Protein AF-A0A9E7K9X5-F1 (afdb_monomer_lite)

Structure (mmCIF, N/CA/C/O backbone):
data_AF-A0A9E7K9X5-F1
#
_entry.id   AF-A0A9E7K9X5-F1
#
loop_
_atom_site.group_PDB
_atom_site.id
_atom_site.type_symbol
_atom_site.label_atom_id
_atom_site.label_alt_id
_atom_site.label_comp_id
_atom_site.label_asym_id
_atom_site.label_entity_id
_atom_site.label_seq_id
_atom_site.pdbx_PDB_ins_code
_atom_site.Cartn_x
_atom_site.Cartn_y
_atom_site.Cartn_z
_atom_site.occupancy
_atom_site.B_iso_or_equiv
_atom_site.auth_seq_id
_atom_site.auth_comp_id
_atom_site.auth_asym_id
_atom_site.auth_atom_id
_atom_site.pdbx_PDB_model_num
ATOM 1 N N . ARG A 1 1 ? 22.197 12.662 -31.778 1.00 87.44 1 ARG A N 1
ATOM 2 C CA . ARG A 1 1 ? 23.122 13.456 -30.929 1.00 87.44 1 ARG A CA 1
ATOM 3 C C . ARG A 1 1 ? 24.038 12.478 -30.194 1.00 87.44 1 ARG A C 1
ATOM 5 O O . ARG A 1 1 ? 23.707 11.304 -30.177 1.00 87.44 1 ARG A O 1
ATOM 12 N N . ILE A 1 2 ? 25.194 12.910 -29.685 1.00 87.12 2 ILE A N 1
ATOM 13 C CA . ILE A 1 2 ? 26.036 12.066 -28.816 1.00 87.12 2 ILE A CA 1
ATOM 14 C C . ILE A 1 2 ? 25.732 12.500 -27.374 1.00 87.12 2 ILE A C 1
ATOM 16 O O . ILE A 1 2 ? 25.706 13.712 -27.154 1.00 87.12 2 ILE A O 1
ATOM 20 N N . PRO A 1 3 ? 25.426 11.577 -26.445 1.00 85.88 3 PRO A N 1
ATOM 21 C CA . PRO A 1 3 ? 25.169 11.929 -25.054 1.00 85.88 3 PRO A CA 1
ATOM 22 C C . PRO A 1 3 ? 26.383 12.563 -24.372 1.00 85.88 3 PRO A C 1
ATOM 24 O O . PRO A 1 3 ? 27.515 12.116 -24.549 1.00 85.88 3 PRO A O 1
ATOM 27 N N . GLU A 1 4 ? 26.124 13.577 -23.557 1.00 83.19 4 GLU A N 1
ATOM 28 C CA . GLU A 1 4 ? 27.072 14.187 -22.628 1.00 83.19 4 GLU A CA 1
ATOM 29 C C . GLU A 1 4 ? 26.873 13.609 -21.211 1.00 83.19 4 GLU A C 1
ATOM 31 O O . GLU A 1 4 ? 25.781 13.126 -20.898 1.00 83.19 4 GLU A O 1
ATOM 36 N N . PRO A 1 5 ? 27.870 13.690 -20.304 1.00 72.62 5 PRO A N 1
ATOM 37 C CA . PRO A 1 5 ? 27.775 13.134 -18.943 1.00 72.62 5 PRO A CA 1
ATOM 38 C C . PRO A 1 5 ? 26.621 13.674 -18.074 1.00 72.62 5 PRO A C 1
ATOM 40 O O . PRO A 1 5 ? 26.288 13.085 -17.042 1.00 72.62 5 PRO A O 1
ATOM 43 N N . THR A 1 6 ? 26.037 14.810 -18.460 1.00 75.00 6 THR A N 1
ATOM 44 C CA . THR A 1 6 ? 24.897 15.463 -17.799 1.00 75.00 6 THR A CA 1
ATOM 45 C C . THR A 1 6 ? 23.541 14.980 -18.320 1.00 75.00 6 THR A C 1
ATOM 47 O O . THR A 1 6 ? 22.518 15.273 -17.702 1.00 75.00 6 THR A O 1
ATOM 50 N N . ASN A 1 7 ? 23.494 14.250 -19.440 1.00 78.81 7 ASN A N 1
ATOM 51 C CA . ASN A 1 7 ? 22.240 13.764 -20.006 1.00 78.81 7 ASN A CA 1
ATOM 52 C C . ASN A 1 7 ? 21.712 12.544 -19.239 1.00 78.81 7 ASN A C 1
ATOM 54 O O . ASN A 1 7 ? 22.457 11.620 -18.916 1.00 78.81 7 ASN A O 1
ATOM 58 N N . ARG A 1 8 ? 20.400 12.532 -18.981 1.00 77.31 8 ARG A N 1
ATOM 59 C CA . ARG A 1 8 ? 19.700 11.405 -18.354 1.00 77.31 8 ARG A CA 1
ATOM 60 C C . ARG A 1 8 ? 19.290 10.401 -19.428 1.00 77.31 8 ARG A C 1
ATOM 62 O O . ARG A 1 8 ? 18.688 10.784 -20.426 1.00 77.31 8 ARG A O 1
ATOM 69 N N . ILE A 1 9 ? 19.631 9.129 -19.225 1.00 81.75 9 ILE A N 1
ATOM 70 C CA . ILE A 1 9 ? 19.333 8.035 -20.157 1.00 81.75 9 ILE A CA 1
ATOM 71 C C . ILE A 1 9 ? 18.656 6.895 -19.386 1.00 81.75 9 ILE A C 1
ATOM 73 O O . ILE A 1 9 ? 19.268 6.276 -18.510 1.00 81.75 9 ILE A O 1
ATOM 77 N N . TYR A 1 10 ? 17.400 6.599 -19.727 1.00 76.00 10 TYR A N 1
ATOM 78 C CA . TYR A 1 10 ? 16.562 5.603 -19.044 1.00 76.00 10 TYR A CA 1
ATOM 79 C C . TYR A 1 10 ? 16.564 4.253 -19.778 1.00 76.00 10 TYR A C 1
ATOM 81 O O . TYR A 1 10 ? 15.674 3.965 -20.569 1.00 76.00 10 TYR A O 1
ATOM 89 N N . LYS A 1 11 ? 17.569 3.400 -19.547 1.00 81.06 11 LYS A N 1
ATOM 90 C CA . LYS A 1 11 ? 17.759 2.148 -20.322 1.00 81.06 11 LYS A CA 1
ATOM 91 C C . LYS A 1 11 ? 16.900 0.959 -19.883 1.00 81.06 11 LYS A C 1
ATOM 93 O O . LYS A 1 11 ? 16.841 -0.041 -20.593 1.00 81.06 11 LYS A O 1
ATOM 98 N N . SER A 1 12 ? 16.271 1.050 -18.722 1.00 81.50 12 SER A N 1
ATOM 99 C CA . SER A 1 12 ? 15.581 -0.063 -18.061 1.00 81.50 12 SER A CA 1
ATOM 100 C C . SER A 1 12 ? 14.069 -0.039 -18.252 1.00 81.50 12 SER A C 1
ATOM 102 O O . SER A 1 12 ? 13.444 -1.096 -18.218 1.00 81.50 12 SER A O 1
ATOM 104 N N . GLU A 1 13 ? 13.482 1.136 -18.480 1.00 90.06 13 GLU A N 1
ATOM 105 C CA . GLU A 1 13 ? 12.033 1.326 -18.476 1.00 90.06 13 GLU A CA 1
ATOM 106 C C . GLU A 1 13 ? 11.607 2.430 -19.450 1.00 90.06 13 GLU A C 1
ATOM 108 O O . GLU A 1 13 ? 12.297 3.433 -19.621 1.00 90.06 13 GLU A O 1
ATOM 113 N N . CYS A 1 14 ? 10.449 2.249 -20.083 1.00 92.50 14 CYS A N 1
ATOM 114 C CA . CYS A 1 14 ? 9.826 3.223 -20.974 1.00 92.50 14 CYS A CA 1
ATOM 115 C C . CYS A 1 14 ? 9.357 4.475 -20.208 1.00 92.50 14 CYS A C 1
ATOM 117 O O . CYS A 1 14 ? 8.766 4.384 -19.137 1.00 92.50 14 CYS A O 1
ATOM 119 N N . CYS A 1 15 ? 9.507 5.670 -20.780 1.00 91.38 15 CYS A N 1
ATOM 120 C CA . CYS A 1 15 ? 9.073 6.916 -20.137 1.00 91.38 15 CYS A CA 1
ATOM 121 C C . CYS A 1 15 ? 7.539 7.047 -19.985 1.00 91.38 15 CYS A C 1
ATOM 123 O O . CYS A 1 15 ? 7.066 7.809 -19.145 1.00 91.38 15 CYS A O 1
ATOM 125 N N . ILE A 1 16 ? 6.762 6.303 -20.786 1.00 92.25 16 ILE A N 1
ATOM 126 C CA . ILE A 1 16 ? 5.289 6.406 -20.905 1.00 92.25 16 ILE A CA 1
ATOM 127 C C . ILE A 1 16 ? 4.557 5.180 -20.323 1.00 92.25 16 ILE A C 1
ATOM 129 O O . ILE A 1 16 ? 3.397 5.267 -19.929 1.00 92.25 16 ILE A O 1
ATOM 133 N N . SER A 1 17 ? 5.225 4.029 -20.256 1.00 92.44 17 SER A N 1
ATOM 134 C CA . SER A 1 17 ? 4.662 2.734 -19.832 1.00 92.44 17 SER A CA 1
ATOM 135 C C . SER A 1 17 ? 5.680 1.970 -18.977 1.00 92.44 17 SER A C 1
ATOM 137 O O . SER A 1 17 ? 6.801 2.438 -18.835 1.00 92.44 17 SER A O 1
ATOM 139 N N . PHE A 1 18 ? 5.339 0.797 -18.446 1.00 91.75 18 PHE A N 1
ATOM 140 C CA . PHE A 1 18 ? 6.286 -0.061 -17.714 1.00 91.75 18 PHE A CA 1
ATOM 141 C C . PHE A 1 18 ? 6.939 -1.127 -18.613 1.00 91.75 18 PHE A C 1
ATOM 143 O O . PHE A 1 18 ? 7.379 -2.167 -18.132 1.00 91.75 18 PHE A O 1
ATOM 150 N N . ASP A 1 19 ? 6.988 -0.891 -19.929 1.00 91.25 19 ASP A N 1
ATOM 151 C CA . ASP A 1 19 ? 7.739 -1.750 -20.846 1.00 91.25 19 ASP A CA 1
ATOM 152 C C . ASP A 1 19 ? 9.245 -1.652 -20.547 1.00 91.25 19 ASP A C 1
ATOM 154 O O . ASP A 1 19 ? 9.786 -0.557 -20.371 1.00 91.25 19 ASP A O 1
ATOM 158 N N . THR A 1 20 ? 9.920 -2.798 -20.530 1.00 89.69 20 THR A N 1
ATOM 159 C CA . THR A 1 20 ? 11.357 -2.953 -20.262 1.00 89.69 20 THR A CA 1
ATOM 160 C C . THR A 1 20 ? 12.056 -3.584 -21.476 1.00 89.69 20 THR A C 1
ATOM 162 O O . THR A 1 20 ? 11.385 -4.055 -22.402 1.00 89.69 20 THR A O 1
ATOM 165 N N . PRO A 1 21 ? 13.400 -3.686 -21.505 1.00 89.12 21 PRO A N 1
ATOM 166 C CA . PRO A 1 21 ? 14.103 -4.462 -22.532 1.00 89.12 21 PRO A CA 1
ATOM 167 C C . PRO A 1 21 ? 13.646 -5.926 -22.649 1.00 89.12 21 PRO A C 1
ATOM 169 O O . PRO A 1 21 ? 13.847 -6.540 -23.698 1.00 89.12 21 PRO A O 1
ATOM 172 N N . ARG A 1 22 ? 13.023 -6.481 -21.597 1.00 86.56 22 ARG A N 1
ATOM 173 C CA . ARG A 1 22 ? 12.481 -7.849 -21.553 1.00 86.56 22 ARG A CA 1
ATOM 174 C C . ARG A 1 22 ? 11.076 -7.956 -22.156 1.00 86.56 22 ARG A C 1
ATOM 176 O O . ARG A 1 22 ? 10.636 -9.051 -22.492 1.00 86.56 22 ARG A O 1
ATOM 183 N N . SER A 1 23 ? 10.367 -6.837 -22.307 1.00 86.38 23 SER A N 1
ATOM 184 C CA . SER A 1 23 ? 9.011 -6.805 -22.857 1.00 86.38 23 SER A CA 1
ATOM 185 C C . SER A 1 23 ? 8.973 -7.178 -24.343 1.00 86.38 23 SER A C 1
ATOM 187 O O . SER A 1 23 ? 9.957 -7.053 -25.082 1.00 86.38 23 SER A O 1
ATOM 189 N N . GLU A 1 24 ? 7.803 -7.615 -24.814 1.00 80.56 24 GLU A N 1
ATOM 190 C CA . GLU A 1 24 ? 7.595 -7.982 -26.214 1.00 80.56 24 GLU A CA 1
ATOM 191 C C . GLU A 1 24 ? 7.837 -6.776 -27.141 1.00 80.56 24 GLU A C 1
ATOM 193 O O . GLU A 1 24 ? 7.052 -5.834 -27.211 1.00 80.56 24 GLU A O 1
ATOM 198 N N . GLY A 1 25 ? 8.958 -6.798 -27.868 1.00 84.31 25 GLY A N 1
ATOM 199 C CA . GLY A 1 25 ? 9.389 -5.694 -28.731 1.00 84.31 25 GLY A CA 1
ATOM 200 C C . GLY A 1 25 ? 10.637 -4.959 -28.246 1.00 84.31 25 GLY A C 1
ATOM 201 O O . GLY A 1 25 ? 11.330 -4.390 -29.088 1.00 84.31 25 GLY A O 1
ATOM 202 N N . GLY A 1 26 ? 11.003 -5.073 -26.970 1.00 91.00 26 GLY A N 1
ATOM 203 C CA . GLY A 1 26 ? 12.134 -4.361 -26.373 1.00 91.00 26 GLY A CA 1
ATOM 204 C C . GLY A 1 26 ? 11.890 -2.857 -26.212 1.00 91.00 26 GLY A C 1
ATOM 205 O O . GLY A 1 26 ? 10.782 -2.355 -26.412 1.00 91.00 26 GLY A O 1
ATOM 206 N N . LEU A 1 27 ? 12.955 -2.140 -25.866 1.00 94.12 27 LEU A N 1
ATOM 207 C CA . LEU A 1 27 ? 12.951 -0.706 -25.585 1.00 94.12 27 LEU A CA 1
ATOM 208 C C . LEU A 1 27 ? 13.600 0.076 -26.732 1.00 94.12 27 LEU A C 1
ATOM 210 O O . LEU A 1 27 ? 14.609 -0.366 -27.268 1.00 94.12 27 LEU A O 1
ATOM 214 N N . TYR A 1 28 ? 13.067 1.243 -27.085 1.00 94.62 28 TYR A N 1
ATOM 215 C CA . TYR A 1 28 ? 13.558 2.110 -28.159 1.00 94.62 28 TYR A CA 1
ATOM 216 C C . TYR A 1 28 ? 14.067 3.430 -27.578 1.00 94.62 28 TYR A C 1
ATOM 218 O O . TYR A 1 28 ? 13.279 4.240 -27.100 1.00 94.62 28 TYR A O 1
ATOM 226 N N . VAL A 1 29 ? 15.374 3.661 -27.637 1.00 93.81 29 VAL A N 1
ATOM 227 C CA . VAL A 1 29 ? 16.036 4.896 -27.202 1.00 93.81 29 VAL A CA 1
ATOM 228 C C . VAL A 1 29 ? 16.116 5.870 -28.372 1.00 93.81 29 VAL A C 1
ATOM 230 O O . VAL A 1 29 ? 16.746 5.566 -29.383 1.00 93.81 29 VAL A O 1
ATOM 233 N N . ASP A 1 30 ? 15.499 7.041 -28.258 1.00 92.69 30 ASP A N 1
ATOM 234 C CA . ASP A 1 30 ? 15.614 8.108 -29.258 1.00 92.69 30 ASP A CA 1
ATOM 235 C C . ASP A 1 30 ? 17.043 8.672 -29.255 1.00 92.69 30 ASP A C 1
ATOM 237 O O . ASP A 1 30 ? 17.514 9.201 -28.249 1.00 92.69 30 ASP A O 1
ATOM 241 N N . LEU A 1 31 ? 17.748 8.602 -30.387 1.00 91.00 31 LEU A N 1
ATOM 242 C CA . LEU A 1 31 ? 19.131 9.086 -30.477 1.00 91.00 31 LEU A CA 1
ATOM 243 C C . LEU A 1 31 ? 19.249 10.622 -30.449 1.00 91.00 31 LEU A C 1
ATOM 245 O O . LEU A 1 31 ? 20.365 11.153 -30.447 1.00 91.00 31 LEU A O 1
ATOM 249 N N . SER A 1 32 ? 18.139 11.360 -30.466 1.00 89.25 32 SER A N 1
ATOM 250 C CA . SER A 1 32 ? 18.104 12.824 -30.378 1.00 89.25 32 SER A CA 1
ATOM 251 C C . SER A 1 32 ? 17.763 13.333 -28.976 1.00 89.25 32 SER A C 1
ATOM 253 O O . SER A 1 32 ? 18.414 14.275 -28.510 1.00 89.25 32 SER A O 1
ATOM 255 N N . SER A 1 33 ? 16.757 12.746 -28.322 1.00 87.44 33 SER A N 1
ATOM 256 C CA . SER A 1 33 ? 16.302 13.152 -26.980 1.00 87.44 33 SER A CA 1
ATOM 257 C C . SER A 1 33 ? 16.861 12.286 -25.847 1.00 87.44 33 SER A C 1
ATOM 259 O O . SER A 1 33 ? 16.888 12.740 -24.710 1.00 87.44 33 SER A O 1
ATOM 261 N N . PHE A 1 34 ? 17.334 11.074 -26.155 1.00 90.19 34 PHE A N 1
ATOM 262 C CA . PHE A 1 34 ? 17.760 10.032 -25.207 1.00 90.19 34 PHE A CA 1
ATOM 263 C C . PHE A 1 34 ? 16.647 9.483 -24.301 1.00 90.19 34 PHE A C 1
ATOM 265 O O . PHE A 1 34 ? 16.913 8.672 -23.411 1.00 90.19 34 PHE A O 1
ATOM 272 N N . LEU A 1 35 ? 15.397 9.868 -24.573 1.00 90.38 35 LEU A N 1
ATOM 273 C CA . LEU A 1 35 ? 14.210 9.284 -23.966 1.00 90.38 35 LEU A CA 1
ATOM 274 C C . LEU A 1 35 ? 13.940 7.900 -24.548 1.00 90.38 35 LEU A C 1
ATOM 276 O O . LEU A 1 35 ? 14.299 7.597 -25.691 1.00 90.38 35 LEU A O 1
ATOM 280 N N . THR A 1 36 ? 13.288 7.061 -23.753 1.00 92.25 36 THR A N 1
ATOM 281 C CA . THR A 1 36 ? 13.075 5.658 -24.083 1.00 92.25 36 THR A CA 1
ATOM 282 C C . THR A 1 36 ? 11.603 5.303 -24.146 1.00 92.25 36 THR A C 1
ATOM 284 O O . THR A 1 36 ? 10.782 5.708 -23.323 1.00 92.25 36 THR A O 1
ATOM 287 N N . PHE A 1 37 ? 11.249 4.528 -25.164 1.00 93.88 37 PHE A N 1
ATOM 288 C CA . PHE A 1 37 ? 9.870 4.230 -25.507 1.00 93.88 37 PHE A CA 1
ATOM 289 C C . PHE A 1 37 ? 9.690 2.735 -25.746 1.00 93.88 37 PHE A C 1
ATOM 291 O O . PHE A 1 37 ? 10.532 2.077 -26.352 1.00 93.88 37 PHE A O 1
ATOM 298 N N . GLY A 1 38 ? 8.565 2.190 -25.295 1.00 93.06 38 GLY A N 1
ATOM 299 C CA . GLY A 1 38 ? 8.123 0.853 -25.680 1.00 93.06 38 GLY A CA 1
ATOM 300 C C . GLY A 1 38 ? 7.705 0.814 -27.151 1.00 93.06 38 GLY A C 1
ATOM 301 O O . GLY A 1 38 ? 7.518 1.853 -27.796 1.00 93.06 38 GLY A O 1
ATOM 302 N N . LYS A 1 39 ? 7.504 -0.394 -27.681 1.00 90.88 39 LYS A N 1
ATOM 303 C CA . LYS A 1 39 ? 7.141 -0.630 -29.090 1.00 90.88 39 LYS A CA 1
ATOM 304 C C . LYS A 1 39 ? 5.898 0.145 -29.548 1.00 90.88 39 LYS A C 1
ATOM 306 O O . LYS A 1 39 ? 5.857 0.605 -30.683 1.00 90.88 39 LYS A O 1
ATOM 311 N N . GLU A 1 40 ? 4.892 0.298 -28.689 1.00 88.69 40 GLU A N 1
ATOM 312 C CA . GLU A 1 40 ? 3.667 1.048 -29.015 1.00 88.69 40 GLU A CA 1
ATOM 313 C C . GLU A 1 40 ? 3.878 2.568 -28.934 1.00 88.69 40 GLU A C 1
ATOM 315 O O . GLU A 1 40 ? 3.330 3.329 -29.730 1.00 88.69 40 GLU A O 1
ATOM 320 N N . CYS A 1 41 ? 4.715 3.008 -27.993 1.00 91.56 41 CYS A N 1
ATOM 321 C CA . CYS A 1 41 ? 4.939 4.416 -27.676 1.00 91.56 41 CYS A CA 1
ATOM 322 C C . CYS A 1 41 ? 5.897 5.111 -28.658 1.00 91.56 41 CYS A C 1
ATOM 324 O O . CYS A 1 41 ? 5.797 6.320 -28.861 1.00 91.56 41 CYS A O 1
ATOM 326 N N . VAL A 1 42 ? 6.817 4.366 -29.287 1.00 92.88 42 VAL A N 1
ATOM 327 C CA . VAL A 1 42 ? 7.826 4.931 -30.206 1.00 92.88 42 VAL A CA 1
ATOM 328 C C . VAL A 1 42 ? 7.193 5.631 -31.413 1.00 92.88 42 VAL A C 1
ATOM 330 O O . VAL A 1 42 ? 7.668 6.683 -31.838 1.00 92.88 42 VAL A O 1
ATOM 333 N N . GLY A 1 43 ? 6.072 5.104 -31.921 1.00 91.81 43 GLY A N 1
ATOM 334 C CA . GLY A 1 43 ? 5.317 5.741 -33.001 1.00 91.81 43 GLY A CA 1
ATOM 335 C C . GLY A 1 43 ? 4.751 7.101 -32.585 1.00 91.81 43 GLY A C 1
ATOM 336 O O . GLY A 1 43 ? 4.807 8.054 -33.355 1.00 91.81 43 GLY A O 1
ATOM 337 N N . TRP A 1 44 ? 4.286 7.229 -31.337 1.00 92.44 44 TRP A N 1
ATOM 338 C CA . TRP A 1 44 ? 3.763 8.494 -30.809 1.00 92.44 44 TRP A CA 1
ATOM 339 C C . TRP A 1 44 ? 4.874 9.533 -30.642 1.00 92.44 44 TRP A C 1
ATOM 341 O O . TRP A 1 44 ? 4.655 10.711 -30.916 1.00 92.44 44 TRP A O 1
ATOM 351 N N . ASN A 1 45 ? 6.079 9.110 -30.242 1.00 92.12 45 ASN A N 1
ATOM 352 C CA . ASN A 1 45 ? 7.235 10.005 -30.194 1.00 92.12 45 ASN A CA 1
ATOM 353 C C . ASN A 1 45 ? 7.632 10.497 -31.590 1.00 92.12 45 ASN A C 1
ATOM 355 O O . ASN A 1 45 ? 7.896 11.687 -31.754 1.00 92.12 45 ASN A O 1
ATOM 359 N N . TYR A 1 46 ? 7.631 9.619 -32.599 1.00 92.44 46 TYR A N 1
ATOM 360 C CA . TYR A 1 46 ? 7.885 10.016 -33.985 1.00 92.44 46 TYR A CA 1
ATOM 361 C C . TYR A 1 46 ? 6.843 11.022 -34.495 1.00 92.44 46 TYR A C 1
ATOM 363 O O . TYR A 1 46 ? 7.223 12.040 -35.064 1.00 92.44 46 TYR A O 1
ATOM 371 N N . GLU A 1 47 ? 5.553 10.797 -34.226 1.00 91.94 47 GLU A N 1
ATOM 372 C CA . GLU A 1 47 ? 4.480 11.743 -34.572 1.00 91.94 47 GLU A CA 1
ATOM 373 C C . GLU A 1 47 ? 4.659 13.113 -33.886 1.00 91.94 47 GLU A C 1
ATOM 375 O O . GLU A 1 47 ? 4.418 14.142 -34.514 1.00 91.94 47 GLU A O 1
ATOM 380 N N . LYS A 1 48 ? 5.095 13.140 -32.615 1.00 89.12 48 LYS A N 1
ATOM 381 C CA . LYS A 1 48 ? 5.265 14.376 -31.825 1.00 89.12 48 LYS A CA 1
ATOM 382 C C . LYS A 1 48 ? 6.539 15.150 -32.182 1.00 89.12 48 LYS A C 1
ATOM 384 O O . LYS A 1 48 ? 6.516 16.375 -32.233 1.00 89.12 48 LYS A O 1
ATOM 389 N N . THR A 1 49 ? 7.658 14.453 -32.382 1.00 89.06 49 THR A N 1
ATOM 390 C CA . THR A 1 49 ? 8.998 15.065 -32.512 1.00 89.06 49 THR A CA 1
ATOM 391 C C . THR A 1 49 ? 9.539 15.074 -33.939 1.00 89.06 49 THR A C 1
ATOM 393 O O . THR A 1 49 ? 10.426 15.864 -34.251 1.00 89.06 49 THR A O 1
ATOM 396 N N . GLY A 1 50 ? 9.053 14.179 -34.804 1.00 90.12 50 GLY A N 1
ATOM 397 C CA . GLY A 1 50 ? 9.614 13.929 -36.131 1.00 90.12 50 GLY A CA 1
ATOM 398 C C . GLY A 1 50 ? 10.942 13.158 -36.133 1.00 90.12 50 GLY A C 1
ATOM 399 O O . GLY A 1 50 ? 11.514 12.971 -37.205 1.00 90.12 50 GLY A O 1
ATOM 400 N N . ASN A 1 51 ? 11.449 12.700 -34.977 1.00 91.25 51 ASN A N 1
ATOM 401 C CA . ASN A 1 51 ? 12.741 12.007 -34.871 1.00 91.25 51 ASN A CA 1
ATOM 402 C C . ASN A 1 51 ? 12.657 10.570 -35.416 1.00 91.25 51 ASN A C 1
ATOM 404 O O . ASN A 1 51 ? 11.937 9.761 -34.829 1.00 91.25 51 ASN A O 1
ATOM 408 N N . PRO A 1 52 ? 13.395 10.197 -36.484 1.00 92.81 52 PRO A N 1
ATOM 409 C CA . PRO A 1 52 ? 13.209 8.897 -37.127 1.00 92.81 52 PRO A CA 1
ATOM 410 C C . PRO A 1 52 ? 14.137 7.785 -36.615 1.00 92.81 52 PRO A C 1
ATOM 412 O O . PRO A 1 52 ? 13.869 6.627 -36.910 1.00 92.81 52 PRO A O 1
ATOM 415 N N . VAL A 1 53 ? 15.224 8.085 -35.889 1.00 93.38 53 VAL A N 1
ATOM 416 C CA . VAL A 1 53 ? 16.286 7.101 -35.580 1.00 93.38 53 VAL A CA 1
ATOM 417 C C . VAL A 1 53 ? 16.313 6.726 -34.100 1.00 93.38 53 VAL A C 1
ATOM 419 O O . VAL A 1 53 ? 16.527 7.585 -33.244 1.00 93.38 53 VAL A O 1
ATOM 422 N N . TYR A 1 54 ? 16.193 5.428 -33.818 1.00 94.50 54 TYR A N 1
ATOM 423 C CA . TYR A 1 54 ? 16.139 4.876 -32.465 1.00 94.50 54 TYR A CA 1
ATOM 424 C C . TYR A 1 54 ? 17.117 3.711 -32.289 1.00 94.50 54 TYR A C 1
ATOM 426 O O . TYR A 1 54 ? 17.346 2.940 -33.219 1.00 94.50 54 TYR A O 1
ATOM 434 N N . LEU A 1 55 ? 17.660 3.538 -31.085 1.00 94.06 55 LEU A N 1
ATOM 435 C CA . LEU A 1 55 ? 18.379 2.336 -30.665 1.00 94.06 55 LEU A CA 1
ATOM 436 C C . LEU A 1 55 ? 17.413 1.397 -29.940 1.00 94.06 55 LEU A C 1
ATOM 438 O O . LEU A 1 55 ? 16.900 1.724 -28.876 1.00 94.06 55 LEU A O 1
ATOM 442 N N . ARG A 1 56 ? 17.185 0.216 -30.500 1.00 94.62 56 ARG A N 1
ATOM 443 C CA . ARG A 1 56 ? 16.372 -0.844 -29.915 1.00 94.62 56 ARG A CA 1
ATOM 444 C C . ARG A 1 56 ? 17.230 -1.779 -29.064 1.00 94.62 56 ARG A C 1
ATOM 446 O O . ARG A 1 56 ? 18.145 -2.407 -29.594 1.00 94.62 56 ARG A O 1
ATOM 453 N N . ILE A 1 57 ? 16.884 -1.908 -27.786 1.00 92.88 57 ILE A N 1
ATOM 454 C CA . ILE A 1 57 ? 17.503 -2.799 -26.796 1.00 92.88 57 ILE A CA 1
ATOM 455 C C . ILE A 1 57 ? 16.505 -3.913 -26.463 1.00 92.88 57 ILE A C 1
ATOM 457 O O . ILE A 1 57 ? 15.387 -3.633 -26.027 1.00 92.88 57 ILE A O 1
ATOM 461 N N . GLN A 1 58 ? 16.878 -5.176 -26.682 1.00 91.56 58 GLN A N 1
ATOM 462 C CA . GLN A 1 58 ? 16.028 -6.328 -26.368 1.00 91.56 58 GLN A CA 1
ATOM 463 C C . GLN A 1 58 ? 16.813 -7.406 -25.614 1.00 91.56 58 GLN A C 1
ATOM 465 O O . GLN A 1 58 ? 17.837 -7.873 -26.106 1.00 91.56 58 GLN A O 1
ATOM 470 N N . GLN A 1 59 ? 16.287 -7.842 -24.469 1.00 89.19 59 GLN A N 1
ATOM 471 C CA . GLN A 1 59 ? 16.838 -8.916 -23.640 1.00 89.19 59 GLN A CA 1
ATOM 472 C C . GLN A 1 59 ? 15.991 -10.187 -23.771 1.00 89.19 59 GLN A C 1
ATOM 474 O O . GLN A 1 59 ? 14.760 -10.123 -23.735 1.00 89.19 59 GLN A O 1
ATOM 479 N N . ARG A 1 60 ? 16.635 -11.349 -23.933 1.00 83.81 60 ARG A N 1
ATOM 480 C CA . ARG A 1 60 ? 15.974 -12.666 -24.003 1.00 83.81 60 ARG A CA 1
ATOM 481 C C . ARG A 1 60 ? 16.679 -13.680 -23.102 1.00 83.81 60 ARG A C 1
ATOM 483 O O . ARG A 1 60 ? 17.900 -13.637 -23.033 1.00 83.81 60 ARG A O 1
ATOM 490 N N . PRO A 1 61 ? 15.956 -14.587 -22.428 1.00 78.75 61 PRO A N 1
ATOM 491 C CA . PRO A 1 61 ? 16.583 -15.615 -21.602 1.00 78.75 61 PRO A CA 1
ATOM 492 C C . PRO A 1 61 ? 17.424 -16.570 -22.465 1.00 78.75 61 PRO A C 1
ATOM 494 O O . PRO A 1 61 ? 16.968 -17.023 -23.518 1.00 78.75 61 PRO A O 1
ATOM 497 N N . LYS A 1 62 ? 18.642 -16.889 -22.022 1.00 76.50 62 LYS A N 1
ATOM 498 C CA . LYS A 1 62 ? 19.506 -17.901 -22.633 1.00 76.50 62 LYS A CA 1
ATOM 499 C C . LYS A 1 62 ? 18.936 -19.295 -22.339 1.00 76.50 62 LYS A C 1
ATOM 501 O O . LYS A 1 62 ? 18.521 -19.561 -21.210 1.00 76.50 62 LYS A O 1
ATOM 506 N N . PRO A 1 63 ? 18.918 -20.212 -23.321 1.00 57.25 63 PRO A N 1
ATOM 507 C CA . PRO A 1 63 ? 18.490 -21.587 -23.091 1.00 57.25 63 PRO A CA 1
ATOM 508 C C . PRO A 1 63 ? 19.469 -22.302 -22.145 1.00 57.25 63 PRO A C 1
ATOM 510 O O . PRO A 1 63 ? 20.675 -22.327 -22.392 1.00 57.25 63 PRO A O 1
ATOM 513 N N . VAL A 1 64 ? 18.951 -22.886 -21.061 1.00 53.81 64 VAL A N 1
ATOM 514 C CA . VAL A 1 64 ? 19.746 -23.648 -20.083 1.00 53.81 64 VAL A CA 1
ATOM 515 C C . VAL A 1 64 ? 20.072 -25.038 -20.662 1.00 53.81 64 VAL A C 1
ATOM 517 O O . VAL A 1 64 ? 19.148 -25.725 -21.097 1.00 53.81 64 VAL A O 1
ATOM 520 N N . PRO A 1 65 ? 21.341 -25.492 -20.675 1.00 44.81 65 PRO A N 1
ATOM 521 C CA . PRO A 1 65 ? 21.687 -26.862 -21.066 1.00 44.81 65 PRO A CA 1
ATOM 522 C C . PRO A 1 65 ? 21.072 -27.896 -20.102 1.00 44.81 65 PRO A C 1
ATOM 524 O O . PRO A 1 65 ? 21.180 -27.731 -18.889 1.00 44.81 65 PRO A O 1
ATOM 527 N N . GLU A 1 66 ?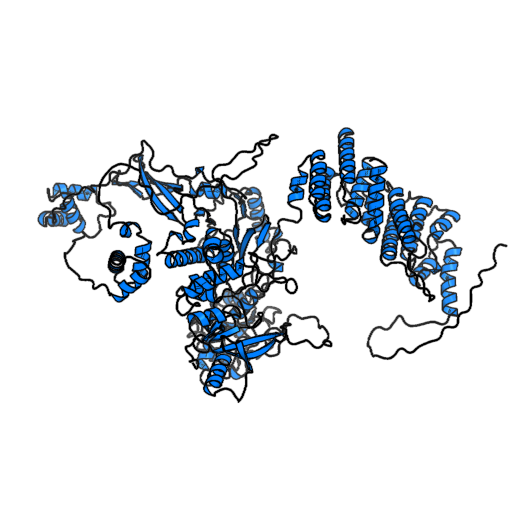 20.474 -28.973 -20.627 1.00 44.59 66 GLU A N 1
ATOM 528 C CA . GLU A 1 66 ? 19.673 -29.966 -19.871 1.00 44.59 66 GLU A CA 1
ATOM 529 C C . GLU A 1 66 ? 20.431 -30.755 -18.775 1.00 44.59 66 GLU A C 1
ATOM 531 O O . GLU A 1 66 ? 19.798 -31.431 -17.970 1.00 44.59 66 GLU A O 1
ATOM 536 N N . ASP A 1 67 ? 21.762 -30.656 -18.680 1.00 39.44 67 ASP A N 1
ATOM 537 C CA . ASP A 1 67 ? 22.599 -31.617 -17.935 1.00 39.44 67 ASP A CA 1
ATOM 538 C C . ASP A 1 67 ? 23.208 -31.080 -16.616 1.00 39.44 67 ASP A C 1
ATOM 540 O O . ASP A 1 67 ? 24.267 -31.529 -16.168 1.00 39.44 67 ASP A O 1
ATOM 544 N N . ARG A 1 68 ? 22.580 -30.088 -15.960 1.00 36.28 68 ARG A N 1
ATOM 545 C CA . ARG A 1 68 ? 23.092 -29.528 -14.688 1.00 36.28 68 ARG A CA 1
ATOM 546 C C . ARG A 1 68 ? 22.405 -30.167 -13.465 1.00 36.28 68 ARG A C 1
ATOM 548 O O . ARG A 1 68 ? 21.211 -29.948 -13.263 1.00 36.28 68 ARG A O 1
ATOM 555 N N . PRO A 1 69 ? 23.123 -30.900 -12.589 1.00 35.41 69 PRO A N 1
ATOM 556 C CA . PRO A 1 69 ? 22.520 -31.504 -11.403 1.00 35.41 69 PRO A CA 1
ATOM 557 C C . PRO A 1 69 ? 22.113 -30.445 -10.364 1.00 35.41 69 PRO A C 1
ATOM 559 O O . PRO A 1 69 ? 22.919 -29.604 -9.960 1.00 35.41 69 PRO A O 1
ATOM 562 N N . LEU A 1 70 ? 20.858 -30.520 -9.906 1.00 34.28 70 LEU A N 1
ATOM 563 C CA . LEU A 1 70 ? 20.271 -29.678 -8.858 1.00 34.28 70 LEU A CA 1
ATOM 564 C C . LEU A 1 70 ? 20.969 -29.931 -7.509 1.00 34.28 70 LEU A C 1
ATOM 566 O O . LEU A 1 70 ? 20.722 -30.943 -6.850 1.00 34.28 70 LEU A O 1
ATOM 570 N N . LYS A 1 71 ? 21.837 -29.012 -7.073 1.00 30.44 71 LYS A N 1
ATOM 571 C CA . LYS A 1 71 ? 22.364 -28.994 -5.697 1.00 30.44 71 LYS A CA 1
ATOM 572 C C . LYS A 1 71 ? 21.415 -28.211 -4.785 1.00 30.44 71 LYS A C 1
ATOM 574 O O . LYS A 1 71 ? 20.976 -27.122 -5.138 1.00 30.44 71 LYS A O 1
ATOM 579 N N . LYS A 1 72 ? 21.115 -28.769 -3.606 1.00 25.91 72 LYS A N 1
ATOM 580 C CA . LYS A 1 72 ? 20.330 -28.105 -2.551 1.00 25.91 72 LYS A CA 1
ATOM 581 C C . LYS A 1 72 ? 21.116 -26.913 -1.963 1.00 25.91 72 LYS A C 1
ATOM 583 O O . LYS A 1 72 ? 22.319 -27.075 -1.753 1.00 25.91 72 LYS A O 1
ATOM 588 N N . PRO A 1 73 ? 20.481 -25.762 -1.673 1.00 27.59 73 PRO A N 1
ATOM 589 C CA . PRO A 1 73 ? 21.184 -24.575 -1.190 1.00 27.59 73 PRO A CA 1
ATOM 590 C C . PRO A 1 73 ? 21.531 -24.654 0.305 1.00 27.59 73 PRO A C 1
ATOM 592 O O . PRO A 1 73 ? 20.731 -25.119 1.116 1.00 27.59 73 PRO A O 1
ATOM 595 N N . THR A 1 74 ? 22.707 -24.136 0.666 1.00 30.53 74 THR A N 1
ATOM 596 C CA . THR A 1 74 ? 23.117 -23.818 2.047 1.00 30.53 74 THR A CA 1
ATOM 597 C C . THR A 1 74 ? 23.417 -22.322 2.172 1.00 30.53 74 THR A C 1
ATOM 599 O O . THR A 1 74 ? 24.074 -21.744 1.313 1.00 30.53 74 THR A O 1
ATOM 602 N N . LEU A 1 75 ? 22.938 -21.737 3.272 1.00 33.53 75 LEU A N 1
ATOM 603 C CA . LEU A 1 75 ? 22.718 -20.315 3.599 1.00 33.53 75 LEU A CA 1
ATOM 604 C C . LEU A 1 75 ? 23.930 -19.348 3.623 1.00 33.53 75 LEU A C 1
ATOM 606 O O . LEU A 1 75 ? 23.807 -18.264 4.180 1.00 33.53 75 LEU A O 1
ATOM 610 N N . LEU A 1 76 ? 25.098 -19.700 3.081 1.00 28.39 76 LEU A N 1
ATOM 611 C CA . LEU A 1 76 ? 26.365 -19.039 3.455 1.00 28.39 76 LEU A CA 1
ATOM 612 C C . LEU A 1 76 ? 27.152 -18.346 2.329 1.00 28.39 76 LEU A C 1
ATOM 614 O O . LEU A 1 76 ? 28.308 -18.001 2.542 1.00 28.39 76 LEU A O 1
ATOM 618 N N . ALA A 1 77 ? 26.584 -18.122 1.142 1.00 27.17 77 ALA A N 1
ATOM 619 C CA . ALA A 1 77 ? 27.366 -17.571 0.026 1.00 27.17 77 ALA A CA 1
ATOM 620 C C . ALA A 1 77 ? 26.563 -16.665 -0.920 1.00 27.17 77 ALA A C 1
ATOM 622 O O . ALA A 1 77 ? 26.499 -16.926 -2.119 1.00 27.17 77 ALA A O 1
ATOM 623 N N . ILE A 1 78 ? 25.968 -15.599 -0.382 1.00 31.52 78 ILE A N 1
ATOM 624 C CA . ILE A 1 78 ? 25.327 -14.540 -1.175 1.00 31.52 78 ILE A CA 1
ATOM 625 C C . ILE A 1 78 ? 26.070 -13.229 -0.879 1.00 31.52 78 ILE A C 1
ATOM 627 O O . ILE A 1 78 ? 26.071 -12.782 0.266 1.00 31.52 78 ILE A O 1
ATOM 631 N N . GLY A 1 79 ? 26.721 -12.639 -1.892 1.00 34.34 79 GLY A N 1
ATOM 632 C CA . GLY A 1 79 ? 27.285 -11.278 -1.818 1.00 34.34 79 GLY A CA 1
ATOM 633 C C . GLY A 1 79 ? 28.806 -11.108 -1.970 1.00 34.34 79 GLY A C 1
ATOM 634 O O . GLY A 1 79 ? 29.295 -10.008 -1.736 1.00 34.34 79 GLY A O 1
ATOM 635 N N . VAL A 1 80 ? 29.560 -12.138 -2.367 1.00 26.89 80 VAL A N 1
ATOM 636 C CA . VAL A 1 80 ? 30.992 -12.003 -2.727 1.00 26.89 80 VAL A CA 1
ATOM 637 C C . VAL A 1 80 ? 31.138 -12.158 -4.241 1.00 26.89 80 VAL A C 1
ATOM 639 O O . VAL A 1 80 ? 30.407 -12.961 -4.817 1.00 26.89 80 VAL A O 1
ATOM 642 N N . ASP A 1 81 ? 32.066 -11.446 -4.889 1.00 26.61 81 ASP A N 1
ATOM 643 C CA . ASP A 1 81 ? 32.403 -11.689 -6.302 1.00 26.61 81 ASP A CA 1
ATOM 644 C C . ASP A 1 81 ? 32.838 -13.160 -6.466 1.00 26.61 81 ASP A C 1
ATOM 646 O O . ASP A 1 81 ? 33.877 -13.583 -5.952 1.00 26.61 81 ASP A O 1
ATOM 650 N N . GLY A 1 82 ? 31.986 -13.964 -7.113 1.00 34.28 82 GLY A N 1
ATOM 651 C CA . GLY A 1 82 ? 32.107 -15.428 -7.202 1.00 34.28 82 GLY A CA 1
ATOM 652 C C . GLY A 1 82 ? 31.210 -16.254 -6.255 1.00 34.28 82 GLY A C 1
ATOM 653 O O . GLY A 1 82 ? 31.365 -17.474 -6.195 1.00 34.28 82 GLY A O 1
ATOM 654 N N . GLY A 1 83 ? 30.281 -15.634 -5.519 1.00 25.19 83 GLY A N 1
ATOM 655 C CA . GLY A 1 83 ? 29.233 -16.290 -4.723 1.00 25.19 83 GLY A CA 1
ATOM 656 C C . GLY A 1 83 ? 28.003 -16.655 -5.561 1.00 25.19 83 GLY A C 1
ATOM 657 O O . GLY A 1 83 ? 27.703 -15.990 -6.542 1.00 25.19 83 GLY A O 1
ATOM 658 N N . PHE A 1 84 ? 27.322 -17.744 -5.193 1.00 30.44 84 PHE A N 1
ATOM 659 C CA . PHE A 1 84 ? 26.314 -18.423 -6.012 1.00 30.44 84 PHE A CA 1
ATOM 660 C C . PHE A 1 84 ? 25.201 -17.490 -6.495 1.00 30.44 84 PHE A C 1
ATOM 662 O O . PHE A 1 84 ? 24.426 -16.971 -5.691 1.00 30.44 84 PHE A O 1
ATOM 669 N N . ASP A 1 85 ? 25.086 -17.378 -7.817 1.00 28.39 85 ASP A N 1
ATOM 670 C CA . ASP A 1 85 ? 23.930 -16.801 -8.483 1.00 28.39 85 ASP A CA 1
ATOM 671 C C . ASP A 1 85 ? 22.662 -17.486 -7.947 1.00 28.39 85 ASP A C 1
ATOM 673 O O . ASP A 1 85 ? 22.500 -18.714 -8.034 1.00 28.39 85 ASP A O 1
ATOM 677 N N . TYR A 1 86 ? 21.713 -16.686 -7.443 1.00 29.42 86 TYR A N 1
ATOM 678 C CA . TYR A 1 86 ? 20.301 -17.037 -7.596 1.00 29.42 86 TYR A CA 1
ATOM 679 C C . TYR A 1 86 ? 20.111 -17.485 -9.049 1.00 29.42 86 TYR A C 1
ATOM 681 O O . TYR A 1 86 ? 20.850 -17.038 -9.915 1.00 29.42 86 TYR A O 1
ATOM 689 N N . GLN A 1 87 ? 19.173 -18.376 -9.360 1.00 36.97 87 GLN A N 1
ATOM 690 C CA . GLN A 1 87 ? 18.884 -18.718 -10.758 1.00 36.97 87 GLN A CA 1
ATOM 691 C C . GLN A 1 87 ? 18.305 -17.500 -11.520 1.00 36.97 87 GLN A C 1
ATOM 693 O O . GLN A 1 87 ? 17.182 -17.543 -12.011 1.00 36.97 87 GLN A O 1
ATOM 698 N N . GLU A 1 88 ? 19.036 -16.390 -11.619 1.00 41.41 88 GLU A N 1
ATOM 699 C CA . GLU A 1 88 ? 18.865 -15.406 -12.655 1.00 41.41 88 GLU A CA 1
ATOM 700 C C . GLU A 1 88 ? 19.146 -16.158 -13.941 1.00 41.41 88 GLU A C 1
ATOM 702 O O . GLU A 1 88 ? 20.226 -16.692 -14.192 1.00 41.41 88 GLU A O 1
ATOM 707 N N . THR A 1 89 ? 18.084 -16.319 -14.715 1.00 50.41 89 THR A N 1
ATOM 708 C CA . THR A 1 89 ? 18.211 -16.840 -16.062 1.00 50.41 89 THR A CA 1
ATOM 709 C C . THR A 1 89 ? 19.167 -15.900 -16.777 1.00 50.41 89 THR A C 1
ATOM 711 O O . THR A 1 89 ? 18.864 -14.717 -16.875 1.00 50.41 89 THR A O 1
ATOM 714 N N . ASP A 1 90 ? 20.327 -16.380 -17.220 1.00 62.38 90 ASP A N 1
ATOM 715 C CA . ASP A 1 90 ? 21.235 -15.542 -17.998 1.00 62.38 90 ASP A CA 1
ATOM 716 C C . ASP A 1 90 ? 20.454 -14.927 -19.164 1.00 62.38 90 ASP A C 1
ATOM 718 O O . ASP A 1 90 ? 19.782 -15.654 -19.893 1.00 62.38 90 ASP A O 1
ATOM 722 N N . TYR A 1 91 ? 20.534 -13.615 -19.372 1.00 74.00 91 TYR A N 1
ATOM 723 C CA . TYR A 1 91 ? 19.890 -12.956 -20.510 1.00 74.00 91 TYR A CA 1
ATOM 724 C C . TYR A 1 91 ? 20.923 -12.649 -21.600 1.00 74.00 91 TYR A C 1
ATOM 726 O O . TYR A 1 91 ? 22.058 -12.260 -21.328 1.00 74.00 91 TYR A O 1
ATOM 734 N N . GLU A 1 92 ? 20.541 -12.846 -22.857 1.00 83.75 92 GLU A N 1
ATOM 735 C CA . GLU A 1 92 ? 21.244 -12.335 -24.028 1.00 83.75 92 GLU A CA 1
ATOM 736 C C . GLU A 1 92 ? 20.627 -10.989 -24.421 1.00 83.75 92 GLU A C 1
ATOM 738 O O . GLU A 1 92 ? 19.412 -10.882 -24.618 1.00 83.75 92 GLU A O 1
ATOM 743 N N . GLU A 1 93 ? 21.459 -9.953 -24.511 1.00 87.31 93 GLU A N 1
ATOM 744 C CA . GLU A 1 93 ? 21.050 -8.612 -24.919 1.00 87.31 93 GLU A CA 1
ATOM 745 C C . GLU A 1 93 ? 21.397 -8.376 -26.391 1.00 87.31 93 GLU A C 1
ATOM 747 O O . GLU A 1 93 ? 22.507 -8.654 -26.838 1.00 87.31 93 GLU A O 1
ATOM 752 N N . THR A 1 94 ? 20.433 -7.861 -27.149 1.00 89.50 94 THR A N 1
ATOM 753 C CA . THR A 1 94 ? 20.563 -7.588 -28.583 1.00 89.50 94 THR A CA 1
ATOM 754 C C . THR A 1 94 ? 20.269 -6.121 -28.875 1.00 89.50 94 THR A C 1
ATOM 756 O O . THR A 1 94 ? 19.269 -5.568 -28.405 1.00 89.50 94 THR A O 1
ATOM 759 N N . HIS A 1 95 ? 21.122 -5.503 -29.695 1.00 92.88 95 HIS A N 1
ATOM 760 C CA . HIS A 1 95 ? 21.047 -4.086 -30.054 1.00 92.88 95 HIS A CA 1
ATOM 761 C C . HIS A 1 95 ? 20.819 -3.919 -31.554 1.00 92.88 95 HIS A C 1
ATOM 763 O O . HIS A 1 95 ? 21.528 -4.493 -32.378 1.00 92.88 95 HIS A O 1
ATOM 769 N N . ASN A 1 96 ? 19.829 -3.113 -31.929 1.00 92.75 96 ASN A N 1
ATOM 770 C CA . ASN A 1 96 ? 19.546 -2.802 -33.330 1.00 92.75 96 ASN A CA 1
ATOM 771 C C . ASN A 1 96 ? 19.211 -1.322 -33.487 1.00 92.75 96 ASN A C 1
ATOM 773 O O . ASN A 1 96 ? 18.508 -0.761 -32.656 1.00 92.75 96 ASN A O 1
ATOM 777 N N . ILE A 1 97 ? 19.643 -0.688 -34.568 1.00 93.56 97 ILE A N 1
ATOM 778 C CA . ILE A 1 97 ? 19.188 0.658 -34.921 1.00 93.56 97 ILE A CA 1
ATOM 779 C C . ILE A 1 97 ? 17.923 0.523 -35.759 1.00 93.56 97 ILE A C 1
ATOM 781 O O . ILE A 1 97 ? 17.919 -0.189 -36.758 1.00 93.56 97 ILE A O 1
ATOM 785 N N . VAL A 1 98 ? 16.856 1.205 -35.357 1.00 94.12 98 VAL A N 1
ATOM 786 C CA . VAL A 1 98 ? 15.558 1.175 -36.031 1.00 94.12 98 VAL A CA 1
ATOM 787 C C . VAL A 1 98 ? 15.227 2.555 -36.584 1.00 94.12 98 VAL A C 1
ATOM 789 O O . VAL A 1 98 ? 15.353 3.556 -35.876 1.00 94.12 98 VAL A O 1
ATOM 792 N N . ILE A 1 99 ? 14.799 2.600 -37.846 1.00 92.94 99 ILE A N 1
ATOM 793 C CA . ILE A 1 99 ? 14.434 3.829 -38.558 1.00 92.94 99 ILE A CA 1
ATOM 794 C C . ILE A 1 99 ? 12.928 3.827 -38.854 1.00 92.94 99 ILE A C 1
ATOM 796 O O . ILE A 1 99 ? 12.427 2.928 -39.529 1.00 92.94 99 ILE A O 1
ATOM 800 N N . LEU A 1 100 ? 12.207 4.827 -38.344 1.00 91.50 100 LEU A N 1
ATOM 801 C CA . LEU A 1 100 ? 10.777 5.056 -38.582 1.00 91.50 100 LEU A CA 1
ATOM 802 C C . LEU A 1 100 ? 10.554 5.982 -39.799 1.00 91.50 100 LEU A C 1
ATOM 804 O O . LEU A 1 100 ? 11.416 6.818 -40.083 1.00 91.50 100 LEU A O 1
ATOM 808 N N . PRO A 1 101 ? 9.411 5.865 -40.513 1.00 89.00 101 PRO A N 1
ATOM 809 C CA . PRO A 1 101 ? 8.224 5.059 -40.185 1.00 89.00 101 PRO A CA 1
ATOM 810 C C . PRO A 1 101 ? 8.276 3.595 -40.657 1.00 89.00 101 PRO A C 1
ATOM 812 O O . PRO A 1 101 ? 7.447 2.803 -40.223 1.00 89.00 101 PRO A O 1
ATOM 815 N N . ASP A 1 102 ? 9.244 3.214 -41.494 1.00 89.38 102 ASP A N 1
ATOM 816 C CA . ASP A 1 102 ? 9.293 1.883 -42.131 1.00 89.38 102 ASP A CA 1
ATOM 817 C C . ASP A 1 102 ? 9.758 0.750 -41.192 1.00 89.38 102 ASP A C 1
ATOM 819 O O . ASP A 1 102 ? 9.785 -0.416 -41.584 1.00 89.38 102 ASP A O 1
ATOM 823 N N . TYR A 1 103 ? 10.144 1.078 -39.953 1.00 89.50 103 TYR A N 1
ATOM 824 C CA . TYR A 1 103 ? 10.732 0.160 -38.969 1.00 89.50 103 TYR A CA 1
ATOM 825 C C . TYR A 1 103 ? 11.939 -0.628 -39.515 1.00 89.50 103 TYR A C 1
ATOM 827 O O . TYR A 1 103 ? 12.177 -1.776 -39.131 1.00 89.50 103 TYR A O 1
ATOM 835 N N . ALA A 1 104 ? 12.735 -0.006 -40.391 1.00 90.81 104 ALA A N 1
ATOM 836 C CA . ALA A 1 104 ? 13.934 -0.623 -40.950 1.00 90.81 104 ALA A CA 1
ATOM 837 C C . ALA A 1 104 ? 14.963 -0.869 -39.835 1.00 90.81 104 ALA A C 1
ATOM 839 O O . ALA A 1 104 ? 15.354 0.069 -39.143 1.00 90.81 104 ALA A O 1
ATOM 840 N N . SER A 1 105 ? 15.381 -2.125 -39.654 1.00 90.75 105 SER A N 1
ATOM 841 C CA . SER A 1 105 ? 16.274 -2.555 -38.571 1.00 90.75 105 SER A CA 1
ATOM 842 C C . SER A 1 105 ? 17.673 -2.855 -39.102 1.00 90.75 105 SER A C 1
ATOM 844 O O . SER A 1 105 ? 17.833 -3.684 -39.996 1.00 90.75 105 SER A O 1
ATOM 846 N N . LEU A 1 106 ? 18.685 -2.222 -38.515 1.00 90.62 106 LEU A N 1
ATOM 847 C CA . LEU A 1 106 ? 20.101 -2.425 -38.808 1.00 90.62 106 LEU A CA 1
ATOM 848 C C . LEU A 1 106 ? 20.791 -3.026 -37.572 1.00 90.62 106 LEU A C 1
ATOM 850 O O . LEU A 1 106 ? 20.668 -2.452 -36.486 1.00 90.62 106 LEU A O 1
ATOM 854 N N . PRO A 1 107 ? 21.509 -4.154 -37.694 1.00 88.62 107 PRO A N 1
ATOM 855 C CA . PRO A 1 107 ? 22.163 -4.786 -36.553 1.00 88.62 107 PRO A CA 1
ATOM 856 C C . PRO A 1 107 ? 23.310 -3.924 -36.013 1.00 88.62 107 PRO A C 1
ATOM 858 O O . PRO A 1 107 ? 24.035 -3.277 -36.774 1.00 88.62 107 PRO A O 1
ATOM 861 N N . PHE A 1 108 ? 23.491 -3.940 -34.693 1.00 85.81 108 PHE A N 1
ATOM 862 C CA . PHE A 1 108 ? 24.616 -3.315 -34.005 1.00 85.81 108 PHE A CA 1
ATOM 863 C C . PHE A 1 108 ? 25.330 -4.362 -33.129 1.00 85.81 108 PHE A C 1
ATOM 865 O O . PHE A 1 108 ? 24.646 -5.125 -32.449 1.00 85.81 108 PHE A O 1
ATOM 872 N N . PRO A 1 109 ? 26.677 -4.420 -33.113 1.00 81.62 109 PRO A N 1
ATOM 873 C CA . PRO A 1 109 ? 27.627 -3.542 -33.803 1.00 81.62 109 PRO A CA 1
ATOM 874 C C . PRO A 1 109 ? 27.763 -3.855 -35.305 1.00 81.62 109 PRO A C 1
ATOM 876 O O . PRO A 1 109 ? 27.818 -5.010 -35.713 1.00 81.62 109 PRO A O 1
ATOM 879 N N . SER A 1 110 ? 27.874 -2.813 -36.137 1.00 83.69 110 SER A N 1
ATOM 880 C CA . SER A 1 110 ? 28.178 -2.936 -37.572 1.00 83.69 110 SER A CA 1
ATOM 881 C C . SER A 1 110 ? 29.166 -1.854 -38.019 1.00 83.69 110 SER A C 1
ATOM 883 O O . SER A 1 110 ? 29.136 -0.722 -37.529 1.00 83.69 110 SER A O 1
ATOM 885 N N . VAL A 1 111 ? 30.069 -2.212 -38.937 1.00 78.75 111 VAL A N 1
ATOM 886 C CA . VAL A 1 111 ? 31.079 -1.308 -39.526 1.00 78.75 111 VAL A CA 1
ATOM 887 C C . VAL A 1 111 ? 30.466 -0.422 -40.618 1.00 78.75 111 VAL A C 1
ATOM 889 O O . VAL A 1 111 ? 31.003 0.633 -40.935 1.00 78.75 111 VAL A O 1
ATOM 892 N N . GLU A 1 112 ? 29.312 -0.815 -41.159 1.00 80.56 112 GLU A N 1
ATOM 893 C CA . GLU A 1 112 ? 28.605 -0.087 -42.222 1.00 80.56 112 GLU A CA 1
ATOM 894 C C . GLU A 1 112 ? 27.853 1.150 -41.701 1.00 80.56 112 GLU A C 1
ATOM 896 O O . GLU A 1 112 ? 27.395 1.988 -42.477 1.00 80.56 112 GLU A O 1
ATOM 901 N N . LEU A 1 113 ? 27.725 1.279 -40.377 1.00 86.56 113 LEU A N 1
ATOM 902 C CA . LEU A 1 113 ? 27.044 2.396 -39.733 1.00 86.56 113 LEU A CA 1
ATOM 903 C C . LEU A 1 113 ? 27.951 3.635 -39.653 1.00 86.56 113 LEU A C 1
ATOM 905 O O . LEU A 1 113 ? 29.138 3.503 -39.342 1.00 86.56 113 LEU A O 1
ATOM 909 N N . PRO A 1 114 ? 27.407 4.856 -39.834 1.00 88.25 114 PRO A N 1
ATOM 910 C CA . PRO A 1 114 ? 28.183 6.084 -39.695 1.00 88.25 114 PRO A CA 1
ATOM 911 C C . PRO A 1 114 ? 28.874 6.192 -38.329 1.00 88.25 114 PRO A C 1
ATOM 913 O O . PRO A 1 114 ? 28.269 5.907 -37.293 1.00 88.25 114 PRO A O 1
ATOM 916 N N . GLU A 1 115 ? 30.112 6.694 -38.313 1.00 86.88 115 GLU A N 1
ATOM 917 C CA . GLU A 1 115 ? 30.934 6.831 -37.099 1.00 86.88 115 GLU A CA 1
ATOM 918 C C . GLU A 1 115 ? 30.200 7.576 -35.975 1.00 86.88 115 GLU A C 1
ATOM 920 O O . GLU A 1 115 ? 30.169 7.126 -34.833 1.00 86.88 115 GLU A O 1
ATOM 925 N N . LYS A 1 116 ? 29.506 8.666 -36.316 1.00 88.06 116 LYS A N 1
ATOM 926 C CA . LYS A 1 116 ? 28.716 9.454 -35.362 1.00 88.06 116 LYS A CA 1
ATOM 927 C C . LYS A 1 116 ? 27.597 8.648 -34.690 1.00 88.06 116 LYS A C 1
ATOM 929 O O . LYS A 1 116 ? 27.266 8.921 -33.541 1.00 88.06 116 LYS A O 1
ATOM 934 N N . VAL A 1 117 ? 26.999 7.687 -35.399 1.00 87.00 117 VAL A N 1
ATOM 935 C CA . VAL A 1 117 ? 25.935 6.824 -34.862 1.00 87.00 117 VAL A CA 1
ATOM 936 C C . VAL A 1 117 ? 26.535 5.766 -33.944 1.00 87.00 117 VAL A C 1
ATOM 938 O O . VAL A 1 117 ? 26.018 5.569 -32.851 1.00 87.00 117 VAL A O 1
ATOM 941 N N . ARG A 1 118 ? 27.661 5.158 -34.339 1.00 88.06 118 ARG A N 1
ATOM 942 C CA . ARG A 1 118 ? 28.408 4.228 -33.482 1.00 88.06 118 ARG A CA 1
ATOM 943 C C . ARG A 1 118 ? 28.812 4.880 -32.160 1.00 88.06 118 ARG A C 1
ATOM 945 O O . ARG A 1 118 ? 28.451 4.365 -31.115 1.00 88.06 118 ARG A O 1
ATOM 952 N N . LEU A 1 119 ? 29.441 6.058 -32.212 1.00 88.50 119 LEU A N 1
ATOM 953 C CA . LEU A 1 119 ? 29.848 6.803 -31.015 1.00 88.50 119 LEU A CA 1
ATOM 954 C C . LEU A 1 119 ? 28.660 7.169 -30.115 1.00 88.50 119 LEU A C 1
ATOM 956 O O . LEU A 1 119 ? 28.777 7.113 -28.896 1.00 88.50 119 LEU A O 1
ATOM 960 N N . ALA A 1 120 ? 27.514 7.535 -30.700 1.00 89.44 120 ALA A N 1
ATOM 961 C CA . ALA A 1 120 ? 26.307 7.813 -29.927 1.00 89.44 120 ALA A CA 1
ATOM 962 C C . ALA A 1 120 ? 25.769 6.554 -29.230 1.00 89.44 120 ALA A C 1
ATOM 964 O O . ALA A 1 120 ? 25.430 6.619 -28.054 1.00 89.44 120 ALA A O 1
ATOM 965 N N . VAL A 1 121 ? 25.704 5.421 -29.937 1.00 89.19 121 VAL A N 1
ATOM 966 C CA . VAL A 1 121 ? 25.230 4.146 -29.377 1.00 89.19 121 VAL A CA 1
ATOM 967 C C . VAL A 1 121 ? 26.190 3.630 -28.307 1.00 89.19 121 VAL A C 1
ATOM 969 O O . VAL A 1 121 ? 25.734 3.305 -27.217 1.00 89.19 121 VAL A O 1
ATOM 972 N N . ASP A 1 122 ? 27.500 3.637 -28.561 1.00 87.44 122 ASP A N 1
ATOM 973 C CA . ASP A 1 122 ? 28.515 3.242 -27.579 1.00 87.44 122 ASP A CA 1
ATOM 974 C C . ASP A 1 122 ? 28.413 4.105 -26.313 1.00 87.44 122 ASP A C 1
ATOM 976 O O . ASP A 1 122 ? 28.376 3.572 -25.208 1.00 87.44 122 ASP A O 1
ATOM 980 N N . ALA A 1 123 ? 28.264 5.427 -26.452 1.00 85.69 123 ALA A N 1
ATOM 981 C CA . ALA A 1 123 ? 28.065 6.323 -25.313 1.00 85.69 123 ALA A CA 1
ATOM 982 C C . ALA A 1 123 ? 26.772 6.022 -24.530 1.00 85.69 123 ALA A C 1
ATOM 984 O O . ALA A 1 123 ? 26.787 6.070 -23.304 1.00 85.69 123 ALA A O 1
ATOM 985 N N . ILE A 1 124 ? 25.669 5.669 -25.203 1.00 85.44 124 ILE A N 1
ATOM 986 C CA . ILE A 1 124 ? 24.419 5.247 -24.544 1.00 85.44 124 ILE A CA 1
ATOM 987 C C . ILE A 1 124 ? 24.623 3.927 -23.784 1.00 85.44 124 ILE A C 1
ATOM 989 O O . ILE A 1 124 ? 24.171 3.784 -22.645 1.00 85.44 124 ILE A O 1
ATOM 993 N N . LEU A 1 125 ? 25.300 2.951 -24.390 1.00 84.56 125 LEU A N 1
ATOM 994 C CA . LEU A 1 125 ? 25.533 1.640 -23.783 1.00 84.56 125 LEU A CA 1
ATOM 995 C C . LEU A 1 125 ? 26.493 1.724 -22.589 1.00 84.56 125 LEU A C 1
ATOM 997 O O . LEU A 1 125 ? 26.207 1.109 -21.562 1.00 84.56 125 LEU A O 1
ATOM 1001 N N . ILE A 1 126 ? 27.546 2.542 -22.686 1.00 79.38 126 ILE A N 1
ATOM 1002 C CA . ILE A 1 126 ? 28.535 2.777 -21.620 1.00 79.38 126 ILE A CA 1
ATOM 1003 C C . ILE A 1 126 ? 27.958 3.621 -20.482 1.00 79.38 126 ILE A C 1
ATOM 1005 O O . ILE A 1 126 ? 28.278 3.364 -19.325 1.00 79.38 126 ILE A O 1
ATOM 1009 N N . ALA A 1 127 ? 27.121 4.621 -20.779 1.00 71.12 127 ALA A N 1
ATOM 1010 C CA . ALA A 1 127 ? 26.547 5.481 -19.750 1.00 71.12 127 ALA A CA 1
ATOM 1011 C C . ALA A 1 127 ? 25.821 4.639 -18.695 1.00 71.12 127 ALA A C 1
ATOM 1013 O O . ALA A 1 127 ? 24.927 3.859 -19.027 1.00 71.12 127 ALA A O 1
ATOM 1014 N N . GLU A 1 128 ? 26.174 4.789 -17.421 1.00 60.69 128 GLU A N 1
ATOM 1015 C CA . GLU A 1 128 ? 25.383 4.188 -16.351 1.00 60.69 128 GLU A CA 1
ATOM 1016 C C . GLU A 1 128 ? 23.940 4.689 -16.465 1.00 60.69 128 GLU A C 1
ATOM 1018 O O . GLU A 1 128 ? 23.700 5.879 -16.686 1.00 60.69 128 GLU A O 1
ATOM 1023 N N . GLY A 1 129 ? 22.970 3.773 -16.381 1.00 58.97 129 GLY A N 1
ATOM 1024 C CA . GLY A 1 129 ? 21.561 4.154 -16.464 1.00 58.97 129 GLY A CA 1
ATOM 1025 C C . GLY A 1 129 ? 21.253 5.223 -15.416 1.00 58.97 129 GLY A C 1
ATOM 1026 O O . GLY A 1 129 ? 21.689 5.088 -14.270 1.00 58.97 129 GLY A O 1
ATOM 1027 N N . ALA A 1 130 ? 20.504 6.264 -15.799 1.00 56.12 130 ALA A N 1
ATOM 1028 C CA . ALA A 1 130 ? 20.174 7.382 -14.908 1.00 56.12 130 ALA A CA 1
ATOM 1029 C C . ALA A 1 130 ? 19.614 6.893 -13.561 1.00 56.12 130 ALA A C 1
ATOM 1031 O O . ALA A 1 130 ? 19.962 7.423 -12.514 1.00 56.12 130 ALA A O 1
ATOM 1032 N N . GLU A 1 131 ? 18.861 5.794 -13.585 1.00 55.22 131 GLU A N 1
ATOM 1033 C CA . GLU A 1 131 ? 18.308 5.136 -12.403 1.00 55.22 131 GLU A CA 1
ATOM 1034 C C . GLU A 1 131 ? 19.359 4.638 -11.401 1.00 55.22 131 GLU A C 1
ATOM 1036 O O . GLU A 1 131 ? 19.177 4.815 -10.201 1.00 55.22 131 GLU A O 1
ATOM 1041 N N . ARG A 1 132 ? 20.463 4.026 -11.856 1.00 52.50 132 ARG A N 1
ATOM 1042 C CA . ARG A 1 132 ? 21.510 3.499 -10.959 1.00 52.50 132 ARG A CA 1
ATOM 1043 C C . ARG A 1 132 ? 22.294 4.645 -10.323 1.00 52.50 132 ARG A C 1
ATOM 1045 O O . ARG A 1 132 ? 22.599 4.595 -9.136 1.00 52.50 132 ARG A O 1
ATOM 1052 N N . LYS A 1 133 ? 22.537 5.706 -11.097 1.00 51.44 133 LYS A N 1
ATOM 1053 C CA . LYS A 1 133 ? 23.195 6.935 -10.641 1.00 51.44 133 LYS A CA 1
ATOM 1054 C C . LYS A 1 133 ? 22.334 7.712 -9.641 1.00 51.44 133 LYS A C 1
ATOM 1056 O O . LYS A 1 133 ? 22.860 8.182 -8.642 1.00 51.44 133 LYS A O 1
ATOM 1061 N N . GLU A 1 134 ? 21.024 7.812 -9.875 1.00 52.69 134 GLU A N 1
ATOM 1062 C CA . GLU A 1 134 ? 20.067 8.450 -8.957 1.00 52.69 134 GLU A CA 1
ATOM 1063 C C . GLU A 1 134 ? 19.870 7.633 -7.671 1.00 52.69 134 GLU A C 1
ATOM 1065 O O . GLU A 1 134 ? 19.846 8.211 -6.589 1.00 52.69 134 GLU A O 1
ATOM 1070 N N . GLN A 1 135 ? 19.808 6.298 -7.758 1.00 49.25 135 GLN A N 1
ATOM 1071 C CA . GLN A 1 135 ? 19.744 5.420 -6.582 1.00 49.25 135 GLN A CA 1
ATOM 1072 C C . GLN A 1 135 ? 21.006 5.513 -5.720 1.00 49.25 135 GLN A C 1
ATOM 1074 O O . GLN A 1 135 ? 20.899 5.648 -4.504 1.00 49.25 135 GLN A O 1
ATOM 1079 N N . LEU A 1 136 ? 22.189 5.493 -6.342 1.00 43.16 136 LEU A N 1
ATOM 1080 C CA . LEU A 1 136 ? 23.459 5.694 -5.644 1.00 43.16 136 LEU A CA 1
ATOM 1081 C C . LEU A 1 136 ? 23.537 7.100 -5.036 1.00 43.16 136 LEU A C 1
ATOM 1083 O O . LEU A 1 136 ? 23.857 7.222 -3.861 1.00 43.16 136 LEU A O 1
ATOM 1087 N N . ALA A 1 137 ? 23.169 8.147 -5.783 1.00 43.06 137 ALA A N 1
ATOM 1088 C CA . ALA A 1 137 ? 23.219 9.532 -5.312 1.00 43.06 137 ALA A CA 1
ATOM 1089 C C . ALA A 1 137 ? 22.262 9.812 -4.141 1.00 43.06 137 ALA A C 1
ATOM 1091 O O . ALA A 1 137 ? 22.666 10.468 -3.182 1.00 43.06 137 ALA A O 1
ATOM 1092 N N . ALA A 1 138 ? 21.027 9.295 -4.191 1.00 43.62 138 ALA A N 1
ATOM 1093 C CA . ALA A 1 138 ? 20.042 9.413 -3.112 1.00 43.62 138 ALA A CA 1
ATOM 1094 C C . ALA A 1 138 ? 20.469 8.659 -1.843 1.00 43.62 138 ALA A C 1
ATOM 1096 O O . ALA A 1 138 ? 20.093 9.043 -0.739 1.00 43.62 138 ALA A O 1
ATOM 1097 N N . TRP A 1 139 ? 21.272 7.604 -1.998 1.00 43.97 139 TRP A N 1
ATOM 1098 C CA . TRP A 1 139 ? 21.840 6.840 -0.891 1.00 43.97 139 TRP A CA 1
ATOM 1099 C C . TRP A 1 139 ? 23.093 7.502 -0.300 1.00 43.97 139 TRP A C 1
ATOM 1101 O O . TRP A 1 139 ? 23.269 7.534 0.911 1.00 43.97 139 TRP A O 1
ATOM 1111 N N . THR A 1 140 ? 23.947 8.095 -1.139 1.00 37.09 140 THR A N 1
ATOM 1112 C CA . THR A 1 140 ? 25.161 8.816 -0.713 1.00 37.09 140 THR A CA 1
ATOM 1113 C C . THR A 1 140 ? 24.905 10.255 -0.245 1.00 37.09 140 THR A C 1
ATOM 1115 O O . THR A 1 140 ? 25.850 10.968 0.087 1.00 37.09 140 THR A O 1
ATOM 1118 N N . ALA A 1 141 ? 23.650 10.719 -0.256 1.00 37.44 141 ALA A N 1
ATOM 1119 C CA . ALA A 1 141 ? 23.284 12.093 0.098 1.00 37.44 141 ALA A CA 1
ATOM 1120 C C . ALA A 1 141 ? 23.434 12.405 1.600 1.00 37.44 141 ALA A C 1
ATOM 1122 O O . ALA A 1 141 ? 23.479 13.574 1.989 1.00 37.44 141 ALA A O 1
ATOM 1123 N N . GLU A 1 142 ? 23.568 11.385 2.446 1.00 48.66 142 GLU A N 1
ATOM 1124 C CA . GLU A 1 142 ? 23.895 11.556 3.856 1.00 48.66 142 GLU A CA 1
ATOM 1125 C C . GLU A 1 142 ? 25.411 11.604 4.030 1.00 48.66 142 GLU A C 1
ATOM 1127 O O . GLU A 1 142 ? 26.081 10.581 4.149 1.00 48.66 142 GLU A O 1
ATOM 1132 N N . LYS A 1 143 ? 25.973 12.815 4.070 1.00 53.53 143 LYS A N 1
ATOM 1133 C CA . LYS A 1 143 ? 27.285 12.998 4.699 1.00 53.53 143 LYS A CA 1
ATOM 1134 C C . LYS A 1 143 ? 27.139 12.555 6.153 1.00 53.53 143 LYS A C 1
ATOM 1136 O O . LYS A 1 143 ? 26.392 13.204 6.895 1.00 53.53 143 LYS A O 1
ATOM 1141 N N . LYS A 1 144 ? 27.797 11.462 6.556 1.00 64.56 144 LYS A N 1
ATOM 1142 C CA . LYS A 1 144 ? 27.754 11.033 7.956 1.00 64.56 144 LYS A CA 1
ATOM 1143 C C . LYS A 1 144 ? 28.371 12.165 8.780 1.00 64.56 144 LYS A C 1
ATOM 1145 O O . LYS A 1 144 ? 29.266 12.883 8.333 1.00 64.56 144 LYS A O 1
ATOM 1150 N N . LYS A 1 145 ? 27.864 12.387 9.987 1.00 72.75 145 LYS A N 1
ATOM 1151 C CA . LYS A 1 145 ? 28.458 13.400 10.863 1.00 72.75 145 LYS A CA 1
ATOM 1152 C C . LYS A 1 145 ? 29.768 12.843 11.416 1.00 72.75 145 LYS A C 1
ATOM 1154 O O . LYS A 1 145 ? 29.826 11.691 11.845 1.00 72.75 145 LYS A O 1
ATOM 1159 N N . VAL A 1 146 ? 30.818 13.661 11.419 1.00 79.88 146 VAL A N 1
ATOM 1160 C CA . VAL A 1 146 ? 32.069 13.316 12.105 1.00 79.88 146 VAL A CA 1
ATOM 1161 C C . VAL A 1 146 ? 31.783 13.260 13.603 1.00 79.88 146 VAL A C 1
ATOM 1163 O O . VAL A 1 146 ? 31.279 14.236 14.162 1.00 79.88 146 VAL A O 1
ATOM 1166 N N . SER A 1 147 ? 32.087 12.132 14.248 1.00 82.00 147 SER A N 1
ATOM 1167 C CA . SER A 1 147 ? 31.798 11.966 15.677 1.00 82.00 147 SER A CA 1
ATOM 1168 C C . SER A 1 147 ? 32.643 12.899 16.540 1.00 82.00 147 SER A C 1
ATOM 1170 O O . SER A 1 147 ? 33.842 13.087 16.299 1.00 82.00 147 SER A O 1
ATOM 1172 N N . ALA A 1 148 ? 32.043 13.424 17.610 1.00 85.06 148 ALA A N 1
ATOM 1173 C CA . ALA A 1 148 ? 32.745 14.263 18.581 1.00 85.06 148 ALA A CA 1
ATOM 1174 C C . ALA A 1 148 ? 33.875 13.517 19.325 1.00 85.06 148 ALA A C 1
ATOM 1176 O O . ALA A 1 148 ? 34.770 14.147 19.896 1.00 85.06 148 ALA A O 1
ATOM 1177 N N . TYR A 1 149 ? 33.851 12.180 19.318 1.00 85.00 149 TYR A N 1
ATOM 1178 C CA . TYR A 1 149 ? 34.761 11.330 20.090 1.00 85.00 149 TYR A CA 1
ATOM 1179 C C . TYR A 1 149 ? 36.018 10.904 19.326 1.00 85.00 149 TYR A C 1
ATOM 1181 O O . TYR A 1 149 ? 36.955 10.415 19.950 1.00 85.00 149 TYR A O 1
ATOM 1189 N N . VAL A 1 150 ? 36.074 11.128 18.010 1.00 83.62 150 VAL A N 1
ATOM 1190 C CA . VAL A 1 150 ? 37.187 10.682 17.151 1.00 83.62 150 VAL A CA 1
ATOM 1191 C C . VAL A 1 150 ? 38.510 11.333 17.541 1.00 83.62 150 VAL A C 1
ATOM 1193 O O . VAL A 1 150 ? 39.508 10.651 17.738 1.00 83.62 150 VAL A O 1
ATOM 1196 N N . MET A 1 151 ? 38.520 12.658 17.701 1.00 81.81 151 MET A N 1
ATOM 1197 C CA . MET A 1 151 ? 39.759 13.417 17.930 1.00 81.81 151 MET A CA 1
ATOM 1198 C C . MET A 1 151 ? 40.372 13.180 19.317 1.00 81.81 151 MET A C 1
ATOM 1200 O O . MET A 1 151 ? 41.553 13.447 19.521 1.00 81.81 151 MET A O 1
ATOM 1204 N N . ASN A 1 152 ? 39.574 12.694 20.272 1.00 82.31 152 ASN A N 1
ATOM 1205 C CA . ASN A 1 152 ? 39.972 12.483 21.665 1.00 82.31 152 ASN A CA 1
ATOM 1206 C C . ASN A 1 152 ? 39.910 11.001 22.072 1.00 82.31 152 ASN A C 1
ATOM 1208 O O . ASN A 1 152 ? 39.898 10.697 23.269 1.00 82.31 152 ASN A O 1
ATOM 1212 N N . LEU A 1 153 ? 39.834 10.080 21.105 1.00 85.56 153 LEU A N 1
ATOM 1213 C CA . LEU A 1 153 ? 39.717 8.654 21.383 1.00 85.56 153 LEU A CA 1
ATOM 1214 C C . LEU A 1 153 ? 41.008 8.136 22.035 1.00 85.56 153 LEU A C 1
ATOM 1216 O O . LEU A 1 153 ? 42.076 8.121 21.428 1.00 85.56 153 LEU A O 1
ATOM 1220 N N . GLN A 1 154 ? 40.920 7.699 23.291 1.00 85.25 154 GLN A N 1
ATOM 1221 C CA . GLN A 1 154 ? 42.055 7.115 24.005 1.00 85.25 154 GLN A CA 1
ATOM 1222 C C . GLN A 1 154 ? 42.113 5.613 23.734 1.00 85.25 154 GLN A C 1
ATOM 1224 O O . GLN A 1 154 ? 41.296 4.872 24.268 1.00 85.25 154 GLN A O 1
ATOM 1229 N N . GLN A 1 155 ? 43.070 5.157 22.924 1.00 87.69 155 GLN A N 1
ATOM 1230 C CA . GLN A 1 155 ? 43.292 3.727 22.696 1.00 87.69 155 GLN A CA 1
ATOM 1231 C C . GLN A 1 155 ? 44.170 3.136 23.805 1.00 87.69 155 GLN A C 1
ATOM 1233 O O . GLN A 1 155 ? 45.263 3.630 24.093 1.00 87.69 155 GLN A O 1
ATOM 1238 N N . ILE A 1 156 ? 43.683 2.082 24.454 1.00 85.94 156 ILE A N 1
ATOM 1239 C CA . ILE A 1 156 ? 44.354 1.402 25.559 1.00 85.94 156 ILE A CA 1
ATOM 1240 C C . ILE A 1 156 ? 45.136 0.225 24.986 1.00 85.94 156 ILE A C 1
ATOM 1242 O O . ILE A 1 156 ? 44.582 -0.635 24.304 1.00 85.94 156 ILE A O 1
ATOM 1246 N N . ASN A 1 157 ? 46.432 0.149 25.293 1.00 73.44 157 ASN A N 1
ATOM 1247 C CA . ASN A 1 157 ? 47.253 -0.990 24.892 1.00 73.44 157 ASN A CA 1
ATOM 1248 C C . ASN A 1 157 ? 46.932 -2.207 25.778 1.00 73.44 157 ASN A C 1
ATOM 1250 O O . ASN A 1 157 ? 47.547 -2.414 26.823 1.00 73.44 157 ASN A O 1
ATOM 1254 N N . SER A 1 158 ? 45.943 -2.991 25.356 1.00 66.56 158 SER A N 1
ATOM 1255 C CA . SER A 1 158 ? 45.504 -4.239 25.986 1.00 66.56 158 SER A CA 1
ATOM 1256 C C . SER A 1 158 ? 46.368 -5.451 25.597 1.00 66.56 158 SER A C 1
ATOM 1258 O O . SER A 1 158 ? 46.127 -6.556 26.081 1.00 66.56 158 SER A O 1
ATOM 1260 N N . GLY A 1 159 ? 47.378 -5.271 24.732 1.00 66.44 159 GLY A N 1
ATOM 1261 C CA . GLY A 1 159 ? 48.178 -6.363 24.164 1.00 66.44 159 GLY A CA 1
ATOM 1262 C C . GLY A 1 159 ? 47.430 -7.219 23.132 1.00 66.44 159 GLY A C 1
ATOM 1263 O O . GLY A 1 159 ? 47.931 -8.272 22.737 1.00 66.44 159 GLY A O 1
ATOM 1264 N N . VAL A 1 160 ? 46.239 -6.789 22.705 1.00 74.06 160 VAL A N 1
ATOM 1265 C CA . VAL A 1 160 ? 45.398 -7.488 21.728 1.00 74.06 160 VAL A CA 1
ATOM 1266 C C . VAL A 1 160 ? 45.866 -7.156 20.311 1.00 74.06 160 VAL A C 1
ATOM 1268 O O . VAL A 1 160 ? 45.842 -6.000 19.895 1.00 74.06 160 VAL A O 1
ATOM 1271 N N . VAL A 1 161 ? 46.271 -8.184 19.563 1.00 77.50 161 VAL A N 1
ATOM 1272 C CA . VAL A 1 161 ? 46.531 -8.102 18.119 1.00 77.50 161 VAL A CA 1
ATOM 1273 C C . VAL A 1 161 ? 45.372 -8.776 17.402 1.00 77.50 161 VAL A C 1
ATOM 1275 O O . VAL A 1 161 ? 45.115 -9.963 17.616 1.00 77.50 161 VAL A O 1
ATOM 1278 N N . VAL A 1 162 ? 44.658 -8.021 16.572 1.00 77.25 162 VAL A N 1
ATOM 1279 C CA . VAL A 1 162 ? 43.466 -8.518 15.881 1.00 77.25 162 VAL A CA 1
ATOM 1280 C C . VAL A 1 162 ? 43.887 -9.222 14.583 1.00 77.25 162 VAL A C 1
ATOM 1282 O O . VAL A 1 162 ? 44.560 -8.606 13.756 1.00 77.25 162 VAL A O 1
ATOM 1285 N N . PRO A 1 163 ? 43.527 -10.504 14.370 1.00 71.50 163 PRO A N 1
ATOM 1286 C CA . PRO A 1 163 ? 43.853 -11.207 13.128 1.00 71.50 163 PRO A CA 1
ATOM 1287 C C . PRO A 1 163 ? 43.087 -10.612 11.928 1.00 71.50 163 PRO A C 1
ATOM 1289 O O . PRO A 1 163 ? 42.039 -10.006 12.127 1.00 71.50 163 PRO A O 1
ATOM 1292 N N . PRO A 1 164 ? 43.548 -10.800 10.677 1.00 64.81 164 PRO A N 1
ATOM 1293 C CA . PRO A 1 164 ? 42.900 -10.231 9.487 1.00 64.81 164 PRO A CA 1
ATOM 1294 C C . PRO A 1 164 ? 41.616 -10.962 9.046 1.00 64.81 164 PRO A C 1
ATOM 1296 O O . PRO A 1 164 ? 40.907 -10.469 8.178 1.00 64.81 164 PRO A O 1
ATOM 1299 N N . SER A 1 165 ? 41.321 -12.147 9.593 1.00 68.06 165 SER A N 1
ATOM 1300 C CA . SER A 1 165 ? 40.083 -12.903 9.341 1.00 68.06 165 SER A CA 1
ATOM 1301 C C . SER A 1 165 ? 39.837 -13.939 10.449 1.00 68.06 165 SER A C 1
ATOM 1303 O O . SER A 1 165 ? 40.699 -14.155 11.305 1.00 68.06 165 SER A O 1
ATOM 1305 N N . GLY A 1 166 ? 38.666 -14.589 10.438 1.00 68.38 166 GLY A N 1
ATOM 1306 C CA . GLY A 1 166 ? 38.321 -15.651 11.395 1.00 68.38 166 GLY A CA 1
ATOM 1307 C C . GLY A 1 166 ? 37.884 -15.137 12.770 1.00 68.38 166 GLY A C 1
ATOM 1308 O O . GLY A 1 166 ? 38.112 -15.798 13.783 1.00 68.38 166 GLY A O 1
ATOM 1309 N N . TRP A 1 167 ? 37.294 -13.942 12.815 1.00 81.38 167 TRP A N 1
ATOM 1310 C CA . TRP A 1 167 ? 36.857 -13.311 14.054 1.00 81.38 167 TRP A CA 1
ATOM 1311 C C . TRP A 1 167 ? 35.702 -14.063 14.716 1.00 81.38 167 TRP A C 1
ATOM 1313 O O . TRP A 1 167 ? 34.843 -14.658 14.066 1.00 81.38 167 TRP A O 1
ATOM 1323 N N . LYS A 1 168 ? 35.670 -13.998 16.044 1.00 84.44 168 LYS A N 1
ATOM 1324 C CA . LYS A 1 168 ? 34.620 -14.577 16.875 1.00 84.44 168 LYS A CA 1
ATOM 1325 C C . LYS A 1 168 ? 34.329 -13.628 18.026 1.00 84.44 168 LYS A C 1
ATOM 1327 O O . LYS A 1 168 ? 35.242 -12.985 18.541 1.00 84.44 168 LYS A O 1
ATOM 1332 N N . CYS A 1 169 ? 33.069 -13.549 18.441 1.00 86.69 169 CYS A N 1
ATOM 1333 C CA . CYS A 1 169 ? 32.696 -12.768 19.611 1.00 86.69 169 CYS A CA 1
ATOM 1334 C C . CYS A 1 169 ? 33.433 -13.269 20.866 1.00 86.69 169 CYS A C 1
ATOM 1336 O O . CYS A 1 169 ? 33.438 -14.460 21.162 1.00 86.69 169 CYS A O 1
ATOM 1338 N N . CYS A 1 170 ? 33.997 -12.355 21.660 1.00 87.38 170 CYS A N 1
ATOM 1339 C CA . CYS A 1 170 ? 34.695 -12.712 22.898 1.00 87.38 170 CYS A CA 1
ATOM 1340 C C . CYS A 1 170 ? 33.768 -13.282 23.992 1.00 87.38 170 CYS A C 1
ATOM 1342 O O . CYS A 1 170 ? 34.249 -13.954 24.900 1.00 87.38 170 CYS A O 1
ATOM 1344 N N . LYS A 1 171 ? 32.453 -13.012 23.923 1.00 85.69 171 LYS A N 1
ATOM 1345 C CA . LYS A 1 171 ? 31.450 -13.445 24.917 1.00 85.69 171 LYS A CA 1
ATOM 1346 C C . LYS A 1 171 ? 30.550 -14.606 24.435 1.00 85.69 171 LYS A C 1
ATOM 1348 O O . LYS A 1 171 ? 29.883 -15.217 25.264 1.00 85.69 171 LYS A O 1
ATOM 1353 N N . CYS A 1 172 ? 30.505 -14.943 23.137 1.00 85.56 172 CYS A N 1
ATOM 1354 C CA . CYS A 1 172 ? 29.689 -16.062 22.621 1.00 85.56 172 CYS A CA 1
ATOM 1355 C C . CYS A 1 172 ? 30.225 -16.698 21.331 1.00 85.56 172 CYS A C 1
ATOM 1357 O O . CYS A 1 172 ? 31.264 -16.313 20.809 1.00 85.56 172 CYS A O 1
ATOM 1359 N N . ASP A 1 173 ? 29.484 -17.667 20.783 1.00 83.75 173 ASP A N 1
ATOM 1360 C CA . ASP A 1 173 ? 29.910 -18.441 19.615 1.00 83.75 173 ASP A CA 1
ATOM 1361 C C . ASP A 1 173 ? 29.649 -17.796 18.243 1.00 83.75 173 ASP A C 1
ATOM 1363 O O . ASP A 1 173 ? 29.899 -18.422 17.214 1.00 83.75 173 ASP A O 1
ATOM 1367 N N . LYS A 1 174 ? 29.182 -16.543 18.201 1.00 77.12 174 LYS A N 1
ATOM 1368 C CA . LYS A 1 174 ? 28.910 -15.840 16.939 1.00 77.12 174 LYS A CA 1
ATOM 1369 C C . LYS A 1 174 ? 30.194 -15.476 16.196 1.00 77.12 174 LYS A C 1
ATOM 1371 O O . LYS A 1 174 ? 31.162 -15.016 16.805 1.00 77.12 174 LYS A O 1
ATOM 1376 N N . THR A 1 175 ? 30.159 -15.662 14.882 1.00 77.50 175 THR A N 1
ATOM 1377 C CA . THR A 1 175 ? 31.268 -15.393 13.947 1.00 77.50 175 THR A CA 1
ATOM 1378 C C . THR A 1 175 ? 30.916 -14.322 12.913 1.00 77.50 175 THR A C 1
ATOM 1380 O O . THR A 1 175 ? 31.784 -13.883 12.172 1.00 77.50 175 THR A O 1
ATOM 1383 N N . ASP A 1 176 ? 29.663 -13.870 12.913 1.00 70.88 176 ASP A N 1
ATOM 1384 C CA . ASP A 1 176 ? 29.052 -12.932 11.980 1.00 70.88 176 ASP A CA 1
ATOM 1385 C C . ASP A 1 176 ? 28.604 -11.637 12.684 1.00 70.88 176 ASP A C 1
ATOM 1387 O O . ASP A 1 176 ? 28.212 -11.651 13.860 1.00 70.88 176 ASP A O 1
ATOM 1391 N N . ASN A 1 177 ? 28.622 -10.511 11.957 1.00 75.88 177 ASN A N 1
ATOM 1392 C CA . ASN A 1 177 ? 28.135 -9.204 12.421 1.00 75.88 177 ASN A CA 1
ATOM 1393 C C . ASN A 1 177 ? 28.824 -8.720 13.713 1.00 75.88 177 ASN A C 1
ATOM 1395 O O . ASN A 1 177 ? 28.186 -8.371 14.722 1.00 75.88 177 ASN A O 1
ATOM 1399 N N . LEU A 1 178 ? 30.153 -8.755 13.666 1.00 84.19 178 LEU A N 1
ATOM 1400 C CA . LEU A 1 178 ? 31.044 -8.453 14.776 1.00 84.19 178 LEU A CA 1
ATOM 1401 C C . LEU A 1 178 ? 31.516 -6.999 14.730 1.00 84.19 178 LEU A C 1
ATOM 1403 O O . LEU A 1 178 ? 31.820 -6.448 13.675 1.00 84.19 178 LEU A O 1
ATOM 1407 N N . TRP A 1 179 ? 31.603 -6.394 15.907 1.00 89.38 179 TRP A N 1
ATOM 1408 C CA . TRP A 1 179 ? 32.004 -5.012 16.111 1.00 89.38 179 TRP A CA 1
ATOM 1409 C C . TRP A 1 179 ? 33.290 -4.989 16.931 1.00 89.38 179 TRP A C 1
ATOM 1411 O O . TRP A 1 179 ? 33.346 -5.573 18.016 1.00 89.38 179 TRP A O 1
ATOM 1421 N N . LEU A 1 180 ? 34.315 -4.329 16.401 1.00 90.06 180 LEU A N 1
ATOM 1422 C CA . LEU A 1 180 ? 35.581 -4.076 17.074 1.00 90.06 180 LEU A CA 1
ATOM 1423 C C . LEU A 1 180 ? 35.489 -2.738 17.803 1.00 90.06 180 LEU A C 1
ATOM 1425 O O . LEU A 1 180 ? 35.313 -1.697 17.171 1.00 90.06 180 LEU A O 1
ATOM 1429 N N . ASN A 1 181 ? 35.631 -2.750 19.124 1.00 91.81 181 ASN A N 1
ATOM 1430 C CA . ASN A 1 181 ? 35.723 -1.515 19.890 1.00 91.81 181 ASN A CA 1
ATOM 1431 C C . ASN A 1 181 ? 37.089 -0.845 19.650 1.00 91.81 181 ASN A C 1
ATOM 1433 O O . ASN A 1 181 ? 38.135 -1.467 19.837 1.00 91.81 181 ASN A O 1
ATOM 1437 N N . LEU A 1 182 ? 37.079 0.425 19.234 1.00 90.31 182 LEU A N 1
ATOM 1438 C CA . LEU A 1 182 ? 38.293 1.147 18.844 1.00 90.31 182 LEU A CA 1
ATOM 1439 C C . LEU A 1 182 ? 39.143 1.606 20.045 1.00 90.31 182 LEU A C 1
ATOM 1441 O O . LEU A 1 182 ? 40.272 2.055 19.848 1.00 90.31 182 LEU A O 1
ATOM 1445 N N . THR A 1 183 ? 38.642 1.482 21.278 1.00 90.69 183 THR A N 1
ATOM 1446 C CA . THR A 1 183 ? 39.366 1.844 22.506 1.00 90.69 183 THR A CA 1
ATOM 1447 C C . THR A 1 183 ? 40.203 0.691 23.054 1.00 90.69 183 THR A C 1
ATOM 1449 O O . THR A 1 183 ? 41.363 0.910 23.389 1.00 90.69 183 THR A O 1
ATOM 1452 N N . ASP A 1 184 ? 39.661 -0.523 23.154 1.00 89.50 184 ASP A N 1
ATOM 1453 C CA . ASP A 1 184 ? 40.322 -1.647 23.842 1.00 89.50 184 ASP A CA 1
ATOM 1454 C C . ASP A 1 184 ? 40.602 -2.875 22.960 1.00 89.50 184 ASP A C 1
ATOM 1456 O O . ASP A 1 184 ? 41.293 -3.800 23.400 1.00 89.50 184 ASP A O 1
ATOM 1460 N N . GLY A 1 185 ? 40.108 -2.874 21.720 1.00 87.25 185 GLY A N 1
ATOM 1461 C CA . GLY A 1 185 ? 40.325 -3.938 20.744 1.00 87.25 185 GLY A CA 1
ATOM 1462 C C . GLY A 1 185 ? 39.431 -5.166 20.934 1.00 87.25 185 GLY A C 1
ATOM 1463 O O . GLY A 1 185 ? 39.687 -6.204 20.323 1.00 87.25 185 GLY A O 1
ATOM 1464 N N . MET A 1 186 ? 38.391 -5.090 21.772 1.00 88.88 186 MET A N 1
ATOM 1465 C CA . MET A 1 186 ? 37.467 -6.207 22.002 1.00 88.88 186 MET A CA 1
ATOM 1466 C C . MET A 1 186 ? 36.521 -6.417 20.811 1.00 88.88 186 MET A C 1
ATOM 1468 O O . MET A 1 186 ? 35.946 -5.464 20.283 1.00 88.88 186 MET A O 1
ATOM 1472 N N . ILE A 1 187 ? 36.318 -7.682 20.420 1.00 89.50 187 ILE A N 1
ATOM 1473 C CA . ILE A 1 187 ? 35.441 -8.080 19.306 1.00 89.50 187 ILE A CA 1
ATOM 1474 C C . ILE A 1 187 ? 34.136 -8.658 19.852 1.00 89.50 187 ILE A C 1
ATOM 1476 O O . ILE A 1 187 ? 34.114 -9.709 20.500 1.00 89.50 187 ILE A O 1
ATOM 1480 N N . LEU A 1 188 ? 33.018 -7.989 19.586 1.00 90.81 188 LEU A N 1
ATOM 1481 C CA . LEU A 1 188 ? 31.734 -8.301 20.213 1.00 90.81 188 LEU A CA 1
ATOM 1482 C C . LEU A 1 188 ? 30.604 -8.351 19.186 1.00 90.81 188 LEU A C 1
ATOM 1484 O O . LEU A 1 188 ? 30.588 -7.599 18.219 1.00 90.81 188 LEU A O 1
ATOM 1488 N N . CYS A 1 189 ? 29.636 -9.246 19.383 1.00 86.31 189 CYS A N 1
ATOM 1489 C CA . CYS A 1 189 ? 28.484 -9.331 18.489 1.00 86.31 189 CYS A CA 1
ATOM 1490 C C . CYS A 1 189 ? 27.513 -8.162 18.714 1.00 86.31 189 CYS A C 1
ATOM 1492 O O . CYS A 1 189 ? 27.365 -7.669 19.838 1.00 86.31 189 CYS A O 1
ATOM 1494 N N . SER A 1 190 ? 26.820 -7.775 17.644 1.00 80.75 190 SER A N 1
ATOM 1495 C CA . SER A 1 190 ? 25.892 -6.641 17.614 1.00 80.75 190 SER A CA 1
ATOM 1496 C C . SER A 1 190 ? 24.703 -6.744 18.584 1.00 80.75 190 SER A C 1
ATOM 1498 O O . SER A 1 190 ? 24.501 -7.738 19.286 1.00 80.75 190 SER A O 1
ATOM 1500 N N . ARG A 1 191 ? 23.843 -5.719 18.550 1.00 76.31 191 ARG A N 1
ATOM 1501 C CA . ARG A 1 191 ? 22.516 -5.743 19.179 1.00 76.31 191 ARG A CA 1
ATOM 1502 C C . ARG A 1 191 ? 21.660 -6.896 18.627 1.00 76.31 191 ARG A C 1
ATOM 1504 O O . ARG A 1 191 ? 21.829 -7.298 17.468 1.00 76.31 191 ARG A O 1
ATOM 1511 N N . ARG A 1 192 ? 20.786 -7.427 19.481 1.00 70.44 192 ARG A N 1
ATOM 1512 C CA . ARG A 1 192 ? 19.745 -8.402 19.149 1.00 70.44 192 ARG A CA 1
ATOM 1513 C C . ARG A 1 192 ? 18.555 -7.652 18.576 1.00 70.44 192 ARG A C 1
ATOM 1515 O O . ARG A 1 192 ? 18.055 -6.722 19.208 1.00 70.44 192 ARG A O 1
ATOM 1522 N N . ASN A 1 193 ? 18.104 -8.062 17.400 1.00 57.34 193 ASN A N 1
ATOM 1523 C CA . ASN A 1 193 ? 16.924 -7.485 16.779 1.00 57.34 193 ASN A CA 1
ATOM 1524 C C . ASN A 1 193 ? 15.655 -8.109 17.374 1.00 57.34 193 ASN A C 1
ATOM 1526 O O . ASN A 1 193 ? 15.673 -9.202 17.948 1.00 57.34 193 ASN A O 1
ATOM 1530 N N . TRP A 1 194 ? 14.533 -7.412 17.211 1.00 42.94 194 TRP A N 1
ATOM 1531 C CA . TRP A 1 194 ? 13.226 -7.839 17.719 1.00 42.94 194 TRP A CA 1
ATOM 1532 C C . TRP A 1 194 ? 12.719 -9.151 17.093 1.00 42.94 194 TRP A C 1
ATOM 1534 O O . TRP A 1 194 ? 11.895 -9.832 17.693 1.00 42.94 194 TRP A O 1
ATOM 1544 N N . ASP A 1 195 ? 13.219 -9.521 15.912 1.00 40.25 195 ASP A N 1
ATOM 1545 C CA . ASP A 1 195 ? 12.857 -10.731 15.164 1.00 40.25 195 ASP A CA 1
ATOM 1546 C C . ASP A 1 195 ? 13.742 -11.947 15.513 1.00 40.25 195 ASP A C 1
ATOM 1548 O O . ASP A 1 195 ? 13.667 -12.989 14.863 1.00 40.25 195 ASP A O 1
ATOM 1552 N N . GLY A 1 196 ? 14.614 -11.814 16.520 1.00 48.72 196 GLY A N 1
ATOM 1553 C CA . GLY A 1 196 ? 15.563 -12.850 16.927 1.00 48.72 196 GLY A CA 1
ATOM 1554 C C . GLY A 1 196 ? 16.824 -12.935 16.059 1.00 48.72 196 GLY A C 1
ATOM 1555 O O . GLY A 1 196 ? 17.731 -13.690 16.411 1.00 48.72 196 GLY A O 1
ATOM 1556 N N . SER A 1 197 ? 16.918 -12.156 14.973 1.00 53.78 197 SER A N 1
ATOM 1557 C CA . SER A 1 197 ? 18.136 -12.013 14.169 1.00 53.78 197 SER A CA 1
ATOM 1558 C C . SER A 1 197 ? 19.136 -11.033 14.811 1.00 53.78 197 SER A C 1
ATOM 1560 O O . SER A 1 197 ? 18.843 -10.364 15.805 1.00 53.78 197 SER A O 1
ATOM 1562 N N . GLY A 1 198 ? 20.353 -10.945 14.266 1.00 67.50 198 GLY A N 1
ATOM 1563 C CA . GLY A 1 198 ? 21.408 -10.062 14.774 1.00 67.50 198 GLY A CA 1
ATOM 1564 C C . GLY A 1 198 ? 22.342 -10.733 15.788 1.00 67.50 198 GLY A C 1
ATOM 1565 O O . GLY A 1 198 ? 22.642 -11.925 15.687 1.00 67.50 198 GLY A O 1
ATOM 1566 N N . GLY A 1 199 ? 22.871 -9.945 16.724 1.00 74.50 199 GLY A N 1
ATOM 1567 C CA . GLY A 1 199 ? 23.816 -10.387 17.754 1.00 74.50 199 GLY A CA 1
ATOM 1568 C C . GLY A 1 199 ? 23.150 -10.591 19.118 1.00 74.50 199 GLY A C 1
ATOM 1569 O O . GLY A 1 199 ? 21.933 -10.559 19.235 1.00 74.50 199 GLY A O 1
ATOM 1570 N N . ASN A 1 200 ? 23.947 -10.811 20.163 1.00 83.00 200 ASN A N 1
ATOM 1571 C CA . ASN A 1 200 ? 23.474 -11.080 21.529 1.00 83.00 200 ASN A CA 1
ATOM 1572 C C . ASN A 1 200 ? 23.667 -9.875 22.470 1.00 83.00 200 ASN A C 1
ATOM 1574 O O . ASN A 1 200 ? 23.898 -10.068 23.652 1.00 83.00 200 ASN A O 1
ATOM 1578 N N . ASN A 1 201 ? 23.634 -8.639 21.959 1.00 85.50 201 ASN A N 1
ATOM 1579 C CA . ASN A 1 201 ? 23.821 -7.392 22.726 1.00 85.50 201 ASN A CA 1
ATOM 1580 C C . ASN A 1 201 ? 25.200 -7.176 23.375 1.00 85.50 201 ASN A C 1
ATOM 1582 O O . ASN A 1 201 ? 25.429 -6.123 23.966 1.00 85.50 201 ASN A O 1
ATOM 1586 N N . HIS A 1 202 ? 26.161 -8.084 23.209 1.00 88.38 202 HIS A N 1
ATOM 1587 C CA . HIS A 1 202 ? 27.452 -7.971 23.892 1.00 88.38 202 HIS A CA 1
ATOM 1588 C C . HIS A 1 202 ? 28.214 -6.669 23.611 1.00 88.38 202 HIS A C 1
ATOM 1590 O O . HIS A 1 202 ? 28.888 -6.169 24.508 1.00 88.38 202 HIS A O 1
ATOM 1596 N N . ALA A 1 203 ? 28.108 -6.097 22.407 1.00 86.19 203 ALA A N 1
ATOM 1597 C CA . ALA A 1 203 ? 28.794 -4.848 22.079 1.00 86.19 203 ALA A CA 1
ATOM 1598 C C . ALA A 1 203 ? 28.209 -3.624 22.822 1.00 86.19 203 ALA A C 1
ATOM 1600 O O . ALA A 1 203 ? 28.963 -2.791 23.323 1.00 86.19 203 ALA A O 1
ATOM 1601 N N . ILE A 1 204 ? 26.878 -3.550 22.980 1.00 86.62 204 ILE A N 1
ATOM 1602 C CA . ILE A 1 204 ? 26.225 -2.475 23.751 1.00 86.62 204 ILE A CA 1
ATOM 1603 C C . ILE A 1 204 ? 26.374 -2.683 25.264 1.00 86.62 204 ILE A C 1
ATOM 1605 O O . ILE A 1 204 ? 26.556 -1.718 26.002 1.00 86.62 204 ILE A O 1
ATOM 1609 N N . GLU A 1 205 ? 26.355 -3.928 25.742 1.00 89.19 205 GLU A N 1
ATOM 1610 C CA . GLU A 1 205 ? 26.633 -4.249 27.148 1.00 89.19 205 GLU A CA 1
ATOM 1611 C C . GLU A 1 205 ? 28.051 -3.837 27.540 1.00 89.19 205 GLU A C 1
ATOM 1613 O O . GLU A 1 205 ? 28.252 -3.205 28.574 1.00 89.19 205 GLU A O 1
ATOM 1618 N N . HIS A 1 206 ? 29.024 -4.108 26.668 1.00 90.31 206 HIS A N 1
ATOM 1619 C CA . HIS A 1 206 ? 30.406 -3.685 26.869 1.00 90.31 206 HIS A CA 1
ATOM 1620 C C . HIS A 1 206 ? 30.551 -2.167 26.903 1.00 90.31 206 HIS A C 1
ATOM 1622 O O . HIS A 1 206 ? 31.234 -1.647 27.780 1.00 90.31 206 HIS A O 1
ATOM 1628 N N . TYR A 1 207 ? 29.863 -1.433 26.023 1.00 89.69 207 TYR A N 1
ATOM 1629 C CA . TYR A 1 207 ? 29.788 0.026 26.133 1.00 89.69 207 TYR A CA 1
ATOM 1630 C C . TYR A 1 207 ? 29.158 0.472 27.461 1.00 89.69 207 TYR A C 1
ATOM 1632 O O . TYR A 1 207 ? 29.646 1.405 28.097 1.00 89.69 207 TYR A O 1
ATOM 1640 N N . ASN A 1 208 ? 28.095 -0.185 27.922 1.00 89.06 208 ASN A N 1
ATOM 1641 C CA . ASN A 1 208 ? 27.454 0.169 29.186 1.00 89.06 208 ASN A CA 1
ATOM 1642 C C . ASN A 1 208 ? 28.383 -0.015 30.394 1.00 89.06 208 ASN A C 1
ATOM 1644 O O . ASN A 1 208 ? 28.331 0.812 31.306 1.00 89.06 208 ASN A O 1
ATOM 1648 N N . GLU A 1 209 ? 29.240 -1.039 30.364 1.00 89.62 209 GLU A N 1
ATOM 1649 C CA . GLU A 1 209 ? 30.250 -1.346 31.384 1.00 89.62 209 GLU A CA 1
ATOM 1650 C C . GLU A 1 209 ? 31.464 -0.399 31.322 1.00 89.62 209 GLU A C 1
ATOM 1652 O O . GLU A 1 209 ? 31.915 0.098 32.353 1.00 89.62 209 GLU A O 1
ATOM 1657 N N . THR A 1 210 ? 31.990 -0.133 30.123 1.00 88.62 210 THR A N 1
ATOM 1658 C CA . THR A 1 210 ? 33.293 0.538 29.922 1.00 88.62 210 THR A CA 1
ATOM 1659 C C . THR A 1 210 ? 33.205 2.011 29.536 1.00 88.62 210 THR A C 1
ATOM 1661 O O . THR A 1 210 ? 34.143 2.771 29.771 1.00 88.62 210 THR A O 1
ATOM 1664 N N . LYS A 1 211 ? 32.081 2.423 28.942 1.00 91.38 211 LYS A N 1
ATOM 1665 C CA . LYS A 1 211 ? 31.856 3.734 28.312 1.00 91.38 211 LYS A CA 1
ATOM 1666 C C . LYS A 1 211 ? 32.791 4.048 27.139 1.00 91.38 211 LYS A C 1
ATOM 1668 O O . LYS A 1 211 ? 33.001 5.214 26.816 1.00 91.38 211 LYS A O 1
ATOM 1673 N N . TYR A 1 212 ? 33.302 3.021 26.459 1.00 92.94 212 TYR A N 1
ATOM 1674 C CA . TYR A 1 212 ? 34.128 3.182 25.261 1.00 92.94 212 TYR A CA 1
ATOM 1675 C C . TYR A 1 212 ? 33.283 3.514 24.019 1.00 92.94 212 TYR A C 1
ATOM 1677 O O . TYR A 1 212 ? 32.458 2.694 23.614 1.00 92.94 212 TYR A O 1
ATOM 1685 N N . PRO A 1 213 ? 33.458 4.704 23.414 1.00 90.12 213 PRO A N 1
ATOM 1686 C CA . PRO A 1 213 ? 32.405 5.331 22.616 1.00 90.12 213 PRO A CA 1
ATOM 1687 C C . PRO A 1 213 ? 32.259 4.789 21.190 1.00 90.12 213 PRO A C 1
ATOM 1689 O O . PRO A 1 213 ? 31.142 4.781 20.678 1.00 90.12 213 PRO A O 1
ATOM 1692 N N . LEU A 1 214 ? 33.348 4.349 20.551 1.00 91.56 214 LEU A N 1
ATOM 1693 C CA . LEU A 1 214 ? 33.373 4.034 19.119 1.00 91.56 214 LEU A CA 1
ATOM 1694 C C . LEU A 1 214 ? 33.655 2.553 18.860 1.00 91.56 214 LEU A C 1
ATOM 1696 O O . LEU A 1 214 ? 34.570 1.964 19.444 1.00 91.56 214 LEU A O 1
ATOM 1700 N N . ALA A 1 215 ? 32.901 1.965 17.934 1.00 90.75 215 ALA A N 1
ATOM 1701 C CA . ALA A 1 215 ? 33.175 0.636 17.405 1.00 90.75 215 ALA A CA 1
ATOM 1702 C C . ALA A 1 215 ? 33.030 0.605 15.884 1.00 90.75 215 ALA A C 1
ATOM 1704 O O . ALA A 1 215 ? 32.131 1.228 15.327 1.00 90.75 215 ALA A O 1
ATOM 1705 N N . VAL A 1 216 ? 33.898 -0.151 15.219 1.00 88.31 216 VAL A N 1
ATOM 1706 C CA . VAL A 1 216 ? 33.859 -0.371 13.771 1.00 88.31 216 VAL A CA 1
ATOM 1707 C C . VAL A 1 216 ? 33.354 -1.775 13.473 1.00 88.31 216 VAL A C 1
ATOM 1709 O O . VAL A 1 216 ? 33.710 -2.735 14.163 1.00 88.31 216 VAL A O 1
ATOM 1712 N N . LYS A 1 217 ? 32.518 -1.918 12.449 1.00 84.06 217 LYS A N 1
ATOM 1713 C CA . LYS A 1 217 ? 32.056 -3.227 11.999 1.00 84.06 217 LYS A CA 1
ATOM 1714 C C . LYS A 1 217 ? 33.171 -3.958 11.245 1.00 84.06 217 LYS A C 1
ATOM 1716 O O . LYS A 1 217 ? 33.777 -3.425 10.315 1.00 84.06 217 LYS A O 1
ATOM 1721 N N . LEU A 1 218 ? 33.465 -5.187 11.658 1.00 77.69 218 LEU A N 1
ATOM 1722 C CA . LEU A 1 218 ? 34.447 -6.035 10.985 1.00 77.69 218 LEU A CA 1
ATOM 1723 C C . LEU A 1 218 ? 33.844 -6.596 9.689 1.00 77.69 218 LEU A C 1
ATOM 1725 O O . LEU A 1 218 ? 32.660 -6.902 9.634 1.00 77.69 218 LEU A O 1
ATOM 1729 N N . GLY A 1 219 ? 34.653 -6.695 8.632 1.00 68.69 219 GLY A N 1
ATOM 1730 C CA . GLY A 1 219 ? 34.219 -7.177 7.313 1.00 68.69 219 GLY A CA 1
ATOM 1731 C C . GLY A 1 219 ? 33.683 -6.103 6.354 1.00 68.69 219 GLY A C 1
ATOM 1732 O O . GLY A 1 219 ? 33.644 -6.353 5.151 1.00 68.69 219 GLY A O 1
ATOM 1733 N N . THR A 1 220 ? 33.369 -4.892 6.832 1.00 63.84 220 THR A N 1
ATOM 1734 C CA . THR A 1 220 ? 32.959 -3.748 5.984 1.00 63.84 220 THR A CA 1
ATOM 1735 C C . THR A 1 220 ? 34.125 -2.864 5.523 1.00 63.84 220 THR A C 1
ATOM 1737 O O . THR A 1 220 ? 33.912 -1.842 4.885 1.00 63.84 220 THR A O 1
ATOM 1740 N N . ILE A 1 221 ? 35.364 -3.206 5.879 1.00 66.75 221 ILE A N 1
ATOM 1741 C CA . ILE A 1 221 ? 36.562 -2.397 5.606 1.00 66.75 221 ILE A CA 1
ATOM 1742 C C . ILE A 1 221 ? 37.193 -2.878 4.289 1.00 66.75 221 ILE A C 1
ATOM 1744 O O . ILE A 1 221 ? 37.506 -4.062 4.173 1.00 66.75 221 ILE A O 1
ATOM 1748 N N . ALA A 1 222 ? 37.398 -1.987 3.312 1.00 56.66 222 ALA A N 1
ATOM 1749 C CA . ALA A 1 222 ? 38.038 -2.323 2.035 1.00 56.66 222 ALA A CA 1
ATOM 1750 C C . ALA A 1 222 ? 38.970 -1.223 1.520 1.00 56.66 222 ALA A C 1
ATOM 1752 O O . ALA A 1 222 ? 38.674 -0.034 1.652 1.00 56.66 222 ALA A O 1
ATOM 1753 N N . ALA A 1 223 ? 40.069 -1.644 0.892 1.00 52.38 223 ALA A N 1
ATOM 1754 C CA . ALA A 1 223 ? 40.922 -0.789 0.079 1.00 52.38 223 ALA A CA 1
ATOM 1755 C C . ALA A 1 223 ? 40.410 -0.794 -1.370 1.00 52.38 223 ALA A C 1
ATOM 1757 O O . ALA A 1 223 ? 40.614 -1.768 -2.092 1.00 52.38 223 ALA A O 1
ATOM 1758 N N . ASP A 1 224 ? 39.717 0.265 -1.791 1.00 43.62 224 ASP A N 1
ATOM 1759 C CA . ASP A 1 224 ? 39.345 0.411 -3.201 1.00 43.62 224 ASP A CA 1
ATOM 1760 C C . ASP A 1 224 ? 40.591 0.750 -4.043 1.00 43.62 224 ASP A C 1
ATOM 1762 O O . ASP A 1 224 ? 41.460 1.521 -3.622 1.00 43.62 224 ASP A O 1
ATOM 1766 N N . LEU A 1 225 ? 40.712 0.120 -5.211 1.00 43.38 225 LEU A N 1
ATOM 1767 C CA . LEU A 1 225 ? 41.934 0.051 -6.022 1.00 43.38 225 LEU A CA 1
ATOM 1768 C C . LEU A 1 225 ? 42.082 1.199 -7.038 1.00 43.38 225 LEU A C 1
ATOM 1770 O O . LEU A 1 225 ? 42.973 1.146 -7.889 1.00 43.38 225 LEU A O 1
ATOM 1774 N N . GLU A 1 226 ? 41.285 2.266 -6.944 1.00 42.03 226 GLU A N 1
ATOM 1775 C CA . GLU A 1 226 ? 41.427 3.437 -7.817 1.00 42.03 226 GLU A CA 1
ATOM 1776 C C . GLU A 1 226 ? 42.218 4.583 -7.159 1.00 42.03 226 GLU A C 1
ATOM 1778 O O . GLU A 1 226 ? 41.860 5.175 -6.136 1.00 42.03 226 GLU A O 1
ATOM 1783 N N . GLY A 1 227 ? 43.371 4.877 -7.767 1.00 40.69 227 GLY A N 1
ATOM 1784 C CA . GLY A 1 227 ? 44.355 5.842 -7.291 1.00 40.69 227 GLY A CA 1
ATOM 1785 C C . GLY A 1 227 ? 43.805 7.259 -7.085 1.00 40.69 227 GLY A C 1
ATOM 1786 O O . GLY A 1 227 ? 42.963 7.747 -7.828 1.00 40.69 227 GLY A O 1
ATOM 1787 N N . ALA A 1 228 ? 44.367 7.932 -6.077 1.00 32.31 228 ALA A N 1
ATOM 1788 C CA . ALA A 1 228 ? 44.096 9.302 -5.615 1.00 32.31 228 ALA A CA 1
ATOM 1789 C C . ALA A 1 228 ? 42.809 9.542 -4.792 1.00 32.31 228 ALA A C 1
ATOM 1791 O O . ALA A 1 228 ? 42.741 10.564 -4.110 1.00 32.31 228 ALA A O 1
ATOM 1792 N N . ALA A 1 229 ? 41.864 8.597 -4.724 1.00 37.19 229 ALA A N 1
ATOM 1793 C CA . ALA A 1 229 ? 40.660 8.694 -3.877 1.00 37.19 229 ALA A CA 1
ATOM 1794 C C . ALA A 1 229 ? 40.783 7.997 -2.501 1.00 37.19 229 ALA A C 1
ATOM 1796 O O . ALA A 1 229 ? 39.814 7.936 -1.746 1.00 37.19 229 ALA A O 1
ATOM 1797 N N . ILE A 1 230 ? 41.979 7.517 -2.138 1.00 41.97 230 ILE A N 1
ATOM 1798 C CA . ILE A 1 230 ? 42.237 6.675 -0.950 1.00 41.97 230 ILE A CA 1
ATOM 1799 C C . ILE A 1 230 ? 41.771 7.331 0.366 1.00 41.97 230 ILE A C 1
ATOM 1801 O O . ILE A 1 230 ? 41.292 6.638 1.256 1.00 41.97 230 ILE A O 1
ATOM 1805 N N . PHE A 1 231 ? 41.849 8.662 0.492 1.00 39.28 231 PHE A N 1
ATOM 1806 C CA . PHE A 1 231 ? 41.413 9.373 1.705 1.00 39.28 231 PHE A CA 1
ATOM 1807 C C . PHE A 1 231 ? 39.898 9.625 1.775 1.00 39.28 231 PHE A C 1
ATOM 1809 O O . PHE A 1 231 ? 39.326 9.554 2.858 1.00 39.28 231 PHE A O 1
ATOM 1816 N N . TYR A 1 232 ? 39.239 9.901 0.645 1.00 40.00 232 TYR A N 1
ATOM 1817 C CA . TYR A 1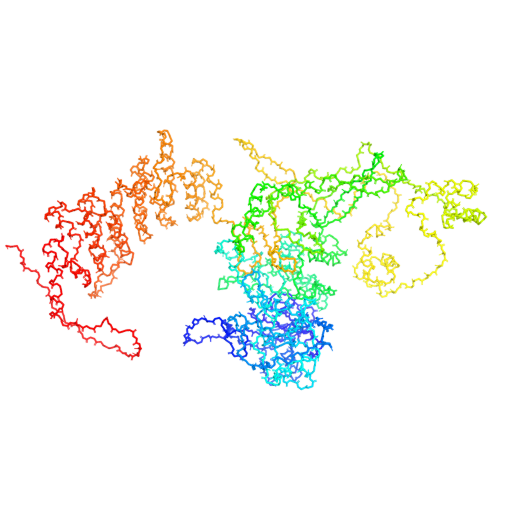 232 ? 37.792 10.162 0.613 1.00 40.00 232 TYR A CA 1
ATOM 1818 C C . TYR A 1 232 ? 36.971 8.864 0.620 1.00 40.00 232 TYR A C 1
ATOM 1820 O O . TYR A 1 232 ? 35.908 8.818 1.233 1.00 40.00 232 TYR A O 1
ATOM 1828 N N . SER A 1 233 ? 37.484 7.791 0.010 1.00 39.31 233 SER A N 1
ATOM 1829 C CA . SER A 1 233 ? 36.824 6.479 -0.006 1.00 39.31 233 SER A CA 1
ATOM 1830 C C . SER A 1 233 ? 36.841 5.792 1.369 1.00 39.31 233 SER A C 1
ATOM 1832 O O . SER A 1 233 ? 35.885 5.107 1.723 1.00 39.31 233 SER A O 1
ATOM 1834 N N . LEU A 1 234 ? 37.882 6.020 2.186 1.00 45.19 234 LEU A N 1
ATOM 1835 C CA . LEU A 1 234 ? 38.010 5.454 3.541 1.00 45.19 234 LEU A CA 1
ATOM 1836 C C . LEU A 1 234 ? 36.853 5.869 4.470 1.00 45.19 234 LEU A C 1
ATOM 1838 O O . LEU A 1 234 ? 36.365 5.077 5.277 1.00 45.19 234 LEU A O 1
ATOM 1842 N N . MET A 1 235 ? 36.430 7.127 4.323 1.00 48.16 235 MET A N 1
ATOM 1843 C CA . MET A 1 235 ? 35.460 7.821 5.173 1.00 48.16 235 MET A CA 1
ATOM 1844 C C . MET A 1 235 ? 34.016 7.372 4.887 1.00 48.16 235 MET A C 1
ATOM 1846 O O . MET A 1 235 ? 33.179 7.344 5.784 1.00 48.16 235 MET A O 1
ATOM 1850 N N . LEU A 1 236 ? 33.739 6.948 3.649 1.00 46.09 236 LEU A N 1
ATOM 1851 C CA . LEU A 1 236 ? 32.402 6.550 3.199 1.00 46.09 236 LEU A CA 1
ATOM 1852 C C . LEU A 1 236 ? 32.140 5.041 3.345 1.00 46.09 236 LEU A C 1
ATOM 1854 O O . LEU A 1 236 ? 31.015 4.651 3.658 1.00 46.09 236 LEU A O 1
ATOM 1858 N N . CYS A 1 237 ? 33.158 4.192 3.163 1.00 49.03 237 CYS A N 1
ATOM 1859 C CA . CYS A 1 237 ? 32.963 2.747 2.981 1.00 49.03 237 CYS A CA 1
ATOM 1860 C C . CYS A 1 237 ? 32.949 1.901 4.267 1.00 49.03 237 CYS A C 1
ATOM 1862 O O . CYS A 1 237 ? 32.544 0.744 4.204 1.00 49.03 237 CYS A O 1
ATOM 1864 N N . SER A 1 238 ? 33.370 2.440 5.416 1.00 61.22 238 SER A N 1
ATOM 1865 C CA . SER A 1 238 ? 33.401 1.712 6.695 1.00 61.22 238 SER A CA 1
ATOM 1866 C C . SER A 1 238 ? 32.257 2.129 7.632 1.00 61.22 238 SER A C 1
ATOM 1868 O O . SER A 1 238 ? 31.901 3.308 7.726 1.00 61.22 238 SER A O 1
ATOM 1870 N N . ASP A 1 239 ? 31.663 1.156 8.328 1.00 73.75 239 ASP A N 1
ATOM 1871 C CA . ASP A 1 239 ? 30.626 1.407 9.332 1.00 73.75 239 ASP A CA 1
ATOM 1872 C C . ASP A 1 239 ? 31.264 1.605 10.705 1.00 73.75 239 ASP A C 1
ATOM 1874 O O . ASP A 1 239 ? 31.627 0.641 11.387 1.00 73.75 239 ASP A O 1
ATOM 1878 N N . VAL A 1 240 ? 31.389 2.866 11.111 1.00 84.00 240 VAL A N 1
ATOM 1879 C CA . VAL A 1 240 ? 31.755 3.245 12.476 1.00 84.00 240 VAL A CA 1
ATOM 1880 C C . VAL A 1 240 ? 30.490 3.677 13.202 1.00 84.00 240 VAL A C 1
ATOM 1882 O O . VAL A 1 240 ? 29.739 4.518 12.716 1.00 84.00 240 VAL A O 1
ATOM 1885 N N . PHE A 1 241 ? 30.241 3.091 14.366 1.00 86.00 241 PHE A N 1
ATOM 1886 C CA . PHE A 1 241 ? 29.088 3.395 15.199 1.00 86.00 241 PHE A CA 1
ATOM 1887 C C . PHE A 1 241 ? 29.529 4.073 16.492 1.00 86.00 241 PHE A C 1
ATOM 1889 O O . PHE A 1 241 ? 30.478 3.628 17.149 1.00 86.00 241 PHE A O 1
ATOM 1896 N N . SER A 1 242 ? 28.810 5.129 16.864 1.00 88.88 242 SER A N 1
ATOM 1897 C CA . SER A 1 242 ? 29.008 5.857 18.112 1.00 88.88 242 SER A CA 1
ATOM 1898 C C . SER A 1 242 ? 27.898 5.509 19.092 1.00 88.88 242 SER A C 1
ATOM 1900 O O . SER A 1 242 ? 26.737 5.851 18.889 1.00 88.88 242 SER A O 1
ATOM 1902 N N . TYR A 1 243 ? 28.242 4.825 20.183 1.00 85.19 243 TYR A N 1
ATOM 1903 C CA . TYR A 1 243 ? 27.264 4.469 21.214 1.00 85.19 243 TYR A CA 1
ATOM 1904 C C . TYR A 1 243 ? 26.676 5.666 21.980 1.00 85.19 243 TYR A C 1
ATOM 1906 O O . TYR A 1 243 ? 25.500 5.593 22.333 1.00 85.19 243 TYR A O 1
ATOM 1914 N N . PRO A 1 244 ? 27.427 6.750 22.269 1.00 84.19 244 PRO A N 1
ATOM 1915 C CA . PRO A 1 244 ? 26.857 7.943 22.895 1.00 84.19 244 PRO A CA 1
ATOM 1916 C C . PRO A 1 244 ? 25.917 8.732 21.977 1.00 84.19 244 PRO A C 1
ATOM 1918 O O . PRO A 1 244 ? 24.954 9.314 22.467 1.00 84.19 244 PRO A O 1
ATOM 1921 N N . GLU A 1 245 ? 26.210 8.774 20.674 1.00 80.12 245 GLU A N 1
ATOM 1922 C CA . GLU A 1 245 ? 25.412 9.508 19.676 1.00 80.12 245 GLU A CA 1
ATOM 1923 C C . GLU A 1 245 ? 24.269 8.645 19.103 1.00 80.12 245 GLU A C 1
ATOM 1925 O O . GLU A 1 245 ? 23.382 9.178 18.447 1.00 80.12 245 GLU A O 1
ATOM 1930 N N . ASP A 1 246 ? 24.284 7.336 19.391 1.00 77.06 246 ASP A N 1
ATOM 1931 C CA . ASP A 1 246 ? 23.375 6.294 18.887 1.00 77.06 246 ASP A CA 1
ATOM 1932 C C . ASP A 1 246 ? 23.169 6.347 17.365 1.00 77.06 246 ASP A C 1
ATOM 1934 O O . ASP A 1 246 ? 22.081 6.091 16.856 1.00 77.06 246 ASP A O 1
ATOM 1938 N N . ASP A 1 247 ? 24.240 6.677 16.640 1.00 74.06 247 ASP A N 1
ATOM 1939 C CA . ASP A 1 247 ? 24.217 6.911 15.198 1.00 74.06 247 ASP A CA 1
ATOM 1940 C C . ASP A 1 247 ? 25.486 6.364 14.519 1.00 74.06 247 ASP A C 1
ATOM 1942 O O . ASP A 1 247 ? 26.525 6.125 15.154 1.00 74.06 247 ASP A O 1
ATOM 1946 N N . THR A 1 248 ? 25.399 6.162 13.204 1.00 77.88 248 THR A N 1
ATOM 1947 C CA . THR A 1 248 ? 26.548 5.824 12.358 1.00 77.88 248 THR A CA 1
ATOM 1948 C C . THR A 1 248 ? 27.316 7.099 12.035 1.00 77.88 248 THR A C 1
ATOM 1950 O O . THR A 1 248 ? 26.764 8.075 11.531 1.00 77.88 248 THR A O 1
ATOM 1953 N N . VAL A 1 249 ? 28.614 7.092 12.313 1.00 81.69 249 VAL A N 1
ATOM 1954 C CA . VAL A 1 249 ? 29.462 8.285 12.297 1.00 81.69 249 VAL A CA 1
ATOM 1955 C C . VAL A 1 249 ? 30.649 8.123 11.359 1.00 81.69 249 VAL A C 1
ATOM 1957 O O . VAL A 1 249 ? 31.023 7.019 10.969 1.00 81.69 249 VAL A O 1
ATOM 1960 N N . GLU A 1 250 ? 31.263 9.246 11.008 1.00 80.38 250 GLU A N 1
ATOM 1961 C CA . GLU A 1 250 ? 32.537 9.284 10.293 1.00 80.38 250 GLU A CA 1
ATOM 1962 C C . GLU A 1 250 ? 33.718 9.390 11.267 1.00 80.38 250 GLU A C 1
ATOM 1964 O O . GLU A 1 250 ? 33.718 10.227 12.175 1.00 80.38 250 GLU A O 1
ATOM 1969 N N . ASP A 1 251 ? 34.747 8.567 11.036 1.00 81.62 251 ASP A N 1
ATOM 1970 C CA . ASP A 1 251 ? 36.046 8.624 11.715 1.00 81.62 251 ASP A CA 1
ATOM 1971 C C . ASP A 1 251 ? 37.169 8.946 10.707 1.00 81.62 251 ASP A C 1
ATOM 1973 O O . ASP A 1 251 ? 37.715 8.045 10.063 1.00 81.62 251 ASP A O 1
ATOM 1977 N N . PRO A 1 252 ? 37.557 10.230 10.570 1.00 80.62 252 PRO A N 1
ATOM 1978 C CA . PRO A 1 252 ? 38.674 10.641 9.718 1.00 80.62 252 PRO A CA 1
ATOM 1979 C C . PRO A 1 252 ? 40.039 10.026 10.082 1.00 80.62 252 PRO A C 1
ATOM 1981 O O . PRO A 1 252 ? 40.961 10.074 9.268 1.00 80.62 252 PRO A O 1
ATOM 1984 N N . LEU A 1 253 ? 40.199 9.480 11.294 1.00 81.75 253 LEU A N 1
ATOM 1985 C CA . LEU A 1 253 ? 41.441 8.892 11.808 1.00 81.75 253 LEU A CA 1
ATOM 1986 C C . LEU A 1 253 ? 41.393 7.358 11.865 1.00 81.75 253 LEU A C 1
ATOM 1988 O O . LEU A 1 253 ? 42.313 6.736 12.400 1.00 81.75 253 LEU A O 1
ATOM 1992 N N . LEU A 1 254 ? 40.385 6.732 11.251 1.00 82.00 254 LEU A N 1
ATOM 1993 C CA . LEU A 1 254 ? 40.143 5.293 11.350 1.00 82.00 254 LEU A CA 1
ATOM 1994 C C . LEU A 1 254 ? 41.362 4.436 10.976 1.00 82.00 254 LEU A C 1
ATOM 1996 O O . LEU A 1 254 ? 41.652 3.448 11.646 1.00 82.00 254 LEU A O 1
ATOM 2000 N N . ALA A 1 255 ? 42.124 4.825 9.949 1.00 76.38 255 ALA A N 1
ATOM 2001 C CA . ALA A 1 255 ? 43.342 4.108 9.562 1.00 76.38 255 ALA A CA 1
ATOM 2002 C C . ALA A 1 255 ? 44.388 4.064 10.694 1.00 76.38 255 ALA A C 1
ATOM 2004 O O . ALA A 1 255 ? 45.059 3.050 10.875 1.00 76.38 255 ALA A O 1
ATOM 2005 N N . GLN A 1 256 ? 44.508 5.140 11.479 1.00 81.81 256 GLN A N 1
ATOM 2006 C CA . GLN A 1 256 ? 45.412 5.198 12.631 1.00 81.81 256 GLN A CA 1
ATOM 2007 C C . GLN A 1 256 ? 44.869 4.352 13.785 1.00 81.81 256 GLN A C 1
ATOM 2009 O O . GLN A 1 256 ? 45.623 3.584 14.385 1.00 81.81 256 GLN A O 1
ATOM 2014 N N . HIS A 1 257 ? 43.558 4.426 14.039 1.00 85.94 257 HIS A N 1
ATOM 2015 C CA . HIS A 1 257 ? 42.905 3.635 15.081 1.00 85.94 257 HIS A CA 1
ATOM 2016 C C . HIS A 1 257 ? 42.992 2.124 14.823 1.00 85.94 257 HIS A C 1
ATOM 2018 O O . HIS A 1 257 ? 43.205 1.350 15.755 1.00 85.94 257 HIS A O 1
ATOM 2024 N N . LEU A 1 258 ? 42.883 1.688 13.566 1.00 82.12 258 LEU A N 1
ATOM 2025 C CA . LEU A 1 258 ? 43.026 0.283 13.174 1.00 82.12 258 LEU A CA 1
ATOM 2026 C C . LEU A 1 258 ? 44.484 -0.196 13.228 1.00 82.12 258 LEU A C 1
ATOM 2028 O O . LEU A 1 258 ? 44.752 -1.307 13.697 1.00 82.12 258 LEU A O 1
ATOM 2032 N N . ALA A 1 259 ? 45.433 0.650 12.812 1.00 82.62 259 ALA A N 1
ATOM 2033 C CA . ALA A 1 259 ? 46.859 0.330 12.856 1.00 82.62 259 ALA A CA 1
ATOM 2034 C C . ALA A 1 259 ? 47.352 0.045 14.286 1.00 82.62 259 ALA A C 1
ATOM 2036 O O . ALA A 1 259 ? 48.223 -0.805 14.474 1.00 82.62 259 ALA A O 1
ATOM 2037 N N . PHE A 1 260 ? 46.761 0.693 15.298 1.00 84.62 260 PHE A N 1
ATOM 2038 C CA . PHE A 1 260 ? 47.064 0.446 16.712 1.00 84.62 260 PHE A CA 1
ATOM 2039 C C . PHE A 1 260 ? 46.845 -1.019 17.134 1.00 84.62 260 PHE A C 1
ATOM 2041 O O . PHE A 1 260 ? 47.614 -1.546 17.935 1.00 84.62 260 PHE A O 1
ATOM 2048 N N . PHE A 1 261 ? 45.853 -1.702 16.552 1.00 83.44 261 PHE A N 1
ATOM 2049 C CA . PHE A 1 261 ? 45.538 -3.109 16.839 1.00 83.44 261 PHE A CA 1
ATOM 2050 C C . PHE A 1 261 ? 46.209 -4.105 15.878 1.00 83.44 261 PHE A C 1
ATOM 2052 O O . PHE A 1 261 ? 45.898 -5.299 15.900 1.00 83.44 261 PHE A O 1
ATOM 2059 N N . GLY A 1 262 ? 47.141 -3.633 15.041 1.00 75.00 262 GLY A N 1
ATOM 2060 C CA . GLY A 1 262 ? 47.890 -4.463 14.094 1.00 75.00 262 GLY A CA 1
ATOM 2061 C C . GLY A 1 262 ? 47.133 -4.812 12.809 1.00 75.00 262 GLY A C 1
ATOM 2062 O O . GLY A 1 262 ? 47.534 -5.742 12.112 1.00 75.00 262 GLY A O 1
ATOM 2063 N N . ILE A 1 263 ? 46.057 -4.086 12.487 1.00 75.94 263 ILE A N 1
ATOM 2064 C CA . ILE A 1 263 ? 45.269 -4.294 11.269 1.00 75.94 263 ILE A CA 1
ATOM 2065 C C . ILE A 1 263 ? 45.850 -3.430 10.138 1.00 75.94 263 ILE A C 1
ATOM 2067 O O . ILE A 1 263 ? 45.720 -2.206 10.152 1.00 75.94 263 ILE A O 1
ATOM 2071 N N . ASP A 1 264 ? 46.480 -4.068 9.146 1.00 69.12 264 ASP A N 1
ATOM 2072 C CA . ASP A 1 264 ? 46.960 -3.396 7.932 1.00 69.12 264 ASP A CA 1
ATOM 2073 C C . ASP A 1 264 ? 45.822 -3.242 6.915 1.00 69.12 264 ASP A C 1
ATOM 2075 O O . ASP A 1 264 ? 45.385 -4.203 6.274 1.00 69.12 264 ASP A O 1
ATOM 2079 N N . PHE A 1 265 ? 45.367 -2.001 6.759 1.00 63.59 265 PHE A N 1
ATOM 2080 C CA . PHE A 1 265 ? 44.289 -1.602 5.859 1.00 63.59 265 PHE A CA 1
ATOM 2081 C C . PHE A 1 265 ? 44.492 -2.061 4.406 1.00 63.59 265 PHE A C 1
ATOM 2083 O O . PHE A 1 265 ? 43.525 -2.439 3.749 1.00 63.59 265 PHE A O 1
ATOM 2090 N N . SER A 1 266 ? 45.732 -2.071 3.907 1.00 61.91 266 SER A N 1
ATOM 2091 C CA . SER A 1 266 ? 46.023 -2.402 2.504 1.00 61.91 266 SER A CA 1
ATOM 2092 C C . SER A 1 266 ? 45.739 -3.866 2.138 1.00 61.91 266 SER A C 1
ATOM 2094 O O . SER A 1 266 ? 45.669 -4.211 0.960 1.00 61.91 266 SER A O 1
ATOM 2096 N N . SER A 1 267 ? 45.552 -4.722 3.147 1.00 61.28 267 SER A N 1
ATOM 2097 C CA . SER A 1 267 ? 45.328 -6.161 2.994 1.00 61.28 267 SER A CA 1
ATOM 2098 C C . SER A 1 267 ? 43.860 -6.592 3.115 1.00 61.28 267 SER A C 1
ATOM 2100 O O . SER A 1 267 ? 43.555 -7.766 2.906 1.00 61.28 267 SER A O 1
ATOM 2102 N N . LEU A 1 268 ? 42.947 -5.671 3.451 1.00 60.25 268 LEU A N 1
ATOM 2103 C CA . LEU A 1 268 ? 41.547 -5.989 3.729 1.00 60.25 268 LEU A CA 1
ATOM 2104 C C . LEU A 1 268 ? 40.655 -5.846 2.490 1.00 60.25 268 LEU A C 1
ATOM 2106 O O . LEU A 1 268 ? 40.672 -4.832 1.791 1.00 60.25 268 LEU A O 1
ATOM 2110 N N . GLN A 1 269 ? 39.824 -6.864 2.270 1.00 56.97 269 GLN A N 1
ATOM 2111 C CA . GLN A 1 269 ? 38.743 -6.864 1.288 1.00 56.97 269 GLN A CA 1
ATOM 2112 C C . GLN A 1 269 ? 37.396 -6.904 2.010 1.00 56.97 269 GLN A C 1
ATOM 2114 O O . GLN A 1 269 ? 37.261 -7.541 3.061 1.00 56.97 269 GLN A O 1
ATOM 2119 N N . LYS A 1 270 ? 36.387 -6.253 1.424 1.00 60.34 270 LYS A N 1
ATOM 2120 C CA . LYS A 1 270 ? 35.021 -6.304 1.943 1.00 60.34 270 LYS A CA 1
ATOM 2121 C C . LYS A 1 270 ? 34.522 -7.748 1.905 1.00 60.34 270 LYS A C 1
ATOM 2123 O O . LYS A 1 270 ? 34.476 -8.365 0.846 1.00 60.34 270 LYS A O 1
ATOM 2128 N N . THR A 1 271 ? 34.169 -8.275 3.068 1.00 52.09 271 THR A N 1
ATOM 2129 C CA . THR A 1 271 ? 33.723 -9.665 3.271 1.00 52.09 271 THR A CA 1
ATOM 2130 C C . THR A 1 271 ? 32.344 -9.743 3.923 1.00 52.09 271 THR A C 1
ATOM 2132 O O . THR A 1 271 ? 31.704 -10.788 3.855 1.00 52.09 271 THR A O 1
ATOM 2135 N N . GLU A 1 272 ? 31.855 -8.639 4.499 1.00 54.09 272 GLU A N 1
ATOM 2136 C CA . GLU A 1 272 ? 30.502 -8.503 5.039 1.00 54.09 272 GLU A CA 1
ATOM 2137 C C . GLU A 1 272 ? 29.790 -7.271 4.454 1.00 54.09 272 GLU A C 1
ATOM 2139 O O . GLU A 1 272 ? 30.413 -6.261 4.113 1.00 54.09 272 GLU A O 1
ATOM 2144 N N . MET A 1 273 ? 28.459 -7.347 4.372 1.00 50.75 273 MET A N 1
ATOM 2145 C CA . MET A 1 273 ? 27.602 -6.215 4.006 1.00 50.75 273 MET A CA 1
ATOM 2146 C C . MET A 1 273 ? 27.635 -5.133 5.091 1.00 50.75 273 MET A C 1
ATOM 2148 O O . MET A 1 273 ? 27.659 -5.436 6.293 1.00 50.75 273 MET A O 1
ATOM 2152 N N . THR A 1 274 ? 27.560 -3.865 4.691 1.00 56.03 274 THR A N 1
ATOM 2153 C CA . THR A 1 274 ? 27.326 -2.764 5.637 1.00 56.03 274 THR A CA 1
ATOM 2154 C C . THR A 1 274 ? 25.972 -2.933 6.329 1.00 56.03 274 THR A C 1
ATOM 2156 O O . THR A 1 274 ? 25.111 -3.706 5.911 1.00 56.03 274 THR A O 1
ATOM 2159 N N . THR A 1 275 ? 25.778 -2.265 7.456 1.00 54.34 275 THR A N 1
ATOM 2160 C CA . THR A 1 275 ? 24.527 -2.259 8.222 1.00 54.34 275 THR A CA 1
ATOM 2161 C C . THR A 1 275 ? 23.381 -1.787 7.335 1.00 54.34 275 THR A C 1
ATOM 2163 O O . THR A 1 275 ? 22.345 -2.442 7.289 1.00 54.34 275 THR A O 1
ATOM 2166 N N . ALA A 1 276 ? 23.632 -0.758 6.528 1.00 47.81 276 ALA A N 1
ATOM 2167 C CA . ALA A 1 276 ? 22.674 -0.214 5.581 1.00 47.81 276 ALA A CA 1
ATOM 2168 C C . ALA A 1 276 ? 22.413 -1.159 4.383 1.00 47.81 276 ALA A C 1
ATOM 2170 O O . ALA A 1 276 ? 21.271 -1.318 3.961 1.00 47.81 276 ALA A O 1
ATOM 2171 N N . GLU A 1 277 ? 23.435 -1.857 3.866 1.00 48.44 277 GLU A N 1
ATOM 2172 C CA . GLU A 1 277 ? 23.262 -2.893 2.828 1.00 48.44 277 GLU A CA 1
ATOM 2173 C C . GLU A 1 277 ? 22.496 -4.109 3.340 1.00 48.44 277 GLU A C 1
ATOM 2175 O O . GLU A 1 277 ? 21.680 -4.675 2.621 1.00 48.44 277 GLU A O 1
ATOM 2180 N N . ARG A 1 278 ? 22.722 -4.501 4.594 1.00 53.47 278 ARG A N 1
ATOM 2181 C CA . ARG A 1 278 ? 22.011 -5.615 5.214 1.00 53.47 278 ARG A CA 1
ATOM 2182 C C . ARG A 1 278 ? 20.564 -5.253 5.531 1.00 53.47 278 ARG A C 1
ATOM 2184 O O . ARG A 1 278 ? 19.695 -6.102 5.400 1.00 53.47 278 ARG A O 1
ATOM 2191 N N . GLU A 1 279 ? 20.292 -4.017 5.939 1.00 50.22 279 GLU A N 1
ATOM 2192 C CA . GLU A 1 279 ? 18.924 -3.507 6.070 1.00 50.22 279 GLU A CA 1
ATOM 2193 C C . GLU A 1 279 ? 18.225 -3.443 4.711 1.00 50.22 279 GLU A C 1
ATOM 2195 O O . GLU A 1 279 ? 17.056 -3.807 4.613 1.00 50.22 279 GLU A O 1
ATOM 2200 N N . LEU A 1 280 ? 18.931 -3.037 3.651 1.00 44.34 280 LEU A N 1
ATOM 2201 C CA . LEU A 1 280 ? 18.409 -3.084 2.290 1.00 44.34 280 LEU A CA 1
ATOM 2202 C C . LEU A 1 280 ? 18.079 -4.523 1.887 1.00 44.34 280 LEU A C 1
ATOM 2204 O O . LEU A 1 280 ? 16.948 -4.764 1.484 1.00 44.34 280 LEU A O 1
ATOM 2208 N N . ASP A 1 281 ? 19.009 -5.463 2.082 1.00 42.25 281 ASP A N 1
ATOM 2209 C CA . ASP A 1 281 ? 18.831 -6.882 1.764 1.00 42.25 281 ASP A CA 1
ATOM 2210 C C . ASP A 1 281 ? 17.687 -7.512 2.571 1.00 42.25 281 ASP A C 1
ATOM 2212 O O . ASP A 1 281 ? 16.851 -8.221 2.022 1.00 42.25 281 ASP A O 1
ATOM 2216 N N . GLN A 1 282 ? 17.564 -7.177 3.859 1.00 45.78 282 GLN A N 1
ATOM 2217 C CA . GLN A 1 282 ? 16.434 -7.584 4.700 1.00 45.78 282 GLN A CA 1
ATOM 2218 C C . GLN A 1 282 ? 15.105 -6.983 4.233 1.00 45.78 282 GLN A C 1
ATOM 2220 O O . GLN A 1 282 ? 14.077 -7.646 4.328 1.00 45.78 282 GLN A O 1
ATOM 2225 N N . ASN A 1 283 ? 15.107 -5.747 3.730 1.00 43.16 283 ASN A N 1
ATOM 2226 C CA . ASN A 1 283 ? 13.911 -5.084 3.211 1.00 43.16 283 ASN A CA 1
ATOM 2227 C C . ASN A 1 283 ? 13.534 -5.558 1.796 1.00 43.16 283 ASN A C 1
ATOM 2229 O O . ASN A 1 283 ? 12.356 -5.499 1.433 1.00 43.16 283 ASN A O 1
ATOM 2233 N N . THR A 1 284 ? 14.499 -6.008 0.991 1.00 38.47 284 THR A N 1
ATOM 2234 C CA . THR A 1 284 ? 14.266 -6.580 -0.343 1.00 38.47 284 THR A CA 1
ATOM 2235 C C . THR A 1 284 ? 13.932 -8.069 -0.286 1.00 38.47 284 THR A C 1
ATOM 2237 O O . THR A 1 284 ? 13.074 -8.513 -1.044 1.00 38.47 284 THR A O 1
ATOM 2240 N N . ASN A 1 285 ? 14.532 -8.818 0.644 1.00 40.94 285 ASN A N 1
ATOM 2241 C CA . ASN A 1 285 ? 14.381 -10.270 0.806 1.00 40.94 285 ASN A CA 1
ATOM 2242 C C . ASN A 1 285 ? 13.545 -10.655 2.037 1.00 40.94 285 ASN A C 1
ATOM 2244 O O . ASN A 1 285 ? 13.682 -11.771 2.541 1.00 40.94 285 ASN A O 1
ATOM 2248 N N . PHE A 1 286 ? 12.709 -9.746 2.552 1.00 44.88 286 PHE A N 1
ATOM 2249 C CA . PHE A 1 286 ? 11.922 -9.979 3.765 1.00 44.88 286 PHE A CA 1
ATOM 2250 C C . PHE A 1 286 ? 11.119 -11.285 3.647 1.00 44.88 286 PHE A C 1
ATOM 2252 O O . PHE A 1 286 ? 10.280 -11.431 2.764 1.00 44.88 286 PHE A O 1
ATOM 2259 N N . ASP A 1 287 ? 11.414 -12.262 4.508 1.00 38.88 287 ASP A N 1
ATOM 2260 C CA . ASP A 1 287 ? 10.838 -13.608 4.446 1.00 38.88 287 ASP A CA 1
ATOM 2261 C C . ASP A 1 287 ? 9.357 -13.577 4.880 1.00 38.88 287 ASP A C 1
ATOM 2263 O O . ASP A 1 287 ? 9.024 -13.508 6.068 1.00 38.88 287 ASP A O 1
ATOM 2267 N N . TRP A 1 288 ? 8.457 -13.560 3.892 1.00 48.78 288 TRP A N 1
ATOM 2268 C CA . TRP A 1 288 ? 7.027 -13.230 4.015 1.00 48.78 288 TRP A CA 1
ATOM 2269 C C . TRP A 1 288 ? 6.196 -14.213 4.850 1.00 48.78 288 TRP A C 1
ATOM 2271 O O . TRP A 1 288 ? 5.141 -13.841 5.370 1.00 48.78 288 TRP A O 1
ATOM 2281 N N . ASN A 1 289 ? 6.710 -15.422 5.096 1.00 39.50 289 ASN A N 1
ATOM 2282 C CA . ASN A 1 289 ? 6.115 -16.369 6.048 1.00 39.50 289 ASN A CA 1
ATOM 2283 C C . ASN A 1 289 ? 6.041 -15.799 7.484 1.00 39.50 289 ASN A C 1
ATOM 2285 O O . ASN A 1 289 ? 5.342 -16.346 8.331 1.00 39.50 289 ASN A O 1
ATOM 2289 N N . ARG A 1 290 ? 6.742 -14.688 7.769 1.00 41.47 290 ARG A N 1
ATOM 2290 C CA . ARG A 1 290 ? 6.811 -14.032 9.086 1.00 41.47 290 ARG A CA 1
ATOM 2291 C C . ARG A 1 290 ? 5.719 -12.983 9.360 1.00 41.47 290 ARG A C 1
ATOM 2293 O O . ARG A 1 290 ? 5.550 -12.612 10.525 1.00 41.47 290 ARG A O 1
ATOM 2300 N N . ILE A 1 291 ? 5.001 -12.491 8.338 1.00 44.41 291 ILE A N 1
ATOM 2301 C CA . ILE A 1 291 ? 3.945 -11.458 8.488 1.00 44.41 291 ILE A CA 1
ATOM 2302 C C . ILE A 1 291 ? 2.577 -12.074 8.799 1.00 44.41 291 ILE A C 1
ATOM 2304 O O . ILE A 1 291 ? 1.758 -11.463 9.485 1.00 44.41 291 ILE A O 1
ATOM 2308 N N . GLN A 1 292 ? 2.325 -13.298 8.339 1.00 43.97 292 GLN A N 1
ATOM 2309 C CA . GLN A 1 292 ? 1.060 -13.974 8.587 1.00 43.97 292 GLN A CA 1
ATOM 2310 C C . GLN A 1 292 ? 0.954 -14.385 10.058 1.00 43.97 292 GLN A C 1
ATOM 2312 O O . GLN A 1 292 ? 1.727 -15.211 10.532 1.00 43.97 292 GLN A O 1
ATOM 2317 N N . GLU A 1 293 ? -0.057 -13.880 10.768 1.00 39.44 293 GLU A N 1
ATOM 2318 C CA . GLU A 1 293 ? -0.372 -14.317 12.140 1.00 39.44 293 GLU A CA 1
ATOM 2319 C C . GLU A 1 293 ? -0.751 -15.815 12.222 1.00 39.44 293 GLU A C 1
ATOM 2321 O O . GLU A 1 293 ? -0.870 -16.347 13.317 1.00 39.44 293 GLU A O 1
ATOM 2326 N N . SER A 1 294 ? -0.940 -16.514 11.091 1.00 41.88 294 SER A N 1
ATOM 2327 C CA . SER A 1 294 ? -1.415 -17.909 11.062 1.00 41.88 294 SER A CA 1
ATOM 2328 C C . SER A 1 294 ? -0.732 -18.850 10.054 1.00 41.88 294 SER A C 1
ATOM 2330 O O . SER A 1 294 ? -1.154 -20.001 9.948 1.00 41.88 294 SER A O 1
ATOM 2332 N N . GLY A 1 295 ? 0.297 -18.408 9.315 1.00 40.69 295 GLY A N 1
ATOM 2333 C CA . GLY A 1 295 ? 1.021 -19.261 8.351 1.00 40.69 295 GLY A CA 1
ATOM 2334 C C . GLY A 1 295 ? 0.152 -19.893 7.248 1.00 40.69 295 GLY A C 1
ATOM 2335 O O . GLY A 1 295 ? 0.448 -20.996 6.789 1.00 40.69 295 GLY A O 1
ATOM 2336 N N . GLN A 1 296 ? -0.960 -19.252 6.870 1.00 44.94 296 GLN A N 1
ATOM 2337 C CA . GLN A 1 296 ? -1.880 -19.756 5.848 1.00 44.94 296 GLN A CA 1
ATOM 2338 C C . GLN A 1 296 ? -1.401 -19.414 4.433 1.00 44.94 296 GLN A C 1
ATOM 2340 O O . GLN A 1 296 ? -1.220 -18.248 4.094 1.00 44.94 296 GLN A O 1
ATOM 2345 N N . GLU A 1 297 ? -1.283 -20.418 3.565 1.00 47.59 297 GLU A N 1
ATOM 2346 C CA . GLU A 1 297 ? -1.038 -20.205 2.134 1.00 47.59 297 GLU A CA 1
ATOM 2347 C C . GLU A 1 297 ? -2.212 -19.459 1.478 1.00 47.59 297 GLU A C 1
ATOM 2349 O O . GLU A 1 297 ? -3.383 -19.780 1.701 1.00 47.59 297 GLU A O 1
ATOM 2354 N N . VAL A 1 298 ? -1.904 -18.454 0.657 1.00 58.66 298 VAL A N 1
ATOM 2355 C CA . VAL A 1 298 ? -2.895 -17.558 0.049 1.00 58.66 298 VAL A CA 1
ATOM 2356 C C . VAL A 1 298 ? -2.770 -17.585 -1.476 1.00 58.66 298 VAL A C 1
ATOM 2358 O O . VAL A 1 298 ? -1.674 -17.676 -2.017 1.00 58.66 298 VAL A O 1
ATOM 2361 N N . GLU A 1 299 ? -3.902 -17.502 -2.176 1.00 62.19 299 GLU A N 1
ATOM 2362 C CA . GLU A 1 299 ? -3.991 -17.667 -3.635 1.00 62.19 299 GLU A CA 1
ATOM 2363 C C . GLU A 1 299 ? -3.642 -16.372 -4.392 1.00 62.19 299 GLU A C 1
ATOM 2365 O O . GLU A 1 299 ? -4.381 -15.407 -4.231 1.00 62.19 299 GLU A O 1
ATOM 2370 N N . PRO A 1 300 ? -2.619 -16.324 -5.265 1.00 68.19 300 PRO A N 1
ATOM 2371 C CA . PRO A 1 300 ? -2.255 -15.115 -6.011 1.00 68.19 300 PRO A CA 1
ATOM 2372 C C . PRO A 1 300 ? -3.380 -14.628 -6.945 1.00 68.19 300 PRO A C 1
ATOM 2374 O O . PRO A 1 300 ? -4.054 -15.420 -7.607 1.00 68.19 300 PRO A O 1
ATOM 2377 N N . LEU A 1 301 ? -3.581 -13.305 -7.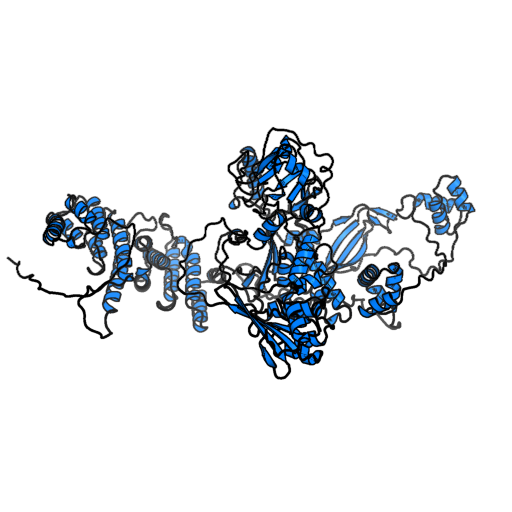013 1.00 72.38 301 LEU A N 1
ATOM 2378 C CA . LEU A 1 301 ? -4.578 -12.658 -7.873 1.00 72.38 301 LEU A CA 1
ATOM 2379 C C . LEU A 1 301 ? -3.901 -11.982 -9.060 1.00 72.38 301 LEU A C 1
ATOM 2381 O O . LEU A 1 301 ? -2.866 -11.342 -8.911 1.00 72.38 301 LEU A O 1
ATOM 2385 N N . PHE A 1 302 ? -4.541 -12.091 -10.222 1.00 80.00 302 PHE A N 1
ATOM 2386 C CA . PHE A 1 302 ? -4.063 -11.519 -11.474 1.00 80.00 302 PHE A CA 1
ATOM 2387 C C . PHE A 1 302 ? -5.172 -10.740 -12.180 1.00 80.00 302 PHE A C 1
ATOM 2389 O O . PHE A 1 302 ? -6.363 -11.013 -11.991 1.00 80.00 302 PHE A O 1
ATOM 2396 N N . GLY A 1 303 ? -4.772 -9.813 -13.044 1.00 80.69 303 GLY A N 1
ATOM 2397 C CA . GLY A 1 303 ? -5.656 -9.081 -13.940 1.00 80.69 303 GLY A CA 1
ATOM 2398 C C . GLY A 1 303 ? -5.840 -7.598 -13.593 1.00 80.69 303 GLY A C 1
ATOM 2399 O O . GLY A 1 303 ? -5.097 -7.028 -12.791 1.00 80.69 303 GLY A O 1
ATOM 2400 N N . PRO A 1 304 ? -6.813 -6.936 -14.244 1.00 84.75 304 PRO A N 1
ATOM 2401 C CA . PRO A 1 304 ? -7.054 -5.501 -14.108 1.00 84.75 304 PRO A CA 1
ATOM 2402 C C . PRO A 1 304 ? -7.272 -5.072 -12.653 1.00 84.75 304 PRO A C 1
ATOM 2404 O O . PRO A 1 304 ? -8.131 -5.616 -11.965 1.00 84.75 304 PRO A O 1
ATOM 2407 N N . GLY A 1 305 ? -6.503 -4.090 -12.177 1.00 83.12 305 GLY A N 1
ATOM 2408 C CA . GLY A 1 305 ? -6.626 -3.568 -10.812 1.00 83.12 305 GLY A CA 1
ATOM 2409 C C . GLY A 1 305 ? -5.985 -4.436 -9.723 1.00 83.12 305 GLY A C 1
ATOM 2410 O O . GLY A 1 305 ? -6.114 -4.085 -8.545 1.00 83.12 305 GLY A O 1
ATOM 2411 N N . TYR A 1 306 ? -5.296 -5.516 -10.106 1.00 84.88 306 TYR A N 1
ATOM 2412 C CA . TYR A 1 306 ? -4.569 -6.436 -9.225 1.00 84.88 306 TYR A CA 1
ATOM 2413 C C . TYR A 1 306 ? -3.054 -6.414 -9.476 1.00 84.88 306 TYR A C 1
ATOM 2415 O O . TYR A 1 306 ? -2.358 -7.373 -9.166 1.00 84.88 306 TYR A O 1
ATOM 2423 N N . THR A 1 307 ? -2.513 -5.331 -10.044 1.00 85.88 307 THR A N 1
ATOM 2424 C CA . THR A 1 307 ? -1.067 -5.227 -10.263 1.00 85.88 307 THR A CA 1
ATOM 2425 C C . THR A 1 307 ? -0.323 -4.857 -8.975 1.00 85.88 307 THR A C 1
ATOM 2427 O O . THR A 1 307 ? -0.616 -3.817 -8.386 1.00 85.88 307 THR A O 1
ATOM 2430 N N . GLY A 1 308 ? 0.672 -5.649 -8.562 1.00 82.19 308 GLY A N 1
ATOM 2431 C CA . GLY A 1 308 ? 1.567 -5.318 -7.443 1.00 82.19 308 GLY A CA 1
ATOM 2432 C C . GLY A 1 308 ? 2.573 -4.202 -7.768 1.00 82.19 308 GLY A C 1
ATOM 2433 O O . GLY A 1 308 ? 2.972 -4.031 -8.921 1.00 82.19 308 GLY A O 1
ATOM 2434 N N . LEU A 1 309 ? 3.005 -3.453 -6.748 1.00 84.94 309 LEU A N 1
ATOM 2435 C CA . LEU A 1 309 ? 4.073 -2.449 -6.864 1.00 84.94 309 LEU A CA 1
ATOM 2436 C C . LEU A 1 309 ? 5.373 -2.997 -6.272 1.00 84.94 309 LEU A C 1
ATOM 2438 O O . LEU A 1 309 ? 5.386 -3.464 -5.135 1.00 84.94 309 LEU A O 1
ATOM 2442 N N . VAL A 1 310 ? 6.466 -2.917 -7.030 1.00 80.19 310 VAL A N 1
ATOM 2443 C CA . VAL A 1 310 ? 7.780 -3.407 -6.585 1.00 80.19 310 VAL A CA 1
ATOM 2444 C C . VAL A 1 310 ? 8.371 -2.455 -5.543 1.00 80.19 310 VAL A C 1
ATOM 2446 O O . VAL A 1 310 ? 8.374 -1.237 -5.737 1.00 80.19 310 VAL A O 1
ATOM 2449 N N . ASN A 1 311 ? 8.894 -3.009 -4.447 1.00 72.62 311 ASN A N 1
ATOM 2450 C CA . ASN A 1 311 ? 9.590 -2.241 -3.417 1.00 72.62 311 ASN A CA 1
ATOM 2451 C C . ASN A 1 311 ? 10.923 -1.696 -3.962 1.00 72.62 311 ASN A C 1
ATOM 2453 O O . ASN A 1 311 ? 11.751 -2.451 -4.463 1.00 72.62 311 ASN A O 1
ATOM 2457 N N . LEU A 1 312 ? 11.137 -0.385 -3.850 1.00 69.25 312 LEU A N 1
ATOM 2458 C CA . LEU A 1 312 ? 12.331 0.322 -4.329 1.00 69.25 312 LEU A CA 1
ATOM 2459 C C . LEU A 1 312 ? 13.375 0.558 -3.221 1.00 69.25 312 LEU A C 1
ATOM 2461 O O . LEU A 1 312 ? 14.279 1.368 -3.405 1.00 69.25 312 LEU A O 1
ATOM 2465 N N . GLY A 1 313 ? 13.221 -0.110 -2.073 1.00 59.41 313 GLY A N 1
ATOM 2466 C CA . GLY A 1 313 ? 13.928 0.201 -0.831 1.00 59.41 313 GLY A CA 1
ATOM 2467 C C . GLY A 1 313 ? 13.064 1.118 0.033 1.00 59.41 313 GLY A C 1
ATOM 2468 O O . GLY A 1 313 ? 12.886 2.295 -0.275 1.00 59.41 313 GLY A O 1
ATOM 2469 N N . ASN A 1 314 ? 12.466 0.551 1.087 1.00 67.88 314 ASN A N 1
ATOM 2470 C CA . ASN A 1 314 ? 11.563 1.233 2.025 1.00 67.88 314 ASN A CA 1
ATOM 2471 C C . ASN A 1 314 ? 10.347 1.951 1.405 1.00 67.88 314 ASN A C 1
ATOM 2473 O O . ASN A 1 314 ? 9.706 2.756 2.072 1.00 67.88 314 ASN A O 1
ATOM 2477 N N . SER A 1 315 ? 9.947 1.634 0.172 1.00 77.94 315 SER A N 1
ATOM 2478 C CA . SER A 1 315 ? 8.871 2.349 -0.533 1.00 77.94 315 SER A CA 1
ATOM 2479 C C . SER A 1 315 ? 7.459 1.810 -0.250 1.00 77.94 315 SER A C 1
ATOM 2481 O O . SER A 1 315 ? 6.522 2.088 -1.003 1.00 77.94 315 SER A O 1
ATOM 2483 N N . CYS A 1 316 ? 7.292 1.009 0.807 1.00 79.81 316 CYS A N 1
ATOM 2484 C CA . CYS A 1 316 ? 6.027 0.354 1.157 1.00 79.81 316 CYS A CA 1
ATOM 2485 C C . CYS A 1 316 ? 4.919 1.345 1.558 1.00 79.81 316 CYS A C 1
ATOM 2487 O O . CYS A 1 316 ? 3.748 1.098 1.262 1.00 79.81 316 CYS A O 1
ATOM 2489 N N . TYR A 1 317 ? 5.279 2.489 2.158 1.00 84.69 317 TYR A N 1
ATOM 2490 C CA . TYR A 1 317 ? 4.342 3.572 2.482 1.00 84.69 317 TYR A CA 1
ATOM 2491 C C . TYR A 1 317 ? 3.685 4.121 1.206 1.00 84.69 317 TYR A C 1
ATOM 2493 O O . TYR A 1 317 ? 2.462 4.147 1.095 1.00 84.69 317 TYR A O 1
ATOM 2501 N N . MET A 1 318 ? 4.499 4.438 0.192 1.00 90.69 318 MET A N 1
ATOM 2502 C CA . MET A 1 318 ? 4.044 4.933 -1.106 1.00 90.69 318 MET A CA 1
ATOM 2503 C C . MET A 1 318 ? 3.208 3.876 -1.820 1.00 90.69 318 MET A C 1
ATOM 2505 O O . MET A 1 318 ? 2.110 4.171 -2.285 1.00 90.69 318 MET A O 1
ATOM 2509 N N . ALA A 1 319 ? 3.695 2.634 -1.883 1.00 89.19 319 ALA A N 1
ATOM 2510 C CA . ALA A 1 319 ? 2.976 1.553 -2.547 1.00 89.19 319 ALA A CA 1
ATOM 2511 C C . ALA A 1 319 ? 1.582 1.324 -1.936 1.00 89.19 319 ALA A C 1
ATOM 2513 O O . ALA A 1 319 ? 0.611 1.136 -2.668 1.00 89.19 319 ALA A O 1
ATOM 2514 N N . SER A 1 320 ? 1.470 1.379 -0.608 1.00 90.25 320 SER A N 1
ATOM 2515 C CA . SER A 1 320 ? 0.202 1.219 0.111 1.00 90.25 320 SER A CA 1
ATOM 2516 C C . SER A 1 320 ? -0.764 2.363 -0.142 1.00 90.25 320 SER A C 1
ATOM 2518 O O . SER A 1 320 ? -1.912 2.118 -0.514 1.00 90.25 320 SER A O 1
ATOM 2520 N N . THR A 1 321 ? -0.297 3.605 -0.042 1.00 94.31 321 THR A N 1
ATOM 2521 C CA . THR A 1 321 ? -1.126 4.784 -0.307 1.00 94.31 321 THR A CA 1
ATOM 2522 C C . THR A 1 321 ? -1.638 4.802 -1.751 1.00 94.31 321 THR A C 1
ATOM 2524 O O . THR A 1 321 ? -2.839 4.943 -1.987 1.00 94.31 321 THR A O 1
ATOM 2527 N N . ILE A 1 322 ? -0.758 4.576 -2.729 1.00 94.38 322 ILE A N 1
ATOM 2528 C CA . ILE A 1 322 ? -1.098 4.604 -4.159 1.00 94.38 322 ILE A CA 1
ATOM 2529 C C . ILE A 1 322 ? -2.123 3.523 -4.530 1.00 94.38 322 ILE A C 1
ATOM 2531 O O . ILE A 1 322 ? -3.063 3.796 -5.277 1.00 94.38 322 ILE A O 1
ATOM 2535 N N . GLN A 1 323 ? -1.994 2.312 -3.987 1.00 91.00 323 GLN A N 1
ATOM 2536 C CA . GLN A 1 323 ? -2.931 1.213 -4.258 1.00 91.00 323 GLN A CA 1
ATOM 2537 C C . GLN A 1 323 ? -4.355 1.519 -3.772 1.00 91.00 323 GLN A C 1
ATOM 2539 O O . GLN A 1 323 ? -5.337 1.195 -4.451 1.00 91.00 323 GLN A O 1
ATOM 2544 N N . VAL A 1 324 ? -4.479 2.194 -2.626 1.00 93.19 324 VAL A N 1
ATOM 2545 C CA . VAL A 1 324 ? -5.775 2.655 -2.109 1.00 93.19 324 VAL A CA 1
ATOM 2546 C C . VAL A 1 324 ? -6.339 3.776 -2.980 1.00 93.19 324 VAL A C 1
ATOM 2548 O O . VAL A 1 324 ? -7.485 3.685 -3.426 1.00 93.19 324 VAL A O 1
ATOM 2551 N N . VAL A 1 325 ? -5.532 4.795 -3.286 1.00 94.00 325 VAL A N 1
ATOM 2552 C CA . VAL A 1 325 ? -5.949 5.958 -4.086 1.00 94.00 325 VAL A CA 1
ATOM 2553 C C . VAL A 1 325 ? -6.457 5.540 -5.468 1.00 94.00 325 VAL A C 1
ATOM 2555 O O . VAL A 1 325 ? -7.563 5.926 -5.848 1.00 94.00 325 VAL A O 1
ATOM 2558 N N . PHE A 1 326 ? -5.733 4.681 -6.193 1.00 92.69 326 PHE A N 1
ATOM 2559 C CA . PHE A 1 326 ? -6.149 4.189 -7.518 1.00 92.69 326 PHE A CA 1
ATOM 2560 C C . PHE A 1 326 ? -7.281 3.153 -7.484 1.00 92.69 326 PHE A C 1
ATOM 2562 O O . PHE A 1 326 ? -7.644 2.597 -8.519 1.00 92.69 326 PHE A O 1
ATOM 2569 N N . THR A 1 327 ? -7.882 2.911 -6.320 1.00 90.00 327 THR A N 1
ATOM 2570 C CA . THR A 1 327 ? -9.158 2.195 -6.210 1.00 90.00 327 THR A CA 1
ATOM 2571 C C . THR A 1 327 ? -10.355 3.153 -6.159 1.00 90.00 327 THR A C 1
ATOM 2573 O O . THR A 1 327 ? -11.493 2.748 -6.400 1.00 90.00 327 THR A O 1
ATOM 2576 N N . THR A 1 328 ? -10.126 4.441 -5.894 1.00 90.94 328 THR A N 1
ATOM 2577 C CA . THR A 1 328 ? -11.193 5.446 -5.882 1.00 90.94 328 THR A CA 1
ATOM 2578 C C . THR A 1 328 ? -11.633 5.818 -7.296 1.00 90.94 328 THR A C 1
ATOM 2580 O O . THR A 1 328 ? -10.831 5.934 -8.227 1.00 90.94 328 THR A O 1
ATOM 2583 N N . ARG A 1 329 ? -12.938 6.050 -7.472 1.00 89.38 329 ARG A N 1
ATOM 2584 C CA . ARG A 1 329 ? -13.509 6.359 -8.788 1.00 89.38 329 ARG A CA 1
ATOM 2585 C C . ARG A 1 329 ? -12.990 7.682 -9.350 1.00 89.38 329 ARG A C 1
ATOM 2587 O O . ARG A 1 329 ? -12.838 7.786 -10.562 1.00 89.38 329 ARG A O 1
ATOM 2594 N N . ALA A 1 330 ? -12.723 8.672 -8.499 1.00 89.38 330 ALA A N 1
ATOM 2595 C CA . ALA A 1 330 ? -12.226 9.977 -8.928 1.00 89.38 330 ALA A CA 1
ATOM 2596 C C . ALA A 1 330 ? -10.868 9.852 -9.640 1.00 89.38 330 ALA A C 1
ATOM 2598 O O . ALA A 1 330 ? -10.720 10.307 -10.776 1.00 89.38 330 ALA A O 1
ATOM 2599 N N . PHE A 1 331 ? -9.916 9.137 -9.031 1.00 92.88 331 PHE A N 1
ATOM 2600 C CA . PHE A 1 331 ? -8.588 8.915 -9.610 1.00 92.88 331 PHE A CA 1
ATOM 2601 C C . PHE A 1 331 ? -8.627 8.006 -10.844 1.00 92.88 331 PHE A C 1
ATOM 2603 O O . PHE A 1 331 ? -7.997 8.331 -11.852 1.00 92.88 331 PHE A O 1
ATOM 2610 N N . ILE A 1 332 ? -9.414 6.921 -10.814 1.00 91.50 332 ILE A N 1
ATOM 2611 C CA . ILE A 1 332 ? -9.615 6.042 -11.982 1.00 91.50 332 ILE A CA 1
ATOM 2612 C C . ILE A 1 332 ? -10.204 6.840 -13.154 1.00 91.50 332 ILE A C 1
ATOM 2614 O O . ILE A 1 332 ? -9.689 6.801 -14.273 1.00 91.50 332 ILE A O 1
ATOM 2618 N N . SER A 1 333 ? -11.251 7.627 -12.900 1.00 90.00 333 SER A N 1
ATOM 2619 C CA . SER A 1 333 ? -11.887 8.436 -13.935 1.00 90.00 333 SER A CA 1
ATOM 2620 C C . SER A 1 333 ? -10.912 9.454 -14.529 1.00 90.00 333 SER A C 1
ATOM 2622 O O . SER A 1 333 ? -10.934 9.662 -15.741 1.00 90.00 333 SER A O 1
ATOM 2624 N N . ARG A 1 334 ? -10.084 10.112 -13.709 1.00 90.12 334 ARG A N 1
ATOM 2625 C CA . ARG A 1 334 ? -9.185 11.186 -14.152 1.00 90.12 334 ARG A CA 1
ATOM 2626 C C . ARG A 1 334 ? -7.971 10.682 -14.934 1.00 90.12 334 ARG A C 1
ATOM 2628 O O . ARG A 1 334 ? -7.628 11.294 -15.947 1.00 90.12 334 ARG A O 1
ATOM 2635 N N . TYR A 1 335 ? -7.332 9.611 -14.466 1.00 92.12 335 TYR A N 1
ATOM 2636 C CA . TYR A 1 335 ? -6.035 9.151 -14.981 1.00 92.12 335 TYR A CA 1
ATOM 2637 C C . TYR A 1 335 ? -6.106 7.862 -15.814 1.00 92.12 335 TYR A C 1
ATOM 2639 O O . TYR A 1 335 ? -5.084 7.451 -16.354 1.00 92.12 335 TYR A O 1
ATOM 2647 N N . TYR A 1 336 ? -7.277 7.228 -15.949 1.00 90.62 336 TYR A N 1
ATOM 2648 C CA . TYR A 1 336 ? -7.432 6.000 -16.741 1.00 90.62 336 TYR A CA 1
ATOM 2649 C C . TYR A 1 336 ? -8.618 6.031 -17.721 1.00 90.62 336 TYR A C 1
ATOM 2651 O O . TYR A 1 336 ? -8.449 5.676 -18.883 1.00 90.62 336 TYR A O 1
ATOM 2659 N N . GLU A 1 337 ? -9.815 6.471 -17.305 1.00 88.62 337 GLU A N 1
ATOM 2660 C CA . GLU A 1 337 ? -11.011 6.402 -18.174 1.00 88.62 337 GLU A CA 1
ATOM 2661 C C . GLU A 1 337 ? -11.166 7.600 -19.128 1.00 88.62 337 GLU A C 1
ATOM 2663 O O . GLU A 1 337 ? -11.494 7.422 -20.300 1.00 88.62 337 GLU A O 1
ATOM 2668 N N . ARG A 1 338 ? -10.982 8.839 -18.640 1.00 82.62 338 ARG A N 1
ATOM 2669 C CA . ARG A 1 338 ? -11.294 10.060 -19.416 1.00 82.62 338 ARG A CA 1
ATOM 2670 C C . ARG A 1 338 ? -10.247 10.420 -20.468 1.00 82.62 338 ARG A C 1
ATOM 2672 O O . ARG A 1 338 ? -10.547 11.184 -21.383 1.00 82.62 338 ARG A O 1
ATOM 2679 N N . GLN A 1 339 ? -9.019 9.942 -20.321 1.00 79.19 339 GLN A N 1
ATOM 2680 C CA . GLN A 1 339 ? -7.896 10.301 -21.183 1.00 79.19 339 GLN A CA 1
ATOM 2681 C C . GLN A 1 339 ? -7.042 9.053 -21.445 1.00 79.19 339 GLN A C 1
ATOM 2683 O O . GLN A 1 339 ? -6.934 8.184 -20.588 1.00 79.19 339 GLN A O 1
ATOM 2688 N N . SER A 1 340 ? -6.420 8.970 -22.623 1.00 86.50 340 SER A N 1
ATOM 2689 C CA . SER A 1 340 ? -5.491 7.887 -22.973 1.00 86.50 340 SER A CA 1
ATOM 2690 C C . SER A 1 340 ? -4.033 8.318 -22.802 1.00 86.50 340 SER A C 1
ATOM 2692 O O . SER A 1 340 ? -3.724 9.503 -22.951 1.00 86.50 340 SER A O 1
ATOM 2694 N N . LEU A 1 341 ? -3.122 7.353 -22.606 1.00 87.94 341 LEU A N 1
ATOM 2695 C CA . LEU A 1 341 ? -1.670 7.603 -22.559 1.00 87.94 341 LEU A CA 1
ATOM 2696 C C . LEU A 1 341 ? -1.163 8.408 -23.766 1.00 87.94 341 LEU A C 1
ATOM 2698 O O . LEU A 1 341 ? -0.343 9.305 -23.599 1.00 87.94 341 LEU A O 1
ATOM 2702 N N . LYS A 1 342 ? -1.678 8.135 -24.976 1.00 89.38 342 LYS A N 1
ATOM 2703 C CA . LYS A 1 342 ? -1.298 8.873 -26.193 1.00 89.38 342 LYS A CA 1
ATOM 2704 C C . LYS A 1 342 ? -1.684 10.353 -26.105 1.00 89.38 342 LYS A C 1
ATOM 2706 O O . LYS A 1 342 ? -0.886 11.212 -26.469 1.00 89.38 342 LYS A O 1
ATOM 2711 N N . MET A 1 343 ? -2.894 10.652 -25.627 1.00 86.62 343 MET A N 1
ATOM 2712 C CA . MET A 1 343 ? -3.371 12.032 -25.501 1.00 86.62 343 MET A CA 1
ATOM 2713 C C . MET A 1 343 ? -2.601 12.792 -24.417 1.00 86.62 343 MET A C 1
ATOM 2715 O O . MET A 1 343 ? -2.204 13.932 -24.643 1.00 86.62 343 MET A O 1
ATOM 2719 N N . ALA A 1 344 ? -2.336 12.161 -23.271 1.00 86.69 344 ALA A N 1
ATOM 2720 C CA . ALA A 1 344 ? -1.537 12.790 -22.224 1.00 86.69 344 ALA A CA 1
ATOM 2721 C C . ALA A 1 344 ? -0.096 13.028 -22.662 1.00 86.69 344 ALA A C 1
ATOM 2723 O O . ALA A 1 344 ? 0.412 14.124 -22.466 1.00 86.69 344 ALA A O 1
ATOM 2724 N N . PHE A 1 345 ? 0.532 12.075 -23.355 1.00 89.81 345 PHE A N 1
ATOM 2725 C CA . PHE A 1 345 ? 1.867 12.290 -23.908 1.00 89.81 345 PHE A CA 1
ATOM 2726 C C . PHE A 1 345 ? 1.901 13.428 -24.938 1.00 89.81 345 PHE A C 1
ATOM 2728 O O . PHE A 1 345 ? 2.874 14.181 -24.987 1.00 89.81 345 PHE A O 1
ATOM 2735 N N . ALA A 1 346 ? 0.845 13.601 -25.739 1.00 88.00 346 ALA A N 1
ATOM 2736 C CA . ALA A 1 346 ? 0.739 14.728 -26.663 1.00 88.00 346 ALA A CA 1
ATOM 2737 C C . ALA A 1 346 ? 0.653 16.084 -25.934 1.00 88.00 346 ALA A C 1
ATOM 2739 O O . ALA A 1 346 ? 1.209 17.060 -26.431 1.00 88.00 346 ALA A O 1
ATOM 2740 N N . MET A 1 347 ? 0.004 16.133 -24.763 1.00 83.44 347 MET A N 1
ATOM 2741 C CA . MET A 1 347 ? -0.130 17.345 -23.939 1.00 83.44 347 MET A CA 1
ATOM 2742 C C . MET A 1 347 ? 1.030 17.584 -22.965 1.00 83.44 347 MET A C 1
ATOM 2744 O O . MET A 1 347 ? 1.229 18.720 -22.543 1.00 83.44 347 MET A O 1
ATOM 2748 N N . ALA A 1 348 ? 1.787 16.544 -22.614 1.00 82.19 348 ALA A N 1
ATOM 2749 C CA . ALA A 1 348 ? 2.942 16.643 -21.732 1.00 82.19 348 ALA A CA 1
ATOM 2750 C C . ALA A 1 348 ? 4.020 17.559 -22.330 1.00 82.19 348 ALA A C 1
ATOM 2752 O O . ALA A 1 348 ? 4.128 17.710 -23.557 1.00 82.19 348 ALA A O 1
ATOM 2753 N N . THR A 1 349 ? 4.855 18.123 -21.456 1.00 73.44 349 THR A N 1
ATOM 2754 C CA . THR A 1 349 ? 6.027 18.926 -21.830 1.00 73.44 349 THR A CA 1
ATOM 2755 C C . THR A 1 349 ? 7.012 18.118 -22.694 1.00 73.44 349 THR A C 1
ATOM 2757 O O . THR A 1 349 ? 6.788 16.953 -23.046 1.00 73.44 349 THR A O 1
ATOM 2760 N N . SER A 1 350 ? 8.119 18.743 -23.099 1.00 71.06 350 SER A N 1
ATOM 2761 C CA . SER A 1 350 ? 9.146 18.092 -23.920 1.00 71.06 350 SER A CA 1
ATOM 2762 C C . SER A 1 350 ? 9.729 16.825 -23.277 1.00 71.06 350 SER A C 1
ATOM 2764 O O . SER A 1 350 ? 10.158 15.938 -24.011 1.00 71.06 350 SER A O 1
ATOM 2766 N N . ASP A 1 351 ? 9.720 16.723 -21.940 1.00 85.25 351 ASP A N 1
ATOM 2767 C CA . ASP A 1 351 ? 10.188 15.552 -21.193 1.00 85.25 351 ASP A CA 1
ATOM 2768 C C . ASP A 1 351 ? 9.054 14.946 -20.332 1.00 85.25 351 ASP A C 1
ATOM 2770 O O . ASP A 1 351 ? 8.700 15.504 -19.290 1.00 85.25 351 ASP A O 1
ATOM 2774 N N . PRO A 1 352 ? 8.487 13.787 -20.722 1.00 88.75 352 PRO A N 1
ATOM 2775 C CA . PRO A 1 352 ? 7.414 13.127 -19.977 1.00 88.75 352 PRO A CA 1
ATOM 2776 C C . PRO A 1 352 ? 7.858 12.557 -18.623 1.00 88.75 352 PRO A C 1
ATOM 2778 O O . PRO A 1 352 ? 7.005 12.202 -17.811 1.00 88.75 352 PRO A O 1
ATOM 2781 N N . THR A 1 353 ? 9.165 12.423 -18.370 1.00 87.88 353 THR A N 1
ATOM 2782 C CA . THR A 1 353 ? 9.683 11.851 -17.115 1.00 87.88 353 THR A CA 1
ATOM 2783 C C . THR A 1 353 ? 9.595 12.814 -15.942 1.00 87.88 353 THR A C 1
ATOM 2785 O O . THR A 1 353 ? 9.628 12.363 -14.805 1.00 87.88 353 THR A O 1
ATOM 2788 N N . LEU A 1 354 ? 9.442 14.112 -16.216 1.00 87.94 354 LEU A N 1
ATOM 2789 C CA . LEU A 1 354 ? 9.325 15.175 -15.217 1.00 87.94 354 LEU A CA 1
ATOM 2790 C C . LEU A 1 354 ? 7.879 15.652 -15.016 1.00 87.94 354 LEU A C 1
ATOM 2792 O O . LEU A 1 354 ? 7.611 16.415 -14.093 1.00 87.94 354 LEU A O 1
ATOM 2796 N N . ASP A 1 355 ? 6.946 15.223 -15.870 1.00 89.75 355 ASP A N 1
ATOM 2797 C CA . ASP A 1 355 ? 5.539 15.614 -15.787 1.00 89.75 355 ASP A CA 1
ATOM 2798 C C . ASP A 1 355 ? 4.754 14.682 -14.851 1.00 89.75 355 ASP A C 1
ATOM 2800 O O . ASP A 1 355 ? 4.547 13.500 -15.149 1.00 89.75 355 ASP A O 1
ATOM 2804 N N . LEU A 1 356 ? 4.276 15.222 -13.725 1.00 90.75 356 LEU A N 1
ATOM 2805 C CA . LEU A 1 356 ? 3.531 14.450 -12.729 1.00 90.75 356 LEU A CA 1
ATOM 2806 C C . LEU A 1 356 ? 2.239 13.861 -13.311 1.00 90.75 356 LEU A C 1
ATOM 2808 O O . LEU A 1 356 ? 1.931 12.703 -13.036 1.00 90.75 356 LEU A O 1
ATOM 2812 N N . ASN A 1 357 ? 1.510 14.606 -14.152 1.00 90.56 357 ASN A N 1
ATOM 2813 C CA . ASN A 1 357 ? 0.292 14.101 -14.798 1.00 90.56 357 ASN A CA 1
ATOM 2814 C C . ASN A 1 357 ? 0.591 12.863 -15.652 1.00 90.56 357 ASN A C 1
ATOM 2816 O O . ASN A 1 357 ? -0.102 11.851 -15.530 1.00 90.56 357 ASN A O 1
ATOM 2820 N N . MET A 1 358 ? 1.637 12.921 -16.479 1.00 92.00 358 MET A N 1
ATOM 2821 C CA . MET A 1 358 ? 2.085 11.793 -17.291 1.00 92.00 358 MET A CA 1
ATOM 2822 C C . MET A 1 358 ? 2.496 10.590 -16.432 1.00 92.00 358 MET A C 1
ATOM 2824 O O . MET A 1 358 ? 2.085 9.464 -16.726 1.00 92.00 358 MET A O 1
ATOM 2828 N N . GLN A 1 359 ? 3.254 10.806 -15.350 1.00 93.88 359 GLN A N 1
ATOM 2829 C CA . GLN A 1 359 ? 3.681 9.721 -14.459 1.00 93.88 359 GLN A CA 1
ATOM 2830 C C . GLN A 1 359 ? 2.515 9.103 -13.670 1.00 93.88 359 GLN A C 1
ATOM 2832 O O . GLN A 1 359 ? 2.455 7.879 -13.538 1.00 93.88 359 GLN A O 1
ATOM 2837 N N . LEU A 1 360 ? 1.543 9.902 -13.217 1.00 94.19 360 LEU A N 1
ATOM 2838 C CA . LEU A 1 360 ? 0.306 9.409 -12.596 1.00 94.19 360 LEU A CA 1
ATOM 2839 C C . LEU A 1 360 ? -0.518 8.571 -13.570 1.00 94.19 360 LEU A C 1
ATOM 2841 O O . LEU A 1 360 ? -1.093 7.555 -13.187 1.00 94.19 360 LEU A O 1
ATOM 2845 N N . MET A 1 361 ? -0.541 8.960 -14.841 1.00 93.38 361 MET A N 1
ATOM 2846 C CA . MET A 1 361 ? -1.246 8.217 -15.874 1.00 93.38 361 MET A CA 1
ATOM 2847 C C . MET A 1 361 ? -0.561 6.899 -16.220 1.00 93.38 361 MET A C 1
ATOM 2849 O O . MET A 1 361 ? -1.210 5.854 -16.288 1.00 93.38 361 MET A O 1
ATOM 2853 N N . LYS A 1 362 ? 0.766 6.926 -16.378 1.00 94.88 362 LYS A N 1
ATOM 2854 C CA . LYS A 1 362 ? 1.590 5.724 -16.526 1.00 94.88 362 LYS A CA 1
ATOM 2855 C C . LYS A 1 362 ? 1.323 4.750 -15.377 1.00 94.88 362 LYS A C 1
ATOM 2857 O O . LYS A 1 362 ? 1.065 3.572 -15.624 1.00 94.88 362 LYS A O 1
ATOM 2862 N N . LEU A 1 363 ? 1.310 5.252 -14.141 1.00 94.56 363 LEU A N 1
ATOM 2863 C CA . LEU A 1 363 ? 1.021 4.480 -12.935 1.00 94.56 363 LEU A CA 1
ATOM 2864 C C . LEU A 1 363 ? -0.403 3.902 -12.944 1.00 94.56 363 LEU A C 1
ATOM 2866 O O . LEU A 1 363 ? -0.568 2.700 -12.741 1.00 94.56 363 LEU A O 1
ATOM 2870 N N . ALA A 1 364 ? -1.416 4.712 -13.268 1.00 93.94 364 ALA A N 1
ATOM 2871 C CA . ALA A 1 364 ? -2.810 4.280 -13.376 1.00 93.94 364 ALA A CA 1
ATOM 2872 C C . ALA A 1 364 ? -2.979 3.142 -14.392 1.00 93.94 364 ALA A C 1
ATOM 2874 O O . ALA A 1 364 ? -3.578 2.113 -14.085 1.00 93.94 364 ALA A O 1
ATOM 2875 N N . HIS A 1 365 ? -2.398 3.281 -15.586 1.00 93.00 365 HIS A N 1
ATOM 2876 C CA . HIS A 1 365 ? -2.419 2.233 -16.603 1.00 93.00 365 HIS A CA 1
ATOM 2877 C C . HIS A 1 365 ? -1.629 0.990 -16.172 1.00 93.00 365 HIS A C 1
ATOM 2879 O O . HIS A 1 365 ? -2.069 -0.127 -16.446 1.00 93.00 365 HIS A O 1
ATOM 2885 N N . GLY A 1 366 ? -0.505 1.147 -15.466 1.00 90.75 366 GLY A N 1
ATOM 2886 C CA . GLY A 1 366 ? 0.236 0.028 -14.877 1.00 90.75 366 GLY A CA 1
ATOM 2887 C C . GLY A 1 366 ? -0.609 -0.790 -13.897 1.00 90.75 366 GLY A C 1
ATOM 2888 O O . GLY A 1 366 ? -0.616 -2.021 -13.950 1.00 90.75 366 GLY A O 1
ATOM 2889 N N . LEU A 1 367 ? -1.385 -0.103 -13.057 1.00 90.19 367 LEU A N 1
ATOM 2890 C CA . LEU A 1 367 ? -2.221 -0.715 -12.027 1.00 90.19 367 LEU A CA 1
ATOM 2891 C C . LEU A 1 367 ? -3.537 -1.296 -12.564 1.00 90.19 367 LEU A C 1
ATOM 2893 O O . LEU A 1 367 ? -3.952 -2.380 -12.155 1.00 90.19 367 LEU A O 1
ATOM 2897 N N . LEU A 1 368 ? -4.203 -0.590 -13.479 1.00 89.75 368 LEU A N 1
ATOM 2898 C CA . LEU A 1 368 ? -5.597 -0.857 -13.848 1.00 89.75 368 LEU A CA 1
ATOM 2899 C C . LEU A 1 368 ? -5.759 -1.641 -15.154 1.00 89.75 368 LEU A C 1
ATOM 2901 O O . LEU A 1 368 ? -6.796 -2.266 -15.344 1.00 89.75 368 LEU A O 1
ATOM 2905 N N . SER A 1 369 ? -4.760 -1.660 -16.043 1.00 89.25 369 SER A N 1
ATOM 2906 C CA . SER A 1 369 ? -4.901 -2.317 -17.357 1.00 89.25 369 SER A CA 1
ATOM 2907 C C . SER A 1 369 ? -4.881 -3.847 -17.308 1.00 89.25 369 SER A C 1
ATOM 2909 O O . SER A 1 369 ? -5.404 -4.494 -18.210 1.00 89.25 369 SER A O 1
ATOM 2911 N N . GLY A 1 370 ? -4.235 -4.434 -16.296 1.00 83.56 370 GLY A N 1
ATOM 2912 C CA . GLY A 1 370 ? -3.964 -5.873 -16.221 1.00 83.56 370 GLY A CA 1
ATOM 2913 C C . GLY A 1 370 ? -2.790 -6.353 -17.088 1.00 83.56 370 GLY A C 1
ATOM 2914 O O . GLY A 1 370 ? -2.389 -7.504 -16.952 1.00 83.56 370 GLY A O 1
ATOM 2915 N N . LYS A 1 371 ? -2.179 -5.486 -17.918 1.00 84.44 371 LYS A N 1
ATOM 2916 C CA . LYS A 1 371 ? -1.036 -5.837 -18.794 1.00 84.44 371 LYS A CA 1
ATOM 2917 C C . LYS A 1 371 ? 0.156 -6.410 -18.015 1.00 84.44 371 LYS A C 1
ATOM 2919 O O . LYS A 1 371 ? 0.831 -7.306 -18.504 1.00 84.44 371 LYS A O 1
ATOM 2924 N N . TYR A 1 372 ? 0.391 -5.900 -16.807 1.00 83.00 372 TYR A N 1
ATOM 2925 C CA . TYR A 1 372 ? 1.527 -6.265 -15.948 1.00 83.00 372 TYR A CA 1
ATOM 2926 C C . TYR A 1 372 ? 1.131 -7.195 -14.789 1.00 83.00 372 TYR A C 1
ATOM 2928 O O . TYR A 1 372 ? 1.884 -7.367 -13.832 1.00 83.00 372 TYR A O 1
ATOM 2936 N N . SER A 1 373 ? -0.070 -7.776 -14.851 1.00 79.94 373 SER A N 1
ATOM 2937 C CA . SER A 1 373 ? -0.602 -8.715 -13.862 1.00 79.94 373 SER A CA 1
ATOM 2938 C C . SER A 1 373 ? -1.012 -10.006 -14.574 1.00 79.94 373 SER A C 1
ATOM 2940 O O . SER A 1 373 ? -2.192 -10.295 -14.767 1.00 79.94 373 SER A O 1
ATOM 2942 N N . VAL A 1 374 ? 0.000 -10.753 -15.031 1.00 72.06 374 VAL A N 1
ATOM 2943 C CA . VAL A 1 374 ? -0.129 -12.004 -15.796 1.00 72.06 374 VAL A CA 1
ATOM 2944 C C . VAL A 1 374 ? 0.537 -13.141 -15.006 1.00 72.06 374 VAL A C 1
ATOM 2946 O O . VAL A 1 374 ? 1.607 -12.915 -14.441 1.00 72.06 374 VAL A O 1
ATOM 2949 N N . PRO A 1 375 ? -0.049 -14.354 -14.957 1.00 63.75 375 PRO A N 1
ATOM 2950 C CA . PRO A 1 375 ? 0.541 -15.486 -14.249 1.00 63.75 375 PRO A CA 1
ATOM 2951 C C . PRO A 1 375 ? 1.744 -16.045 -15.020 1.00 63.75 375 PRO A C 1
ATOM 2953 O O . PRO A 1 375 ? 1.586 -16.834 -15.952 1.00 63.75 375 PRO A O 1
ATOM 2956 N N . VAL A 1 376 ? 2.955 -15.658 -14.625 1.00 56.38 376 VAL A N 1
ATOM 2957 C CA . VAL A 1 376 ? 4.202 -16.269 -15.101 1.00 56.38 376 VAL A CA 1
ATOM 2958 C C . VAL A 1 376 ? 4.805 -17.038 -13.926 1.00 56.38 376 VAL A C 1
ATOM 2960 O O . VAL A 1 376 ? 5.154 -16.444 -12.916 1.00 56.38 376 VAL A O 1
ATOM 2963 N N . GLN A 1 377 ? 4.886 -18.371 -14.020 1.00 51.62 377 GLN A N 1
ATOM 2964 C CA . GLN A 1 377 ? 5.464 -19.230 -12.964 1.00 51.62 377 GLN A CA 1
ATOM 2965 C C . GLN A 1 377 ? 4.849 -19.021 -11.555 1.00 51.62 377 GLN A C 1
ATOM 2967 O O . GLN A 1 377 ? 5.564 -19.002 -10.559 1.00 51.62 377 GLN A O 1
ATOM 2972 N N . GLU A 1 378 ? 3.523 -18.842 -11.472 1.00 48.91 378 GLU A N 1
ATOM 2973 C CA . GLU A 1 378 ? 2.763 -18.642 -10.216 1.00 48.91 378 GLU A CA 1
ATOM 2974 C C . GLU A 1 378 ? 3.126 -17.384 -9.392 1.00 48.91 378 GLU A C 1
ATOM 2976 O O . GLU A 1 378 ? 2.591 -17.203 -8.299 1.00 48.91 378 GLU A O 1
ATOM 2981 N N . LYS A 1 379 ? 3.957 -16.469 -9.917 1.00 54.16 379 LYS A N 1
ATOM 2982 C CA . LYS A 1 379 ? 4.323 -15.196 -9.267 1.00 54.16 379 LYS A CA 1
ATOM 2983 C C . LYS A 1 379 ? 4.076 -14.001 -10.181 1.00 54.16 379 LYS A C 1
ATOM 2985 O O . LYS A 1 379 ? 4.084 -14.124 -11.405 1.00 54.16 379 LYS A O 1
ATOM 2990 N N . GLN A 1 380 ? 3.852 -12.831 -9.587 1.00 63.56 380 GLN A N 1
ATOM 2991 C CA . GLN A 1 380 ? 3.756 -11.579 -10.335 1.00 63.56 380 GLN A CA 1
ATOM 2992 C C . GLN A 1 380 ? 5.061 -10.776 -10.202 1.00 63.56 380 GLN A C 1
ATOM 2994 O O . GLN A 1 380 ? 5.526 -10.543 -9.092 1.00 63.56 380 GLN A O 1
ATOM 2999 N N . GLU A 1 381 ? 5.634 -10.305 -11.318 1.00 66.00 381 GLU A N 1
ATOM 3000 C CA . GLU A 1 381 ? 6.823 -9.425 -11.293 1.00 66.00 381 GLU A CA 1
ATOM 3001 C C . GLU A 1 381 ? 6.511 -8.021 -10.735 1.00 66.00 381 GLU A C 1
ATOM 3003 O O . GLU A 1 381 ? 7.369 -7.390 -10.123 1.00 66.00 381 GLU A O 1
ATOM 3008 N N . GLY A 1 382 ? 5.268 -7.550 -10.899 1.00 76.19 382 GLY A N 1
ATOM 3009 C CA . GLY A 1 382 ? 4.820 -6.223 -10.464 1.00 76.19 382 GLY A CA 1
ATOM 3010 C C . GLY A 1 382 ? 5.350 -5.088 -11.346 1.00 76.19 382 GLY A C 1
ATOM 3011 O O . GLY A 1 382 ? 6.050 -5.317 -12.330 1.00 76.19 382 GLY A O 1
ATOM 3012 N N . VAL A 1 383 ? 4.993 -3.844 -11.012 1.00 86.12 383 VAL A N 1
ATOM 3013 C CA . VAL A 1 383 ? 5.537 -2.648 -11.683 1.00 86.12 383 VAL A CA 1
ATOM 3014 C C . VAL A 1 383 ? 6.376 -1.812 -10.709 1.00 86.12 383 VAL A C 1
ATOM 3016 O O . VAL A 1 383 ? 5.917 -1.550 -9.594 1.00 86.12 383 VAL A O 1
ATOM 3019 N N . PRO A 1 384 ? 7.602 -1.397 -11.074 1.00 86.19 384 PRO A N 1
ATOM 3020 C CA . PRO A 1 384 ? 8.441 -0.551 -10.229 1.00 86.19 384 PRO A CA 1
ATOM 3021 C C . PRO A 1 384 ? 8.146 0.943 -10.473 1.00 86.19 384 PRO A C 1
ATOM 3023 O O . PRO A 1 384 ? 8.497 1.475 -11.521 1.00 86.19 384 PRO A O 1
ATOM 3026 N N . PRO A 1 385 ? 7.548 1.689 -9.524 1.00 89.94 385 PRO A N 1
ATOM 3027 C CA . PRO A 1 385 ? 7.142 3.084 -9.740 1.00 89.94 385 PRO A CA 1
ATOM 3028 C C . PRO A 1 385 ? 8.314 4.078 -9.584 1.00 89.94 385 PRO A C 1
ATOM 3030 O O . PRO A 1 385 ? 8.219 5.049 -8.836 1.00 89.94 385 PRO A O 1
ATOM 3033 N N . ARG A 1 386 ? 9.443 3.836 -10.264 1.00 85.69 386 ARG A N 1
ATOM 3034 C CA . ARG A 1 386 ? 10.698 4.600 -10.104 1.00 85.69 386 ARG A CA 1
ATOM 3035 C C . ARG A 1 386 ? 10.562 6.043 -10.567 1.00 85.69 386 ARG A C 1
ATOM 3037 O O . ARG A 1 386 ? 10.758 6.955 -9.773 1.00 85.69 386 ARG A O 1
ATOM 3044 N N . MET A 1 387 ? 10.162 6.239 -11.824 1.00 89.00 387 MET A N 1
ATOM 3045 C CA . MET A 1 387 ? 9.991 7.578 -12.403 1.00 89.00 387 MET A CA 1
ATOM 3046 C C . MET A 1 387 ? 8.935 8.389 -11.645 1.00 89.00 387 MET A C 1
ATOM 3048 O O . MET A 1 387 ? 9.133 9.570 -11.382 1.00 89.00 387 MET A O 1
ATOM 3052 N N . PHE A 1 388 ? 7.851 7.735 -11.211 1.00 92.69 388 PHE A N 1
ATOM 3053 C CA . PHE A 1 388 ? 6.856 8.367 -10.347 1.00 92.69 388 PHE A CA 1
ATOM 3054 C C . PHE A 1 388 ? 7.469 8.830 -9.019 1.00 92.69 388 PHE A C 1
ATOM 3056 O O . PHE A 1 388 ? 7.273 9.989 -8.660 1.00 92.69 388 PHE A O 1
ATOM 3063 N N . LYS A 1 389 ? 8.242 7.973 -8.326 1.00 90.06 389 LYS A N 1
ATOM 3064 C CA . LYS A 1 389 ? 8.929 8.347 -7.078 1.00 90.06 389 LYS A CA 1
ATOM 3065 C C . LYS A 1 389 ? 9.822 9.571 -7.289 1.00 90.06 389 LYS A C 1
ATOM 3067 O O . LYS A 1 389 ? 9.751 10.496 -6.493 1.00 90.06 389 LYS A O 1
ATOM 3072 N N . THR A 1 390 ? 10.619 9.598 -8.359 1.00 86.69 390 THR A N 1
ATOM 3073 C CA . THR A 1 390 ? 11.525 10.721 -8.653 1.00 86.69 390 THR A CA 1
ATOM 3074 C C . THR A 1 390 ? 10.777 12.046 -8.805 1.00 86.69 390 THR A C 1
ATOM 3076 O O . THR A 1 390 ? 11.246 13.059 -8.294 1.00 86.69 390 THR A O 1
ATOM 3079 N N . VAL A 1 391 ? 9.615 12.052 -9.467 1.00 90.19 391 VAL A N 1
ATOM 3080 C CA . VAL A 1 391 ? 8.823 13.278 -9.664 1.00 90.19 391 VAL A CA 1
ATOM 3081 C C . VAL A 1 391 ? 8.085 13.686 -8.397 1.00 90.19 391 VAL A C 1
ATOM 3083 O O . VAL A 1 391 ? 8.177 14.839 -7.992 1.00 90.19 391 VAL A O 1
ATOM 3086 N N . ILE A 1 392 ? 7.371 12.761 -7.748 1.00 91.38 392 ILE A N 1
ATOM 3087 C CA . ILE A 1 392 ? 6.561 13.103 -6.568 1.00 91.38 392 ILE A CA 1
ATOM 3088 C C . ILE A 1 392 ? 7.429 13.512 -5.375 1.00 91.38 392 ILE A C 1
ATOM 3090 O O . ILE A 1 392 ? 7.001 14.304 -4.543 1.00 91.38 392 ILE A O 1
ATOM 3094 N N . ALA A 1 393 ? 8.649 12.983 -5.286 1.00 86.50 393 ALA A N 1
ATOM 3095 C CA . ALA A 1 393 ? 9.600 13.307 -4.234 1.00 86.50 393 ALA A CA 1
ATOM 3096 C C . ALA A 1 393 ? 10.547 14.461 -4.594 1.00 86.50 393 ALA A C 1
ATOM 3098 O O . ALA A 1 393 ? 11.416 14.803 -3.787 1.00 86.50 393 ALA A O 1
ATOM 3099 N N . ALA A 1 394 ? 10.425 15.036 -5.796 1.00 81.75 394 ALA A N 1
ATOM 3100 C CA . ALA A 1 394 ? 11.293 16.116 -6.234 1.00 81.75 394 ALA A CA 1
ATOM 3101 C C . ALA A 1 394 ? 11.228 17.278 -5.231 1.00 81.75 394 ALA A C 1
ATOM 3103 O O . ALA A 1 394 ? 10.149 17.706 -4.829 1.00 81.75 394 ALA A O 1
ATOM 3104 N N . SER A 1 395 ? 12.398 17.756 -4.804 1.00 72.50 395 SER A N 1
ATOM 3105 C CA . SER A 1 395 ? 12.551 18.862 -3.847 1.00 72.50 395 SER A CA 1
ATOM 3106 C C . SER A 1 395 ? 12.021 18.614 -2.423 1.00 72.50 395 SER A C 1
ATOM 3108 O O . SER A 1 395 ? 12.123 19.514 -1.595 1.00 72.50 395 SER A O 1
ATOM 3110 N N . HIS A 1 396 ? 11.530 17.412 -2.086 1.00 81.19 396 HIS A N 1
ATOM 3111 C CA . HIS A 1 396 ? 11.096 17.091 -0.722 1.00 81.19 396 HIS A CA 1
ATOM 3112 C C . HIS A 1 396 ? 12.224 16.420 0.086 1.00 81.19 396 HIS A C 1
ATOM 3114 O O . HIS A 1 396 ? 12.709 15.361 -0.326 1.00 81.19 396 HIS A O 1
ATOM 3120 N N . PRO A 1 397 ? 12.626 16.948 1.260 1.00 76.50 397 PRO A N 1
ATOM 3121 C CA . PRO A 1 397 ? 13.766 16.426 2.022 1.00 76.50 397 PRO A CA 1
ATOM 3122 C C . PRO A 1 397 ? 13.570 14.971 2.476 1.00 76.50 397 PRO A C 1
ATOM 3124 O O . PRO A 1 397 ? 14.475 14.157 2.326 1.00 76.50 397 PRO A O 1
ATOM 3127 N N . GLU A 1 398 ? 12.372 14.614 2.948 1.00 77.38 398 GLU A N 1
ATOM 3128 C CA . GLU A 1 398 ? 12.090 13.250 3.420 1.00 77.38 398 GLU A CA 1
ATOM 3129 C C . GLU A 1 398 ? 11.860 12.241 2.283 1.00 77.38 398 GLU A C 1
ATOM 3131 O O . GLU A 1 398 ? 12.558 11.229 2.193 1.00 77.38 398 GLU A O 1
ATOM 3136 N N . PHE A 1 399 ? 10.915 12.500 1.370 1.00 84.44 399 PHE A N 1
ATOM 3137 C CA . PHE A 1 399 ? 10.549 11.538 0.321 1.00 84.44 399 PHE A CA 1
ATOM 3138 C C . PHE A 1 399 ? 11.615 11.335 -0.763 1.00 84.44 399 PHE A C 1
ATOM 3140 O O . PHE A 1 399 ? 11.595 10.298 -1.436 1.00 84.44 399 PHE A O 1
ATOM 3147 N N . SER A 1 400 ? 12.547 12.283 -0.939 1.00 78.31 400 SER A N 1
ATOM 3148 C CA . SER A 1 400 ? 13.683 12.111 -1.862 1.00 78.31 400 SER A CA 1
ATOM 3149 C C . SER A 1 400 ? 14.692 11.075 -1.357 1.00 78.31 400 SER A C 1
ATOM 3151 O O . SER A 1 400 ? 15.422 10.484 -2.155 1.00 78.31 400 SER A O 1
ATOM 3153 N N . SER A 1 401 ? 14.685 10.793 -0.051 1.00 69.88 401 SER A N 1
ATOM 3154 C CA . SER A 1 401 ? 15.506 9.750 0.556 1.00 69.88 401 SER A CA 1
ATOM 3155 C C . SER A 1 401 ? 14.990 8.329 0.256 1.00 69.88 401 SER A C 1
ATOM 3157 O O . SER A 1 401 ? 13.894 8.088 -0.272 1.00 69.88 401 SER A O 1
ATOM 3159 N N . MET A 1 402 ? 15.800 7.336 0.625 1.00 66.62 402 MET A N 1
ATOM 3160 C CA . MET A 1 402 ? 15.431 5.912 0.611 1.00 66.62 402 MET A CA 1
ATOM 3161 C C . MET A 1 402 ? 15.051 5.391 2.010 1.00 66.62 402 MET A C 1
ATOM 3163 O O . MET A 1 402 ? 15.037 4.180 2.245 1.00 66.62 402 MET A O 1
ATOM 3167 N N . ARG A 1 403 ? 14.750 6.291 2.956 1.00 64.12 403 ARG A N 1
ATOM 3168 C CA . ARG A 1 403 ? 14.353 5.945 4.328 1.00 64.12 403 ARG A CA 1
ATOM 3169 C C . ARG A 1 403 ? 12.898 5.481 4.398 1.00 64.12 403 ARG A C 1
ATOM 3171 O O . ARG A 1 403 ? 12.109 5.671 3.469 1.00 64.12 403 ARG A O 1
ATOM 3178 N N . GLN A 1 404 ? 12.547 4.853 5.519 1.00 70.44 404 GLN A N 1
ATOM 3179 C CA . GLN A 1 404 ? 11.148 4.588 5.851 1.00 70.44 404 GLN A CA 1
ATOM 3180 C C . GLN A 1 404 ? 10.452 5.904 6.184 1.00 70.44 404 GLN A C 1
ATOM 3182 O O . GLN A 1 404 ? 11.014 6.726 6.899 1.00 70.44 404 GLN A O 1
ATOM 3187 N N . GLN A 1 405 ? 9.244 6.082 5.659 1.00 81.88 405 GLN A N 1
ATOM 3188 C CA . GLN A 1 405 ? 8.451 7.295 5.833 1.00 81.88 405 GLN A CA 1
ATOM 3189 C C . GLN A 1 405 ? 7.025 6.951 6.257 1.00 81.88 405 GLN A C 1
ATOM 3191 O O . GLN A 1 405 ? 6.586 5.800 6.137 1.00 81.88 405 GLN A O 1
ATOM 3196 N N . ASP A 1 406 ? 6.300 7.944 6.768 1.00 88.38 406 ASP A N 1
ATOM 3197 C CA . ASP A 1 406 ? 4.915 7.773 7.183 1.00 88.38 406 ASP A CA 1
ATOM 3198 C C . ASP A 1 406 ? 3.940 7.811 5.989 1.00 88.38 406 ASP A C 1
ATOM 3200 O O . ASP A 1 406 ? 4.050 8.637 5.081 1.00 88.38 406 ASP A O 1
ATOM 3204 N N . ALA A 1 407 ? 2.971 6.888 5.9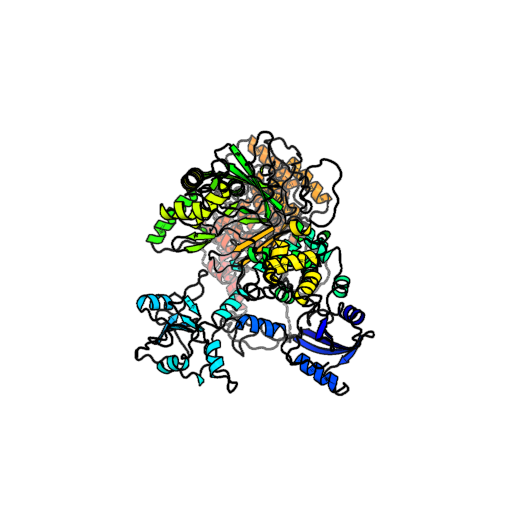72 1.00 91.50 407 ALA A N 1
ATOM 3205 C CA . ALA A 1 407 ? 2.026 6.767 4.864 1.00 91.50 407 ALA A CA 1
ATOM 3206 C C . ALA A 1 407 ? 0.995 7.902 4.827 1.00 91.50 407 ALA A C 1
ATOM 3208 O O . ALA A 1 407 ? 0.533 8.247 3.737 1.00 91.50 407 ALA A O 1
ATOM 3209 N N . LEU A 1 408 ? 0.634 8.473 5.984 1.00 93.12 408 LEU A N 1
ATOM 3210 C CA . LEU A 1 408 ? -0.276 9.611 6.046 1.00 93.12 408 LEU A CA 1
ATOM 3211 C C . LEU A 1 408 ? 0.419 10.880 5.557 1.00 93.12 408 LEU A C 1
ATOM 3213 O O . LEU A 1 408 ? -0.165 11.616 4.767 1.00 93.12 408 LEU A O 1
ATOM 3217 N N . GLU A 1 409 ? 1.654 11.118 5.994 1.00 93.19 409 GLU A N 1
ATOM 3218 C CA . GLU A 1 409 ? 2.438 12.267 5.531 1.00 93.19 409 GLU A CA 1
ATOM 3219 C C . GLU A 1 409 ? 2.612 12.225 4.009 1.00 93.19 409 GLU A C 1
ATOM 3221 O O . GLU A 1 409 ? 2.320 13.200 3.317 1.00 93.19 409 GLU A O 1
ATOM 3226 N N . PHE A 1 410 ? 2.959 11.051 3.464 1.00 95.25 410 PHE A N 1
ATOM 3227 C CA . PHE A 1 410 ? 3.027 10.860 2.017 1.00 95.25 410 PHE A CA 1
ATOM 3228 C C . PHE A 1 410 ? 1.672 11.063 1.325 1.00 95.25 410 PHE A C 1
ATOM 3230 O O . PHE A 1 410 ? 1.629 11.617 0.232 1.00 95.25 410 PHE A O 1
ATOM 3237 N N . PHE A 1 411 ? 0.561 10.623 1.928 1.00 96.12 411 PHE A N 1
ATOM 3238 C CA . PHE A 1 411 ? -0.780 10.825 1.370 1.00 96.12 411 PHE A CA 1
ATOM 3239 C C . PHE A 1 411 ? -1.148 12.308 1.267 1.00 96.12 411 PHE A C 1
ATOM 3241 O O . PHE A 1 411 ? -1.646 12.731 0.227 1.00 96.12 411 PHE A O 1
ATOM 3248 N N . LEU A 1 412 ? -0.877 13.097 2.309 1.00 94.38 412 LEU A N 1
ATOM 3249 C CA . LEU A 1 412 ? -1.144 14.536 2.306 1.00 94.38 412 LEU A CA 1
ATOM 3250 C C . LEU A 1 412 ? -0.251 15.269 1.301 1.00 94.38 412 LEU A C 1
ATOM 3252 O O . LEU A 1 412 ? -0.766 16.038 0.495 1.00 94.38 412 LEU A O 1
ATOM 3256 N N . HIS A 1 413 ? 1.051 14.959 1.281 1.00 94.38 413 HIS A N 1
ATOM 3257 C CA . HIS A 1 413 ? 1.978 15.478 0.269 1.00 94.38 413 HIS A CA 1
ATOM 3258 C C . HIS A 1 413 ? 1.506 15.136 -1.147 1.00 94.38 413 HIS A C 1
ATOM 3260 O O . HIS A 1 413 ? 1.462 15.988 -2.028 1.00 94.38 413 HIS A O 1
ATOM 3266 N N . PHE A 1 414 ? 1.080 13.893 -1.367 1.00 95.50 414 PHE A N 1
ATOM 3267 C CA . PHE A 1 414 ? 0.553 13.451 -2.651 1.00 95.50 414 PHE A CA 1
ATOM 3268 C C . PHE A 1 414 ? -0.690 14.239 -3.085 1.00 95.50 414 PHE A C 1
ATOM 3270 O O . PHE A 1 414 ? -0.765 14.646 -4.244 1.00 95.50 414 PHE A O 1
ATOM 3277 N N . LEU A 1 415 ? -1.658 14.455 -2.186 1.00 93.56 415 LEU A N 1
ATOM 3278 C CA . LEU A 1 415 ? -2.858 15.233 -2.503 1.00 93.56 415 LEU A CA 1
ATOM 3279 C C . LEU A 1 415 ? -2.523 16.689 -2.830 1.00 93.56 415 LEU A C 1
ATOM 3281 O O . LEU A 1 415 ? -3.029 17.195 -3.826 1.00 93.56 415 LEU A O 1
ATOM 3285 N N . ASP A 1 416 ? -1.633 17.317 -2.061 1.00 90.38 416 ASP A N 1
ATOM 3286 C CA . ASP A 1 416 ? -1.177 18.690 -2.302 1.00 90.38 416 ASP A CA 1
ATOM 3287 C C . ASP A 1 416 ? -0.513 18.825 -3.685 1.00 90.38 416 ASP A C 1
ATOM 3289 O O . ASP A 1 416 ? -0.874 19.688 -4.484 1.00 90.38 416 ASP A O 1
ATOM 3293 N N . GLN A 1 417 ? 0.375 17.896 -4.056 1.00 91.19 417 GLN A N 1
ATOM 3294 C CA . GLN A 1 417 ? 0.977 17.891 -5.396 1.00 91.19 417 GLN A CA 1
ATOM 3295 C C . GLN A 1 417 ? -0.063 17.700 -6.516 1.00 91.19 417 GLN A C 1
ATOM 3297 O O . GLN A 1 417 ? 0.056 18.299 -7.587 1.00 91.19 417 GLN A O 1
ATOM 3302 N N . VAL A 1 418 ? -1.102 16.890 -6.289 1.00 91.44 418 VAL A N 1
ATOM 3303 C CA . VAL A 1 418 ? -2.195 16.700 -7.256 1.00 91.44 418 VAL A CA 1
ATOM 3304 C C . VAL A 1 418 ? -3.068 17.955 -7.378 1.00 91.44 418 VAL A C 1
ATOM 3306 O O . VAL A 1 418 ? -3.421 18.322 -8.502 1.00 91.44 418 VAL A O 1
ATOM 3309 N N . GLU A 1 419 ? -3.378 18.629 -6.269 1.00 88.38 419 GLU A N 1
ATOM 3310 C CA . GLU A 1 419 ? -4.155 19.879 -6.231 1.00 88.38 419 GLU A CA 1
ATOM 3311 C C . GLU A 1 419 ? -3.399 21.008 -6.955 1.00 88.38 419 GLU A C 1
ATOM 3313 O O . GLU A 1 419 ? -3.946 21.657 -7.854 1.00 88.38 419 GLU A O 1
ATOM 3318 N N . ARG A 1 420 ? -2.093 21.160 -6.687 1.00 85.56 420 ARG A N 1
ATOM 3319 C CA . ARG A 1 420 ? -1.208 22.118 -7.379 1.00 85.56 420 ARG A CA 1
ATOM 3320 C C . ARG A 1 420 ? -1.214 21.918 -8.895 1.00 85.56 420 ARG A C 1
ATOM 3322 O O . ARG A 1 420 ? -1.403 22.862 -9.657 1.00 85.56 420 ARG A O 1
ATOM 3329 N N . VAL A 1 421 ? -1.081 20.674 -9.357 1.00 84.69 421 VAL A N 1
ATOM 3330 C CA . VAL A 1 421 ? -1.043 20.354 -10.795 1.00 84.69 421 VAL A CA 1
ATOM 3331 C C . VAL A 1 421 ? -2.406 20.526 -11.490 1.00 84.69 421 VAL A C 1
ATOM 3333 O O . VAL A 1 421 ? -2.455 20.703 -12.711 1.00 84.69 421 VAL A O 1
ATOM 3336 N N . ASN A 1 422 ? -3.519 20.506 -10.749 1.00 83.06 422 ASN A N 1
ATOM 3337 C CA . ASN A 1 422 ? -4.869 20.698 -11.294 1.00 83.06 422 ASN A CA 1
ATOM 3338 C C . ASN A 1 422 ? -5.493 22.065 -10.939 1.00 83.06 422 ASN A C 1
ATOM 3340 O O . ASN A 1 422 ? -6.654 22.292 -11.279 1.00 83.06 422 ASN A O 1
ATOM 3344 N N . SER A 1 423 ? -4.738 23.005 -10.355 1.00 73.25 423 SER A N 1
ATOM 3345 C CA . SER A 1 423 ? -5.248 24.306 -9.878 1.00 73.25 423 SER A CA 1
ATOM 3346 C C . SER A 1 423 ? -5.944 25.142 -10.963 1.00 73.25 423 SER A C 1
ATOM 3348 O O . SER A 1 423 ? -6.939 25.809 -10.697 1.00 73.25 423 SER A O 1
ATOM 3350 N N . GLY A 1 424 ? -5.502 25.044 -12.222 1.00 68.19 424 GLY A N 1
ATOM 3351 C CA . GLY A 1 424 ? -6.153 25.718 -13.354 1.00 68.19 424 GLY A CA 1
ATOM 3352 C C . GLY A 1 424 ? -7.449 25.057 -13.858 1.00 68.19 424 GLY A C 1
ATOM 3353 O O . GLY A 1 424 ? -8.108 25.612 -14.737 1.00 68.19 424 GLY A O 1
ATOM 3354 N N . LYS A 1 425 ? -7.803 23.854 -13.375 1.00 76.69 425 LYS A N 1
ATOM 3355 C CA . LYS A 1 425 ? -8.988 23.071 -13.785 1.00 76.69 425 LYS A CA 1
ATOM 3356 C C . LYS A 1 425 ? -9.555 22.259 -12.602 1.00 76.69 425 LYS A C 1
ATOM 3358 O O . LYS A 1 425 ? -9.486 21.026 -12.633 1.00 76.69 425 LYS A O 1
ATOM 3363 N N . PRO A 1 426 ? -10.173 22.912 -11.602 1.00 71.81 426 PRO A N 1
ATOM 3364 C CA . PRO A 1 426 ? -10.671 22.247 -10.391 1.00 71.81 426 PRO A CA 1
ATOM 3365 C C . PRO A 1 426 ? -11.715 21.149 -10.670 1.00 71.81 426 PRO A C 1
ATOM 3367 O O . PRO A 1 426 ? -11.787 20.163 -9.948 1.00 71.81 426 PRO A O 1
ATOM 3370 N N . GLU A 1 427 ? -12.468 21.234 -11.774 1.00 74.19 427 GLU A N 1
ATOM 3371 C CA . GLU A 1 427 ? -13.418 20.188 -12.205 1.00 74.19 427 GLU A CA 1
ATOM 3372 C C . GLU A 1 427 ? -12.764 18.829 -12.526 1.00 74.19 427 GLU A C 1
ATOM 3374 O O . GLU A 1 427 ? -13.438 17.795 -12.606 1.00 74.19 427 GLU A O 1
ATOM 3379 N N . LEU A 1 428 ? -11.455 18.832 -12.788 1.00 78.75 428 LEU A N 1
ATOM 3380 C CA . LEU A 1 428 ? -10.664 17.644 -13.092 1.00 78.75 428 LEU A CA 1
ATOM 3381 C C . LEU A 1 428 ? -9.828 17.175 -11.901 1.00 78.75 428 LEU A C 1
ATOM 3383 O O . LEU A 1 428 ? -9.155 16.154 -12.045 1.00 78.75 428 LEU A O 1
ATOM 3387 N N . ASP A 1 429 ? -9.853 17.887 -10.774 1.00 86.94 429 ASP A N 1
ATOM 3388 C CA . ASP A 1 429 ? -9.064 17.543 -9.599 1.00 86.94 429 ASP A CA 1
ATOM 3389 C C . ASP A 1 429 ? -9.713 16.381 -8.824 1.00 86.94 429 ASP A C 1
ATOM 3391 O O . ASP A 1 429 ? -10.795 16.533 -8.246 1.00 86.94 429 ASP A O 1
ATOM 3395 N N . PRO A 1 430 ? -9.085 15.191 -8.792 1.00 90.31 430 PRO A N 1
ATOM 3396 C CA . PRO A 1 430 ? -9.633 14.063 -8.058 1.00 90.31 430 PRO A CA 1
ATOM 3397 C C . PRO A 1 430 ? -9.432 14.185 -6.535 1.00 90.31 430 PRO A C 1
ATOM 3399 O O . PRO A 1 430 ? -10.089 13.443 -5.796 1.00 90.31 430 PRO A O 1
ATOM 3402 N N . SER A 1 431 ? -8.575 15.100 -6.054 1.00 90.44 431 SER A N 1
ATOM 3403 C CA . SER A 1 431 ? -8.330 15.342 -4.621 1.00 90.44 431 SER A CA 1
ATOM 3404 C C . SER A 1 431 ? -9.601 15.805 -3.892 1.00 90.44 431 SER A C 1
ATOM 3406 O O . SER A 1 431 ? -9.851 15.408 -2.753 1.00 90.44 431 SER A O 1
ATOM 3408 N N . MET A 1 432 ? -10.479 16.523 -4.604 1.00 87.25 432 MET A N 1
ATOM 3409 C CA . MET A 1 432 ? -11.755 17.040 -4.102 1.00 87.25 432 MET A CA 1
ATOM 3410 C C . MET A 1 432 ? -12.693 15.950 -3.571 1.00 87.25 432 MET A C 1
ATOM 3412 O O . MET A 1 432 ? -13.550 16.235 -2.742 1.00 87.25 432 MET A O 1
ATOM 3416 N N . SER A 1 433 ? -12.519 14.693 -3.996 1.00 89.81 433 SER A N 1
ATOM 3417 C CA . SER A 1 433 ? -13.304 13.557 -3.487 1.00 89.81 433 SER A CA 1
ATOM 3418 C C . SER A 1 433 ? -12.993 13.181 -2.028 1.00 89.81 433 SER A C 1
ATOM 3420 O O . SER A 1 433 ? -13.794 12.491 -1.392 1.00 89.81 433 SER A O 1
ATOM 3422 N N . PHE A 1 434 ? -11.859 13.650 -1.495 1.00 92.19 434 PHE A N 1
ATOM 3423 C CA . PHE A 1 434 ? -11.446 13.482 -0.099 1.00 92.19 434 PHE A CA 1
ATOM 3424 C C . PHE A 1 434 ? -11.662 14.740 0.752 1.00 92.19 434 PHE A C 1
ATOM 3426 O O . PHE A 1 434 ? -11.633 14.648 1.976 1.00 92.19 434 PHE A O 1
ATOM 3433 N N . LYS A 1 435 ? -11.851 15.911 0.129 1.00 90.69 435 LYS A N 1
ATOM 3434 C CA . LYS A 1 435 ? -11.933 17.208 0.816 1.00 90.69 435 LYS A CA 1
ATOM 3435 C C . LYS A 1 435 ? -13.289 17.373 1.500 1.00 90.69 435 LYS A C 1
ATOM 3437 O O . LYS A 1 435 ? -14.329 17.141 0.888 1.00 90.69 435 LYS A O 1
ATOM 3442 N N . PHE A 1 436 ? -13.291 17.812 2.753 1.00 91.50 436 PHE A N 1
ATOM 3443 C CA . PHE A 1 436 ? -14.509 18.110 3.508 1.00 91.50 436 PHE A CA 1
ATOM 3444 C C . PHE A 1 436 ? -14.319 19.292 4.451 1.00 91.50 436 PHE A C 1
ATOM 3446 O O . PHE A 1 436 ? -13.201 19.749 4.670 1.00 91.50 436 PHE A O 1
ATOM 3453 N N . ILE A 1 437 ? -15.418 19.808 5.000 1.00 90.94 437 ILE A N 1
ATOM 3454 C CA . ILE A 1 437 ? -15.407 20.973 5.886 1.00 90.94 437 ILE A CA 1
ATOM 3455 C C . ILE A 1 437 ? -15.835 20.551 7.291 1.00 90.94 437 ILE A C 1
ATOM 3457 O O . ILE A 1 437 ? -16.913 19.982 7.488 1.00 90.94 437 ILE A O 1
ATOM 3461 N N . ILE A 1 438 ? -14.999 20.880 8.274 1.00 91.81 438 ILE A N 1
ATOM 3462 C CA . ILE A 1 438 ? -15.299 20.773 9.702 1.00 91.81 438 ILE A CA 1
ATOM 3463 C C . ILE A 1 438 ? -15.821 22.128 10.180 1.00 91.81 438 ILE A C 1
ATOM 3465 O O . ILE A 1 438 ? -15.200 23.163 9.942 1.00 91.81 438 ILE A O 1
ATOM 3469 N N . GLU A 1 439 ? -16.954 22.107 10.872 1.00 93.31 439 GLU A N 1
ATOM 3470 C CA . GLU A 1 439 ? -17.524 23.238 11.595 1.00 93.31 439 GLU A CA 1
ATOM 3471 C C . GLU A 1 439 ? -17.216 23.088 13.087 1.00 93.31 439 GLU A C 1
ATOM 3473 O O . GLU A 1 439 ? -17.647 22.136 13.745 1.00 93.31 439 GLU A O 1
ATOM 3478 N N . GLU A 1 440 ? -16.459 24.040 13.620 1.00 92.00 440 GLU A N 1
ATOM 3479 C CA . GLU A 1 440 ? -16.110 24.148 15.029 1.00 92.00 440 GLU A CA 1
ATOM 3480 C C . GLU A 1 440 ? -16.977 25.221 15.687 1.00 92.00 440 GLU A C 1
ATOM 3482 O O . GLU A 1 440 ? -16.896 26.403 15.351 1.00 92.00 440 GLU A O 1
ATOM 3487 N N . ARG A 1 441 ? -17.798 24.808 16.650 1.00 92.00 441 ARG A N 1
ATOM 3488 C CA . ARG A 1 441 ? -18.623 25.697 17.466 1.00 92.00 441 ARG A CA 1
ATOM 3489 C C . ARG A 1 441 ? -17.918 25.972 18.790 1.00 92.00 441 ARG A C 1
ATOM 3491 O O . ARG A 1 441 ? -17.636 25.041 19.539 1.00 92.00 441 ARG A O 1
ATOM 3498 N N . LEU A 1 442 ? -17.683 27.241 19.095 1.00 90.38 442 LEU A N 1
ATOM 3499 C CA . LEU A 1 442 ? -17.158 27.725 20.370 1.00 90.38 442 LEU A CA 1
ATOM 3500 C C . LEU A 1 442 ? -18.281 28.398 21.156 1.00 90.38 442 LEU A C 1
ATOM 3502 O O . LEU A 1 442 ? -18.983 29.248 20.618 1.00 90.38 442 LEU A O 1
ATOM 3506 N N . GLN A 1 443 ? -18.440 28.053 22.429 1.00 89.88 443 GLN A N 1
ATOM 3507 C CA . GLN A 1 443 ? -19.429 28.660 23.316 1.00 89.88 443 GLN A CA 1
ATOM 3508 C C . GLN A 1 443 ? -18.766 29.208 24.575 1.00 89.88 443 GLN A C 1
ATOM 3510 O O . GLN A 1 443 ? -18.104 28.481 25.314 1.00 89.88 443 GLN A O 1
ATOM 3515 N N . CYS A 1 444 ? -18.998 30.492 24.838 1.00 86.44 444 CYS A N 1
ATOM 3516 C CA . CYS A 1 444 ? -18.557 31.145 26.066 1.00 86.44 444 CYS A CA 1
ATOM 3517 C C . CYS A 1 444 ? -19.574 30.937 27.200 1.00 86.44 444 CYS A C 1
ATOM 3519 O O . CYS A 1 444 ? -20.771 30.773 26.932 1.00 86.44 444 CYS A O 1
ATOM 3521 N N . PRO A 1 445 ? -19.165 31.080 28.475 1.00 84.50 445 PRO A N 1
ATOM 3522 C CA . PRO A 1 445 ? -20.096 31.080 29.608 1.00 84.50 445 PRO A CA 1
ATOM 3523 C C . PRO A 1 445 ? -21.154 32.193 29.550 1.00 84.50 445 PRO A C 1
ATOM 3525 O O . PRO A 1 445 ? -22.203 32.075 30.175 1.00 84.50 445 PRO A O 1
ATOM 3528 N N . SER A 1 446 ? -20.914 33.255 28.770 1.00 82.12 446 SER A N 1
ATOM 3529 C CA . SER A 1 446 ? -21.888 34.322 28.488 1.00 82.12 446 SER A CA 1
ATOM 3530 C C . SER A 1 446 ? -23.087 33.865 27.644 1.00 82.12 446 SER A C 1
ATOM 3532 O O . SER A 1 446 ? -24.029 34.633 27.467 1.00 82.12 446 SER A O 1
ATOM 3534 N N . GLY A 1 447 ? -23.056 32.646 27.094 1.00 82.38 447 GLY A N 1
ATOM 3535 C CA . GLY A 1 447 ? -24.084 32.111 26.199 1.00 82.38 447 GLY A CA 1
ATOM 3536 C C . GLY A 1 447 ? -23.916 32.515 24.730 1.00 82.38 447 GLY A C 1
ATOM 3537 O O . GLY A 1 447 ? -24.665 32.023 23.889 1.00 82.38 447 GLY A O 1
ATOM 3538 N N . LYS A 1 448 ? -22.932 33.366 24.407 1.00 86.75 448 LYS A N 1
ATOM 3539 C CA . LYS A 1 448 ? -22.592 33.734 23.026 1.00 86.75 448 LYS A CA 1
ATOM 3540 C C . LYS A 1 448 ? -21.746 32.645 22.352 1.00 86.75 448 LYS A C 1
ATOM 3542 O O . LYS A 1 448 ? -20.944 31.979 23.018 1.00 86.75 448 LYS A O 1
ATOM 3547 N N . VAL A 1 449 ? -21.935 32.468 21.043 1.00 89.38 449 VAL A N 1
ATOM 3548 C CA . VAL A 1 449 ? -21.328 31.379 20.254 1.00 89.38 449 VAL A CA 1
ATOM 3549 C C . VAL A 1 449 ? -20.564 31.898 19.039 1.00 89.38 449 VAL A C 1
ATOM 3551 O O . VAL A 1 449 ? -20.963 32.889 18.444 1.00 89.38 449 VAL A O 1
ATOM 3554 N N . ALA A 1 450 ? -19.495 31.219 18.638 1.00 88.06 450 ALA A N 1
ATOM 3555 C CA . ALA A 1 450 ? -18.770 31.482 17.396 1.00 88.06 450 ALA A CA 1
ATOM 3556 C C . ALA A 1 450 ? -18.638 30.188 16.587 1.00 88.06 450 ALA A C 1
ATOM 3558 O O . ALA A 1 450 ? -18.489 29.111 17.163 1.00 88.06 450 ALA A O 1
ATOM 3559 N N . TYR A 1 451 ? -18.701 30.299 15.262 1.00 88.56 451 TYR A N 1
ATOM 3560 C CA . TYR A 1 451 ? -18.595 29.172 14.339 1.00 88.56 451 TYR A CA 1
ATOM 3561 C C . TYR A 1 451 ? -17.416 29.400 13.404 1.00 88.56 451 TYR A C 1
ATOM 3563 O O . TYR A 1 451 ? -17.425 30.356 12.634 1.00 88.56 451 TYR A O 1
ATOM 3571 N N . ASN A 1 452 ? -16.439 28.502 13.449 1.00 89.12 452 ASN A N 1
ATOM 3572 C CA . ASN A 1 452 ? -15.293 28.507 12.552 1.00 89.12 452 ASN A CA 1
ATOM 3573 C C . ASN A 1 452 ? -15.398 27.314 11.610 1.00 89.12 452 ASN A C 1
ATOM 3575 O O . ASN A 1 452 ? -15.704 26.202 12.040 1.00 89.12 452 ASN A O 1
ATOM 3579 N N . LYS A 1 453 ? -15.132 27.528 10.324 1.00 89.50 453 LYS A N 1
ATOM 3580 C CA . LYS A 1 453 ? -15.087 26.456 9.330 1.00 89.50 453 LYS A CA 1
ATOM 3581 C C . LYS A 1 453 ? -13.653 26.260 8.872 1.00 89.50 453 LYS A C 1
ATOM 3583 O O . LYS A 1 453 ? -12.941 27.234 8.655 1.00 89.50 453 LYS A O 1
ATOM 3588 N N . ARG A 1 454 ? -13.234 25.005 8.728 1.00 89.00 454 ARG A N 1
ATOM 3589 C CA . ARG A 1 454 ? -11.934 24.649 8.148 1.00 89.00 454 ARG A CA 1
ATOM 3590 C C . ARG A 1 454 ? -12.081 23.474 7.196 1.00 89.00 454 ARG A C 1
ATOM 3592 O O . ARG A 1 454 ? -12.802 22.526 7.504 1.00 89.00 454 ARG A O 1
ATOM 3599 N N . SER A 1 455 ? -11.404 23.539 6.055 1.00 89.94 455 SER A N 1
ATOM 3600 C CA . SER A 1 455 ? -11.293 22.406 5.140 1.00 89.94 455 SER A CA 1
ATOM 3601 C C . SER A 1 455 ? -10.248 21.416 5.643 1.00 89.94 455 SER A C 1
ATOM 3603 O O . SER A 1 455 ? -9.192 21.826 6.123 1.00 89.94 455 SER A O 1
ATOM 3605 N N . ASP A 1 456 ? -10.524 20.129 5.498 1.00 91.25 456 ASP A N 1
ATOM 3606 C CA . ASP A 1 456 ? -9.617 19.046 5.861 1.00 91.25 456 ASP A CA 1
ATOM 3607 C C . ASP A 1 456 ? -9.745 17.894 4.847 1.00 91.25 456 ASP A C 1
ATOM 3609 O O . ASP A 1 456 ? -10.742 17.785 4.126 1.00 91.25 456 ASP A O 1
ATOM 3613 N N . TYR A 1 457 ? -8.726 17.041 4.788 1.00 91.94 457 TYR A N 1
ATOM 3614 C CA . TYR A 1 457 ? -8.706 15.815 3.976 1.00 91.94 457 TYR A CA 1
ATOM 3615 C C . TYR A 1 457 ? -8.783 14.558 4.844 1.00 91.94 457 TYR A C 1
ATOM 3617 O O . TYR A 1 457 ? -9.085 13.469 4.351 1.00 91.94 457 TYR A O 1
ATOM 3625 N N . ILE A 1 458 ? -8.498 14.690 6.144 1.00 94.94 458 ILE A N 1
ATOM 3626 C CA . ILE A 1 458 ? -8.397 13.564 7.066 1.00 94.94 458 ILE A CA 1
ATOM 3627 C C . ILE A 1 458 ? -9.112 13.843 8.382 1.00 94.94 458 ILE A C 1
ATOM 3629 O O . ILE A 1 458 ? -9.003 14.909 8.980 1.00 94.94 458 ILE A O 1
ATOM 3633 N N . LEU A 1 459 ? -9.802 12.833 8.904 1.00 94.19 459 LEU A N 1
ATOM 3634 C CA . LEU A 1 459 ? -10.339 12.876 10.256 1.00 94.19 459 LEU A CA 1
ATOM 3635 C C . LEU A 1 459 ? -9.372 12.164 11.203 1.00 94.19 459 LEU A C 1
ATOM 3637 O O . LEU A 1 459 ? -9.319 10.935 11.257 1.00 94.19 459 LEU A O 1
ATOM 3641 N N . SER A 1 460 ? -8.589 12.942 11.948 1.00 93.12 460 SER A N 1
ATOM 3642 C CA . SER A 1 460 ? -7.680 12.398 12.958 1.00 93.12 460 SER A CA 1
ATOM 3643 C C . SER A 1 460 ? -8.409 12.105 14.269 1.00 93.12 460 SER A C 1
ATOM 3645 O O . SER A 1 460 ? -8.823 13.027 14.968 1.00 93.12 460 SER A O 1
ATOM 3647 N N . LEU A 1 461 ? -8.502 10.828 14.632 1.00 93.81 461 LEU A N 1
ATOM 3648 C CA . LEU A 1 461 ? -9.227 10.347 15.804 1.00 93.81 461 LEU A CA 1
ATOM 3649 C C . LEU A 1 461 ? -8.284 9.995 16.959 1.00 93.81 461 LEU A C 1
ATOM 3651 O O . LEU A 1 461 ? -7.302 9.265 16.787 1.00 93.81 461 LEU A O 1
ATOM 3655 N N . SER A 1 462 ? -8.611 10.492 18.151 1.00 91.75 462 SER A N 1
ATOM 3656 C CA . SER A 1 462 ? -8.031 10.040 19.416 1.00 91.75 462 SER A CA 1
ATOM 3657 C C . SER A 1 462 ? -8.507 8.622 19.751 1.00 91.75 462 SER A C 1
ATOM 3659 O O . SER A 1 462 ? -9.581 8.180 19.339 1.00 91.75 462 SER A O 1
ATOM 3661 N N . ILE A 1 463 ? -7.692 7.889 20.512 1.00 94.00 463 ILE A N 1
ATOM 3662 C CA . ILE A 1 463 ? -8.009 6.521 20.935 1.00 94.00 463 ILE A CA 1
ATOM 3663 C C . ILE A 1 463 ? -8.269 6.534 22.446 1.00 94.00 463 ILE A C 1
ATOM 3665 O O . ILE A 1 463 ? -7.309 6.523 23.224 1.00 94.00 463 ILE A O 1
ATOM 3669 N N . PRO A 1 464 ? -9.539 6.575 22.890 1.00 92.06 464 PRO A N 1
ATOM 3670 C CA . PRO A 1 464 ? -9.871 6.557 24.308 1.00 92.06 464 PRO A CA 1
ATOM 3671 C C . PRO A 1 464 ? -9.625 5.156 24.885 1.00 92.06 464 PRO A C 1
ATOM 3673 O O . PRO A 1 464 ? -10.505 4.302 24.893 1.00 92.06 464 PRO A O 1
ATOM 3676 N N . LEU A 1 465 ? -8.417 4.903 25.402 1.00 89.81 465 LEU A N 1
ATOM 3677 C CA . LEU A 1 465 ? -8.059 3.605 26.002 1.00 89.81 465 LEU A CA 1
ATOM 3678 C C . LEU A 1 465 ? -8.961 3.223 27.189 1.00 89.81 465 LEU A C 1
ATOM 3680 O O . LEU A 1 465 ? -9.134 2.042 27.487 1.00 89.81 465 LEU A O 1
ATOM 3684 N N . HIS A 1 466 ? -9.566 4.213 27.849 1.00 89.75 466 HIS A N 1
ATOM 3685 C CA . HIS A 1 466 ? -10.535 3.995 28.919 1.00 89.75 466 HIS A CA 1
ATOM 3686 C C . HIS A 1 466 ? -11.874 3.428 28.421 1.00 89.75 466 HIS A C 1
ATOM 3688 O O . HIS A 1 466 ? -12.631 2.932 29.244 1.00 89.75 466 HIS A O 1
ATOM 3694 N N . GLU A 1 467 ? -12.158 3.432 27.117 1.00 91.81 467 GLU A N 1
ATOM 3695 C CA . GLU A 1 467 ? -13.346 2.816 26.498 1.00 91.81 467 GLU A CA 1
ATOM 3696 C C . GLU A 1 467 ? -13.065 1.395 25.967 1.00 91.81 467 GLU A C 1
ATOM 3698 O O . GLU A 1 467 ? -13.843 0.837 25.195 1.00 91.81 467 GLU A O 1
ATOM 3703 N N . ALA A 1 468 ? -11.945 0.774 26.362 1.00 91.88 468 ALA A N 1
ATOM 3704 C CA . ALA A 1 468 ? -11.625 -0.581 25.922 1.00 91.88 468 ALA A CA 1
ATOM 3705 C C . ALA A 1 468 ? -12.672 -1.614 26.395 1.00 91.88 468 ALA A C 1
ATOM 3707 O O . ALA A 1 468 ? -13.084 -1.609 27.557 1.00 91.88 468 ALA A O 1
ATOM 3708 N N . THR A 1 469 ? -13.063 -2.544 25.520 1.00 92.56 469 THR A N 1
ATOM 3709 C CA . THR A 1 469 ? -14.080 -3.578 25.800 1.00 92.56 469 THR A CA 1
ATOM 3710 C C . THR A 1 469 ? -13.526 -4.772 26.578 1.00 92.56 469 THR A C 1
ATOM 3712 O O . THR A 1 469 ? -14.273 -5.468 27.259 1.00 92.56 469 THR A O 1
ATOM 3715 N N . ASN A 1 470 ? -12.210 -5.001 26.528 1.00 92.75 470 ASN A N 1
ATOM 3716 C CA . ASN A 1 470 ? -11.529 -6.158 27.117 1.00 92.75 470 ASN A CA 1
ATOM 3717 C C . ASN A 1 470 ? -10.663 -5.817 28.348 1.00 92.75 470 ASN A C 1
ATOM 3719 O O . ASN A 1 470 ? -9.601 -6.411 28.551 1.00 92.75 470 ASN A O 1
ATOM 3723 N N . LYS A 1 471 ? -11.113 -4.876 29.190 1.00 90.12 471 LYS A N 1
ATOM 3724 C CA . LYS A 1 471 ? -10.376 -4.402 30.383 1.00 90.12 471 LYS A CA 1
ATOM 3725 C C . LYS A 1 471 ? -9.955 -5.523 31.335 1.00 90.12 471 LYS A C 1
ATOM 3727 O O . LYS A 1 471 ? -8.795 -5.580 31.724 1.00 90.12 471 LYS A O 1
ATOM 3732 N N . GLU A 1 472 ? -10.852 -6.454 31.646 1.00 90.19 472 GLU A N 1
ATOM 3733 C CA . GLU A 1 472 ? -10.558 -7.563 32.568 1.00 90.19 472 GLU A CA 1
ATOM 3734 C C . GLU A 1 472 ? -9.432 -8.473 32.042 1.00 90.19 472 GLU A C 1
ATOM 3736 O O . GLU A 1 472 ? -8.550 -8.894 32.791 1.00 90.19 472 GLU A O 1
ATOM 3741 N N . GLN A 1 473 ? -9.415 -8.734 30.729 1.00 89.12 473 GLN A N 1
ATOM 3742 C CA . GLN A 1 473 ? -8.370 -9.533 30.080 1.00 89.12 473 GLN A CA 1
ATOM 3743 C C . GLN A 1 473 ? -7.020 -8.804 30.083 1.00 89.12 473 GLN A C 1
ATOM 3745 O O . GLN A 1 473 ? -5.981 -9.430 30.289 1.00 89.12 473 GLN A O 1
ATOM 3750 N N . LEU A 1 474 ? -7.031 -7.482 29.887 1.00 87.88 474 LEU A N 1
ATOM 3751 C CA . LEU A 1 474 ? -5.832 -6.646 29.965 1.00 87.88 474 LEU A CA 1
ATOM 3752 C C . LEU A 1 474 ? -5.234 -6.625 31.368 1.00 87.88 474 LEU A C 1
ATOM 3754 O O . LEU A 1 474 ? -4.022 -6.753 31.514 1.00 87.88 474 LEU A O 1
ATOM 3758 N N . GLU A 1 475 ? -6.065 -6.483 32.398 1.00 88.94 475 GLU A N 1
ATOM 3759 C CA . GLU A 1 475 ? -5.616 -6.497 33.792 1.00 88.94 475 GLU A CA 1
ATOM 3760 C C . GLU A 1 475 ? -4.978 -7.843 34.155 1.00 88.94 475 GLU A C 1
ATOM 3762 O O . GLU A 1 475 ? -3.884 -7.880 34.728 1.00 88.94 475 GLU A O 1
ATOM 3767 N N . ALA A 1 476 ? -5.606 -8.951 33.746 1.00 89.00 476 ALA A N 1
ATOM 3768 C CA . ALA A 1 476 ? -5.051 -10.290 33.917 1.00 89.00 476 ALA A CA 1
ATOM 3769 C C . ALA A 1 476 ? -3.702 -10.453 33.191 1.00 89.00 476 ALA A C 1
ATOM 3771 O O . ALA A 1 476 ? -2.738 -10.956 33.774 1.00 89.00 476 ALA A O 1
ATOM 3772 N N . PHE A 1 477 ? -3.602 -9.969 31.950 1.00 87.44 477 PHE A N 1
ATOM 3773 C CA . PHE A 1 477 ? -2.363 -10.005 31.174 1.00 87.44 477 PHE A CA 1
ATOM 3774 C C . PHE A 1 477 ? -1.260 -9.133 31.786 1.00 87.44 477 PHE A C 1
ATOM 3776 O O . PHE A 1 477 ? -0.114 -9.568 31.874 1.00 87.44 477 PHE A O 1
ATOM 3783 N N . HIS A 1 478 ? -1.575 -7.924 32.255 1.00 85.94 478 HIS A N 1
ATOM 3784 C CA . HIS A 1 478 ? -0.608 -7.047 32.918 1.00 85.94 478 HIS A CA 1
ATOM 3785 C C . HIS A 1 478 ? -0.056 -7.675 34.197 1.00 85.94 478 HIS A C 1
ATOM 3787 O O . HIS A 1 478 ? 1.150 -7.592 34.442 1.00 85.94 478 HIS A O 1
ATOM 3793 N N . LYS A 1 479 ? -0.908 -8.355 34.973 1.00 87.69 479 LYS A N 1
ATOM 3794 C CA . LYS A 1 479 ? -0.483 -9.111 36.153 1.00 87.69 479 LYS A CA 1
ATOM 3795 C C . LYS A 1 479 ? 0.459 -10.260 35.773 1.00 87.69 479 LYS A C 1
ATOM 3797 O O . LYS A 1 479 ? 1.563 -10.331 36.306 1.00 87.69 479 LYS A O 1
ATOM 3802 N N . MET A 1 480 ? 0.083 -11.077 34.785 1.00 85.50 480 MET A N 1
ATOM 3803 C CA . MET A 1 480 ? 0.926 -12.165 34.267 1.00 85.50 480 MET A CA 1
ATOM 3804 C C . MET A 1 480 ? 2.271 -11.649 33.732 1.00 85.50 480 MET A C 1
ATOM 3806 O O . MET A 1 480 ? 3.324 -12.229 33.992 1.00 85.50 480 MET A O 1
ATOM 3810 N N . LYS A 1 481 ? 2.255 -10.532 32.997 1.00 83.62 481 LYS A N 1
ATOM 3811 C CA . LYS A 1 481 ? 3.451 -9.892 32.442 1.00 83.62 481 LYS A CA 1
ATOM 3812 C C . LYS A 1 481 ? 4.378 -9.373 33.536 1.00 83.62 481 LYS A C 1
ATOM 3814 O O . LYS A 1 481 ? 5.591 -9.519 33.409 1.00 83.62 481 LYS A O 1
ATOM 3819 N N . ALA A 1 482 ? 3.836 -8.783 34.601 1.00 84.75 482 ALA A N 1
ATOM 3820 C CA . ALA A 1 482 ? 4.626 -8.343 35.748 1.00 84.75 482 ALA A CA 1
ATOM 3821 C C . ALA A 1 482 ? 5.280 -9.532 36.474 1.00 84.75 482 ALA A C 1
ATOM 3823 O O . ALA A 1 482 ? 6.469 -9.471 36.780 1.00 84.75 482 ALA A O 1
ATOM 3824 N N . GLU A 1 483 ? 4.541 -10.627 36.672 1.00 83.88 483 GLU A N 1
ATOM 3825 C CA . GLU A 1 483 ? 5.044 -11.866 37.282 1.00 83.88 483 GLU A CA 1
ATOM 3826 C C . GLU A 1 483 ? 6.168 -12.500 36.439 1.00 83.88 483 GLU A C 1
ATOM 3828 O O . GLU A 1 483 ? 7.258 -12.748 36.952 1.00 83.88 483 GLU A O 1
ATOM 3833 N N . ARG A 1 484 ? 5.982 -12.666 35.121 1.00 80.06 484 ARG A N 1
ATOM 3834 C CA . ARG A 1 484 ? 7.025 -13.234 34.241 1.00 80.06 484 ARG A CA 1
ATOM 3835 C C . ARG A 1 484 ? 8.246 -12.330 34.063 1.00 80.06 484 ARG A C 1
ATOM 3837 O O . ARG A 1 484 ? 9.358 -12.838 33.923 1.00 80.06 484 ARG A O 1
ATOM 3844 N N . LYS A 1 485 ? 8.069 -11.003 34.127 1.00 76.94 485 LYS A N 1
ATOM 3845 C CA . LYS A 1 485 ? 9.184 -10.042 34.111 1.00 76.94 485 LYS A CA 1
ATOM 3846 C C . LYS A 1 485 ? 10.065 -10.179 35.358 1.00 76.94 485 LYS A C 1
ATOM 3848 O O . LYS A 1 485 ? 11.275 -10.011 35.249 1.00 76.94 485 LYS A O 1
ATOM 3853 N N . LEU A 1 486 ? 9.483 -10.518 36.514 1.00 78.94 486 LEU A N 1
ATOM 3854 C CA . LEU A 1 486 ? 10.239 -10.843 37.731 1.00 78.94 486 LEU A CA 1
ATOM 3855 C C . LEU A 1 486 ? 10.984 -12.184 37.609 1.00 78.94 486 LEU A C 1
ATOM 3857 O O . LEU A 1 486 ? 12.066 -12.327 38.169 1.00 78.94 486 LEU A O 1
ATOM 3861 N N . GLU A 1 487 ? 10.443 -13.140 36.848 1.00 79.69 487 GLU A N 1
ATOM 3862 C CA . GLU A 1 487 ? 11.073 -14.441 36.566 1.00 79.69 487 GLU A CA 1
ATOM 3863 C C . GLU A 1 487 ? 12.078 -14.428 35.395 1.00 79.69 487 GLU A C 1
ATOM 3865 O O . GLU A 1 487 ? 12.644 -15.474 35.077 1.00 79.69 487 GLU A O 1
ATOM 3870 N N . ALA A 1 488 ? 12.296 -13.282 34.737 1.00 68.25 488 ALA A N 1
ATOM 3871 C CA . ALA A 1 488 ? 13.121 -13.147 33.528 1.00 68.25 488 ALA A CA 1
ATOM 3872 C C . ALA A 1 488 ? 12.751 -14.133 32.392 1.00 68.25 488 ALA A C 1
ATOM 3874 O O . ALA A 1 488 ? 13.616 -14.569 31.631 1.00 68.25 488 ALA A O 1
ATOM 3875 N N . LYS A 1 489 ? 11.464 -14.486 32.269 1.00 64.50 489 LYS A N 1
ATOM 3876 C CA . LYS A 1 489 ? 10.931 -15.283 31.152 1.00 64.50 489 LYS A CA 1
ATOM 3877 C C . LYS A 1 489 ? 10.256 -14.381 30.124 1.00 64.50 489 LYS A C 1
ATOM 3879 O O . LYS A 1 489 ? 9.459 -13.515 30.488 1.00 64.50 489 LYS A O 1
ATOM 3884 N N . ASP A 1 490 ? 10.525 -14.643 28.849 1.00 59.16 490 ASP A N 1
ATOM 3885 C CA . ASP A 1 490 ? 9.855 -13.970 27.736 1.00 59.16 490 ASP A CA 1
ATOM 3886 C C . ASP A 1 490 ? 8.396 -14.438 27.578 1.00 59.16 490 ASP A C 1
ATOM 3888 O O . ASP A 1 490 ? 8.001 -15.525 28.015 1.00 59.16 490 ASP A O 1
ATOM 3892 N N . ILE A 1 491 ? 7.575 -13.573 26.980 1.00 68.56 491 ILE A N 1
ATOM 3893 C CA . ILE A 1 491 ? 6.161 -13.826 26.679 1.00 68.56 491 ILE A CA 1
ATOM 3894 C C . ILE A 1 491 ? 6.058 -14.182 25.200 1.00 68.56 491 ILE A C 1
ATOM 3896 O O . ILE A 1 491 ? 6.593 -13.457 24.360 1.00 68.56 491 ILE A O 1
ATOM 3900 N N . ASP A 1 492 ? 5.374 -15.282 24.897 1.00 66.62 492 ASP A N 1
ATOM 3901 C CA . ASP A 1 492 ? 5.164 -15.717 23.518 1.00 66.62 492 ASP A CA 1
ATOM 3902 C C . ASP A 1 492 ? 4.180 -14.786 22.783 1.00 66.62 492 ASP A C 1
ATOM 3904 O O . ASP A 1 492 ? 3.318 -14.156 23.404 1.00 66.62 492 ASP A O 1
ATOM 3908 N N . ARG A 1 493 ? 4.294 -14.681 21.454 1.00 58.00 493 ARG A N 1
ATOM 3909 C CA . ARG A 1 493 ? 3.491 -13.756 20.628 1.00 58.00 493 ARG A CA 1
ATOM 3910 C C . ARG A 1 493 ? 1.995 -14.034 20.728 1.00 58.00 493 ARG A C 1
ATOM 3912 O O . ARG A 1 493 ? 1.213 -13.082 20.744 1.00 58.00 493 ARG A O 1
ATOM 3919 N N . ASP A 1 494 ? 1.627 -15.304 20.838 1.00 62.88 494 ASP A N 1
ATOM 3920 C CA . ASP A 1 494 ? 0.234 -15.756 20.894 1.00 62.88 494 ASP A CA 1
ATOM 3921 C C . ASP A 1 494 ? -0.420 -15.471 22.259 1.00 62.88 494 ASP A C 1
ATOM 3923 O O . ASP A 1 494 ? -1.645 -15.448 22.373 1.00 62.88 494 ASP A O 1
ATOM 3927 N N . GLU A 1 495 ? 0.382 -15.191 23.295 1.00 74.12 495 GLU A N 1
ATOM 3928 C CA . GLU A 1 495 ? -0.088 -14.855 24.645 1.00 74.12 495 GLU A CA 1
ATOM 3929 C C . GLU A 1 495 ? -0.295 -13.335 24.850 1.00 74.12 495 GLU A C 1
ATOM 3931 O O . GLU A 1 495 ? -0.753 -12.913 25.916 1.00 74.12 495 GLU A O 1
ATOM 3936 N N . ILE A 1 496 ? 0.044 -12.486 23.866 1.00 78.38 496 ILE A N 1
ATOM 3937 C CA . ILE A 1 496 ? -0.056 -11.020 23.986 1.00 78.38 496 ILE A CA 1
ATOM 3938 C C . ILE A 1 496 ? -1.515 -10.559 23.879 1.00 78.38 496 ILE A C 1
ATOM 3940 O O . ILE A 1 496 ? -2.137 -10.637 22.820 1.00 78.38 496 ILE A O 1
ATOM 3944 N N . VAL A 1 497 ? -2.033 -9.958 24.955 1.00 84.75 497 VAL A N 1
ATOM 3945 C CA . VAL A 1 497 ? -3.361 -9.323 24.969 1.00 84.75 497 VAL A CA 1
ATOM 3946 C C . VAL A 1 497 ? -3.233 -7.823 24.698 1.00 84.75 497 VAL A C 1
ATOM 3948 O O . VAL A 1 497 ? -2.518 -7.114 25.406 1.00 84.75 497 VAL A O 1
ATOM 3951 N N . ARG A 1 498 ? -3.953 -7.327 23.683 1.00 87.38 498 ARG A N 1
ATOM 3952 C CA . ARG A 1 498 ? -3.984 -5.906 23.286 1.00 87.38 498 ARG A CA 1
ATOM 3953 C C . ARG A 1 498 ? -5.325 -5.256 23.628 1.00 87.38 498 ARG A C 1
ATOM 3955 O O . ARG A 1 498 ? -6.343 -5.953 23.581 1.00 87.38 498 ARG A O 1
ATOM 3962 N N . PRO A 1 499 ? -5.377 -3.943 23.921 1.00 90.94 499 PRO A N 1
ATOM 3963 C CA . PRO A 1 499 ? -6.646 -3.264 24.147 1.00 90.94 499 PRO A CA 1
ATOM 3964 C C . PRO A 1 499 ? -7.511 -3.264 22.889 1.00 90.94 499 PRO A C 1
ATOM 3966 O O . PRO A 1 499 ? -6.990 -3.116 21.785 1.00 90.94 499 PRO A O 1
ATOM 3969 N N . ARG A 1 500 ? -8.822 -3.443 23.063 1.00 93.25 500 ARG A N 1
ATOM 3970 C CA . ARG A 1 500 ? -9.832 -3.414 21.998 1.00 93.25 500 ARG A CA 1
ATOM 3971 C C . ARG A 1 500 ? -10.767 -2.235 22.193 1.00 93.25 500 ARG A C 1
ATOM 3973 O O . ARG A 1 500 ? -11.496 -2.207 23.179 1.00 93.25 500 ARG A O 1
ATOM 3980 N N . VAL A 1 501 ? -10.726 -1.266 21.283 1.00 94.38 501 VAL A N 1
ATOM 3981 C CA . VAL A 1 501 ? -11.537 -0.040 21.343 1.00 94.38 501 VAL A CA 1
ATOM 3982 C C . VAL A 1 501 ? -12.459 0.020 20.116 1.00 94.38 501 VAL A C 1
ATOM 3984 O O . VAL A 1 501 ? -11.958 -0.096 18.996 1.00 94.38 501 VAL A O 1
ATOM 3987 N N . PRO A 1 502 ? -13.779 0.212 20.277 1.00 94.81 502 PRO A N 1
ATOM 3988 C CA . PRO A 1 502 ? -14.695 0.383 19.148 1.00 94.81 502 PRO A CA 1
ATOM 3989 C C . PRO A 1 502 ? -14.434 1.688 18.387 1.00 94.81 502 PRO A C 1
ATOM 3991 O O . PRO A 1 502 ? -14.172 2.723 19.006 1.00 94.81 502 PRO A O 1
ATOM 3994 N N . LEU A 1 503 ? -14.557 1.677 17.055 1.00 93.62 503 LEU A N 1
ATOM 3995 C CA . LEU A 1 503 ? -14.408 2.893 16.245 1.00 93.62 503 LEU A CA 1
ATOM 3996 C C . LEU A 1 503 ? -15.428 3.980 16.632 1.00 93.62 503 LEU A C 1
ATOM 3998 O O . LEU A 1 503 ? -15.107 5.168 16.613 1.00 93.62 503 LEU A O 1
ATOM 4002 N N . GLU A 1 504 ? -16.637 3.592 17.035 1.00 92.19 504 GLU A N 1
ATOM 4003 C CA . GLU A 1 504 ? -17.683 4.508 17.492 1.00 92.19 504 GLU A CA 1
ATOM 4004 C C . GLU A 1 504 ? -17.242 5.322 18.712 1.00 92.19 504 GLU A C 1
ATOM 4006 O O . GLU A 1 504 ? -17.570 6.503 18.801 1.00 92.19 504 GLU A O 1
ATOM 4011 N N . ALA A 1 505 ? -16.457 4.734 19.622 1.00 93.50 505 ALA A N 1
ATOM 4012 C CA . ALA A 1 505 ? -15.921 5.449 20.779 1.00 93.50 505 ALA A CA 1
ATOM 4013 C C . ALA A 1 505 ? -14.905 6.523 20.351 1.00 93.50 505 ALA A C 1
ATOM 4015 O O . ALA A 1 505 ? -14.896 7.630 20.889 1.00 93.50 505 ALA A O 1
ATOM 4016 N N . CYS A 1 506 ? -14.086 6.230 19.337 1.00 94.31 506 CYS A N 1
ATOM 4017 C CA . CYS A 1 506 ? -13.165 7.199 18.744 1.00 94.31 506 CYS A CA 1
ATOM 4018 C C . CYS A 1 506 ? -13.907 8.356 18.050 1.00 94.31 506 CYS A C 1
ATOM 4020 O O . CYS A 1 506 ? -13.544 9.516 18.238 1.00 94.31 506 CYS A O 1
ATOM 4022 N N . LEU A 1 507 ? -14.966 8.061 17.286 1.00 93.44 507 LEU A N 1
ATOM 4023 C CA . LEU A 1 507 ? -15.805 9.076 16.632 1.00 93.44 507 LEU A CA 1
ATOM 4024 C C . LEU A 1 507 ? -16.566 9.936 17.651 1.00 93.44 507 LEU A C 1
ATOM 4026 O O . LEU A 1 507 ? -16.607 11.158 17.522 1.00 93.44 507 LEU A O 1
ATOM 4030 N N . ALA A 1 508 ? -17.109 9.318 18.702 1.00 91.69 508 ALA A N 1
ATOM 4031 C CA . ALA A 1 508 ? -17.773 10.029 19.789 1.00 91.69 508 ALA A CA 1
ATOM 4032 C C . ALA A 1 508 ? -16.804 10.959 20.531 1.00 91.69 508 ALA A C 1
ATOM 4034 O O . ALA A 1 508 ? -17.165 12.093 20.830 1.00 91.69 508 ALA A O 1
ATOM 4035 N N . SER A 1 509 ? -15.559 10.521 20.763 1.00 91.94 509 SER A N 1
ATOM 4036 C CA . SER A 1 509 ? -14.522 11.364 21.368 1.00 91.94 509 SER A CA 1
ATOM 4037 C C . SER A 1 509 ? -14.186 12.592 20.521 1.00 91.94 509 SER A C 1
ATOM 4039 O O . SER A 1 509 ? -13.790 13.602 21.092 1.00 91.94 509 SER A O 1
ATOM 4041 N N . PHE A 1 510 ? -14.319 12.521 19.194 1.00 91.00 510 PHE A N 1
ATOM 4042 C CA . PHE A 1 510 ? -14.070 13.661 18.309 1.00 91.00 510 PHE A CA 1
ATOM 4043 C C . PHE A 1 510 ? -15.186 14.715 18.382 1.00 91.00 510 PHE A C 1
ATOM 4045 O O . PHE A 1 510 ? -14.904 15.910 18.383 1.00 91.00 510 PHE A O 1
ATOM 4052 N N . SER A 1 511 ? -16.450 14.287 18.458 1.00 89.50 511 SER A N 1
ATOM 4053 C CA . SER A 1 511 ? -17.602 15.199 18.562 1.00 89.50 511 SER A CA 1
ATOM 4054 C C . SER A 1 511 ? -17.986 15.562 20.000 1.00 89.50 511 SER A C 1
ATOM 4056 O O . SER A 1 511 ? -18.943 16.312 20.206 1.00 89.50 511 SER A O 1
ATOM 4058 N N . ALA A 1 512 ? -17.269 15.044 20.997 1.00 91.06 512 ALA A N 1
ATOM 4059 C CA . ALA A 1 512 ? -17.486 15.389 22.393 1.00 91.06 512 ALA A CA 1
ATOM 4060 C C . ALA A 1 512 ? -17.153 16.875 22.651 1.00 91.06 512 ALA A C 1
ATOM 4062 O O . ALA A 1 512 ? -16.201 17.399 22.070 1.00 91.06 512 ALA A O 1
ATOM 4063 N N . PRO A 1 513 ? -17.908 17.567 23.523 1.00 92.06 513 PRO A N 1
ATOM 4064 C CA . PRO A 1 513 ? -17.546 18.908 23.963 1.00 92.06 513 PRO A CA 1
ATOM 4065 C C . PRO A 1 513 ? -16.187 18.908 24.679 1.00 92.06 513 PRO A C 1
ATOM 4067 O O . PRO A 1 513 ? -15.996 18.168 25.643 1.00 92.06 513 PRO A O 1
ATOM 4070 N N . GLU A 1 514 ? -15.264 19.747 24.216 1.00 91.25 514 GLU A N 1
ATOM 4071 C CA . GLU A 1 514 ? -13.925 19.933 24.780 1.00 91.25 514 GLU A CA 1
ATOM 4072 C C . GLU A 1 514 ? -13.848 21.280 25.507 1.00 91.25 514 GLU A C 1
ATOM 4074 O O . GLU A 1 514 ? -14.288 22.308 24.985 1.00 91.25 514 GLU A O 1
ATOM 4079 N N . GLU A 1 515 ? -13.285 21.291 26.715 1.00 91.62 515 GLU A N 1
ATOM 4080 C CA . GLU A 1 515 ? -13.029 22.526 27.455 1.00 91.62 515 GLU A CA 1
ATOM 4081 C C . GLU A 1 515 ? -11.724 23.175 26.978 1.00 91.62 515 GLU A C 1
ATOM 4083 O O . GLU A 1 515 ? -10.645 22.597 27.078 1.00 91.62 515 GLU A O 1
ATOM 4088 N N . VAL A 1 516 ? -11.824 24.406 26.482 1.00 89.00 516 VAL A N 1
ATOM 4089 C CA . VAL A 1 516 ? -10.685 25.237 26.089 1.00 89.00 516 VAL A CA 1
ATOM 4090 C C . VAL A 1 516 ? -10.427 26.244 27.202 1.00 89.00 516 VAL A C 1
ATOM 4092 O O . VAL A 1 516 ? -11.155 27.232 27.349 1.00 89.00 516 VAL A O 1
ATOM 4095 N N . HIS A 1 517 ? -9.406 25.975 28.011 1.00 86.81 517 HIS A N 1
ATOM 4096 C CA . HIS A 1 517 ? -8.960 26.879 29.070 1.00 86.81 517 HIS A CA 1
ATOM 4097 C C . HIS A 1 517 ? -8.238 28.111 28.496 1.00 86.81 517 HIS A C 1
ATOM 4099 O O . HIS A 1 517 ? -7.770 28.099 27.359 1.00 86.81 517 HIS A O 1
ATOM 4105 N N . ASP A 1 518 ? -8.161 29.184 29.289 1.00 85.00 518 ASP A N 1
ATOM 4106 C CA . ASP A 1 518 ? -7.517 30.459 28.932 1.00 85.00 518 ASP A CA 1
ATOM 4107 C C . ASP A 1 518 ? -8.048 31.143 27.652 1.00 85.00 518 ASP A C 1
ATOM 4109 O O . ASP A 1 518 ? -7.367 31.971 27.044 1.00 85.00 518 ASP A O 1
ATOM 4113 N N . PHE A 1 519 ? -9.297 30.867 27.269 1.00 83.56 519 PHE A N 1
ATOM 4114 C CA . PHE A 1 519 ? -9.960 31.486 26.123 1.00 83.56 519 PHE A CA 1
ATOM 4115 C C . PHE A 1 519 ? -10.349 32.943 26.413 1.00 83.56 519 PHE A C 1
ATOM 4117 O O . PHE A 1 519 ? -11.067 33.223 27.375 1.00 83.56 519 PHE A O 1
ATOM 4124 N N . TYR A 1 520 ? -9.937 33.890 25.568 1.00 82.88 520 TYR A N 1
ATOM 4125 C CA . TYR A 1 520 ? -10.334 35.293 25.711 1.00 82.88 520 TYR A CA 1
ATOM 4126 C C . TYR A 1 520 ? -11.741 35.531 25.149 1.00 82.88 520 TYR A C 1
ATOM 4128 O O . TYR A 1 520 ? -11.970 35.441 23.945 1.00 82.88 520 TYR A O 1
ATOM 4136 N N . SER A 1 521 ? -12.696 35.864 26.020 1.00 80.06 521 SER A N 1
ATOM 4137 C CA . SER A 1 521 ? -14.069 36.163 25.609 1.00 80.06 521 SER A CA 1
ATOM 4138 C C . SER A 1 521 ? -14.261 37.666 25.429 1.00 80.06 521 SER A C 1
ATOM 4140 O O . SER A 1 521 ? -14.388 38.387 26.416 1.00 80.06 521 SER A O 1
ATOM 4142 N N . THR A 1 522 ? -14.421 38.122 24.184 1.00 80.94 522 THR A N 1
ATOM 4143 C CA . THR A 1 522 ? -14.754 39.524 23.835 1.00 80.94 522 THR A CA 1
ATOM 4144 C C . THR A 1 522 ? -16.069 40.011 24.446 1.00 80.94 522 THR A C 1
ATOM 4146 O O . THR A 1 522 ? -16.317 41.200 24.571 1.00 80.94 522 THR A O 1
ATOM 4149 N N . SER A 1 523 ? -16.942 39.089 24.852 1.00 78.19 523 SER A N 1
ATOM 4150 C CA . SER A 1 523 ? -18.206 39.430 25.513 1.00 78.19 523 SER A CA 1
ATOM 4151 C C . SER A 1 523 ? -18.076 39.603 27.025 1.00 78.19 523 SER A C 1
ATOM 4153 O O . SER A 1 523 ? -18.967 40.164 27.652 1.00 78.19 523 SER A O 1
ATOM 4155 N N . LEU A 1 524 ? -17.003 39.072 27.616 1.00 77.62 524 LEU A N 1
ATOM 4156 C CA . LEU A 1 524 ? -16.716 39.171 29.050 1.00 77.62 524 LEU A CA 1
ATOM 4157 C C . LEU A 1 524 ? -15.485 40.050 29.325 1.00 77.62 524 LEU A C 1
ATOM 4159 O O . LEU A 1 524 ? -15.230 40.346 30.487 1.00 77.62 524 LEU A O 1
ATOM 4163 N N . ASN A 1 525 ? -14.739 40.439 28.278 1.00 76.62 525 ASN A N 1
ATOM 4164 C CA . ASN A 1 525 ? -13.435 41.110 28.327 1.00 76.62 525 ASN A CA 1
ATOM 4165 C C . ASN A 1 525 ? -12.492 40.479 29.361 1.00 76.62 525 ASN A C 1
ATOM 4167 O O . ASN A 1 525 ? -11.871 41.161 30.171 1.00 76.62 525 ASN A O 1
ATOM 4171 N N . ALA A 1 526 ? -12.455 39.143 29.388 1.00 79.25 526 ALA A N 1
ATOM 4172 C CA . ALA A 1 526 ? -11.643 38.380 30.326 1.00 79.25 526 ALA A CA 1
ATOM 4173 C C . ALA A 1 526 ? -11.314 36.990 29.765 1.00 79.25 526 ALA A C 1
ATOM 4175 O O . ALA A 1 526 ? -12.055 36.441 28.939 1.00 79.25 526 ALA A O 1
ATOM 4176 N N . LYS A 1 527 ? -10.228 36.394 30.272 1.00 83.56 527 LYS A N 1
ATOM 4177 C CA . LYS A 1 527 ? -9.916 34.979 30.042 1.00 83.56 527 LYS A CA 1
ATOM 4178 C C . LYS A 1 527 ? -10.904 34.098 30.803 1.00 83.56 527 LYS A C 1
ATOM 4180 O O . LYS A 1 527 ? -11.177 34.312 31.982 1.00 83.56 527 LYS A O 1
ATOM 4185 N N . THR A 1 528 ? -11.456 33.114 30.114 1.00 86.75 528 THR A N 1
ATOM 4186 C CA . THR A 1 528 ? -12.469 32.195 30.619 1.00 86.75 528 THR A CA 1
ATOM 4187 C C . THR A 1 528 ? -12.264 30.800 30.025 1.00 86.75 528 THR A C 1
ATOM 4189 O O . THR A 1 528 ? -11.322 30.571 29.274 1.00 86.75 528 THR A O 1
ATOM 4192 N N . THR A 1 529 ? -13.119 29.844 30.387 1.00 89.69 529 THR A N 1
ATOM 4193 C CA . THR A 1 529 ? -13.142 28.517 29.755 1.00 89.69 529 THR A CA 1
ATOM 4194 C C . THR A 1 529 ? -14.275 28.482 28.739 1.00 89.69 529 THR A C 1
ATOM 4196 O O . THR A 1 529 ? -15.428 28.731 29.096 1.00 89.69 529 THR A O 1
ATOM 4199 N N . ALA A 1 530 ? -13.949 28.216 27.477 1.00 90.31 530 ALA A N 1
ATOM 4200 C CA . ALA A 1 530 ? -14.930 28.034 26.412 1.00 90.31 530 ALA A CA 1
ATOM 4201 C C . ALA A 1 530 ? -15.169 26.545 26.152 1.00 90.31 530 ALA A C 1
ATOM 4203 O O . ALA A 1 530 ? -14.293 25.718 26.385 1.00 90.31 530 ALA A O 1
ATOM 4204 N N . ILE A 1 531 ? -16.349 26.205 25.644 1.00 92.88 531 ILE A N 1
ATOM 4205 C CA . ILE A 1 531 ? -16.669 24.846 25.204 1.00 92.88 531 ILE A CA 1
ATOM 4206 C C . ILE A 1 531 ? -16.548 24.802 23.684 1.00 92.88 531 ILE A C 1
ATOM 4208 O O . ILE A 1 531 ? -17.256 25.535 22.989 1.00 92.88 531 ILE A O 1
ATOM 4212 N N . LYS A 1 532 ? -15.665 23.945 23.173 1.00 92.31 532 LYS A N 1
ATOM 4213 C CA . LYS A 1 532 ? -15.482 23.671 21.748 1.00 92.31 532 LYS A CA 1
ATOM 4214 C C . LYS A 1 532 ? -16.218 22.390 21.365 1.00 92.31 532 LYS A C 1
ATOM 4216 O O . LYS A 1 532 ? -16.179 21.397 22.082 1.00 92.31 532 LYS A O 1
ATOM 4221 N N . THR A 1 533 ? -16.897 22.386 20.225 1.00 92.50 533 THR A N 1
ATOM 4222 C CA . THR A 1 533 ? -17.532 21.186 19.662 1.00 92.50 533 THR A CA 1
ATOM 4223 C C . THR A 1 533 ? -17.274 21.133 18.164 1.00 92.50 533 THR A C 1
ATOM 4225 O O . THR A 1 533 ? -17.543 22.107 17.463 1.00 92.50 533 THR A O 1
ATOM 4228 N N . ALA A 1 534 ? -16.752 20.009 17.672 1.00 92.38 534 ALA A N 1
ATOM 4229 C CA . ALA A 1 534 ? -16.456 19.802 16.257 1.00 92.38 534 ALA A CA 1
ATOM 4230 C C . ALA A 1 534 ? -17.526 18.932 15.580 1.00 92.38 534 ALA A C 1
ATOM 4232 O O . ALA A 1 534 ? -17.910 17.870 16.080 1.00 92.38 534 ALA A O 1
ATOM 4233 N N . THR A 1 535 ? -17.997 19.385 14.420 1.00 92.50 535 THR A N 1
ATOM 4234 C CA . THR A 1 535 ? -19.026 18.723 13.607 1.00 92.50 535 THR A CA 1
ATOM 4235 C C . THR A 1 535 ? -18.683 18.804 12.120 1.00 92.50 535 THR A C 1
ATOM 4237 O O . THR A 1 535 ? -17.828 19.587 11.715 1.00 92.50 535 THR A O 1
ATOM 4240 N N . PHE A 1 536 ? -19.328 17.991 11.286 1.00 91.44 536 PHE A N 1
ATOM 4241 C CA . PHE A 1 536 ? -19.146 18.035 9.833 1.00 91.44 536 PHE A CA 1
ATOM 4242 C C . PHE A 1 536 ? -20.101 19.044 9.197 1.00 91.44 536 PHE A C 1
ATOM 4244 O O . PHE A 1 536 ? -21.316 18.881 9.307 1.00 91.44 536 PHE A O 1
ATOM 4251 N N . ALA A 1 537 ? -19.579 20.042 8.485 1.00 90.19 537 ALA A N 1
ATOM 4252 C CA . ALA A 1 537 ? -20.400 20.892 7.622 1.00 90.19 537 ALA A CA 1
ATOM 4253 C C . ALA A 1 537 ? -20.733 20.183 6.301 1.00 90.19 537 ALA A C 1
ATOM 4255 O O . ALA A 1 537 ? -21.870 20.251 5.836 1.00 90.19 537 ALA A O 1
ATOM 4256 N N . THR A 1 538 ? -19.759 19.469 5.730 1.00 89.69 538 THR A N 1
ATOM 4257 C CA . THR A 1 538 ? -19.917 18.661 4.511 1.00 89.69 538 THR A CA 1
ATOM 4258 C C . THR A 1 538 ? -19.363 17.253 4.715 1.00 89.69 538 THR A C 1
ATOM 4260 O O . THR A 1 538 ? -18.519 17.027 5.584 1.00 89.69 538 THR A O 1
ATOM 4263 N N . PHE A 1 539 ? -19.847 16.291 3.928 1.00 89.12 539 PHE A N 1
ATOM 4264 C CA . PHE A 1 539 ? -19.342 14.917 3.911 1.00 89.12 539 PHE A CA 1
ATOM 4265 C C . PHE A 1 539 ? -18.599 14.627 2.595 1.00 89.12 539 PHE A C 1
ATOM 4267 O O . PHE A 1 539 ? -19.171 14.876 1.532 1.00 89.12 539 PHE A O 1
ATOM 4274 N N . PRO A 1 540 ? -17.360 14.095 2.638 1.00 90.25 540 PRO A N 1
ATOM 4275 C CA . PRO A 1 540 ? -16.620 13.739 1.427 1.00 90.25 540 PRO A CA 1
ATOM 4276 C C . PRO A 1 540 ? -17.161 12.445 0.797 1.00 90.25 540 PRO A C 1
ATOM 4278 O O . PRO A 1 540 ? -17.777 11.619 1.470 1.00 90.25 540 PRO A O 1
ATOM 4281 N N . ASP A 1 541 ? -16.868 12.207 -0.484 1.00 87.75 541 ASP A N 1
ATOM 4282 C CA . ASP A 1 541 ? -17.187 10.925 -1.137 1.00 87.75 541 ASP A CA 1
ATOM 4283 C C . ASP A 1 541 ? -16.391 9.764 -0.512 1.00 87.75 541 ASP A C 1
ATOM 4285 O O . ASP A 1 541 ? -16.895 8.644 -0.373 1.00 87.75 541 ASP A O 1
ATOM 4289 N N . TYR A 1 542 ? -15.144 10.040 -0.121 1.00 91.38 542 TYR A N 1
ATOM 4290 C CA . TYR A 1 542 ? -14.254 9.108 0.558 1.00 91.38 542 TYR A CA 1
ATOM 4291 C C . TYR A 1 542 ? -13.743 9.731 1.859 1.00 91.38 542 TYR A C 1
ATOM 4293 O O . TYR A 1 542 ? -12.913 10.635 1.846 1.00 91.38 542 TYR A O 1
ATOM 4301 N N . LEU A 1 543 ? -14.218 9.224 2.999 1.00 92.88 543 LEU A N 1
ATOM 4302 C CA . LEU A 1 543 ? -13.754 9.660 4.314 1.00 92.88 543 LEU A CA 1
ATOM 4303 C C . LEU A 1 543 ? -12.489 8.899 4.727 1.00 92.88 543 LEU A C 1
ATOM 4305 O O . LEU A 1 543 ? -12.512 7.675 4.870 1.00 92.88 543 LEU A O 1
ATOM 4309 N N . VAL A 1 544 ? -11.402 9.632 4.969 1.00 95.50 544 VAL A N 1
ATOM 4310 C CA . VAL A 1 544 ? -10.137 9.069 5.456 1.00 95.50 544 VAL A CA 1
ATOM 4311 C C . VAL A 1 544 ? -10.057 9.220 6.971 1.00 95.50 544 VAL A C 1
ATOM 4313 O O . VAL A 1 544 ? -10.051 10.331 7.500 1.00 95.50 544 VAL A O 1
ATOM 4316 N N . LEU A 1 545 ? -9.977 8.090 7.675 1.00 95.31 545 LEU A N 1
ATOM 4317 C CA . LEU A 1 545 ? -9.836 8.046 9.130 1.00 95.31 545 LEU A CA 1
ATOM 4318 C C . LEU A 1 545 ? -8.378 7.780 9.504 1.00 95.31 545 LEU A C 1
ATOM 4320 O O . LEU A 1 545 ? -7.832 6.718 9.202 1.00 95.31 545 LEU A O 1
ATOM 4324 N N . HIS A 1 546 ? -7.759 8.729 10.198 1.00 94.75 546 HIS A N 1
ATOM 4325 C CA . HIS A 1 546 ? -6.422 8.573 10.753 1.00 94.75 546 HIS A CA 1
ATOM 4326 C C . HIS A 1 546 ? -6.513 8.286 12.253 1.00 94.75 546 HIS A C 1
ATOM 4328 O O . HIS A 1 546 ? -6.959 9.120 13.037 1.00 94.75 546 HIS A O 1
ATOM 4334 N N . MET A 1 547 ? -6.054 7.110 12.676 1.00 92.56 547 MET A N 1
ATOM 4335 C CA . MET A 1 547 ? -6.011 6.754 14.095 1.00 92.56 547 MET A CA 1
ATOM 4336 C C . MET A 1 547 ? -4.716 7.275 14.723 1.00 92.56 547 MET A C 1
ATOM 4338 O O . MET A 1 547 ? -3.638 6.798 14.365 1.00 92.56 547 MET A O 1
ATOM 4342 N N . ARG A 1 548 ? -4.810 8.184 15.705 1.00 89.94 548 ARG A N 1
ATOM 4343 C CA . ARG A 1 548 ? -3.654 8.730 16.441 1.00 89.94 548 ARG A CA 1
ATOM 4344 C C . ARG A 1 548 ? -3.052 7.682 17.381 1.00 89.94 548 ARG A C 1
ATOM 4346 O O . ARG A 1 548 ? -3.241 7.712 18.594 1.00 89.94 548 ARG A O 1
ATOM 4353 N N . LYS A 1 549 ? -2.332 6.724 16.797 1.00 86.25 549 LYS A N 1
ATOM 4354 C CA . LYS A 1 549 ? -1.679 5.609 17.495 1.00 86.25 549 LYS A CA 1
ATOM 4355 C C . LYS A 1 549 ? -0.310 5.971 18.063 1.00 86.25 549 LYS A C 1
ATOM 4357 O O . LYS A 1 549 ? 0.334 5.093 18.612 1.00 86.25 549 LYS A O 1
ATOM 4362 N N . PHE A 1 550 ? 0.160 7.204 17.937 1.00 83.94 550 PHE A N 1
ATOM 4363 C CA . PHE A 1 550 ? 1.458 7.615 18.466 1.00 83.94 550 PHE A CA 1
ATOM 4364 C C . PHE A 1 550 ? 1.255 8.586 19.621 1.00 83.94 550 PHE A C 1
ATOM 4366 O O . PHE A 1 550 ? 0.532 9.571 19.484 1.00 83.94 550 PHE A O 1
ATOM 4373 N N . VAL A 1 551 ? 1.870 8.279 20.759 1.00 83.31 551 VAL A N 1
ATOM 4374 C CA . VAL A 1 551 ? 1.817 9.086 21.982 1.00 83.31 551 VAL A CA 1
ATOM 4375 C C . VAL A 1 551 ? 3.231 9.344 22.487 1.00 83.31 551 VAL A C 1
ATOM 4377 O O . VAL A 1 551 ? 4.129 8.536 22.253 1.00 83.31 551 VAL A O 1
ATOM 4380 N N . MET A 1 552 ? 3.430 10.462 23.178 1.00 79.75 552 MET A N 1
ATOM 4381 C CA . MET A 1 552 ? 4.695 10.763 23.848 1.00 79.75 552 MET A CA 1
ATOM 4382 C C . MET A 1 552 ? 4.674 10.174 25.260 1.00 79.75 552 MET A C 1
ATOM 4384 O O . MET A 1 552 ? 3.763 10.474 26.031 1.00 79.75 552 MET A O 1
ATOM 4388 N N . GLU A 1 553 ? 5.656 9.336 25.592 1.00 77.75 553 GLU A N 1
ATOM 4389 C CA . GLU A 1 553 ? 5.871 8.867 26.967 1.00 77.75 553 GLU A CA 1
ATOM 4390 C C . GLU A 1 553 ? 6.755 9.833 27.774 1.00 77.75 553 GLU A C 1
ATOM 4392 O O . GLU A 1 553 ? 7.291 10.818 27.252 1.00 77.75 553 GLU A O 1
ATOM 4397 N N . GLU A 1 554 ? 6.905 9.552 29.074 1.00 75.06 554 GLU A N 1
ATOM 4398 C CA . GLU A 1 554 ? 7.834 10.265 29.953 1.00 75.06 554 GLU A CA 1
ATOM 4399 C C . GLU A 1 554 ? 9.247 10.271 29.343 1.00 75.06 554 GLU A C 1
ATOM 4401 O O . GLU A 1 554 ? 9.790 9.229 28.978 1.00 75.06 554 GLU A O 1
ATOM 4406 N N . GLY A 1 555 ? 9.834 11.464 29.204 1.00 73.50 555 GLY A N 1
ATOM 4407 C CA . GLY A 1 555 ? 11.119 11.657 28.522 1.00 73.50 555 GLY A CA 1
ATOM 4408 C C . GLY A 1 555 ? 11.025 12.002 27.030 1.00 73.50 555 GLY A C 1
ATOM 4409 O O . GLY A 1 555 ? 12.060 12.015 26.373 1.00 73.50 555 GLY A O 1
ATOM 4410 N N . TRP A 1 556 ? 9.829 12.312 26.505 1.00 76.69 556 TRP A N 1
ATOM 4411 C CA . TRP A 1 556 ? 9.600 12.714 25.102 1.00 76.69 556 TRP A CA 1
ATOM 4412 C C . TRP A 1 556 ? 9.957 11.632 24.072 1.00 76.69 556 TRP A C 1
ATOM 4414 O O . TRP A 1 556 ? 10.264 11.930 22.919 1.00 76.69 556 TRP A O 1
ATOM 4424 N N . VAL A 1 557 ? 9.894 10.362 24.482 1.00 64.88 557 VAL A N 1
ATOM 4425 C CA . VAL A 1 557 ? 10.107 9.224 23.584 1.00 64.88 557 VAL A CA 1
ATOM 4426 C C . VAL A 1 557 ? 8.777 8.877 22.903 1.00 64.88 557 VAL A C 1
ATOM 4428 O O . VAL A 1 557 ? 7.798 8.579 23.598 1.00 64.88 557 VAL A O 1
ATOM 4431 N N . PRO A 1 558 ? 8.702 8.903 21.560 1.00 73.00 558 PRO A N 1
ATOM 4432 C CA . PRO A 1 558 ? 7.485 8.554 20.848 1.00 73.00 558 PRO A CA 1
ATOM 4433 C C . PRO A 1 558 ? 7.242 7.048 20.940 1.00 73.00 558 PRO A C 1
ATOM 4435 O O . PRO A 1 558 ? 8.120 6.236 20.641 1.00 73.00 558 PRO A O 1
ATOM 4438 N N . LYS A 1 559 ? 6.014 6.665 21.286 1.00 79.50 559 LYS A N 1
ATOM 4439 C CA . LYS A 1 559 ? 5.586 5.271 21.385 1.00 79.50 559 LYS A CA 1
ATOM 4440 C C . LYS A 1 559 ? 4.344 5.010 20.554 1.00 79.50 559 LYS A C 1
ATOM 4442 O O . LYS A 1 559 ? 3.377 5.768 20.578 1.00 79.50 559 LYS A O 1
ATOM 4447 N N . LYS A 1 560 ? 4.352 3.871 19.865 1.00 81.31 560 LYS A N 1
ATOM 4448 C CA . LYS A 1 560 ? 3.179 3.338 19.180 1.00 81.31 560 LYS A CA 1
ATOM 4449 C C . LYS A 1 560 ? 2.260 2.616 20.171 1.00 81.31 560 LYS A C 1
ATOM 4451 O O . LYS A 1 560 ? 2.681 1.703 20.879 1.00 81.31 560 LYS A O 1
ATOM 4456 N N . LEU A 1 561 ? 0.990 2.997 20.183 1.00 85.50 561 LEU A N 1
ATOM 4457 C CA . LEU A 1 561 ? -0.105 2.308 20.847 1.00 85.50 561 LEU A CA 1
ATOM 4458 C C . LEU A 1 561 ? -0.408 1.009 20.094 1.00 85.50 561 LEU A C 1
ATOM 4460 O O . LEU A 1 561 ? -0.928 1.022 18.974 1.00 85.50 561 LEU A O 1
ATOM 4464 N N . ASP A 1 562 ? -0.082 -0.116 20.724 1.00 82.62 562 ASP A N 1
ATOM 4465 C CA . ASP A 1 562 ? -0.404 -1.450 20.220 1.00 82.62 562 ASP A CA 1
ATOM 4466 C C . ASP A 1 562 ? -1.845 -1.822 20.608 1.00 82.62 562 ASP A C 1
ATOM 4468 O O . ASP A 1 562 ? -2.097 -2.436 21.643 1.00 82.62 562 ASP A O 1
ATOM 4472 N N . VAL A 1 563 ? -2.802 -1.344 19.807 1.00 88.44 563 VAL A N 1
ATOM 4473 C CA . VAL A 1 563 ? -4.249 -1.392 20.070 1.00 88.44 563 VAL A CA 1
ATOM 4474 C C . VAL A 1 563 ? -5.016 -1.940 18.866 1.00 88.44 563 VAL A C 1
ATOM 4476 O O . VAL A 1 563 ? -4.736 -1.583 17.712 1.00 88.44 563 VAL A O 1
ATOM 4479 N N . TYR A 1 564 ? -6.021 -2.767 19.148 1.00 90.44 564 TYR A N 1
ATOM 4480 C CA . TYR A 1 564 ? -7.037 -3.180 18.190 1.00 90.44 564 TYR A CA 1
ATOM 4481 C C . TYR A 1 564 ? -8.172 -2.160 18.176 1.00 90.44 564 TYR A C 1
ATOM 4483 O O . TYR A 1 564 ? -8.719 -1.807 19.221 1.00 90.44 564 TYR A O 1
ATOM 4491 N N . ILE A 1 565 ? -8.513 -1.695 16.977 1.00 92.00 565 ILE A N 1
ATOM 4492 C CA . ILE A 1 565 ? -9.691 -0.863 16.755 1.00 92.00 565 ILE A CA 1
ATOM 4493 C C . ILE A 1 565 ? -10.708 -1.730 16.030 1.00 92.00 565 ILE A C 1
ATOM 4495 O O . ILE A 1 565 ? -10.417 -2.211 14.933 1.00 92.00 565 ILE A O 1
ATOM 4499 N N . ASP A 1 566 ? -11.864 -1.937 16.646 1.00 89.31 566 ASP A N 1
ATOM 4500 C CA . ASP A 1 566 ? -12.947 -2.701 16.038 1.00 89.31 566 ASP A CA 1
ATOM 4501 C C . ASP A 1 566 ? -13.663 -1.780 15.040 1.00 89.31 566 ASP A C 1
ATOM 4503 O O . ASP A 1 566 ? -14.413 -0.881 15.423 1.00 89.31 566 ASP A O 1
ATOM 4507 N N . VAL A 1 567 ? -13.350 -1.953 13.752 1.00 89.69 567 VAL A N 1
ATOM 4508 C CA . VAL A 1 567 ? -13.897 -1.151 12.649 1.00 89.69 567 VAL A CA 1
ATOM 4509 C C . VAL A 1 567 ? -15.036 -1.929 11.987 1.00 89.69 567 VAL A C 1
ATOM 4511 O O . VAL A 1 567 ? -14.773 -2.988 11.413 1.00 89.69 567 VAL A O 1
ATOM 4514 N N . PRO A 1 568 ? -16.290 -1.448 12.034 1.00 87.44 568 PRO A N 1
ATOM 4515 C CA . PRO A 1 568 ? -17.390 -2.088 11.322 1.00 87.44 568 PRO A CA 1
ATOM 4516 C C . PRO A 1 568 ? -17.291 -1.849 9.807 1.00 87.44 568 PRO A C 1
ATOM 4518 O O . PRO A 1 568 ? -16.774 -0.831 9.345 1.00 87.44 568 PRO A O 1
ATOM 4521 N N . ASP A 1 569 ? -17.872 -2.758 9.020 1.00 84.75 569 ASP A N 1
ATOM 4522 C CA . ASP A 1 569 ? -17.922 -2.625 7.557 1.00 84.75 569 ASP A CA 1
ATOM 4523 C C . ASP A 1 569 ? -18.745 -1.418 7.090 1.00 84.75 569 ASP A C 1
ATOM 4525 O O . ASP A 1 569 ? -18.542 -0.925 5.981 1.00 84.75 569 ASP A O 1
ATOM 4529 N N . VAL A 1 570 ? -19.703 -0.964 7.902 1.00 87.12 570 VAL A N 1
ATOM 4530 C CA . VAL A 1 570 ? -20.562 0.185 7.607 1.00 87.12 570 VAL A CA 1
ATOM 4531 C C . VAL A 1 570 ? -20.646 1.079 8.837 1.00 87.12 570 VAL A C 1
ATOM 4533 O O . VAL A 1 570 ? -20.992 0.601 9.915 1.00 87.12 570 VAL A O 1
ATOM 4536 N N . ILE A 1 571 ? -20.390 2.374 8.653 1.00 87.88 571 ILE A N 1
ATOM 4537 C CA . ILE A 1 571 ? -20.547 3.407 9.684 1.00 87.88 571 ILE A CA 1
ATOM 4538 C C . ILE A 1 571 ? -21.604 4.430 9.266 1.00 87.88 571 ILE A C 1
ATOM 4540 O O . ILE A 1 571 ? -21.703 4.796 8.093 1.00 87.88 571 ILE A O 1
ATOM 4544 N N . ASP A 1 572 ? -22.368 4.918 10.238 1.00 85.50 572 ASP A N 1
ATOM 4545 C CA . ASP A 1 572 ? -23.308 6.028 10.075 1.00 85.50 572 ASP A CA 1
ATOM 4546 C C . ASP A 1 572 ? -22.851 7.202 10.946 1.00 85.50 572 ASP A C 1
ATOM 4548 O O . ASP A 1 572 ? -22.905 7.146 12.177 1.00 85.50 572 ASP A O 1
ATOM 4552 N N . ILE A 1 573 ? -22.392 8.266 10.289 1.00 87.06 573 ILE A N 1
ATOM 4553 C CA . ILE A 1 573 ? -21.918 9.497 10.935 1.00 87.06 573 ILE A CA 1
ATOM 4554 C C . ILE A 1 573 ? -22.872 10.674 10.717 1.00 87.06 573 ILE A C 1
ATOM 4556 O O . ILE A 1 573 ? -22.524 11.818 10.995 1.00 87.06 573 ILE A O 1
ATOM 4560 N N . THR A 1 574 ? -24.095 10.422 10.243 1.00 84.94 574 THR A N 1
ATOM 4561 C CA . THR A 1 574 ? -25.072 11.478 9.929 1.00 84.94 574 THR A CA 1
ATOM 4562 C C . THR A 1 574 ? -25.397 12.340 11.149 1.00 84.94 574 THR A C 1
ATOM 4564 O O . THR A 1 574 ? -25.609 13.546 11.036 1.00 84.94 574 THR A O 1
ATOM 4567 N N . HIS A 1 575 ? -25.367 11.738 12.339 1.00 85.56 575 HIS A N 1
ATOM 4568 C CA . HIS A 1 575 ? -25.570 12.421 13.614 1.00 85.56 575 HIS A CA 1
ATOM 4569 C C . HIS A 1 575 ? -24.481 13.461 13.946 1.00 85.56 575 HIS A C 1
ATOM 4571 O O . HIS A 1 575 ? -24.730 14.344 14.762 1.00 85.56 575 HIS A O 1
ATOM 4577 N N . MET A 1 576 ? -23.307 13.386 13.309 1.00 88.94 576 MET A N 1
ATOM 4578 C CA . MET A 1 576 ? -22.191 14.323 13.487 1.00 88.94 576 MET A CA 1
ATOM 4579 C C . MET A 1 576 ? -22.288 15.551 12.564 1.00 88.94 576 MET A C 1
ATOM 4581 O O . MET A 1 576 ? -21.382 16.386 12.562 1.00 88.94 576 MET A O 1
ATOM 4585 N N . ARG A 1 577 ? -23.351 15.670 11.754 1.00 89.19 577 ARG A N 1
ATOM 4586 C CA . ARG A 1 577 ? -23.559 16.822 10.870 1.00 89.19 577 ARG A CA 1
ATOM 4587 C C . ARG A 1 577 ? -23.882 18.083 11.677 1.00 89.19 577 ARG A C 1
ATOM 4589 O O . ARG A 1 577 ? -24.831 18.108 12.464 1.00 89.19 577 ARG A O 1
ATOM 4596 N N . GLY A 1 578 ? -23.095 19.128 11.441 1.00 86.62 578 GLY A N 1
ATOM 4597 C CA . GLY A 1 578 ? -23.288 20.463 11.987 1.00 86.62 578 GLY A CA 1
ATOM 4598 C C . GLY A 1 578 ? -24.595 21.065 11.493 1.00 86.62 578 GLY A C 1
ATOM 4599 O O . GLY A 1 578 ? -25.044 20.809 10.373 1.00 86.62 578 GLY A O 1
ATOM 4600 N N . LYS A 1 579 ? -25.244 21.842 12.356 1.00 85.38 579 LYS A N 1
ATOM 4601 C CA . LYS A 1 579 ? -26.508 22.514 12.030 1.00 85.38 579 LYS A CA 1
ATOM 4602 C C . LYS A 1 579 ? -26.307 24.003 11.738 1.00 85.38 579 LYS A C 1
ATOM 4604 O O . LYS A 1 579 ? -27.294 24.686 11.468 1.00 85.38 579 LYS A O 1
ATOM 4609 N N . GLY A 1 580 ? -25.069 24.501 11.804 1.00 86.31 580 GLY A N 1
ATOM 4610 C CA . GLY A 1 580 ? -24.770 25.926 11.776 1.00 86.31 580 GLY A CA 1
ATOM 4611 C C . GLY A 1 580 ? -25.378 26.672 12.964 1.00 86.31 580 GLY A C 1
ATOM 4612 O O . GLY A 1 580 ? -25.805 26.073 13.959 1.00 86.31 580 GLY A O 1
ATOM 4613 N N . LEU A 1 581 ? -25.447 27.996 12.833 1.00 86.50 581 LEU A N 1
ATOM 4614 C CA . LEU A 1 581 ? -26.070 28.888 13.810 1.00 86.50 581 LEU A CA 1
ATOM 4615 C C . LEU A 1 581 ? -27.557 28.550 13.997 1.00 86.50 581 LEU A C 1
ATOM 4617 O O . LEU A 1 581 ? -28.328 28.555 13.034 1.00 86.50 581 LEU A O 1
ATOM 4621 N N . GLN A 1 582 ? -27.967 28.263 15.234 1.00 88.31 582 GLN A N 1
ATOM 4622 C CA . GLN A 1 582 ? -29.348 27.903 15.554 1.00 88.31 582 GLN A CA 1
ATOM 4623 C C . GLN A 1 582 ? -30.218 29.123 15.901 1.00 88.31 582 GLN A C 1
ATOM 4625 O O . GLN A 1 582 ? -29.729 30.112 16.456 1.00 88.31 582 GLN A O 1
ATOM 4630 N N . PRO A 1 583 ? -31.542 29.060 15.652 1.00 79.31 583 PRO A N 1
ATOM 4631 C CA . PRO A 1 583 ? -32.473 30.092 16.101 1.00 79.31 583 PRO A CA 1
ATOM 4632 C C . PRO A 1 583 ? -32.437 30.248 17.631 1.00 79.31 583 PRO A C 1
ATOM 4634 O O . PRO A 1 583 ? -32.826 29.336 18.358 1.00 79.31 583 PRO A O 1
ATOM 4637 N N . GLY A 1 584 ? -31.987 31.409 18.116 1.00 79.19 584 GLY A N 1
ATOM 4638 C CA . GLY A 1 584 ? -31.870 31.723 19.549 1.00 79.19 584 GLY A CA 1
ATOM 4639 C C . GLY A 1 584 ? -30.434 31.806 20.074 1.00 79.19 584 GLY A C 1
ATOM 4640 O O . GLY A 1 584 ? -30.235 32.232 21.209 1.00 79.19 584 GLY A O 1
ATOM 4641 N N . GLU A 1 585 ? -29.439 31.454 19.262 1.00 86.25 585 GLU A N 1
ATOM 4642 C CA . GLU A 1 585 ? -28.033 31.693 19.576 1.00 86.25 585 GLU A CA 1
ATOM 4643 C C . GLU A 1 585 ? -27.603 33.108 19.167 1.00 86.25 585 GLU A C 1
ATOM 4645 O O . GLU A 1 585 ? -28.057 33.647 18.157 1.00 86.25 585 GLU A O 1
ATOM 4650 N N . VAL A 1 586 ? -26.722 33.716 19.964 1.00 81.81 586 VAL A N 1
ATOM 4651 C CA . VAL A 1 586 ? -26.241 35.089 19.757 1.00 81.81 586 VAL A CA 1
ATOM 4652 C C . VAL A 1 586 ? -24.741 35.049 19.496 1.00 81.81 586 VAL A C 1
ATOM 4654 O O . VAL A 1 586 ? -23.988 34.464 20.274 1.00 81.81 586 VAL A O 1
ATOM 4657 N N . LEU A 1 587 ? -24.299 35.669 18.405 1.00 81.12 587 LEU A N 1
ATOM 4658 C CA . LEU A 1 587 ? -22.876 35.817 18.109 1.00 81.12 587 LEU A CA 1
ATOM 4659 C C . LEU A 1 587 ? -22.249 36.889 19.028 1.00 81.12 587 LEU A C 1
ATOM 4661 O O . LEU A 1 587 ? -22.955 37.795 19.488 1.00 81.12 587 LEU A O 1
ATOM 4665 N N . PRO A 1 588 ? -20.939 36.817 19.331 1.00 74.31 588 PRO A N 1
ATOM 4666 C CA . PRO A 1 588 ? -20.188 37.949 19.854 1.00 74.31 588 PRO A CA 1
ATOM 4667 C C . PRO A 1 588 ? -20.516 39.209 19.062 1.00 74.31 588 PRO A C 1
ATOM 4669 O O . PRO A 1 588 ? -20.612 39.166 17.838 1.00 74.31 588 PRO A O 1
ATOM 4672 N N . GLU A 1 589 ? -20.701 40.328 19.761 1.00 57.69 589 GLU A N 1
ATOM 4673 C CA . GLU A 1 589 ? -20.705 41.606 19.060 1.00 57.69 589 GLU A CA 1
ATOM 4674 C C . GLU A 1 589 ? -19.293 41.754 18.512 1.00 57.69 589 GLU A C 1
ATOM 4676 O O . GLU A 1 589 ? -18.330 41.762 19.283 1.00 57.69 589 GLU A O 1
ATOM 4681 N N . THR A 1 590 ? -19.159 41.787 17.189 1.00 44.16 590 THR A N 1
ATOM 4682 C CA . THR A 1 590 ? -17.973 42.354 16.567 1.00 44.16 590 THR A CA 1
ATOM 4683 C C . THR A 1 590 ? -17.818 43.733 17.199 1.00 44.16 590 THR A C 1
ATOM 4685 O O . THR A 1 590 ? -18.689 44.592 17.030 1.00 44.16 590 THR A O 1
ATOM 4688 N N . GLY A 1 591 ? -16.750 43.937 17.982 1.00 37.12 591 GLY A N 1
ATOM 4689 C CA . GLY A 1 591 ? -16.284 45.293 18.279 1.00 37.12 591 GLY A CA 1
ATOM 4690 C C . GLY A 1 591 ? -16.233 46.064 16.958 1.00 37.12 591 GLY A C 1
ATOM 4691 O O . GLY A 1 591 ? -16.085 45.420 15.924 1.00 37.12 591 GLY A O 1
ATOM 4692 N N . PRO A 1 592 ? -16.468 47.381 16.954 1.00 34.53 592 PRO A N 1
ATOM 4693 C CA . PRO A 1 592 ? -16.963 48.097 15.786 1.00 34.53 592 PRO A CA 1
ATOM 4694 C C . PRO A 1 592 ? -16.100 47.866 14.533 1.00 34.53 592 PRO A C 1
ATOM 4696 O O . PRO A 1 592 ? -15.218 48.660 14.249 1.00 34.53 592 PRO A O 1
ATOM 4699 N N . ASP A 1 593 ? -16.472 46.874 13.721 1.00 32.22 593 ASP A N 1
ATOM 4700 C CA . ASP A 1 593 ? -16.380 46.891 12.257 1.00 32.22 593 ASP A CA 1
ATOM 4701 C C . ASP A 1 593 ? -17.525 47.771 11.734 1.00 32.22 593 ASP A C 1
ATOM 4703 O O . ASP A 1 593 ? -18.315 47.416 10.860 1.00 32.22 593 ASP A O 1
ATOM 4707 N N . GLY A 1 594 ? -17.674 48.940 12.355 1.00 26.16 594 GLY A N 1
ATOM 4708 C CA . GLY A 1 594 ? -18.215 50.063 11.634 1.00 26.16 594 GLY A CA 1
ATOM 4709 C C . GLY A 1 594 ? -17.110 50.527 10.705 1.00 26.16 594 GLY A C 1
ATOM 4710 O O . GLY A 1 594 ? -15.943 50.551 11.097 1.00 26.16 594 GLY A O 1
ATOM 4711 N N . ASP A 1 595 ? -17.493 50.993 9.527 1.00 28.44 595 ASP A N 1
ATOM 4712 C CA . ASP A 1 595 ? -16.840 52.126 8.887 1.00 28.44 595 ASP A CA 1
ATOM 4713 C C . ASP A 1 595 ? -16.788 53.310 9.880 1.00 28.44 595 ASP A C 1
ATOM 4715 O O . ASP A 1 595 ? -17.479 54.320 9.746 1.00 28.44 595 ASP A O 1
ATOM 4719 N N . VAL A 1 596 ? -16.002 53.179 10.949 1.00 29.69 596 VAL A N 1
ATOM 4720 C CA . VAL A 1 596 ? -15.458 54.309 11.663 1.00 29.69 596 VAL A CA 1
ATOM 4721 C C . VAL A 1 596 ? -14.401 54.786 10.695 1.00 29.69 596 VAL A C 1
ATOM 4723 O O . VAL A 1 596 ? -13.355 54.158 10.541 1.00 29.69 596 VAL A O 1
ATOM 4726 N N . GLU A 1 597 ? -14.693 55.880 9.996 1.00 31.27 597 GLU A N 1
ATOM 4727 C CA . GLU A 1 597 ? -13.636 56.765 9.539 1.00 31.27 597 GLU A CA 1
ATOM 4728 C C . GLU A 1 597 ? -12.667 56.913 10.718 1.00 31.27 597 GLU A C 1
ATOM 4730 O O . GLU A 1 597 ? -12.936 57.654 11.669 1.00 31.27 597 GLU A O 1
ATOM 4735 N N . HIS A 1 598 ? -11.560 56.163 10.701 1.00 32.25 598 HIS A N 1
ATOM 4736 C CA . HIS A 1 598 ? -10.423 56.419 11.558 1.00 32.25 598 HIS A CA 1
ATOM 4737 C C . HIS A 1 598 ? -9.893 57.775 11.106 1.00 32.25 598 HIS A C 1
ATOM 4739 O O . HIS A 1 598 ? -8.960 57.899 10.316 1.00 32.25 598 HIS A O 1
ATOM 4745 N N . THR A 1 599 ? -10.526 58.830 11.608 1.00 37.56 599 THR A N 1
ATOM 4746 C CA . THR A 1 599 ? -9.866 60.104 11.787 1.00 37.56 599 THR A CA 1
ATOM 4747 C C . THR A 1 599 ? -8.626 59.765 12.595 1.00 37.56 599 THR A C 1
ATOM 4749 O O . THR A 1 599 ? -8.721 59.231 13.698 1.00 37.56 599 THR A O 1
ATOM 4752 N N . HIS A 1 600 ? -7.462 59.947 11.974 1.00 49.41 600 HIS A N 1
ATOM 4753 C CA . HIS A 1 600 ? -6.153 59.661 12.545 1.00 49.41 600 HIS A CA 1
ATOM 4754 C C . HIS A 1 600 ? -5.992 60.402 13.883 1.00 49.41 600 HIS A C 1
ATOM 4756 O O . HIS A 1 600 ? -5.531 61.543 13.928 1.00 49.41 600 HIS A O 1
ATOM 4762 N N . LEU A 1 601 ? -6.398 59.770 14.983 1.00 57.56 601 LEU A N 1
ATOM 4763 C CA . LEU A 1 601 ? -6.244 60.304 16.327 1.00 57.56 601 LEU A CA 1
ATOM 4764 C C . LEU A 1 601 ? -4.857 59.907 16.828 1.00 57.56 601 LEU A C 1
ATOM 4766 O O . LEU A 1 601 ? -4.594 58.753 17.155 1.00 57.56 601 LEU A O 1
ATOM 4770 N N . VAL A 1 602 ? -3.950 60.880 16.856 1.00 72.94 602 VAL A N 1
ATOM 4771 C CA . VAL A 1 602 ? -2.622 60.739 17.462 1.00 72.94 602 VAL A CA 1
ATOM 4772 C C . VAL A 1 602 ? -2.763 60.864 18.982 1.00 72.94 602 VAL A C 1
ATOM 4774 O O . VAL A 1 602 ? -3.505 61.720 19.471 1.00 72.94 602 VAL A O 1
ATOM 4777 N N . ALA A 1 603 ? -2.064 60.011 19.736 1.00 77.50 603 ALA A N 1
ATOM 4778 C CA . ALA A 1 603 ? -2.044 60.079 21.196 1.00 77.50 603 ALA A CA 1
ATOM 4779 C C . ALA A 1 603 ? -1.525 61.450 21.664 1.00 77.50 603 ALA A C 1
ATOM 4781 O O . ALA A 1 603 ? -0.440 61.873 21.266 1.00 77.50 603 ALA A O 1
ATOM 4782 N N . SER A 1 604 ? -2.274 62.137 22.527 1.00 80.69 604 SER A N 1
ATOM 4783 C CA . SER A 1 604 ? -1.832 63.403 23.115 1.00 80.69 604 SER A CA 1
ATOM 4784 C C . SER A 1 604 ? -0.631 63.174 24.032 1.00 80.69 604 SER A C 1
ATOM 4786 O O . SER A 1 604 ? -0.760 62.575 25.104 1.00 80.69 604 SER A O 1
ATOM 4788 N N . GLU A 1 605 ? 0.532 63.695 23.644 1.00 82.56 605 GLU A N 1
ATOM 4789 C CA . GLU A 1 605 ? 1.795 63.502 24.363 1.00 82.56 605 GLU A CA 1
ATOM 4790 C C . GLU A 1 605 ? 1.737 64.023 25.809 1.00 82.56 605 GLU A C 1
ATOM 4792 O O . GLU A 1 605 ? 2.317 63.412 26.703 1.00 82.56 605 GLU A O 1
ATOM 4797 N N . ASP A 1 606 ? 0.934 65.056 26.081 1.00 81.88 606 ASP A N 1
ATOM 4798 C CA . ASP A 1 606 ? 0.677 65.580 27.432 1.00 81.88 606 ASP A CA 1
ATOM 4799 C C . ASP A 1 606 ? -0.060 64.589 28.350 1.00 81.88 606 ASP A C 1
ATOM 4801 O O . ASP A 1 606 ? 0.144 64.594 29.565 1.00 81.88 606 ASP A O 1
ATOM 4805 N N . ILE A 1 607 ? -0.940 63.749 27.795 1.00 82.50 607 ILE A N 1
ATOM 4806 C CA . ILE A 1 607 ? -1.674 62.724 28.556 1.00 82.50 607 ILE A CA 1
ATOM 4807 C C . ILE A 1 607 ? -0.747 61.532 28.792 1.00 82.50 607 ILE A C 1
ATOM 4809 O O . ILE A 1 607 ? -0.614 61.050 29.917 1.00 82.50 607 ILE A O 1
ATOM 4813 N N . VAL A 1 608 ? -0.044 61.112 27.738 1.00 83.50 608 VAL A N 1
ATOM 4814 C CA . VAL A 1 608 ? 0.882 59.977 27.762 1.00 83.50 608 VAL A CA 1
ATOM 4815 C C . VAL A 1 608 ? 2.034 60.219 28.736 1.00 83.50 608 VAL A C 1
ATOM 4817 O O . VAL A 1 608 ? 2.344 59.346 29.541 1.00 83.50 608 VAL A O 1
ATOM 4820 N N . SER A 1 609 ? 2.640 61.407 28.714 1.00 83.38 609 SER A N 1
ATOM 4821 C CA . SER A 1 609 ? 3.757 61.761 29.597 1.00 83.38 609 SER A CA 1
ATOM 4822 C C . SER A 1 609 ? 3.339 61.875 31.066 1.00 83.38 609 SER A C 1
ATOM 4824 O O . SER A 1 609 ? 4.082 61.426 31.938 1.00 83.38 609 SER A O 1
ATOM 4826 N N . LYS A 1 610 ? 2.133 62.383 31.363 1.00 84.56 610 LYS A N 1
ATOM 4827 C CA . LYS A 1 610 ? 1.586 62.409 32.734 1.00 84.56 610 LYS A CA 1
ATOM 4828 C C . LYS A 1 610 ? 1.306 61.007 33.271 1.00 84.56 610 LYS A C 1
ATOM 4830 O O . LYS A 1 610 ? 1.695 60.713 34.396 1.00 84.56 610 LYS A O 1
ATOM 4835 N N . LEU A 1 611 ? 0.697 60.134 32.470 1.00 83.88 611 LEU A N 1
ATOM 4836 C CA . LEU A 1 611 ? 0.434 58.744 32.861 1.00 83.88 611 LEU A CA 1
ATOM 4837 C C . LEU A 1 611 ? 1.732 57.930 32.987 1.00 83.88 611 LEU A C 1
ATOM 4839 O O . LEU A 1 611 ? 1.888 57.159 33.931 1.00 83.88 611 LEU A O 1
ATOM 4843 N N . ALA A 1 612 ? 2.707 58.157 32.103 1.00 85.25 612 ALA A N 1
ATOM 4844 C CA . ALA A 1 612 ? 4.030 57.544 32.205 1.00 85.25 612 ALA A CA 1
ATOM 4845 C C . ALA A 1 612 ? 4.790 58.013 33.458 1.00 85.25 612 ALA A C 1
ATOM 4847 O O . ALA A 1 612 ? 5.430 57.208 34.132 1.00 85.25 612 ALA A O 1
ATOM 4848 N N . ALA A 1 613 ? 4.665 59.291 33.836 1.00 85.12 613 ALA A N 1
ATOM 4849 C CA . ALA A 1 613 ? 5.232 59.816 35.080 1.00 85.12 613 ALA A CA 1
ATOM 4850 C C . ALA A 1 613 ? 4.586 59.210 36.341 1.00 85.12 613 ALA A C 1
ATOM 4852 O O . ALA A 1 613 ? 5.227 59.160 37.389 1.00 85.12 613 ALA A O 1
ATOM 4853 N N . MET A 1 614 ? 3.345 58.718 36.242 1.00 82.12 614 MET A N 1
ATOM 4854 C CA . MET A 1 614 ? 2.666 57.967 37.307 1.00 82.12 614 MET A CA 1
ATOM 4855 C C . MET A 1 614 ? 3.116 56.498 37.394 1.00 82.12 614 MET A C 1
ATOM 4857 O O . MET A 1 614 ? 2.717 55.801 38.325 1.00 82.12 614 MET A O 1
ATOM 4861 N N . GLY A 1 615 ? 3.970 56.038 36.472 1.00 78.25 615 GLY A N 1
ATOM 4862 C CA . GLY A 1 615 ? 4.571 54.703 36.483 1.00 78.25 615 GLY A CA 1
ATOM 4863 C C . GLY A 1 615 ? 3.934 53.692 35.525 1.00 78.25 615 GLY A C 1
ATOM 4864 O O . GLY A 1 615 ? 4.336 52.531 35.543 1.00 78.25 615 GLY A O 1
ATOM 4865 N N . PHE A 1 616 ? 2.973 54.098 34.688 1.00 83.31 616 PHE A N 1
ATOM 4866 C CA . PHE A 1 616 ? 2.391 53.224 33.662 1.00 83.31 616 PHE A CA 1
ATOM 4867 C C . PHE A 1 616 ? 3.306 53.106 32.431 1.00 83.31 616 PHE A C 1
ATOM 4869 O O . PHE A 1 616 ? 4.009 54.052 32.066 1.00 83.31 616 PHE A O 1
ATOM 4876 N N . HIS A 1 617 ? 3.304 51.942 31.773 1.00 80.56 617 HIS A N 1
ATOM 4877 C CA . HIS A 1 617 ? 4.141 51.693 30.599 1.00 80.56 617 HIS A CA 1
ATOM 4878 C C . HIS A 1 617 ? 3.734 52.606 29.429 1.00 80.56 617 HIS A C 1
ATOM 4880 O O . HIS A 1 617 ? 2.553 52.754 29.116 1.00 80.56 617 HIS A O 1
ATOM 4886 N N . TYR A 1 618 ? 4.715 53.227 28.768 1.00 83.00 618 TYR A N 1
ATOM 4887 C CA . TYR A 1 618 ? 4.489 54.313 27.803 1.00 83.00 618 TYR A CA 1
ATOM 4888 C C . TYR A 1 618 ? 3.557 53.914 26.644 1.00 83.00 618 TYR A C 1
ATOM 4890 O O . TYR A 1 618 ? 2.682 54.686 26.253 1.00 83.00 618 TYR A O 1
ATOM 4898 N N . LEU A 1 619 ? 3.685 52.679 26.152 1.00 79.44 619 LEU A N 1
ATOM 4899 C CA . LEU A 1 619 ? 2.845 52.141 25.080 1.00 79.44 619 LEU A CA 1
ATOM 4900 C C . LEU A 1 619 ? 1.379 51.966 25.517 1.00 79.44 619 LEU A C 1
ATOM 4902 O O . LEU A 1 619 ? 0.460 52.242 24.746 1.00 79.44 619 LEU A O 1
ATOM 4906 N N . HIS A 1 620 ? 1.150 51.582 26.778 1.00 82.06 620 HIS A N 1
ATOM 4907 C CA . HIS A 1 620 ? -0.195 51.442 27.352 1.00 82.06 620 HIS A CA 1
ATOM 4908 C C . HIS A 1 620 ? -0.862 52.809 27.480 1.00 82.06 620 HIS A C 1
ATOM 4910 O O . HIS A 1 620 ? -2.036 52.967 27.152 1.00 82.06 620 HIS A O 1
ATOM 4916 N N . CYS A 1 621 ? -0.086 53.817 27.886 1.00 83.19 621 CYS A N 1
ATOM 4917 C CA . CYS A 1 621 ? -0.526 55.205 27.952 1.00 83.19 621 CYS A CA 1
ATOM 4918 C C . CYS A 1 621 ? -0.923 55.751 26.576 1.00 83.19 621 CYS A C 1
ATOM 4920 O O . CYS A 1 621 ? -1.946 56.425 26.462 1.00 83.19 621 CYS A O 1
ATOM 4922 N N . GLN A 1 622 ? -0.156 55.433 25.527 1.00 81.38 622 GLN A N 1
ATOM 4923 C CA . GLN A 1 622 ? -0.487 55.820 24.154 1.00 81.38 622 GLN A CA 1
ATOM 4924 C C . GLN A 1 622 ? -1.776 55.156 23.662 1.00 81.38 622 GLN A C 1
ATOM 4926 O O . GLN A 1 622 ? -2.666 55.850 23.171 1.00 81.38 622 GLN A O 1
ATOM 4931 N N . LYS A 1 623 ? -1.924 53.838 23.849 1.00 77.88 623 LYS A N 1
ATOM 4932 C CA . LYS A 1 623 ? -3.150 53.117 23.472 1.00 77.88 623 LYS A CA 1
ATOM 4933 C C . LYS A 1 623 ? -4.371 53.611 24.231 1.00 77.88 623 LYS A C 1
ATOM 4935 O O . LYS A 1 623 ? -5.431 53.786 23.640 1.00 77.88 623 LYS A O 1
ATOM 4940 N N . ALA A 1 624 ? -4.238 53.872 25.527 1.00 78.75 624 ALA A N 1
ATOM 4941 C CA . ALA A 1 624 ? -5.338 54.390 26.325 1.00 78.75 624 ALA A CA 1
ATOM 4942 C C . ALA A 1 624 ? -5.748 55.805 25.910 1.00 78.75 624 ALA A C 1
ATOM 4944 O O . ALA A 1 624 ? -6.945 56.075 25.829 1.00 78.75 624 ALA A O 1
ATOM 4945 N N . ALA A 1 625 ? -4.790 56.684 25.598 1.00 80.88 625 ALA A N 1
ATOM 4946 C CA . ALA A 1 625 ? -5.070 58.017 25.068 1.00 80.88 625 ALA A CA 1
ATOM 4947 C C . ALA A 1 625 ? -5.805 57.959 23.713 1.00 80.88 625 ALA A C 1
ATOM 4949 O O . ALA A 1 625 ? -6.782 58.677 23.523 1.00 80.88 625 ALA A O 1
ATOM 4950 N N . ILE A 1 626 ? -5.409 57.056 22.809 1.00 80.94 626 ILE A N 1
ATOM 4951 C CA . ILE A 1 626 ? -6.076 56.857 21.508 1.00 80.94 626 ILE A CA 1
ATOM 4952 C C . ILE A 1 626 ? -7.483 56.269 21.688 1.00 80.94 626 ILE A C 1
ATOM 4954 O O . ILE A 1 626 ? -8.451 56.809 21.157 1.00 80.94 626 ILE A O 1
ATOM 4958 N N . ASN A 1 627 ? -7.623 55.216 22.497 1.00 74.69 627 ASN A N 1
ATOM 4959 C CA . ASN A 1 627 ? -8.894 54.515 22.715 1.00 74.69 627 ASN A CA 1
ATOM 4960 C C . ASN A 1 627 ? -9.928 55.354 23.481 1.00 74.69 627 ASN A C 1
ATOM 4962 O O . ASN A 1 627 ? -11.124 55.094 23.393 1.00 74.69 627 ASN A O 1
ATOM 4966 N N . THR A 1 628 ? -9.483 56.362 24.234 1.00 80.81 628 THR A N 1
ATOM 4967 C CA . THR A 1 628 ? -10.359 57.346 24.897 1.00 80.81 628 THR A CA 1
ATOM 4968 C C . THR A 1 628 ? -10.536 58.625 24.082 1.00 80.81 628 THR A C 1
ATOM 4970 O O . THR A 1 628 ? -11.098 59.594 24.587 1.00 80.81 628 THR A O 1
ATOM 4973 N N . ALA A 1 629 ? -10.055 58.648 22.832 1.00 79.38 629 ALA A N 1
ATOM 4974 C CA . ALA A 1 629 ? -10.078 59.811 21.948 1.00 79.38 629 ALA A CA 1
ATOM 4975 C C . ALA A 1 629 ? -9.504 61.091 22.598 1.00 79.38 629 ALA A C 1
ATOM 4977 O O . ALA A 1 629 ? -10.011 62.191 22.386 1.00 79.38 629 ALA A O 1
ATOM 4978 N N . ASN A 1 630 ? -8.442 60.951 23.402 1.00 80.38 630 ASN A N 1
ATOM 4979 C CA . ASN A 1 630 ? -7.777 62.023 24.152 1.00 80.38 630 ASN A CA 1
ATOM 4980 C C . ASN A 1 630 ? -8.706 62.815 25.104 1.00 80.38 630 ASN A C 1
ATOM 4982 O O . ASN A 1 630 ? -8.437 63.984 25.385 1.00 80.38 630 ASN A O 1
ATOM 4986 N N . ALA A 1 631 ? -9.780 62.200 25.619 1.00 78.44 631 ALA A N 1
ATOM 4987 C CA . ALA A 1 631 ? -10.785 62.868 26.456 1.00 78.44 631 ALA A CA 1
ATOM 4988 C C . ALA A 1 631 ? -10.235 63.464 27.771 1.00 78.44 631 ALA A C 1
ATOM 4990 O O . ALA A 1 631 ? -10.768 64.462 28.256 1.00 78.44 631 ALA A O 1
ATOM 4991 N N . GLY A 1 632 ? -9.155 62.900 28.321 1.00 81.38 632 GLY A N 1
ATOM 4992 C CA . GLY A 1 632 ? -8.525 63.379 29.551 1.00 81.38 632 GLY A CA 1
ATOM 4993 C C . GLY A 1 632 ? -7.577 62.356 30.184 1.00 81.38 632 GLY A C 1
ATOM 4994 O O . GLY A 1 632 ? -7.494 61.207 29.751 1.00 81.38 632 GLY A O 1
ATOM 4995 N N . VAL A 1 633 ? -6.818 62.788 31.200 1.00 82.44 633 VAL A N 1
ATOM 4996 C CA . VAL A 1 633 ? -5.861 61.926 31.927 1.00 82.44 633 VAL A CA 1
ATOM 4997 C C . VAL A 1 633 ? -6.589 60.897 32.795 1.00 82.44 633 VAL A C 1
ATOM 4999 O O . VAL A 1 633 ? -6.154 59.753 32.858 1.00 82.44 633 VAL A O 1
ATOM 5002 N N . GLU A 1 634 ? -7.705 61.271 33.422 1.00 81.69 634 GLU A N 1
ATOM 5003 C CA . GLU A 1 634 ? -8.478 60.398 34.321 1.00 81.69 634 GLU A CA 1
ATOM 5004 C C . GLU A 1 634 ? -9.200 59.281 33.550 1.00 81.69 634 GLU A C 1
ATOM 5006 O O . GLU A 1 634 ? -9.207 58.119 33.961 1.00 81.69 634 GLU A O 1
ATOM 5011 N N . GLU A 1 635 ? -9.757 59.603 32.383 1.00 81.31 635 GLU A N 1
ATOM 5012 C CA . GLU A 1 635 ? -10.423 58.657 31.488 1.00 81.31 635 GLU A CA 1
ATOM 5013 C C . GLU A 1 635 ? -9.418 57.660 30.904 1.00 81.31 635 GLU A C 1
ATOM 5015 O O . GLU A 1 635 ? -9.661 56.450 30.912 1.00 81.31 635 GLU A O 1
ATOM 5020 N N . ALA A 1 636 ? -8.254 58.148 30.463 1.00 82.31 636 ALA A N 1
ATOM 5021 C CA . ALA A 1 636 ? -7.164 57.304 29.989 1.00 82.31 636 ALA A CA 1
ATOM 5022 C C . ALA A 1 636 ? -6.579 56.438 31.120 1.00 82.31 636 ALA A C 1
ATOM 5024 O O . ALA A 1 636 ? -6.349 55.249 30.913 1.00 82.31 636 ALA A O 1
ATOM 5025 N N . MET A 1 637 ? -6.420 56.969 32.337 1.00 81.69 637 MET A N 1
ATOM 5026 C CA . MET A 1 637 ? -5.995 56.188 33.506 1.00 81.69 637 MET A CA 1
ATOM 5027 C C . MET A 1 637 ? -6.998 55.077 33.838 1.00 81.69 637 MET A C 1
ATOM 5029 O O . MET A 1 637 ? -6.607 53.929 34.048 1.00 81.69 637 MET A O 1
ATOM 5033 N N . THR A 1 638 ? -8.295 55.393 33.830 1.00 83.38 638 THR A N 1
ATOM 5034 C CA . THR A 1 638 ? -9.370 54.419 34.070 1.00 83.38 638 THR A CA 1
ATOM 5035 C C . THR A 1 638 ? -9.376 53.330 32.995 1.00 83.38 638 THR A C 1
ATOM 5037 O O . THR A 1 638 ? -9.574 52.152 33.305 1.00 83.38 638 THR A O 1
ATOM 5040 N N . ARG A 1 639 ? -9.096 53.690 31.735 1.00 79.94 639 ARG A N 1
ATOM 5041 C CA . ARG A 1 639 ? -8.957 52.744 30.620 1.00 79.94 639 ARG A CA 1
ATOM 5042 C C . ARG A 1 639 ? -7.758 51.811 30.807 1.00 79.94 639 ARG A C 1
ATOM 5044 O O . ARG A 1 639 ? -7.942 50.608 30.672 1.00 79.94 639 ARG A O 1
ATOM 5051 N N . ILE A 1 640 ? -6.581 52.330 31.178 1.00 81.62 640 ILE A N 1
ATOM 5052 C CA . ILE A 1 640 ? -5.392 51.503 31.468 1.00 81.62 640 ILE A CA 1
ATOM 5053 C C . ILE A 1 640 ? -5.699 50.530 32.600 1.00 81.62 640 ILE A C 1
ATOM 5055 O O . ILE A 1 640 ? -5.507 49.334 32.442 1.00 81.62 640 ILE A O 1
ATOM 5059 N N . LEU A 1 641 ? -6.226 51.018 33.724 1.00 80.00 641 LEU A N 1
ATOM 5060 C CA . LEU A 1 641 ? -6.477 50.181 34.900 1.00 80.00 641 LEU A CA 1
ATOM 5061 C C . LEU A 1 641 ? -7.506 49.073 34.642 1.00 80.00 641 LEU A C 1
ATOM 5063 O O . LEU A 1 641 ? -7.393 47.995 35.219 1.00 80.00 641 LEU A O 1
ATOM 5067 N N . SER A 1 642 ? -8.492 49.319 33.776 1.00 75.31 642 SER A N 1
ATOM 5068 C CA . SER A 1 642 ? -9.508 48.320 33.415 1.00 75.31 642 SER A CA 1
ATOM 5069 C C . SER A 1 642 ? -9.045 47.312 32.358 1.00 75.31 642 SER A C 1
ATOM 5071 O O . SER A 1 642 ? -9.628 46.238 32.288 1.00 75.31 642 SER A O 1
ATOM 5073 N N . HIS A 1 643 ? -8.010 47.635 31.576 1.00 72.88 643 HIS A N 1
ATOM 5074 C CA . HIS A 1 643 ? -7.539 46.827 30.438 1.00 72.88 643 HIS A CA 1
ATOM 5075 C C . HIS A 1 643 ? -6.074 46.376 30.610 1.00 72.88 643 HIS A C 1
ATOM 5077 O O . HIS A 1 643 ? -5.484 45.815 29.700 1.00 72.88 643 HIS A O 1
ATOM 5083 N N . MET A 1 644 ? -5.476 46.578 31.796 1.00 72.56 644 MET A N 1
ATOM 5084 C CA . MET A 1 644 ? -4.056 46.302 32.094 1.00 72.56 644 MET A CA 1
ATOM 5085 C C . MET A 1 644 ? -3.649 44.835 31.889 1.00 72.56 644 MET A C 1
ATOM 5087 O O . MET A 1 644 ? -2.472 44.542 31.712 1.00 72.56 644 MET A O 1
ATOM 5091 N N . ASN A 1 645 ? -4.620 43.922 31.944 1.00 69.06 645 ASN A N 1
ATOM 5092 C CA . ASN A 1 645 ? -4.412 42.483 31.792 1.00 69.06 645 ASN A CA 1
ATOM 5093 C C . ASN A 1 645 ? -4.824 41.963 30.404 1.00 69.06 645 ASN A C 1
ATOM 5095 O O . ASN A 1 645 ? -4.864 40.744 30.212 1.00 69.06 645 ASN A O 1
ATOM 5099 N N . ASP A 1 646 ? -5.180 42.848 29.468 1.00 72.88 646 ASP A N 1
ATOM 5100 C CA . ASP A 1 646 ? -5.526 42.428 28.116 1.00 72.88 646 ASP A CA 1
ATOM 5101 C C . ASP A 1 646 ? -4.276 41.957 27.357 1.00 72.88 646 ASP A C 1
ATOM 5103 O O . ASP A 1 646 ? -3.203 42.550 27.488 1.00 72.88 646 ASP A O 1
ATOM 5107 N N . PRO A 1 647 ? -4.384 40.866 26.578 1.00 61.72 647 PRO A N 1
ATOM 5108 C CA . PRO A 1 647 ? -3.241 40.246 25.912 1.00 61.72 647 PRO A CA 1
ATOM 5109 C C . PRO A 1 647 ? -2.615 41.133 24.829 1.00 61.72 647 PRO A C 1
ATOM 5111 O O . PRO A 1 647 ? -1.440 40.961 24.525 1.00 61.72 647 PRO A O 1
ATOM 5114 N N . ASP A 1 648 ? -3.378 42.073 24.272 1.00 65.62 648 ASP A N 1
ATOM 5115 C CA . ASP A 1 648 ? -2.961 42.986 23.210 1.00 65.62 648 ASP A CA 1
ATOM 5116 C C . ASP A 1 648 ? -2.361 44.289 23.752 1.00 65.62 648 ASP A C 1
ATOM 5118 O O . ASP A 1 648 ? -1.959 45.142 22.965 1.00 65.62 648 ASP A O 1
ATOM 5122 N N . ILE A 1 649 ? -2.283 44.496 25.073 1.00 65.88 649 ILE A N 1
ATOM 5123 C CA . ILE A 1 649 ? -1.868 45.785 25.647 1.00 65.88 649 ILE A CA 1
ATOM 5124 C C . ILE A 1 649 ? -0.418 46.153 25.282 1.00 65.88 649 ILE A C 1
ATOM 5126 O O . ILE A 1 649 ? -0.117 47.328 25.045 1.00 65.88 649 ILE A O 1
ATOM 5130 N N . ASP A 1 650 ? 0.446 45.153 25.103 1.00 66.25 650 ASP A N 1
ATOM 5131 C CA . ASP A 1 650 ? 1.865 45.299 24.756 1.00 66.25 650 ASP A CA 1
ATOM 5132 C C . ASP A 1 650 ? 2.155 45.352 23.245 1.00 66.25 650 ASP A C 1
ATOM 5134 O O . ASP A 1 650 ? 3.283 45.653 22.853 1.00 66.25 650 ASP A O 1
ATOM 5138 N N . ASP A 1 651 ? 1.158 45.130 22.383 1.00 68.81 651 ASP A N 1
ATOM 5139 C CA . ASP A 1 651 ? 1.380 45.124 20.931 1.00 68.81 651 ASP A CA 1
ATOM 5140 C C . ASP A 1 651 ? 1.781 46.518 20.396 1.00 68.81 651 ASP A C 1
ATOM 5142 O O . ASP A 1 651 ? 1.228 47.536 20.822 1.00 68.81 651 ASP A O 1
ATOM 5146 N N . PRO A 1 652 ? 2.720 46.638 19.447 1.00 63.47 652 PRO A N 1
ATOM 5147 C CA . PRO A 1 652 ? 3.100 47.936 18.894 1.00 63.47 652 PRO A CA 1
ATOM 5148 C C . PRO A 1 652 ? 1.920 48.606 18.169 1.00 63.47 652 PRO A C 1
ATOM 5150 O O . PRO A 1 652 ? 1.192 47.967 17.413 1.00 63.47 652 PRO A O 1
ATOM 5153 N N . ILE A 1 653 ? 1.732 49.916 18.373 1.00 65.50 653 ILE A N 1
ATOM 5154 C CA . ILE A 1 653 ? 0.699 50.688 17.666 1.00 65.50 653 ILE A CA 1
ATOM 5155 C C . ILE A 1 653 ? 1.097 50.748 16.190 1.00 65.50 653 ILE A C 1
ATOM 5157 O O . ILE A 1 653 ? 2.134 51.316 15.844 1.00 65.50 653 ILE A O 1
ATOM 5161 N N . SER A 1 654 ? 0.285 50.156 15.315 1.00 55.28 654 SER A N 1
ATOM 5162 C CA . SER A 1 654 ? 0.522 50.155 13.874 1.00 55.28 654 SER A CA 1
ATOM 5163 C C . SER A 1 654 ? 0.375 51.569 13.308 1.00 55.28 654 SER A C 1
ATOM 5165 O O . SER A 1 654 ? -0.700 51.982 12.874 1.00 55.28 654 SER A O 1
ATOM 5167 N N . HIS A 1 655 ? 1.467 52.327 13.285 1.00 45.50 655 HIS A N 1
ATOM 5168 C CA . HIS A 1 655 ? 1.584 53.480 12.410 1.00 45.50 655 HIS A CA 1
ATOM 5169 C C . HIS A 1 655 ? 1.702 52.951 10.980 1.00 45.50 655 HIS A C 1
ATOM 5171 O O . HIS A 1 655 ? 2.757 52.456 10.590 1.00 45.50 655 HIS A O 1
ATOM 5177 N N . ARG A 1 656 ? 0.640 53.061 10.171 1.00 36.62 656 ARG A N 1
ATOM 5178 C CA . ARG A 1 656 ? 0.821 53.056 8.715 1.00 36.62 656 ARG A CA 1
ATOM 5179 C C . ARG A 1 656 ? 1.596 54.322 8.369 1.00 36.62 656 ARG A C 1
ATOM 5181 O O . ARG A 1 656 ? 1.019 55.378 8.135 1.00 36.62 656 ARG A O 1
ATOM 5188 N N . SER A 1 657 ? 2.919 54.236 8.408 1.00 31.50 657 SER A N 1
ATOM 5189 C CA . SER A 1 657 ? 3.739 55.136 7.622 1.00 31.50 657 SER A CA 1
ATOM 5190 C C . SER A 1 657 ? 3.427 54.825 6.165 1.00 31.50 657 SER A C 1
ATOM 5192 O O . SER A 1 657 ? 3.716 53.719 5.710 1.00 31.50 657 SER A O 1
ATOM 5194 N N . ASP A 1 658 ? 2.885 55.801 5.441 1.00 33.31 658 ASP A N 1
ATOM 5195 C CA . ASP A 1 658 ? 2.968 55.905 3.980 1.00 33.31 658 ASP A CA 1
ATOM 5196 C C . ASP A 1 658 ? 4.441 56.063 3.544 1.00 33.31 658 ASP A C 1
ATOM 5198 O O . ASP A 1 658 ? 4.835 56.990 2.838 1.00 33.31 658 ASP A O 1
ATOM 5202 N N . ALA A 1 659 ? 5.300 55.149 3.990 1.00 31.52 659 ALA A N 1
ATOM 5203 C CA . ALA A 1 659 ? 6.519 54.823 3.295 1.00 31.52 659 ALA A CA 1
ATOM 5204 C C . ALA A 1 659 ? 6.078 53.899 2.166 1.00 31.52 659 ALA A C 1
ATOM 5206 O O . ALA A 1 659 ? 5.912 52.693 2.334 1.00 31.52 659 ALA A O 1
ATOM 5207 N N . MET A 1 660 ? 5.817 54.518 1.020 1.00 37.00 660 MET A N 1
ATOM 5208 C CA . MET A 1 660 ? 5.725 53.872 -0.276 1.00 37.00 660 MET A CA 1
ATOM 5209 C C . MET A 1 660 ? 7.073 53.196 -0.578 1.00 37.00 660 MET A C 1
ATOM 5211 O O . MET A 1 660 ? 7.855 53.675 -1.395 1.00 37.00 660 MET A O 1
ATOM 5215 N N . GLU A 1 661 ? 7.378 52.096 0.111 1.00 33.97 661 GLU A N 1
ATOM 5216 C CA . GLU A 1 661 ? 8.334 51.119 -0.380 1.00 33.97 661 GLU A CA 1
ATOM 5217 C C . GLU A 1 661 ? 7.653 50.439 -1.561 1.00 33.97 661 GLU A C 1
ATOM 5219 O O . GLU A 1 661 ? 6.824 49.539 -1.429 1.00 33.97 661 GLU A O 1
ATOM 5224 N N . LEU A 1 662 ? 7.988 50.932 -2.751 1.00 39.69 662 LEU A N 1
ATOM 5225 C CA . LEU A 1 662 ? 7.918 50.169 -3.984 1.00 39.69 662 LEU A CA 1
ATOM 5226 C C . LEU A 1 662 ? 8.764 48.902 -3.790 1.00 39.69 662 LEU A C 1
ATOM 5228 O O . LEU A 1 662 ? 9.915 48.848 -4.216 1.00 39.69 662 LEU A O 1
ATOM 5232 N N . GLN A 1 663 ? 8.214 47.887 -3.121 1.00 45.19 663 GLN A N 1
ATOM 5233 C CA . GLN A 1 663 ? 8.722 46.530 -3.234 1.00 45.19 663 GLN A CA 1
ATOM 5234 C C . GLN A 1 663 ? 8.524 46.138 -4.693 1.00 45.19 663 GLN A C 1
ATOM 5236 O O . GLN A 1 663 ? 7.407 45.901 -5.158 1.00 45.19 663 GLN A O 1
ATOM 5241 N N . PHE A 1 664 ? 9.627 46.203 -5.431 1.00 52.94 664 PHE A N 1
ATOM 5242 C CA . PHE A 1 664 ? 9.710 45.799 -6.818 1.00 52.94 664 PHE A CA 1
ATOM 5243 C C . PHE A 1 664 ? 9.378 44.308 -6.857 1.00 52.94 664 PHE A C 1
ATOM 5245 O O . PHE A 1 664 ? 10.164 43.482 -6.399 1.00 52.94 664 PHE A O 1
ATOM 5252 N N . VAL A 1 665 ? 8.172 43.972 -7.312 1.00 62.47 665 VAL A N 1
ATOM 5253 C CA . VAL A 1 665 ? 7.798 42.579 -7.536 1.00 62.47 665 VAL A CA 1
ATOM 5254 C C . VAL A 1 665 ? 8.538 42.146 -8.793 1.00 62.47 665 VAL A C 1
ATOM 5256 O O . VAL A 1 665 ? 8.356 42.746 -9.851 1.00 62.47 665 VAL A O 1
ATOM 5259 N N . ASP A 1 666 ? 9.421 41.164 -8.656 1.00 74.12 666 ASP A N 1
ATOM 5260 C CA . ASP A 1 666 ? 10.170 40.619 -9.779 1.00 74.12 666 ASP A CA 1
ATOM 5261 C C . ASP A 1 666 ? 9.213 39.997 -10.808 1.00 74.12 666 ASP A C 1
ATOM 5263 O O . ASP A 1 666 ? 8.459 39.076 -10.489 1.00 74.12 666 ASP A O 1
ATOM 5267 N N . GLU A 1 667 ? 9.238 40.497 -12.045 1.00 79.44 667 GLU A N 1
ATOM 5268 C CA . GLU A 1 667 ? 8.289 40.060 -13.075 1.00 79.44 667 GLU A CA 1
ATOM 5269 C C . GLU A 1 667 ? 8.499 38.610 -13.507 1.00 79.44 667 GLU A C 1
ATOM 5271 O O . GLU A 1 667 ? 7.542 37.949 -13.899 1.00 79.44 667 GLU A O 1
ATOM 5276 N N . THR A 1 668 ? 9.711 38.064 -13.364 1.00 79.69 668 THR A N 1
ATOM 5277 C CA . THR A 1 668 ? 9.942 36.645 -13.678 1.00 79.69 668 THR A CA 1
ATOM 5278 C C . THR A 1 668 ? 9.247 35.725 -12.671 1.00 79.69 668 THR A C 1
ATOM 5280 O O . THR A 1 668 ? 8.699 34.680 -13.032 1.00 79.69 668 THR A O 1
ATOM 5283 N N . SER A 1 669 ? 9.174 36.156 -11.412 1.00 81.06 669 SER A N 1
ATOM 5284 C CA . SER A 1 669 ? 8.437 35.475 -10.347 1.00 81.06 669 SER A CA 1
ATOM 5285 C C . SER A 1 669 ? 6.917 35.575 -10.546 1.00 81.06 669 SER A C 1
ATOM 5287 O O . SER A 1 669 ? 6.197 34.608 -10.293 1.00 81.06 669 SER A O 1
ATOM 5289 N N . VAL A 1 670 ? 6.420 36.706 -11.067 1.00 82.69 670 VAL A N 1
ATOM 5290 C CA . VAL A 1 670 ? 5.002 36.884 -11.441 1.00 82.69 670 VAL A CA 1
ATOM 5291 C C . VAL A 1 670 ? 4.634 35.976 -12.614 1.00 82.69 670 VAL A C 1
ATOM 5293 O O . VAL A 1 670 ? 3.651 35.244 -12.522 1.00 82.69 670 VAL A O 1
ATOM 5296 N N . GLU A 1 671 ? 5.441 35.950 -13.679 1.00 78.75 671 GLU A N 1
ATOM 5297 C CA . GLU A 1 671 ? 5.237 35.052 -14.825 1.00 78.75 671 GLU A CA 1
ATOM 5298 C C . GLU A 1 671 ? 5.251 33.575 -14.410 1.00 78.75 671 GLU A C 1
ATOM 5300 O O . GLU A 1 671 ? 4.445 32.784 -14.903 1.00 78.75 671 GLU A O 1
ATOM 5305 N N . THR A 1 672 ? 6.108 33.204 -13.454 1.00 79.69 672 THR A N 1
ATOM 5306 C CA . THR A 1 672 ? 6.162 31.840 -12.909 1.00 79.69 672 THR A CA 1
ATOM 5307 C C . THR A 1 672 ? 4.858 31.474 -12.192 1.00 79.69 672 THR A C 1
ATOM 5309 O O . THR A 1 672 ? 4.282 30.423 -12.469 1.00 79.69 672 THR A O 1
ATOM 5312 N N . LEU A 1 673 ? 4.318 32.353 -11.343 1.00 77.69 673 LEU A N 1
ATOM 5313 C CA . LEU A 1 673 ? 3.028 32.120 -10.677 1.00 77.69 673 LEU A CA 1
ATOM 5314 C C . LEU A 1 673 ? 1.842 32.131 -11.659 1.00 77.69 673 LEU A C 1
ATOM 5316 O O . LEU A 1 673 ? 0.923 31.325 -11.523 1.00 77.69 673 LEU A O 1
ATOM 5320 N N . ILE A 1 674 ? 1.875 32.970 -12.697 1.00 80.12 674 ILE A N 1
ATOM 5321 C CA . ILE A 1 674 ? 0.874 32.931 -13.777 1.00 80.12 674 ILE A CA 1
ATOM 5322 C C . ILE A 1 674 ? 0.960 31.603 -14.539 1.00 80.12 674 ILE A C 1
ATOM 5324 O O . ILE A 1 674 ? -0.067 31.026 -14.898 1.00 80.12 674 ILE A O 1
ATOM 5328 N N . SER A 1 675 ? 2.167 31.064 -14.736 1.00 68.19 675 SER A N 1
ATOM 5329 C CA . SER A 1 675 ? 2.362 29.754 -15.367 1.00 68.19 675 SER A CA 1
ATOM 5330 C C . SER A 1 675 ? 1.815 28.592 -14.524 1.00 68.19 675 SER A C 1
ATOM 5332 O O . SER A 1 675 ? 1.394 27.582 -15.088 1.00 68.19 675 SER A O 1
ATOM 5334 N N . PHE A 1 676 ? 1.731 28.756 -13.197 1.00 66.31 676 PHE A N 1
ATOM 5335 C CA . PHE A 1 676 ? 1.024 27.838 -12.291 1.00 66.31 676 PHE A CA 1
ATOM 5336 C C . PHE A 1 676 ? -0.508 27.980 -12.361 1.00 66.31 676 PHE A C 1
ATOM 5338 O O . PHE A 1 676 ? -1.233 27.191 -11.759 1.00 66.31 676 PHE A O 1
ATOM 5345 N N . GLY A 1 677 ? -1.016 28.932 -13.151 1.00 59.28 677 GLY A N 1
ATOM 5346 C CA . GLY A 1 677 ? -2.441 29.140 -13.407 1.00 59.28 677 GLY A CA 1
ATOM 5347 C C . GLY A 1 677 ? -3.095 30.201 -12.525 1.00 59.28 677 GLY A C 1
ATOM 5348 O O . GLY A 1 677 ? -4.320 30.320 -12.544 1.00 59.28 677 GLY A O 1
ATOM 5349 N N . PHE A 1 678 ? -2.316 30.976 -11.764 1.00 76.19 678 PHE A N 1
ATOM 5350 C CA . PHE A 1 678 ? -2.843 32.053 -10.928 1.00 76.19 678 PHE A CA 1
ATOM 5351 C C . PHE A 1 678 ? -3.079 33.336 -11.735 1.00 76.19 678 PHE A C 1
ATOM 5353 O O . PHE A 1 678 ? -2.336 33.654 -12.663 1.00 76.19 678 PHE A O 1
ATOM 5360 N N . GLN A 1 679 ? -4.110 34.106 -11.372 1.00 77.56 679 GLN A N 1
ATOM 5361 C CA . GLN A 1 679 ? -4.317 35.431 -11.960 1.00 77.56 679 GLN A CA 1
ATOM 5362 C C . GLN A 1 679 ? -3.204 36.394 -11.536 1.00 77.56 679 GLN A C 1
ATOM 5364 O O . GLN A 1 679 ? -2.735 36.354 -10.396 1.00 77.56 679 GLN A O 1
ATOM 5369 N N . GLU A 1 680 ? -2.814 37.288 -12.446 1.00 78.44 680 GLU A N 1
ATOM 5370 C CA . GLU A 1 680 ? -1.704 38.229 -12.253 1.00 78.44 680 GLU A CA 1
ATOM 5371 C C . GLU A 1 680 ? -1.856 39.064 -10.969 1.00 78.44 680 GLU A C 1
ATOM 5373 O O . GLU A 1 680 ? -0.905 39.208 -10.197 1.00 78.44 680 GLU A O 1
ATOM 5378 N N . ASP A 1 681 ? -3.068 39.537 -10.675 1.00 76.06 681 ASP A N 1
ATOM 5379 C CA . ASP A 1 681 ? -3.346 40.352 -9.489 1.00 76.06 681 ASP A CA 1
ATOM 5380 C C . ASP A 1 681 ? -3.165 39.578 -8.174 1.00 76.06 681 ASP A C 1
ATOM 5382 O O . ASP A 1 681 ? -2.696 40.129 -7.174 1.00 76.06 681 ASP A O 1
ATOM 5386 N N . VAL A 1 682 ? -3.498 38.284 -8.174 1.00 78.88 682 VAL A N 1
ATOM 5387 C CA . VAL A 1 682 ? -3.345 37.387 -7.019 1.00 78.88 682 VAL A CA 1
ATOM 5388 C C . VAL A 1 682 ? -1.873 37.027 -6.825 1.00 78.88 682 VAL A C 1
ATOM 5390 O O . VAL A 1 682 ? -1.368 37.119 -5.707 1.00 78.88 682 VAL A O 1
ATOM 5393 N N . ALA A 1 683 ? -1.155 36.725 -7.910 1.00 80.81 683 ALA A N 1
ATOM 5394 C CA . ALA A 1 683 ? 0.283 36.457 -7.891 1.00 80.81 683 ALA A CA 1
ATOM 5395 C C . ALA A 1 683 ? 1.085 37.649 -7.338 1.00 80.81 683 ALA A C 1
ATOM 5397 O O . ALA A 1 683 ? 1.949 37.486 -6.475 1.00 80.81 683 ALA A O 1
ATOM 5398 N N . ARG A 1 684 ? 0.752 38.874 -7.767 1.00 81.62 684 ARG A N 1
ATOM 5399 C CA . ARG A 1 684 ? 1.393 40.103 -7.271 1.00 81.62 684 ARG A CA 1
ATOM 5400 C C . ARG A 1 684 ? 1.087 40.375 -5.797 1.00 81.62 684 ARG A C 1
ATOM 5402 O O . ARG A 1 684 ? 1.966 40.853 -5.081 1.00 81.62 684 ARG A O 1
ATOM 5409 N N . LYS A 1 685 ? -0.134 40.092 -5.326 1.00 81.56 685 LYS A N 1
ATOM 5410 C CA . LYS A 1 685 ? -0.496 40.210 -3.899 1.00 81.56 685 LYS A CA 1
ATOM 5411 C C . LYS A 1 685 ? 0.251 39.182 -3.048 1.00 81.56 685 LYS A C 1
ATOM 5413 O O . LYS A 1 685 ? 0.807 39.551 -2.017 1.00 81.56 685 LYS A O 1
ATOM 5418 N N . ALA A 1 686 ? 0.325 37.942 -3.518 1.00 81.44 686 ALA A N 1
ATOM 5419 C CA . ALA A 1 686 ? 1.014 36.859 -2.833 1.00 81.44 686 ALA A CA 1
ATOM 5420 C C . ALA A 1 686 ? 2.516 37.125 -2.687 1.00 81.44 686 ALA A C 1
ATOM 5422 O O . ALA A 1 686 ? 3.045 37.016 -1.587 1.00 81.44 686 ALA A O 1
ATOM 5423 N N . LEU A 1 687 ? 3.180 37.580 -3.757 1.00 82.12 687 LEU A N 1
ATOM 5424 C CA . LEU A 1 687 ? 4.604 37.933 -3.725 1.00 82.12 687 LEU A CA 1
ATOM 5425 C C . LEU A 1 687 ? 4.906 39.113 -2.793 1.00 82.12 687 LEU A C 1
ATOM 5427 O O . LEU A 1 687 ? 5.965 39.149 -2.171 1.00 82.12 687 LEU A O 1
ATOM 5431 N N . LYS A 1 688 ? 3.979 40.069 -2.649 1.00 81.62 688 LYS A N 1
ATOM 5432 C CA . LYS A 1 688 ? 4.114 41.152 -1.660 1.00 81.62 688 LYS A CA 1
ATOM 5433 C C . LYS A 1 688 ? 3.967 40.636 -0.228 1.00 81.62 688 LYS A C 1
ATOM 5435 O O . LYS A 1 688 ? 4.723 41.048 0.643 1.00 81.62 688 LYS A O 1
ATOM 5440 N N . ALA A 1 689 ? 3.024 39.725 0.014 1.00 78.75 689 ALA A N 1
ATOM 5441 C CA . ALA A 1 689 ? 2.811 39.128 1.333 1.00 78.75 689 ALA A CA 1
ATOM 5442 C C . ALA A 1 689 ? 3.957 38.187 1.751 1.00 78.75 689 ALA A C 1
ATOM 5444 O O . ALA A 1 689 ? 4.261 38.078 2.937 1.00 78.75 689 ALA A O 1
ATOM 5445 N N . SER A 1 690 ? 4.617 37.541 0.787 1.00 80.25 690 SER A N 1
ATOM 5446 C CA . SER A 1 690 ? 5.704 36.588 1.023 1.00 80.25 690 SER A CA 1
ATOM 5447 C C . SER A 1 690 ? 7.114 37.187 0.946 1.00 80.25 690 SER A C 1
ATOM 5449 O O . SER A 1 690 ? 8.094 36.461 1.117 1.00 80.25 690 SER A O 1
ATOM 5451 N N . GLY A 1 691 ? 7.243 38.495 0.694 1.00 76.56 691 GLY A N 1
ATOM 5452 C CA . GLY A 1 691 ? 8.541 39.166 0.563 1.00 76.56 691 GLY A CA 1
ATOM 5453 C C . GLY A 1 691 ? 9.331 38.765 -0.690 1.00 76.56 691 GLY A C 1
ATOM 5454 O O . GLY A 1 691 ? 10.559 38.798 -0.667 1.00 76.56 691 GLY A O 1
ATOM 5455 N N . GLY A 1 692 ? 8.645 38.372 -1.769 1.00 72.94 692 GLY A N 1
ATOM 5456 C CA . GLY A 1 692 ? 9.237 37.986 -3.056 1.00 72.94 692 GLY A CA 1
ATOM 5457 C C . GLY A 1 692 ? 9.612 36.505 -3.187 1.00 72.94 692 GLY A C 1
ATOM 5458 O O . GLY A 1 692 ? 10.138 36.106 -4.220 1.00 72.94 692 GLY A O 1
ATOM 5459 N N . ASP A 1 693 ? 9.340 35.686 -2.170 1.00 78.56 693 ASP A N 1
ATOM 5460 C CA . ASP A 1 693 ? 9.578 34.239 -2.189 1.00 78.56 693 ASP A CA 1
ATOM 5461 C C . ASP A 1 693 ? 8.406 33.511 -2.875 1.00 78.56 693 ASP A C 1
ATOM 5463 O O . ASP A 1 693 ? 7.250 33.660 -2.459 1.00 78.56 693 ASP A O 1
ATOM 5467 N N . ILE A 1 694 ? 8.702 32.749 -3.935 1.00 78.62 694 ILE A N 1
ATOM 5468 C CA . ILE A 1 694 ? 7.712 32.052 -4.773 1.00 78.62 694 ILE A CA 1
ATOM 5469 C C . ILE A 1 694 ? 7.049 30.900 -4.011 1.00 78.62 694 ILE A C 1
ATOM 5471 O O . ILE A 1 694 ? 5.842 30.704 -4.157 1.00 78.62 694 ILE A O 1
ATOM 5475 N N . GLU A 1 695 ? 7.791 30.152 -3.189 1.00 76.88 695 GLU A N 1
ATOM 5476 C CA . GLU A 1 695 ? 7.240 29.002 -2.456 1.00 76.88 695 GLU A CA 1
ATOM 5477 C C . GLU A 1 695 ? 6.230 29.490 -1.420 1.00 76.88 695 GLU A C 1
ATOM 5479 O O . GLU A 1 695 ? 5.071 29.077 -1.416 1.00 76.88 695 GLU A O 1
ATOM 5484 N N . LYS A 1 696 ? 6.625 30.498 -0.638 1.00 79.56 696 LYS A N 1
ATOM 5485 C CA . LYS A 1 696 ? 5.737 31.142 0.335 1.00 79.56 696 LYS A CA 1
ATOM 5486 C C . LYS A 1 696 ? 4.582 31.892 -0.320 1.00 79.56 696 LYS A C 1
ATOM 5488 O O . LYS A 1 696 ? 3.498 31.928 0.251 1.00 79.56 696 LYS A O 1
ATOM 5493 N N . ALA A 1 697 ? 4.789 32.499 -1.493 1.00 82.00 697 ALA A N 1
ATOM 5494 C CA . ALA A 1 697 ? 3.702 33.118 -2.255 1.00 82.00 697 ALA A CA 1
ATOM 5495 C C . ALA A 1 697 ? 2.680 32.065 -2.686 1.00 82.00 697 ALA A C 1
ATOM 5497 O O . ALA A 1 697 ? 1.481 32.282 -2.556 1.00 82.00 697 ALA A O 1
ATOM 5498 N N . THR A 1 698 ? 3.153 30.915 -3.161 1.00 76.25 698 THR A N 1
ATOM 5499 C CA . THR A 1 698 ? 2.300 29.803 -3.584 1.00 76.25 698 THR A CA 1
ATOM 5500 C C . THR A 1 698 ? 1.484 29.275 -2.402 1.00 76.25 698 THR A C 1
ATOM 5502 O O . THR A 1 698 ? 0.258 29.216 -2.489 1.00 76.25 698 THR A O 1
ATOM 5505 N N . ASP A 1 699 ? 2.127 29.002 -1.264 1.00 77.06 699 ASP A N 1
ATOM 5506 C CA . ASP A 1 699 ? 1.446 28.561 -0.038 1.00 77.06 699 ASP A CA 1
ATOM 5507 C C . ASP A 1 699 ? 0.448 29.614 0.487 1.00 77.06 699 ASP A C 1
ATOM 5509 O O . ASP A 1 699 ? -0.640 29.285 0.970 1.00 77.06 699 ASP A O 1
ATOM 5513 N N . TRP A 1 700 ? 0.773 30.904 0.357 1.00 80.00 700 TRP A N 1
ATOM 5514 C CA . TRP A 1 700 ? -0.132 31.998 0.715 1.00 80.00 700 TRP A CA 1
ATOM 5515 C C . TRP A 1 700 ? -1.391 32.022 -0.166 1.00 80.00 700 TRP A C 1
ATOM 5517 O O . TRP A 1 700 ? -2.495 32.195 0.347 1.00 80.00 700 TRP A O 1
ATOM 5527 N N . ILE A 1 701 ? -1.253 31.788 -1.477 1.00 79.50 701 ILE A N 1
ATOM 5528 C CA . ILE A 1 701 ? -2.397 31.718 -2.401 1.00 79.50 701 ILE A CA 1
ATOM 5529 C C . ILE A 1 701 ? -3.321 30.555 -2.028 1.00 79.50 701 ILE A C 1
ATOM 5531 O O . ILE A 1 701 ? -4.537 30.734 -1.967 1.00 79.50 701 ILE A O 1
ATOM 5535 N N . PHE A 1 702 ? -2.759 29.380 -1.737 1.00 68.12 702 PHE A N 1
ATOM 5536 C CA . PHE A 1 702 ? -3.548 28.203 -1.360 1.00 68.12 702 PHE A CA 1
ATOM 5537 C C . PHE A 1 702 ? -4.211 28.332 0.016 1.00 68.12 702 PHE A C 1
ATOM 5539 O O . PHE A 1 702 ? -5.294 27.788 0.230 1.00 68.12 702 PHE A O 1
ATOM 5546 N N . SER A 1 703 ? -3.605 29.079 0.939 1.00 70.25 703 SER A N 1
ATOM 5547 C CA . SER A 1 703 ? -4.173 29.319 2.270 1.00 70.25 703 SER A CA 1
ATOM 5548 C C . SER A 1 703 ? -5.223 30.437 2.319 1.00 70.25 703 SER A C 1
ATOM 5550 O O . SER A 1 703 ? -5.954 30.512 3.307 1.00 70.25 703 SER A O 1
ATOM 5552 N N . GLN A 1 704 ? -5.364 31.264 1.270 1.00 65.69 704 GLN A N 1
ATOM 5553 C CA . GLN A 1 704 ? -6.371 32.338 1.194 1.00 65.69 704 GLN A CA 1
ATOM 5554 C C . GLN A 1 704 ? -7.222 32.309 -0.096 1.00 65.69 704 GLN A C 1
ATOM 5556 O O . GLN A 1 704 ? -7.092 33.195 -0.947 1.00 65.69 704 GLN A O 1
ATOM 5561 N N . PRO A 1 705 ? -8.177 31.365 -0.230 1.00 51.19 705 PRO A N 1
ATOM 5562 C CA . PRO A 1 705 ? -9.060 31.277 -1.400 1.00 51.19 705 PRO A CA 1
ATOM 5563 C C . PRO A 1 705 ? -10.027 32.466 -1.551 1.00 51.19 705 PRO A C 1
ATOM 5565 O O . PRO A 1 705 ? -10.535 32.722 -2.636 1.00 51.19 705 PRO A O 1
ATOM 5568 N N . GLU A 1 706 ? -10.309 33.205 -0.474 1.00 44.69 706 GLU A N 1
ATOM 5569 C CA . GLU A 1 706 ? -11.229 34.352 -0.513 1.00 44.69 706 GLU A CA 1
ATOM 5570 C C . GLU A 1 706 ? -10.588 35.603 -1.138 1.00 44.69 706 GLU A C 1
ATOM 5572 O O . GLU A 1 706 ? -11.271 36.419 -1.762 1.00 44.69 706 GLU A O 1
ATOM 5577 N N . ALA A 1 707 ? -9.260 35.747 -1.048 1.00 43.66 707 ALA A N 1
ATOM 5578 C CA . ALA A 1 707 ? -8.547 36.888 -1.620 1.00 43.66 707 ALA A CA 1
ATOM 5579 C C . ALA A 1 707 ? -8.565 36.876 -3.162 1.00 43.66 707 ALA A C 1
ATOM 5581 O O . ALA A 1 707 ? -8.503 37.942 -3.786 1.00 43.66 707 ALA A O 1
ATOM 5582 N N . SER A 1 708 ? -8.693 35.691 -3.769 1.00 42.84 708 SER A N 1
ATOM 5583 C CA . SER A 1 708 ? -8.807 35.471 -5.216 1.00 42.84 708 SER A CA 1
ATOM 5584 C C . SER A 1 708 ? -10.233 35.623 -5.763 1.00 42.84 708 SER A C 1
ATOM 5586 O O . SER A 1 708 ? -10.386 35.783 -6.970 1.00 42.84 708 SER A O 1
ATOM 5588 N N . ALA A 1 709 ? -11.265 35.656 -4.910 1.00 39.97 709 ALA A N 1
ATOM 5589 C CA . ALA A 1 709 ? -12.668 35.821 -5.314 1.00 39.97 709 ALA A CA 1
ATOM 5590 C C . ALA A 1 709 ? -13.160 37.287 -5.329 1.00 39.97 709 ALA A C 1
ATOM 5592 O O . ALA A 1 709 ? -14.315 37.551 -5.654 1.00 39.97 709 ALA A O 1
ATOM 5593 N N . SER A 1 710 ? -12.308 38.256 -4.972 1.00 34.84 710 SER A N 1
ATOM 5594 C CA . SER A 1 710 ? -12.712 39.653 -4.719 1.00 34.84 710 SER A CA 1
ATOM 5595 C C . SER A 1 710 ? -12.575 40.623 -5.906 1.00 34.84 710 SER A C 1
ATOM 5597 O O . SER A 1 710 ? -12.549 41.837 -5.703 1.00 34.84 710 SER A O 1
ATOM 5599 N N . ALA A 1 711 ? -12.527 40.131 -7.145 1.00 37.38 711 ALA A N 1
ATOM 5600 C CA . ALA A 1 711 ? -12.629 40.982 -8.330 1.00 37.38 711 ALA A CA 1
ATOM 5601 C C . ALA A 1 711 ? -13.747 40.471 -9.253 1.00 37.38 711 ALA A C 1
ATOM 5603 O O . ALA A 1 711 ? -13.665 39.369 -9.782 1.00 37.38 711 ALA A O 1
ATOM 5604 N N . ASP A 1 712 ? -14.767 41.314 -9.421 1.00 32.00 712 ASP A N 1
ATOM 5605 C CA . ASP A 1 712 ? -15.923 41.212 -10.322 1.00 32.00 712 ASP A CA 1
ATOM 5606 C C . ASP A 1 712 ? -17.123 40.353 -9.875 1.00 32.00 712 ASP A C 1
ATOM 5608 O O . ASP A 1 712 ? -17.279 39.187 -10.228 1.00 32.00 712 ASP A O 1
ATOM 5612 N N . THR A 1 713 ? -18.087 40.994 -9.202 1.00 29.58 713 THR A N 1
ATOM 5613 C CA . THR A 1 713 ? -19.458 41.140 -9.743 1.00 29.58 713 THR A CA 1
ATOM 5614 C C . THR A 1 713 ? -20.268 42.168 -8.948 1.00 29.58 713 THR A C 1
ATOM 5616 O O . THR A 1 713 ? -20.355 42.130 -7.723 1.00 29.58 713 THR A O 1
ATOM 5619 N N . ASP A 1 714 ? -20.857 43.106 -9.689 1.00 27.94 714 ASP A N 1
ATOM 5620 C CA . ASP A 1 714 ? -21.668 44.216 -9.203 1.00 27.94 714 ASP A CA 1
ATOM 5621 C C . ASP A 1 714 ? -22.851 43.792 -8.322 1.00 27.94 714 ASP A C 1
ATOM 5623 O O . ASP A 1 714 ? -23.603 42.855 -8.601 1.00 27.94 714 ASP A O 1
ATOM 5627 N N . ALA A 1 715 ? -23.064 44.594 -7.283 1.00 35.09 715 ALA A N 1
ATOM 5628 C CA . ALA A 1 715 ? -24.200 44.535 -6.390 1.00 35.09 715 ALA A CA 1
ATOM 5629 C C . ALA A 1 715 ? -25.522 44.816 -7.124 1.00 35.09 715 ALA A C 1
ATOM 5631 O O . ALA A 1 715 ? -25.819 45.965 -7.451 1.00 35.09 715 ALA A O 1
ATOM 5632 N N . THR A 1 716 ? -26.395 43.812 -7.276 1.00 27.06 716 THR A N 1
ATOM 5633 C CA . THR A 1 716 ? -27.850 44.016 -7.130 1.00 27.06 716 THR A CA 1
ATOM 5634 C C . THR A 1 716 ? -28.628 42.717 -6.852 1.00 27.06 716 THR A C 1
ATOM 5636 O O . THR A 1 716 ? -28.545 41.743 -7.588 1.00 27.06 716 THR A O 1
ATOM 5639 N N . SER A 1 717 ? -29.507 42.795 -5.845 1.00 24.78 717 SER A N 1
ATOM 5640 C CA . SER A 1 717 ? -30.695 41.962 -5.556 1.00 24.78 717 SER A CA 1
ATOM 5641 C C . SER A 1 717 ? -30.564 40.605 -4.820 1.00 24.78 717 SER A C 1
ATOM 5643 O O . SER A 1 717 ? -30.285 39.559 -5.385 1.00 24.78 717 SER A O 1
ATOM 5645 N N . SER A 1 718 ? -30.956 40.672 -3.538 1.00 25.84 718 SER A N 1
ATOM 5646 C CA . SER A 1 718 ? -31.779 39.724 -2.757 1.00 25.84 718 SER A CA 1
ATOM 5647 C C . SER A 1 718 ? -31.325 38.269 -2.538 1.00 25.84 718 SER A C 1
ATOM 5649 O O . SER A 1 718 ? -31.651 37.378 -3.311 1.00 25.84 718 SER A O 1
ATOM 5651 N N . GLY A 1 719 ? -30.794 38.026 -1.333 1.00 32.34 719 GLY A N 1
ATOM 5652 C CA . GLY A 1 719 ? -31.357 37.057 -0.381 1.00 32.34 719 GLY A CA 1
ATOM 5653 C C . GLY A 1 719 ? -31.373 35.577 -0.770 1.00 32.34 719 GLY A C 1
ATOM 5654 O O . GLY A 1 719 ? -32.451 35.006 -0.894 1.00 32.34 719 GLY A O 1
ATOM 5655 N N . MET A 1 720 ? -30.205 34.935 -0.823 1.00 22.39 720 MET A N 1
ATOM 5656 C CA . MET A 1 720 ? -30.049 33.485 -0.640 1.00 22.39 720 MET A CA 1
ATOM 5657 C C . MET A 1 720 ? -28.803 33.236 0.223 1.00 22.39 720 MET A C 1
ATOM 5659 O O . MET A 1 720 ? -27.803 33.934 0.084 1.00 22.39 720 MET A O 1
ATOM 5663 N N . GLN A 1 721 ? -28.902 32.296 1.168 1.00 28.78 721 GLN A N 1
ATOM 5664 C CA . GLN A 1 721 ? -27.817 31.893 2.067 1.00 28.78 721 GLN A CA 1
ATOM 5665 C C . GLN A 1 721 ? -26.541 31.577 1.272 1.00 28.78 721 GLN A C 1
ATOM 5667 O O . GLN A 1 721 ? -26.587 30.784 0.333 1.00 28.78 721 GLN A O 1
ATOM 5672 N N . ALA A 1 722 ? -25.419 32.183 1.665 1.00 26.59 722 ALA A N 1
ATOM 5673 C CA . ALA A 1 722 ? -24.105 31.906 1.102 1.00 26.59 722 ALA A CA 1
ATOM 5674 C C . ALA A 1 722 ? -23.676 30.474 1.473 1.00 26.59 722 ALA A C 1
ATOM 5676 O O . ALA A 1 722 ? -23.207 30.210 2.580 1.00 26.59 722 ALA A O 1
ATOM 5677 N N . GLY A 1 723 ? -23.914 29.535 0.558 1.00 28.53 723 GLY A N 1
ATOM 5678 C CA . GLY A 1 723 ? -23.185 28.274 0.509 1.00 28.53 723 GLY A CA 1
ATOM 5679 C C . GLY A 1 723 ? -21.799 28.547 -0.066 1.00 28.53 723 GLY A C 1
ATOM 5680 O O . GLY A 1 723 ? -21.688 29.191 -1.105 1.00 28.53 723 GLY A O 1
ATOM 5681 N N . ASP A 1 724 ? -20.771 28.086 0.636 1.00 39.25 724 ASP A N 1
ATOM 5682 C CA . ASP A 1 724 ? -19.368 28.180 0.235 1.00 39.25 724 ASP A CA 1
ATOM 5683 C C . ASP A 1 724 ? -19.158 27.441 -1.112 1.00 39.25 724 ASP A C 1
ATOM 5685 O O . ASP A 1 724 ? -19.413 26.231 -1.187 1.00 39.25 724 ASP A O 1
ATOM 5689 N N . PRO A 1 725 ? -18.818 28.135 -2.216 1.00 41.38 725 PRO A N 1
ATOM 5690 C CA . PRO A 1 725 ? -18.902 27.577 -3.559 1.00 41.38 725 PRO A CA 1
ATOM 5691 C C . PRO A 1 725 ? -17.599 26.856 -3.928 1.00 41.38 725 PRO A C 1
ATOM 5693 O O . PRO A 1 725 ? -16.750 27.408 -4.618 1.00 41.38 725 PRO A O 1
ATOM 5696 N N . GLY A 1 726 ? -17.424 25.601 -3.507 1.00 56.94 726 GLY A N 1
ATOM 5697 C CA . GLY A 1 726 ? -16.289 24.817 -4.016 1.00 56.94 726 GLY A CA 1
ATOM 5698 C C . GLY A 1 726 ? -16.171 23.369 -3.555 1.00 56.94 726 GLY A C 1
ATOM 5699 O O . GLY A 1 726 ? -15.733 22.530 -4.338 1.00 56.94 726 GLY A O 1
ATOM 5700 N N . VAL A 1 727 ? -16.578 23.038 -2.325 1.00 65.94 727 VAL A N 1
ATOM 5701 C CA . VAL A 1 727 ? -16.469 21.663 -1.803 1.00 65.94 727 VAL A CA 1
ATOM 5702 C C . VAL A 1 727 ? -17.785 20.912 -2.041 1.00 65.94 727 VAL A C 1
ATOM 5704 O O . VAL A 1 727 ? -18.815 21.327 -1.505 1.00 65.94 727 VAL A O 1
ATOM 5707 N N . PRO A 1 728 ? -17.793 19.816 -2.825 1.00 64.56 728 PRO A N 1
ATOM 5708 C CA . PRO A 1 728 ? -18.997 19.022 -3.006 1.00 64.56 728 PRO A CA 1
ATOM 5709 C C . PRO A 1 728 ? -19.415 18.397 -1.672 1.00 64.56 728 PRO A C 1
ATOM 5711 O O . PRO A 1 728 ? -18.636 17.692 -1.037 1.00 64.56 728 PRO A O 1
ATOM 5714 N N . ASP A 1 729 ? -20.658 18.628 -1.254 1.00 72.31 729 ASP A N 1
ATOM 5715 C CA . ASP A 1 729 ? -21.278 17.826 -0.201 1.00 72.31 729 ASP A CA 1
ATOM 5716 C C . ASP A 1 729 ? -21.755 16.529 -0.857 1.00 72.31 729 ASP A C 1
ATOM 5718 O O . ASP A 1 729 ? -22.716 16.535 -1.636 1.00 72.31 729 ASP A O 1
ATOM 5722 N N . GLY A 1 730 ? -21.015 15.441 -0.641 1.00 59.22 730 GLY A N 1
ATOM 5723 C CA . GLY A 1 730 ? -21.258 14.165 -1.300 1.00 59.22 730 GLY A CA 1
ATOM 5724 C C . GLY A 1 730 ? -22.723 13.755 -1.152 1.00 59.22 730 GLY A C 1
ATOM 5725 O O . GLY A 1 730 ? -23.258 13.663 -0.044 1.00 59.22 730 GLY A O 1
ATOM 5726 N N . ILE A 1 731 ? -23.404 13.499 -2.276 1.00 50.78 731 ILE A N 1
ATOM 5727 C CA . ILE A 1 731 ? -24.762 12.944 -2.259 1.00 50.78 731 ILE A CA 1
ATOM 5728 C C . ILE A 1 731 ? -24.614 11.501 -1.788 1.00 50.78 731 ILE A C 1
ATOM 5730 O O . ILE A 1 731 ? -24.369 10.598 -2.593 1.00 50.78 731 ILE A O 1
ATOM 5734 N N . GLY A 1 732 ? -24.723 11.292 -0.475 1.00 46.94 732 GLY A N 1
ATOM 5735 C CA . GLY A 1 732 ? -24.661 9.976 0.143 1.00 46.94 732 GLY A CA 1
ATOM 5736 C C . GLY A 1 732 ? -25.503 8.990 -0.654 1.00 46.94 732 GLY A C 1
ATOM 5737 O O . GLY A 1 732 ? -26.719 9.147 -0.795 1.00 46.94 732 GLY A O 1
ATOM 5738 N N . ARG A 1 733 ? -24.858 7.972 -1.229 1.00 44.16 733 ARG A N 1
ATOM 5739 C CA . ARG A 1 733 ? -25.593 6.884 -1.870 1.00 44.16 733 ARG A CA 1
ATOM 5740 C C . ARG A 1 733 ? -26.460 6.246 -0.793 1.00 44.16 733 ARG A C 1
ATOM 5742 O O . ARG A 1 733 ? -25.943 5.850 0.245 1.00 44.16 733 ARG A O 1
ATOM 5749 N N . LYS A 1 734 ? -27.766 6.120 -1.038 1.00 41.03 734 LYS A N 1
ATOM 5750 C CA . LYS A 1 734 ? -28.633 5.297 -0.187 1.00 41.03 734 LYS A CA 1
ATOM 5751 C C . LYS A 1 734 ? -28.075 3.878 -0.179 1.00 41.03 734 LYS A C 1
ATOM 5753 O O . LYS A 1 734 ? -28.074 3.214 -1.216 1.00 41.03 734 LYS A O 1
ATOM 5758 N N . ILE A 1 735 ? -27.581 3.430 0.969 1.00 46.00 735 ILE A N 1
ATOM 5759 C CA . ILE A 1 735 ? -27.090 2.065 1.132 1.00 46.00 735 ILE A CA 1
ATOM 5760 C C . ILE A 1 735 ? -28.273 1.215 1.593 1.00 46.00 735 ILE A C 1
ATOM 5762 O O . ILE A 1 735 ? -28.934 1.509 2.590 1.00 46.00 735 ILE A O 1
ATOM 5766 N N . LEU A 1 736 ? -28.564 0.158 0.835 1.00 39.38 736 LEU A N 1
ATOM 5767 C CA . LEU A 1 736 ? -29.540 -0.847 1.234 1.00 39.38 736 LEU A CA 1
ATOM 5768 C C . LEU A 1 736 ? -28.907 -1.689 2.348 1.00 39.38 736 LEU A C 1
ATOM 5770 O O . LEU A 1 736 ? -27.969 -2.441 2.087 1.00 39.38 736 LEU A O 1
ATOM 5774 N N . CYS A 1 737 ? -29.386 -1.540 3.581 1.00 40.06 737 CYS A N 1
ATOM 5775 C CA . CYS A 1 737 ? -28.865 -2.274 4.729 1.00 40.06 737 CYS A CA 1
ATOM 5776 C C . CYS A 1 737 ? -29.956 -3.181 5.302 1.00 40.06 737 CYS A C 1
ATOM 5778 O O . CYS A 1 737 ? -31.075 -2.738 5.569 1.00 40.06 737 CYS A O 1
ATOM 5780 N N . LEU A 1 738 ? -29.636 -4.462 5.486 1.00 36.06 738 LEU A N 1
ATOM 5781 C CA . LEU A 1 738 ? -30.519 -5.408 6.157 1.00 36.06 738 LEU A CA 1
ATOM 5782 C C . LEU A 1 738 ? -30.286 -5.274 7.669 1.00 36.06 738 LEU A C 1
ATOM 5784 O O . LEU A 1 738 ? -29.290 -5.769 8.189 1.00 36.06 738 LEU A O 1
ATOM 5788 N N . ARG A 1 739 ? -31.178 -4.582 8.386 1.00 37.09 739 ARG A N 1
ATOM 5789 C CA . ARG A 1 739 ? -31.161 -4.582 9.859 1.00 37.09 739 ARG A CA 1
ATOM 5790 C C . ARG A 1 739 ? -32.101 -5.665 10.377 1.00 37.09 739 ARG A C 1
ATOM 5792 O O . ARG A 1 739 ? -33.295 -5.647 10.086 1.00 37.09 739 ARG A O 1
ATOM 5799 N N . VAL A 1 740 ? -31.559 -6.582 11.175 1.00 33.75 740 VAL A N 1
ATOM 5800 C CA . VAL A 1 740 ? -32.328 -7.617 11.875 1.00 33.75 740 VAL A CA 1
ATOM 5801 C C . VAL A 1 740 ? -32.698 -7.093 13.262 1.00 33.75 740 VAL A C 1
ATOM 5803 O O . VAL A 1 740 ? -31.836 -6.957 14.127 1.00 33.75 740 VAL A O 1
ATOM 5806 N N . TYR A 1 741 ? -33.981 -6.802 13.484 1.00 32.41 741 TYR A N 1
ATOM 5807 C CA . TYR A 1 741 ? -34.527 -6.551 14.821 1.00 32.41 741 TYR A CA 1
ATOM 5808 C C . TYR A 1 741 ? -35.351 -7.769 15.250 1.00 32.41 741 TYR A C 1
ATOM 5810 O O . TYR A 1 741 ? -36.539 -7.881 14.949 1.00 32.41 741 TYR A O 1
ATOM 5818 N N . GLY A 1 742 ? -34.715 -8.708 15.953 1.00 45.09 742 GLY A N 1
ATOM 5819 C CA . GLY A 1 742 ? -35.369 -9.953 16.362 1.00 45.09 742 GLY A CA 1
ATOM 5820 C C . GLY A 1 742 ? -35.726 -10.857 15.173 1.00 45.09 742 GLY A C 1
ATOM 5821 O O . GLY A 1 742 ? -34.988 -10.929 14.199 1.00 45.09 742 GLY A O 1
ATOM 5822 N N . ALA A 1 743 ? -36.850 -11.574 15.251 1.00 33.34 743 ALA A N 1
ATOM 5823 C CA . ALA A 1 743 ? -37.261 -12.581 14.261 1.00 33.34 743 ALA A CA 1
ATOM 5824 C C . ALA A 1 743 ? -37.968 -12.016 13.005 1.00 33.34 743 ALA A C 1
ATOM 5826 O O . ALA A 1 743 ? -38.621 -12.769 12.284 1.00 33.34 743 ALA A O 1
ATOM 5827 N N . LEU A 1 744 ? -37.891 -10.705 12.755 1.00 27.58 744 LEU A N 1
ATOM 5828 C CA . LEU A 1 744 ? -38.522 -10.052 11.605 1.00 27.58 744 LEU A CA 1
ATOM 5829 C C . LEU A 1 744 ? -37.477 -9.275 10.796 1.00 27.58 744 LEU A C 1
ATOM 5831 O O . LEU A 1 744 ? -36.810 -8.378 11.311 1.00 27.58 744 LEU A O 1
ATOM 5835 N N . GLU A 1 745 ? -37.355 -9.628 9.517 1.00 32.28 745 GLU A N 1
ATOM 5836 C CA . GLU A 1 745 ? -36.507 -8.943 8.541 1.00 32.28 745 GLU A CA 1
ATOM 5837 C C . GLU A 1 745 ? -37.279 -7.773 7.916 1.00 32.28 745 GLU A C 1
ATOM 5839 O O . GLU A 1 745 ? -38.345 -7.966 7.330 1.00 32.28 745 GLU A O 1
ATOM 5844 N N . PHE A 1 746 ? -36.729 -6.559 8.003 1.00 37.38 746 PHE A N 1
ATOM 5845 C CA . PHE A 1 746 ? -37.238 -5.397 7.276 1.00 37.38 746 PHE A CA 1
ATOM 5846 C C . PHE A 1 746 ? -36.129 -4.800 6.403 1.00 37.38 746 PHE A C 1
ATOM 5848 O O . PHE A 1 746 ? -35.046 -4.463 6.881 1.00 37.38 746 PHE A O 1
ATOM 5855 N N . LEU A 1 747 ? -36.416 -4.650 5.108 1.00 36.38 747 LEU A N 1
ATOM 5856 C CA . LEU A 1 747 ? -35.611 -3.867 4.171 1.00 36.38 747 LEU A CA 1
ATOM 5857 C C . LEU A 1 747 ? -35.847 -2.380 4.452 1.00 36.38 747 LEU A C 1
ATOM 5859 O O . LEU A 1 747 ? -36.881 -1.843 4.062 1.00 36.38 747 LEU A O 1
ATOM 5863 N N . ASN A 1 748 ? -34.894 -1.718 5.108 1.00 38.88 748 ASN A N 1
ATOM 5864 C CA . ASN A 1 748 ? -34.918 -0.270 5.296 1.00 38.88 748 ASN A CA 1
ATOM 5865 C C . ASN A 1 748 ? -33.782 0.378 4.493 1.00 38.88 748 ASN A C 1
ATOM 5867 O O . ASN A 1 748 ? -32.640 -0.081 4.516 1.00 38.88 748 ASN A O 1
ATOM 5871 N N . PHE A 1 749 ? -34.097 1.458 3.778 1.00 40.06 749 PHE A N 1
ATOM 5872 C CA . PHE A 1 749 ? -33.078 2.348 3.228 1.00 40.06 749 PHE A CA 1
ATOM 5873 C C . PHE A 1 749 ? -32.472 3.133 4.393 1.00 40.06 749 PHE A C 1
ATOM 5875 O O . PHE A 1 749 ? -33.202 3.833 5.091 1.00 40.06 749 PHE A O 1
ATOM 5882 N N . VAL A 1 750 ? -31.167 2.991 4.624 1.00 44.09 750 VAL A N 1
ATOM 5883 C CA . VAL A 1 750 ? -30.442 3.858 5.559 1.00 44.09 750 VAL A CA 1
ATOM 5884 C C . VAL A 1 750 ? -29.934 5.041 4.741 1.00 44.09 750 VAL A C 1
ATOM 5886 O O . VAL A 1 750 ? -29.215 4.859 3.753 1.00 44.09 750 VAL A O 1
ATOM 5889 N N . ASP A 1 751 ? -30.381 6.244 5.095 1.00 46.03 751 ASP A N 1
ATOM 5890 C CA . ASP A 1 751 ? -29.846 7.475 4.520 1.00 46.03 751 ASP A CA 1
ATOM 5891 C C . ASP A 1 751 ? -28.408 7.676 5.048 1.00 46.03 751 ASP A C 1
ATOM 5893 O O . ASP A 1 751 ? -28.179 7.531 6.243 1.00 46.03 751 ASP A O 1
ATOM 5897 N N . LEU A 1 752 ? -27.457 7.975 4.149 1.00 56.81 752 LEU A N 1
ATOM 5898 C CA . LEU A 1 752 ? -26.073 8.410 4.436 1.00 56.81 752 LEU A CA 1
ATOM 5899 C C . LEU A 1 752 ? -25.243 7.510 5.389 1.00 56.81 752 LEU A C 1
ATOM 5901 O O . LEU A 1 752 ? -25.085 7.792 6.570 1.00 56.81 752 LEU A O 1
ATOM 5905 N N . GLY A 1 753 ? -24.604 6.468 4.844 1.00 69.62 753 GLY A N 1
ATOM 5906 C CA . GLY A 1 753 ? -23.569 5.694 5.549 1.00 69.62 753 GLY A CA 1
ATOM 5907 C C . GLY A 1 753 ? -22.311 5.502 4.698 1.00 69.62 753 GLY A C 1
ATOM 5908 O O . GLY A 1 753 ? -22.395 5.490 3.469 1.00 69.62 753 GLY A O 1
ATOM 5909 N N . TYR A 1 754 ? -21.151 5.328 5.334 1.00 86.12 754 TYR A N 1
ATOM 5910 C CA . TYR A 1 754 ? -19.911 4.929 4.658 1.00 86.12 754 TYR A CA 1
ATOM 5911 C C . TYR A 1 754 ? -19.737 3.422 4.750 1.00 86.12 754 TYR A C 1
ATOM 5913 O O . TYR A 1 754 ? -20.028 2.822 5.782 1.00 86.12 754 TYR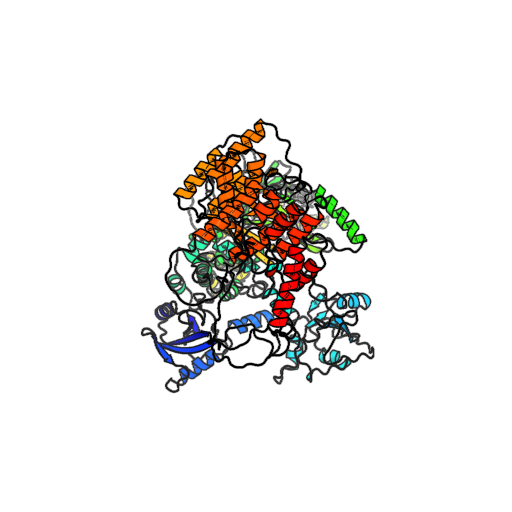 A O 1
ATOM 5921 N N . LYS A 1 755 ? -19.217 2.817 3.681 1.00 88.25 755 LYS A N 1
ATOM 5922 C CA . LYS A 1 755 ? -18.773 1.423 3.677 1.00 88.25 755 LYS A CA 1
ATOM 5923 C C . LYS A 1 755 ? -17.249 1.382 3.670 1.00 88.25 755 LYS A C 1
ATOM 5925 O O . LYS A 1 755 ? -16.630 2.082 2.869 1.00 88.25 755 LYS A O 1
ATOM 5930 N N . LEU A 1 756 ? -16.660 0.537 4.510 1.00 90.12 756 LEU A N 1
ATOM 5931 C CA . LEU A 1 756 ? -15.223 0.312 4.543 1.00 90.12 756 LEU A CA 1
ATOM 5932 C C . LEU A 1 756 ? -14.743 -0.178 3.165 1.00 90.12 756 LEU A C 1
ATOM 5934 O O . LEU A 1 756 ? -15.182 -1.214 2.663 1.00 90.12 756 LEU A O 1
ATOM 5938 N N . MET A 1 757 ? -13.865 0.607 2.538 1.00 90.06 757 MET A N 1
ATOM 5939 C CA . MET A 1 757 ? -13.323 0.321 1.206 1.00 90.06 757 MET A CA 1
ATOM 5940 C C . MET A 1 757 ? -11.907 -0.248 1.278 1.00 90.06 757 MET A C 1
ATOM 5942 O O . MET A 1 757 ? -11.564 -1.158 0.526 1.00 90.06 757 MET A O 1
ATOM 5946 N N . ALA A 1 758 ? -11.070 0.328 2.135 1.00 91.88 758 ALA A N 1
ATOM 5947 C CA . ALA A 1 758 ? -9.659 0.003 2.221 1.00 91.88 758 ALA A CA 1
ATOM 5948 C C . ALA A 1 758 ? -9.087 0.399 3.585 1.00 91.88 758 ALA A C 1
ATOM 5950 O O . ALA A 1 758 ? -9.669 1.215 4.298 1.00 91.88 758 ALA A O 1
ATOM 5951 N N . LEU A 1 759 ? -7.929 -0.161 3.917 1.00 91.62 759 LEU A N 1
ATOM 5952 C CA . LEU A 1 759 ? -7.156 0.146 5.116 1.00 91.62 759 LEU A CA 1
ATOM 5953 C C . LEU A 1 759 ? -5.661 0.079 4.804 1.00 91.62 759 LEU A C 1
ATOM 5955 O O . LEU A 1 759 ? -5.214 -0.800 4.069 1.00 91.62 759 LEU A O 1
ATOM 5959 N N . VAL A 1 760 ? -4.896 1.003 5.382 1.00 91.75 760 VAL A N 1
ATOM 5960 C CA . VAL A 1 760 ? -3.431 0.998 5.343 1.00 91.75 760 VAL A CA 1
ATOM 5961 C C . VAL A 1 760 ? -2.927 0.659 6.741 1.00 91.75 760 VAL A C 1
ATOM 5963 O O . VAL A 1 760 ? -3.213 1.358 7.713 1.00 91.75 760 VAL A O 1
ATOM 5966 N N . SER A 1 761 ? -2.191 -0.439 6.848 1.00 87.12 761 SER A N 1
ATOM 5967 C CA . SER A 1 761 ? -1.695 -0.995 8.099 1.00 87.12 761 SER A CA 1
ATOM 5968 C C . SER A 1 761 ? -0.189 -0.820 8.188 1.00 87.12 761 SER A C 1
ATOM 5970 O O . SER A 1 761 ? 0.550 -1.332 7.353 1.00 87.12 761 SER A O 1
ATOM 5972 N N . ARG A 1 762 ? 0.272 -0.149 9.247 1.00 81.44 762 ARG A N 1
ATOM 5973 C CA . ARG A 1 762 ? 1.679 -0.168 9.652 1.00 81.44 762 ARG A CA 1
ATOM 5974 C C . ARG A 1 762 ? 1.925 -1.342 10.592 1.00 81.44 762 ARG A C 1
ATOM 5976 O O . ARG A 1 762 ? 1.465 -1.318 11.738 1.00 81.44 762 ARG A O 1
ATOM 5983 N N . ILE A 1 763 ? 2.691 -2.322 10.145 1.00 71.62 763 ILE A N 1
ATOM 5984 C CA . ILE A 1 763 ? 3.106 -3.498 10.910 1.00 71.62 763 ILE A CA 1
ATOM 5985 C C . ILE A 1 763 ? 4.420 -3.188 11.640 1.00 71.62 763 ILE A C 1
ATOM 5987 O O . ILE A 1 763 ? 5.303 -2.531 11.092 1.00 71.62 763 ILE A O 1
ATOM 5991 N N . GLY A 1 764 ? 4.531 -3.630 12.894 1.00 59.81 764 GLY A N 1
ATOM 5992 C CA . GLY A 1 764 ? 5.686 -3.386 13.767 1.00 59.81 764 GLY A CA 1
ATOM 5993 C C . GLY A 1 764 ? 5.341 -2.542 14.996 1.00 59.81 764 GLY A C 1
ATOM 5994 O O . GLY A 1 764 ? 4.357 -1.803 15.001 1.00 59.81 764 GLY A O 1
ATOM 5995 N N . THR A 1 765 ? 6.132 -2.674 16.058 1.00 58.25 765 THR A N 1
ATOM 5996 C CA . THR A 1 765 ? 5.926 -1.994 17.354 1.00 58.25 765 THR A CA 1
ATOM 5997 C C . THR A 1 765 ? 6.756 -0.719 17.507 1.00 58.25 765 THR A C 1
ATOM 5999 O O . THR A 1 765 ? 6.433 0.122 18.343 1.00 58.25 765 THR A O 1
ATOM 6002 N N . SER A 1 766 ? 7.800 -0.558 16.690 1.00 59.84 766 SER A N 1
ATOM 6003 C CA . SER A 1 766 ? 8.657 0.628 16.670 1.00 59.84 766 SER A CA 1
ATOM 6004 C C . SER A 1 766 ? 7.954 1.828 16.031 1.00 59.84 766 SER A C 1
ATOM 6006 O O . SER A 1 766 ? 7.093 1.686 15.159 1.00 59.84 766 SER A O 1
ATOM 6008 N N . THR A 1 767 ? 8.350 3.023 16.459 1.00 64.19 767 THR A N 1
ATOM 6009 C CA . THR A 1 767 ? 7.980 4.304 15.846 1.00 64.19 767 THR A CA 1
ATOM 6010 C C . THR A 1 767 ? 8.901 4.681 14.691 1.00 64.19 767 THR A C 1
ATOM 6012 O O . THR A 1 767 ? 8.431 5.312 13.748 1.00 64.19 767 THR A O 1
ATOM 6015 N N . HIS A 1 768 ? 10.142 4.190 14.685 1.00 54.59 768 HIS A N 1
ATOM 6016 C CA . HIS A 1 768 ? 11.161 4.498 13.674 1.00 54.59 768 HIS A CA 1
ATOM 6017 C C . HIS A 1 768 ? 11.220 3.492 12.525 1.00 54.59 768 HIS A C 1
ATOM 6019 O O . HIS A 1 768 ? 11.695 3.830 11.449 1.00 54.59 768 HIS A O 1
ATOM 6025 N N . CYS A 1 769 ? 10.722 2.268 12.732 1.00 57.78 769 CYS A N 1
ATOM 6026 C CA . CYS A 1 769 ? 10.668 1.264 11.675 1.00 57.78 769 CYS A CA 1
ATOM 6027 C C . CYS A 1 769 ? 9.326 0.523 11.609 1.00 57.78 769 CYS A C 1
ATOM 6029 O O . CYS A 1 769 ? 8.569 0.477 12.584 1.00 57.78 769 CYS A O 1
ATOM 6031 N N . GLY A 1 770 ? 8.982 -0.007 10.440 1.00 62.22 770 GLY A N 1
ATOM 6032 C CA . GLY A 1 770 ? 7.776 -0.796 10.208 1.00 62.22 770 GLY A CA 1
ATOM 6033 C C . GLY A 1 770 ? 7.536 -1.084 8.729 1.00 62.22 770 GLY A C 1
ATOM 6034 O O . GLY A 1 770 ? 8.172 -0.498 7.859 1.00 62.22 770 GLY A O 1
ATOM 6035 N N . HIS A 1 771 ? 6.598 -1.986 8.448 1.00 69.06 771 HIS A N 1
ATOM 6036 C CA . HIS A 1 771 ? 6.190 -2.318 7.083 1.00 69.06 771 HIS A CA 1
ATOM 6037 C C . HIS A 1 771 ? 4.761 -1.844 6.825 1.00 69.06 771 HIS A C 1
ATOM 6039 O O . HIS A 1 771 ? 3.889 -2.034 7.674 1.00 69.06 771 HIS A O 1
ATOM 6045 N N . TYR A 1 772 ? 4.522 -1.213 5.679 1.00 79.31 772 TYR A N 1
ATOM 6046 C CA . TYR A 1 772 ? 3.199 -0.737 5.288 1.00 79.31 772 TYR A CA 1
ATOM 6047 C C . TYR A 1 772 ? 2.545 -1.681 4.294 1.00 79.31 772 TYR A C 1
ATOM 6049 O O . TYR A 1 772 ? 3.147 -2.034 3.284 1.00 79.31 772 TYR A O 1
ATOM 6057 N N . VAL A 1 773 ? 1.285 -2.002 4.571 1.00 81.00 773 VAL A N 1
ATOM 6058 C CA . VAL A 1 773 ? 0.460 -2.889 3.756 1.00 81.00 773 VAL A CA 1
ATOM 6059 C C . VAL A 1 773 ? -0.905 -2.253 3.549 1.00 81.00 773 VAL A C 1
ATOM 6061 O O . VAL A 1 773 ? -1.489 -1.726 4.495 1.00 81.00 773 VAL A O 1
ATOM 6064 N N . ALA A 1 774 ? -1.447 -2.322 2.338 1.00 86.81 774 ALA A N 1
ATOM 6065 C CA . ALA A 1 774 ? -2.809 -1.900 2.044 1.00 86.81 774 ALA A CA 1
ATOM 6066 C C . ALA A 1 774 ? -3.710 -3.111 1.808 1.00 86.81 774 ALA A C 1
ATOM 6068 O O . ALA A 1 774 ? -3.409 -3.955 0.966 1.00 86.81 774 ALA A O 1
ATOM 6069 N N . HIS A 1 775 ? -4.852 -3.146 2.495 1.00 86.88 775 HIS A N 1
ATOM 6070 C CA . HIS A 1 775 ? -5.945 -4.051 2.156 1.00 86.88 775 HIS A CA 1
ATOM 6071 C C . HIS A 1 775 ? -7.057 -3.255 1.492 1.00 86.88 775 HIS A C 1
ATOM 6073 O O . HIS A 1 775 ? -7.455 -2.196 1.974 1.00 86.88 775 HIS A O 1
ATOM 6079 N N . VAL A 1 776 ? -7.568 -3.768 0.383 1.00 87.19 776 VAL A N 1
ATOM 6080 C CA . VAL A 1 776 ? -8.557 -3.102 -0.454 1.00 87.19 776 VAL A CA 1
ATOM 6081 C C . VAL A 1 776 ? -9.667 -4.083 -0.795 1.00 87.19 776 VAL A C 1
ATOM 6083 O O . VAL A 1 776 ? -9.410 -5.194 -1.252 1.00 87.19 776 VAL A O 1
ATOM 6086 N N . HIS A 1 777 ? -10.914 -3.672 -0.603 1.00 84.56 777 HIS A N 1
ATOM 6087 C CA . HIS A 1 777 ? -12.080 -4.473 -0.934 1.00 84.56 777 HIS A CA 1
ATOM 6088 C C . HIS A 1 777 ? -12.489 -4.248 -2.403 1.00 84.56 777 HIS A C 1
ATOM 6090 O O . HIS A 1 777 ? -13.085 -3.224 -2.746 1.00 84.56 777 HIS A O 1
ATOM 6096 N N . LYS A 1 778 ? -12.207 -5.223 -3.277 1.00 76.81 778 LYS A N 1
ATOM 6097 C CA . LYS A 1 778 ? -12.528 -5.211 -4.720 1.00 76.81 778 LYS A CA 1
ATOM 6098 C C . LYS A 1 778 ? -13.304 -6.468 -5.108 1.00 76.81 778 LYS A C 1
ATOM 6100 O O . LYS A 1 778 ? -12.978 -7.553 -4.648 1.00 76.81 778 LYS A O 1
ATOM 6105 N N . ASP A 1 779 ? -14.323 -6.345 -5.955 1.00 73.81 779 ASP A N 1
ATOM 6106 C CA . ASP A 1 779 ? -15.116 -7.480 -6.470 1.00 73.81 779 ASP A CA 1
ATOM 6107 C C . ASP A 1 779 ? -15.705 -8.410 -5.388 1.00 73.81 779 ASP A C 1
ATOM 6109 O O . ASP A 1 779 ? -15.805 -9.623 -5.564 1.00 73.81 779 ASP A O 1
ATOM 6113 N N . GLY A 1 780 ? -16.093 -7.843 -4.240 1.00 69.50 780 GLY A N 1
ATOM 6114 C CA . GLY A 1 780 ? -16.675 -8.608 -3.128 1.00 69.50 780 GLY A CA 1
ATOM 6115 C C . GLY A 1 780 ? -15.664 -9.426 -2.318 1.00 69.50 780 GLY A C 1
ATOM 6116 O O . GLY A 1 780 ? -16.071 -10.299 -1.554 1.00 69.50 780 GLY A O 1
ATOM 6117 N N . ARG A 1 781 ? -14.363 -9.168 -2.491 1.00 74.94 781 ARG A N 1
ATOM 6118 C CA . ARG A 1 781 ? -13.267 -9.796 -1.749 1.00 74.94 781 ARG A CA 1
ATOM 6119 C C . ARG A 1 781 ? -12.263 -8.748 -1.281 1.00 74.94 781 ARG A C 1
ATOM 6121 O O . ARG A 1 781 ? -12.076 -7.716 -1.922 1.00 74.94 781 ARG A O 1
ATOM 6128 N N . TRP A 1 782 ? -11.595 -9.032 -0.175 1.00 79.19 782 TRP A N 1
ATOM 6129 C CA . TRP A 1 782 ? -10.410 -8.285 0.223 1.00 79.19 782 TRP A CA 1
ATOM 6130 C C . TRP A 1 782 ? -9.213 -8.713 -0.635 1.00 79.19 782 TRP A C 1
ATOM 6132 O O . TRP A 1 782 ? -9.142 -9.846 -1.108 1.00 79.19 782 TRP A O 1
ATOM 6142 N N . ALA A 1 783 ? -8.324 -7.769 -0.917 1.00 73.38 783 ALA A N 1
ATOM 6143 C CA . ALA A 1 783 ? -7.077 -7.973 -1.636 1.00 73.38 783 ALA A CA 1
ATOM 6144 C C . ALA A 1 783 ? -5.981 -7.155 -0.953 1.00 73.38 783 ALA A C 1
ATOM 6146 O O . ALA A 1 783 ? -6.244 -6.058 -0.465 1.00 73.38 783 ALA A O 1
ATOM 6147 N N . CYS A 1 784 ? -4.764 -7.684 -0.930 1.00 69.44 784 CYS A N 1
ATOM 6148 C CA . CYS A 1 784 ? -3.599 -7.066 -0.308 1.00 69.44 784 CYS A CA 1
ATOM 6149 C C . CYS A 1 784 ? -2.575 -6.690 -1.389 1.00 69.44 784 CYS A C 1
ATOM 6151 O O . CYS A 1 784 ? -2.463 -7.400 -2.388 1.00 69.44 784 CYS A O 1
ATOM 6153 N N . ASN A 1 785 ? -1.871 -5.569 -1.229 1.00 61.09 785 ASN A N 1
ATOM 6154 C CA . ASN A 1 785 ? -0.971 -5.006 -2.243 1.00 61.09 785 ASN A CA 1
ATOM 6155 C C . ASN A 1 785 ? 0.468 -5.562 -2.249 1.00 61.09 785 ASN A C 1
ATOM 6157 O O . ASN A 1 785 ? 1.303 -5.054 -3.003 1.00 61.09 785 ASN A O 1
ATOM 6161 N N . GLU A 1 786 ? 0.779 -6.568 -1.434 1.00 56.09 786 GLU A N 1
ATOM 6162 C CA . GLU A 1 786 ? 2.092 -7.216 -1.451 1.00 56.09 786 GLU A CA 1
ATOM 6163 C C . GLU A 1 786 ? 2.211 -8.139 -2.671 1.00 56.09 786 GLU A C 1
ATOM 6165 O O . GLU A 1 786 ? 1.310 -8.924 -2.969 1.00 56.09 786 GLU A O 1
ATOM 6170 N N . ALA A 1 787 ? 3.332 -8.039 -3.388 1.00 39.75 787 ALA A N 1
ATOM 6171 C CA . ALA A 1 787 ? 3.542 -8.562 -4.739 1.00 39.75 787 ALA A CA 1
ATOM 6172 C C . ALA A 1 787 ? 3.441 -10.095 -4.925 1.00 39.75 787 ALA A C 1
ATOM 6174 O O . ALA A 1 787 ? 3.843 -10.572 -5.976 1.00 39.75 787 ALA A O 1
ATOM 6175 N N . ASN A 1 788 ? 2.905 -10.878 -3.981 1.00 37.91 788 ASN A N 1
ATOM 6176 C CA . ASN A 1 788 ? 2.638 -12.311 -4.177 1.00 37.91 788 ASN A CA 1
ATOM 6177 C C . ASN A 1 788 ? 1.479 -12.914 -3.352 1.00 37.91 788 ASN A C 1
ATOM 6179 O O . ASN A 1 788 ? 1.307 -14.127 -3.404 1.00 37.91 788 ASN A O 1
ATOM 6183 N N . VAL A 1 789 ? 0.685 -12.161 -2.576 1.00 35.28 789 VAL A N 1
ATOM 6184 C CA . VAL A 1 789 ? -0.227 -12.800 -1.596 1.00 35.28 789 VAL A CA 1
ATOM 6185 C C . VAL A 1 789 ? -1.465 -11.926 -1.299 1.00 35.28 789 VAL A C 1
ATOM 6187 O O . VAL A 1 789 ? -1.348 -10.917 -0.609 1.00 35.28 789 VAL A O 1
ATOM 6190 N N . PRO A 1 790 ? -2.677 -12.290 -1.756 1.00 36.53 790 PRO A N 1
ATOM 6191 C CA . PRO A 1 790 ? -3.895 -11.523 -1.475 1.00 36.53 790 PRO A CA 1
ATOM 6192 C C . PRO A 1 790 ? -4.816 -12.216 -0.467 1.00 36.53 790 PRO A C 1
ATOM 6194 O O . PRO A 1 790 ? -5.427 -13.231 -0.775 1.00 36.53 790 PRO A O 1
ATOM 6197 N N . THR A 1 791 ? -5.012 -11.637 0.716 1.00 31.02 791 THR A N 1
ATOM 6198 C CA . THR A 1 791 ? -5.972 -12.130 1.720 1.00 31.02 791 THR A CA 1
ATOM 6199 C C . THR A 1 791 ? -7.378 -12.333 1.145 1.00 31.02 791 THR A C 1
ATOM 6201 O O . THR A 1 791 ? -8.149 -11.391 0.994 1.00 31.02 791 THR A O 1
ATOM 6204 N N . ARG A 1 792 ? -7.764 -13.587 0.881 1.00 36.69 792 ARG A N 1
ATOM 6205 C CA . ARG A 1 792 ? -9.173 -13.955 0.708 1.00 36.69 792 ARG A CA 1
ATOM 6206 C C . ARG A 1 792 ? -9.863 -13.945 2.074 1.00 36.69 792 ARG A C 1
ATOM 6208 O O . ARG A 1 792 ? -9.334 -14.475 3.048 1.00 36.69 792 ARG A O 1
ATOM 6215 N N . SER A 1 793 ? -11.098 -13.441 2.120 1.00 34.50 793 SER A N 1
ATOM 6216 C CA . SER A 1 793 ? -12.091 -13.953 3.074 1.00 34.50 793 SER A CA 1
ATOM 6217 C C . SER A 1 793 ? -12.101 -15.480 2.942 1.00 34.50 793 SER A C 1
ATOM 6219 O O . SER A 1 793 ? -12.072 -15.938 1.795 1.00 34.50 793 SER A O 1
ATOM 6221 N N . PRO A 1 794 ? -12.120 -16.259 4.040 1.00 39.38 794 PRO A N 1
ATOM 6222 C CA . PRO A 1 794 ? -11.928 -17.706 3.994 1.00 39.38 794 PRO A CA 1
ATOM 6223 C C . PRO A 1 794 ? -12.716 -18.337 2.839 1.00 39.38 794 PRO A C 1
ATOM 6225 O O . PRO A 1 794 ? -13.865 -17.920 2.618 1.00 39.38 794 PRO A O 1
ATOM 6228 N N . PRO A 1 795 ? -12.146 -19.291 2.072 1.00 42.91 795 PRO A N 1
ATOM 6229 C CA . PRO A 1 795 ? -12.959 -20.068 1.148 1.00 42.91 795 PRO A CA 1
ATOM 6230 C C . PRO A 1 795 ? -14.200 -20.538 1.917 1.00 42.91 795 PRO A C 1
ATOM 6232 O O . PRO A 1 795 ? -14.090 -21.046 3.030 1.00 42.91 795 PRO A O 1
ATOM 6235 N N . ASP A 1 796 ? -15.376 -20.239 1.358 1.00 50.47 796 ASP A N 1
ATOM 6236 C CA . ASP A 1 796 ? -16.687 -20.533 1.949 1.00 50.47 796 ASP A CA 1
ATOM 6237 C C . ASP A 1 796 ? -17.172 -19.598 3.082 1.00 50.47 796 ASP A C 1
ATOM 6239 O O . ASP A 1 796 ? -18.058 -19.979 3.846 1.00 50.47 796 ASP A O 1
ATOM 6243 N N . TRP A 1 797 ? -16.705 -18.340 3.164 1.00 54.09 797 TRP A N 1
ATOM 6244 C CA . TRP A 1 797 ? -17.257 -17.328 4.097 1.00 54.09 797 TRP A CA 1
ATOM 6245 C C . TRP A 1 797 ? -18.793 -17.207 4.014 1.00 54.09 797 TRP A C 1
ATOM 6247 O O . TRP A 1 797 ? -19.487 -17.139 5.027 1.00 54.09 797 TRP A O 1
ATOM 6257 N N . TRP A 1 798 ? -19.336 -17.278 2.796 1.00 60.62 798 TRP A N 1
ATOM 6258 C CA . TRP A 1 798 ? -20.772 -17.264 2.507 1.00 60.62 798 TRP A CA 1
ATOM 6259 C C . TRP A 1 798 ? -21.480 -18.545 2.970 1.00 60.62 798 TRP A C 1
ATOM 6261 O O . TRP A 1 798 ? -22.690 -18.537 3.195 1.00 60.62 798 TRP A O 1
ATOM 6271 N N . ALA A 1 799 ? -20.760 -19.656 3.136 1.00 59.62 799 ALA A N 1
ATOM 6272 C CA . ALA A 1 799 ? -21.342 -20.899 3.622 1.00 59.62 799 ALA A CA 1
ATOM 6273 C C . ALA A 1 799 ? -21.698 -20.816 5.115 1.00 59.62 799 ALA A C 1
ATOM 6275 O O . ALA A 1 799 ? -22.671 -21.440 5.537 1.00 59.62 799 ALA A O 1
ATOM 6276 N N . GLY A 1 800 ? -20.974 -20.008 5.903 1.00 62.34 800 GLY A N 1
ATOM 6277 C CA . GLY A 1 800 ? -21.315 -19.724 7.303 1.00 62.34 800 GLY A CA 1
ATOM 6278 C C . GLY A 1 800 ? -22.648 -18.978 7.454 1.00 62.34 800 GLY A C 1
ATOM 6279 O O . GLY A 1 800 ? -23.457 -19.327 8.323 1.00 62.34 800 GLY A O 1
ATOM 6280 N N . GLU A 1 801 ? -22.898 -18.026 6.550 1.00 67.19 801 GLU A N 1
ATOM 6281 C CA . GLU A 1 801 ? -24.165 -17.290 6.420 1.00 67.19 801 GLU A CA 1
ATOM 6282 C C . GLU A 1 801 ? -25.295 -18.202 5.920 1.00 67.19 801 GLU A C 1
ATOM 6284 O O . GLU A 1 801 ? -26.377 -18.244 6.506 1.00 67.19 801 GLU A O 1
ATOM 6289 N N . LEU A 1 802 ? -25.039 -19.041 4.907 1.00 65.69 802 LEU A N 1
ATOM 6290 C CA . LEU A 1 802 ? -26.011 -20.053 4.466 1.00 65.69 802 LEU A CA 1
ATOM 6291 C C . LEU A 1 802 ? -26.384 -21.036 5.579 1.00 65.69 802 LEU A C 1
ATOM 6293 O O . LEU A 1 802 ? -27.526 -21.492 5.645 1.00 65.69 802 LEU A O 1
ATOM 6297 N N . ALA A 1 803 ? -25.444 -21.350 6.469 1.00 62.09 803 ALA A N 1
ATOM 6298 C CA . ALA A 1 803 ? -25.675 -22.214 7.616 1.00 62.09 803 ALA A CA 1
ATOM 6299 C C . ALA A 1 803 ? -26.569 -21.584 8.700 1.00 62.09 803 ALA A C 1
ATOM 6301 O O . ALA A 1 803 ? -26.994 -22.284 9.616 1.00 62.09 803 ALA A O 1
ATOM 6302 N N . ALA A 1 804 ? -26.885 -20.285 8.625 1.00 68.06 804 ALA A N 1
ATOM 6303 C CA . ALA A 1 804 ? -27.911 -19.660 9.464 1.00 68.06 804 ALA A CA 1
ATOM 6304 C C . ALA A 1 804 ? -29.350 -19.928 8.971 1.00 68.06 804 ALA A C 1
ATOM 6306 O O . ALA A 1 804 ? -30.308 -19.696 9.707 1.00 68.06 804 ALA A O 1
ATOM 6307 N N . LEU A 1 805 ? -29.522 -20.434 7.744 1.00 69.19 805 LEU A N 1
ATOM 6308 C CA . LEU A 1 805 ? -30.834 -20.627 7.129 1.00 69.19 805 LEU A CA 1
ATOM 6309 C C . LEU A 1 805 ? -31.515 -21.935 7.561 1.00 69.19 805 LEU A C 1
ATOM 6311 O O . LEU A 1 805 ? -30.882 -22.948 7.865 1.00 69.19 805 LEU A O 1
ATOM 6315 N N . ALA A 1 806 ? -32.849 -21.948 7.505 1.00 70.88 806 ALA A N 1
ATOM 6316 C CA . ALA A 1 806 ? -33.631 -23.164 7.715 1.00 70.88 806 ALA A CA 1
ATOM 6317 C C . ALA A 1 806 ? -33.345 -24.224 6.630 1.00 70.88 806 ALA A C 1
ATOM 6319 O O . ALA A 1 806 ? -33.136 -23.902 5.459 1.00 70.88 806 ALA A O 1
ATOM 6320 N N . ALA A 1 807 ? -33.423 -25.506 6.995 1.00 67.88 807 ALA A N 1
ATOM 6321 C CA . ALA A 1 807 ? -33.096 -26.632 6.110 1.00 67.88 807 ALA A CA 1
ATOM 6322 C C . ALA A 1 807 ? -33.907 -26.654 4.799 1.00 67.88 807 ALA A C 1
ATOM 6324 O O . ALA A 1 807 ? -33.380 -26.960 3.729 1.00 67.88 807 ALA A O 1
ATOM 6325 N N . ALA A 1 808 ? -35.183 -26.259 4.864 1.00 69.31 808 ALA A N 1
ATOM 6326 C CA . ALA A 1 808 ? -36.053 -26.146 3.693 1.00 69.31 808 ALA A CA 1
ATOM 6327 C C . ALA A 1 808 ? -35.600 -25.043 2.713 1.00 69.31 808 ALA A C 1
ATOM 6329 O O . ALA A 1 808 ? -35.844 -25.138 1.508 1.00 69.31 808 ALA A O 1
ATOM 6330 N N . SER A 1 809 ? -34.934 -23.998 3.213 1.00 78.00 809 SER A N 1
ATOM 6331 C CA . SER A 1 809 ? -34.365 -22.922 2.396 1.00 78.00 809 SER A CA 1
ATOM 6332 C C . SER A 1 809 ? -33.062 -23.365 1.733 1.00 78.00 809 SER A C 1
ATOM 6334 O O . SER A 1 809 ? -32.853 -23.068 0.558 1.00 78.00 809 SER A O 1
ATOM 6336 N N . LEU A 1 810 ? -32.233 -24.152 2.430 1.00 76.00 810 LEU A N 1
ATOM 6337 C CA . LEU A 1 810 ? -30.984 -24.694 1.887 1.00 76.00 810 LEU A CA 1
ATOM 6338 C C . LEU A 1 810 ? -31.224 -25.544 0.629 1.00 76.00 810 LEU A C 1
ATOM 6340 O O . LEU A 1 810 ? -30.545 -25.355 -0.377 1.00 76.00 810 LEU A O 1
ATOM 6344 N N . GLN A 1 811 ? -32.228 -26.429 0.647 1.00 75.69 811 GLN A N 1
ATOM 6345 C CA . GLN A 1 811 ? -32.591 -27.256 -0.513 1.00 75.69 811 GLN A CA 1
ATOM 6346 C C . GLN A 1 811 ? -32.920 -26.417 -1.754 1.00 75.69 811 GLN A C 1
ATOM 6348 O O . GLN A 1 811 ? -32.458 -26.714 -2.860 1.00 75.69 811 GLN A O 1
ATOM 6353 N N . LYS A 1 812 ? -33.695 -25.343 -1.570 1.00 80.69 812 LYS A N 1
ATOM 6354 C CA . LYS A 1 812 ? -34.068 -24.420 -2.649 1.00 80.69 812 LYS A CA 1
ATOM 6355 C C . LYS A 1 812 ? -32.854 -23.658 -3.173 1.00 80.69 812 LYS A C 1
ATOM 6357 O O . LYS A 1 812 ? -32.701 -23.526 -4.384 1.00 80.69 812 LYS A O 1
ATOM 6362 N N . ILE A 1 813 ? -31.982 -23.203 -2.275 1.00 80.50 813 ILE A N 1
ATOM 6363 C CA . ILE A 1 813 ? -30.776 -22.447 -2.624 1.00 80.50 813 ILE A CA 1
ATOM 6364 C C . ILE A 1 813 ? -29.785 -23.324 -3.381 1.00 80.50 813 ILE A C 1
ATOM 6366 O O . ILE A 1 813 ? -29.335 -22.925 -4.449 1.00 80.50 813 ILE A O 1
ATOM 6370 N N . ILE A 1 814 ? -29.503 -24.538 -2.907 1.00 78.62 814 ILE A N 1
ATOM 6371 C CA . ILE A 1 814 ? -28.580 -25.451 -3.592 1.00 78.62 814 ILE A CA 1
ATOM 6372 C C . ILE A 1 814 ? -29.129 -25.851 -4.966 1.00 78.62 814 ILE A C 1
ATOM 6374 O O . ILE A 1 814 ? -28.386 -25.859 -5.948 1.00 78.62 814 ILE A O 1
ATOM 6378 N N . SER A 1 815 ? -30.439 -26.093 -5.074 1.00 79.06 815 SER A N 1
ATOM 6379 C CA . SER A 1 815 ? -31.089 -26.348 -6.367 1.00 79.06 815 SER A CA 1
ATOM 6380 C C . SER A 1 815 ? -30.955 -25.151 -7.319 1.00 79.06 815 SER A C 1
ATOM 6382 O O . SER A 1 815 ? -30.626 -25.327 -8.494 1.00 79.06 815 SER A O 1
ATOM 6384 N N . ALA A 1 816 ? -31.136 -23.926 -6.815 1.00 80.69 816 ALA A N 1
ATOM 6385 C CA . ALA A 1 816 ? -30.957 -22.702 -7.592 1.00 80.69 816 ALA A CA 1
ATOM 6386 C C . ALA A 1 816 ? -29.491 -22.492 -8.015 1.00 80.69 816 ALA A C 1
ATOM 6388 O O . ALA A 1 816 ? -29.230 -22.193 -9.181 1.00 80.69 816 ALA A O 1
ATOM 6389 N N . MET A 1 817 ? -28.530 -22.707 -7.113 1.00 79.00 817 MET A N 1
ATOM 6390 C CA . MET A 1 817 ? -27.093 -22.633 -7.400 1.00 79.00 817 MET A CA 1
ATOM 6391 C C . MET A 1 817 ? -26.692 -23.639 -8.481 1.00 79.00 817 MET A C 1
ATOM 6393 O O . MET A 1 817 ? -26.005 -23.275 -9.434 1.00 79.00 817 MET A O 1
ATOM 6397 N N . LYS A 1 818 ? -27.192 -24.877 -8.393 1.00 78.56 818 LYS A N 1
ATOM 6398 C CA . LYS A 1 818 ? -26.976 -25.906 -9.416 1.00 78.56 818 LYS A CA 1
ATOM 6399 C C . LYS A 1 818 ? -27.547 -25.481 -10.771 1.00 78.56 818 LYS A C 1
ATOM 6401 O O . LYS A 1 818 ? -26.863 -25.603 -11.780 1.00 78.56 818 LYS A O 1
ATOM 6406 N N . SER A 1 819 ? -28.760 -24.920 -10.797 1.00 80.44 819 SER A N 1
ATOM 6407 C CA . SER A 1 819 ? -29.391 -24.444 -12.041 1.00 80.44 819 SER A CA 1
ATOM 6408 C C . SER A 1 819 ? -28.647 -23.277 -12.708 1.00 80.44 819 SER A C 1
ATOM 6410 O O . SER A 1 819 ? -28.756 -23.089 -13.914 1.00 80.44 819 SER A O 1
ATOM 6412 N N . ARG A 1 820 ? -27.861 -22.516 -11.934 1.00 80.12 820 ARG A N 1
ATOM 6413 C CA . ARG A 1 820 ? -27.042 -21.384 -12.395 1.00 80.12 820 ARG A CA 1
ATOM 6414 C C . ARG A 1 820 ? -25.584 -21.757 -12.699 1.00 80.12 820 ARG A C 1
ATOM 6416 O O . ARG A 1 820 ? -24.776 -20.864 -12.921 1.00 80.12 820 ARG A O 1
ATOM 6423 N N . GLY A 1 821 ? -25.244 -23.049 -12.706 1.00 75.69 821 GLY A N 1
ATOM 6424 C CA . GLY A 1 821 ? -23.904 -23.523 -13.066 1.00 75.69 821 GLY A CA 1
ATOM 6425 C C . GLY A 1 821 ? -22.848 -23.374 -11.967 1.00 75.69 821 GLY A C 1
ATOM 6426 O O . GLY A 1 821 ? -21.664 -23.284 -12.280 1.00 75.69 821 GLY A O 1
ATOM 6427 N N . ALA A 1 822 ? -23.242 -23.334 -10.688 1.00 76.19 822 ALA A N 1
ATOM 6428 C CA . ALA A 1 822 ? -22.282 -23.294 -9.586 1.00 76.19 822 ALA A CA 1
ATOM 6429 C C . ALA A 1 822 ? -21.345 -24.515 -9.604 1.00 76.19 822 ALA A C 1
ATOM 6431 O O . ALA A 1 822 ? -21.788 -25.649 -9.807 1.00 76.19 822 ALA A O 1
ATOM 6432 N N . ALA A 1 823 ? -20.056 -24.279 -9.343 1.00 75.06 823 ALA A N 1
ATOM 6433 C CA . ALA A 1 823 ? -19.055 -25.336 -9.319 1.00 75.06 823 ALA A CA 1
ATOM 6434 C C . ALA A 1 823 ? -19.406 -26.401 -8.256 1.00 75.06 823 ALA A C 1
ATOM 6436 O O . ALA A 1 823 ? -19.752 -26.047 -7.122 1.00 75.06 823 ALA A O 1
ATOM 6437 N N . PRO A 1 824 ? -19.262 -27.704 -8.558 1.00 72.81 824 PRO A N 1
ATOM 6438 C CA . PRO A 1 824 ? -19.602 -28.774 -7.617 1.00 72.81 824 PRO A CA 1
ATOM 6439 C C . PRO A 1 824 ? -18.840 -28.698 -6.284 1.00 72.81 824 PRO A C 1
ATOM 6441 O O . PRO A 1 824 ? -19.390 -29.046 -5.240 1.00 72.81 824 PRO A O 1
ATOM 6444 N N . LYS A 1 825 ? -17.598 -28.187 -6.299 1.00 73.81 825 LYS A N 1
ATOM 6445 C CA . LYS A 1 825 ? -16.792 -27.932 -5.091 1.00 73.81 825 LYS A CA 1
ATOM 6446 C C . LYS A 1 825 ? -17.455 -26.915 -4.157 1.00 73.81 825 LYS A C 1
ATOM 6448 O O . LYS A 1 825 ? -17.520 -27.153 -2.958 1.00 73.81 825 LYS A O 1
ATOM 6453 N N . SER A 1 826 ? -18.008 -25.831 -4.701 1.00 75.44 826 SER A N 1
ATOM 6454 C CA . SER A 1 826 ? -18.723 -24.812 -3.923 1.00 75.44 826 SER A CA 1
ATOM 6455 C C . SER A 1 826 ? -20.019 -25.370 -3.333 1.00 75.44 826 SER A C 1
ATOM 6457 O O . SER A 1 826 ? -20.339 -25.112 -2.178 1.00 75.44 826 SER A O 1
ATOM 6459 N N . LEU A 1 827 ? -20.746 -26.198 -4.092 1.00 76.38 827 LEU A N 1
ATOM 6460 C CA . LEU A 1 827 ? -21.938 -26.884 -3.581 1.00 76.38 827 LEU A CA 1
ATOM 6461 C C . LEU A 1 827 ? -21.590 -27.839 -2.429 1.00 76.38 827 LEU A C 1
ATOM 6463 O O . LEU A 1 827 ? -22.286 -27.861 -1.416 1.00 76.38 827 LEU A O 1
ATOM 6467 N N . ALA A 1 828 ? -20.502 -28.601 -2.563 1.00 76.62 828 ALA A N 1
ATOM 6468 C CA . ALA A 1 828 ? -20.015 -29.493 -1.515 1.00 76.62 828 ALA A CA 1
ATOM 6469 C C . ALA A 1 828 ? -19.619 -28.726 -0.246 1.00 76.62 828 ALA A C 1
ATOM 6471 O O . ALA A 1 828 ? -20.014 -29.121 0.849 1.00 76.62 828 ALA A O 1
ATOM 6472 N N . ALA A 1 829 ? -18.908 -27.608 -0.386 1.00 76.94 829 ALA A N 1
ATOM 6473 C CA . ALA A 1 829 ? -18.514 -26.783 0.744 1.00 76.94 829 ALA A CA 1
ATOM 6474 C C . ALA A 1 829 ? -19.708 -26.184 1.503 1.00 76.94 829 ALA A C 1
ATOM 6476 O O . ALA A 1 829 ? -19.763 -26.274 2.731 1.00 76.94 829 ALA A O 1
ATOM 6477 N N . ALA A 1 830 ? -20.715 -25.676 0.781 1.00 77.88 830 ALA A N 1
ATOM 6478 C CA . ALA A 1 830 ? -21.954 -25.179 1.379 1.00 77.88 830 ALA A CA 1
ATOM 6479 C C . ALA A 1 830 ? -22.636 -26.240 2.253 1.00 77.88 830 ALA A C 1
ATOM 6481 O O . ALA A 1 830 ? -23.036 -25.962 3.384 1.00 77.88 830 ALA A O 1
ATOM 6482 N N . VAL A 1 831 ? -22.731 -27.476 1.747 1.00 80.06 831 VAL A N 1
ATOM 6483 C CA . VAL A 1 831 ? -23.346 -28.588 2.484 1.00 80.06 831 VAL A CA 1
ATOM 6484 C C . VAL A 1 831 ? -22.501 -29.003 3.686 1.00 80.06 831 VAL A C 1
ATOM 6486 O O . VAL A 1 831 ? -23.060 -29.262 4.749 1.00 80.06 831 VAL A O 1
ATOM 6489 N N . VAL A 1 832 ? -21.171 -29.045 3.557 1.00 81.94 832 VAL A N 1
ATOM 6490 C CA . VAL A 1 832 ? -20.264 -29.418 4.656 1.00 81.94 832 VAL A CA 1
ATOM 6491 C C . VAL A 1 832 ? -20.349 -28.418 5.806 1.00 81.94 832 VAL A C 1
ATOM 6493 O O . VAL A 1 832 ? -20.487 -28.831 6.958 1.00 81.94 832 VAL A O 1
ATOM 6496 N N . VAL A 1 833 ? -20.295 -27.115 5.519 1.00 80.25 833 VAL A N 1
ATOM 6497 C CA . VAL A 1 833 ? -20.381 -26.065 6.547 1.00 80.25 833 VAL A CA 1
ATOM 6498 C C . VAL A 1 833 ? -21.756 -26.070 7.211 1.00 80.25 833 VAL A C 1
ATOM 6500 O O . VAL A 1 833 ? -21.842 -26.039 8.440 1.00 80.25 833 VAL A O 1
ATOM 6503 N N . TYR A 1 834 ? -22.824 -26.205 6.419 1.00 81.31 834 TYR A N 1
ATOM 6504 C CA . TYR A 1 834 ? -24.179 -26.334 6.947 1.00 81.31 834 TYR A CA 1
ATOM 6505 C C . TYR A 1 834 ? -24.306 -27.542 7.879 1.00 81.31 834 TYR A C 1
ATOM 6507 O O . TYR A 1 834 ? -24.749 -27.405 9.016 1.00 81.31 834 TYR A O 1
ATOM 6515 N N . ALA A 1 835 ? -23.857 -28.720 7.439 1.00 82.81 835 ALA A N 1
ATOM 6516 C CA . ALA A 1 835 ? -23.913 -29.940 8.235 1.00 82.81 835 ALA A CA 1
ATOM 6517 C C . ALA A 1 835 ? -23.116 -29.803 9.538 1.00 82.81 835 ALA A C 1
ATOM 6519 O O . ALA A 1 835 ? -23.642 -30.119 10.601 1.00 82.81 835 ALA A O 1
ATOM 6520 N N . LYS A 1 836 ? -21.885 -29.276 9.482 1.00 81.25 836 LYS A N 1
ATOM 6521 C CA . LYS A 1 836 ? -21.045 -29.055 10.671 1.00 81.25 836 LYS A CA 1
ATOM 6522 C C . LYS A 1 836 ? -21.682 -28.103 11.682 1.00 81.25 836 LYS A C 1
ATOM 6524 O O . LYS A 1 836 ? -21.500 -28.314 12.872 1.00 81.25 836 LYS A O 1
ATOM 6529 N N . LYS A 1 837 ? -22.434 -27.089 11.242 1.00 80.31 837 LYS A N 1
ATOM 6530 C CA . LYS A 1 837 ? -23.139 -26.166 12.146 1.00 80.31 837 LYS A CA 1
ATOM 6531 C C . LYS A 1 837 ? -24.432 -26.773 12.687 1.00 80.31 837 LYS A C 1
ATOM 6533 O O . LYS A 1 837 ? -24.674 -26.739 13.888 1.00 80.31 837 LYS A O 1
ATOM 6538 N N . SER A 1 838 ? -25.267 -27.340 11.819 1.00 77.00 838 SER A N 1
ATOM 6539 C CA . SER A 1 838 ? -26.597 -27.827 12.203 1.00 77.00 838 SER A CA 1
ATOM 6540 C C . SER A 1 838 ? -26.582 -29.192 12.902 1.00 77.00 838 SER A C 1
ATOM 6542 O O . SER A 1 838 ? -27.545 -29.533 13.585 1.00 77.00 838 SER A O 1
ATOM 6544 N N . LEU A 1 839 ? -25.504 -29.967 12.747 1.00 80.75 839 LEU A N 1
ATOM 6545 C CA . LEU A 1 839 ? -25.263 -31.256 13.407 1.00 80.75 839 LEU A CA 1
ATOM 6546 C C . LEU A 1 839 ? -23.950 -31.231 14.219 1.00 80.75 839 LEU A C 1
ATOM 6548 O O . LEU A 1 839 ? -23.280 -32.257 14.336 1.00 80.75 839 LEU A O 1
ATOM 6552 N N . ALA A 1 840 ? -23.573 -30.069 14.768 1.00 76.25 840 ALA A N 1
ATOM 6553 C CA . ALA A 1 840 ? -22.295 -29.850 15.459 1.00 76.25 840 ALA A CA 1
ATOM 6554 C C . ALA A 1 840 ? -22.004 -30.873 16.571 1.00 76.25 840 ALA A C 1
ATOM 6556 O O . ALA A 1 840 ? -20.868 -31.313 16.719 1.00 76.25 840 ALA A O 1
ATOM 6557 N N . GLU A 1 841 ? -23.037 -31.306 17.297 1.00 72.19 841 GLU A N 1
ATOM 6558 C CA . GLU A 1 841 ? -22.925 -32.291 18.382 1.00 72.19 841 GLU A CA 1
ATOM 6559 C C . GLU A 1 841 ? -22.736 -33.738 17.884 1.00 72.19 841 GLU A C 1
ATOM 6561 O O . GLU A 1 841 ? -22.261 -34.590 18.628 1.00 72.19 841 GLU A O 1
ATOM 6566 N N . LEU A 1 842 ? -23.073 -34.032 16.620 1.00 76.38 842 LEU A N 1
ATOM 6567 C CA . LEU A 1 842 ? -23.018 -35.380 16.034 1.00 76.38 842 LEU A CA 1
ATOM 6568 C C . LEU A 1 842 ? -21.831 -35.595 15.080 1.00 76.38 842 LEU A C 1
ATOM 6570 O O . LEU A 1 842 ? -21.490 -36.742 14.784 1.00 76.38 842 LEU A O 1
ATOM 6574 N N . LEU A 1 843 ? -21.209 -34.517 14.593 1.00 76.50 843 LEU A N 1
ATOM 6575 C CA . LEU A 1 843 ? -20.084 -34.535 13.651 1.00 76.50 843 LEU A CA 1
ATOM 6576 C C . LEU A 1 843 ? -18.662 -34.236 14.211 1.00 76.50 843 LEU A C 1
ATOM 6578 O O . LEU A 1 843 ? -17.780 -34.017 13.374 1.00 76.50 843 LEU A O 1
ATOM 6582 N N . PRO A 1 844 ? -18.351 -34.232 15.532 1.00 64.25 844 PRO A N 1
ATOM 6583 C CA . PRO A 1 844 ? -16.970 -34.037 15.988 1.00 64.25 844 PRO A CA 1
ATOM 6584 C C . PRO A 1 844 ? -15.994 -35.092 15.440 1.00 64.25 844 PRO A C 1
ATOM 6586 O O . PRO A 1 844 ? -16.313 -36.282 15.388 1.00 64.25 844 PRO A O 1
ATOM 6589 N N . LEU A 1 845 ? -14.788 -34.636 15.078 1.00 54.09 845 LEU A N 1
ATOM 6590 C CA . LEU A 1 845 ? -13.690 -35.427 14.493 1.00 54.09 845 LEU A CA 1
ATOM 6591 C C . LEU A 1 845 ? -12.813 -36.160 15.531 1.00 54.09 845 LEU A C 1
ATOM 6593 O O . LEU A 1 845 ? -11.861 -36.826 15.142 1.00 54.09 845 LEU A O 1
ATOM 6597 N N . SER A 1 846 ? -13.112 -36.047 16.829 1.00 51.59 846 SER A N 1
ATOM 6598 C CA . SER A 1 846 ? -12.387 -36.751 17.896 1.00 51.59 846 SER A CA 1
ATOM 6599 C C . SER A 1 846 ? -13.314 -37.743 18.600 1.00 51.59 846 SER A C 1
ATOM 6601 O O . SER A 1 846 ? -14.379 -37.360 19.090 1.00 51.59 846 SER A O 1
ATOM 6603 N N . SER A 1 847 ? -12.926 -39.019 18.612 1.00 52.03 847 SER A N 1
ATOM 6604 C CA . SER A 1 847 ? -13.534 -40.072 19.432 1.00 52.03 847 SER A CA 1
ATOM 6605 C C . SER A 1 847 ? -13.202 -39.822 20.905 1.00 52.03 847 SER A C 1
ATOM 6607 O O . SER A 1 847 ? -12.030 -39.640 21.232 1.00 52.03 847 SER A O 1
ATOM 6609 N N . GLY A 1 848 ? -14.206 -39.791 21.785 1.00 52.75 848 GLY A N 1
ATOM 6610 C CA . GLY A 1 848 ? -13.973 -39.623 23.230 1.00 52.75 848 GLY A CA 1
ATOM 6611 C C . GLY A 1 848 ? -14.998 -38.771 23.980 1.00 52.75 848 GLY A C 1
ATOM 6612 O O . GLY A 1 848 ? -14.861 -38.577 25.183 1.00 52.75 848 GLY A O 1
ATOM 6613 N N . SER A 1 849 ? -16.029 -38.248 23.306 1.00 57.41 849 SER A N 1
ATOM 6614 C CA . SER A 1 849 ? -17.175 -37.620 23.980 1.00 57.41 849 SER A CA 1
ATOM 6615 C C . SER A 1 849 ? -18.359 -38.591 24.010 1.00 57.41 849 SER A C 1
ATOM 6617 O O . SER A 1 849 ? -18.676 -39.172 22.971 1.00 57.41 849 SER A O 1
ATOM 6619 N N . PRO A 1 850 ? -19.036 -38.785 25.159 1.00 59.47 850 PRO A N 1
ATOM 6620 C CA . PRO A 1 850 ? -20.204 -39.654 25.228 1.00 59.47 850 PRO A CA 1
ATOM 6621 C C . PRO A 1 850 ? -21.308 -39.153 24.290 1.00 59.47 850 PRO A C 1
ATOM 6623 O O . PRO A 1 850 ? -21.443 -37.951 24.054 1.00 59.47 850 PRO A O 1
ATOM 6626 N N . ALA A 1 851 ? -22.103 -40.083 23.754 1.00 61.84 851 ALA A N 1
ATOM 6627 C CA . ALA A 1 851 ? -23.190 -39.745 22.842 1.00 61.84 851 ALA A CA 1
ATOM 6628 C C . ALA A 1 851 ? -24.148 -38.712 23.475 1.00 61.84 851 ALA A C 1
ATOM 6630 O O . ALA A 1 851 ? -24.510 -38.854 24.650 1.00 61.84 851 ALA A O 1
ATOM 6631 N N . PRO A 1 852 ? -24.593 -37.690 22.724 1.00 66.12 852 PRO A N 1
ATOM 6632 C CA . PRO A 1 852 ? -25.445 -36.649 23.277 1.00 66.12 852 PRO A CA 1
ATOM 6633 C C . PRO A 1 852 ? -26.801 -37.223 23.713 1.00 66.12 852 PRO A C 1
ATOM 6635 O O . PRO A 1 852 ? -27.497 -37.907 22.954 1.00 66.12 852 PRO A O 1
ATOM 6638 N N . ASN A 1 853 ? -27.188 -36.952 24.964 1.00 67.88 853 ASN A N 1
ATOM 6639 C CA . ASN A 1 853 ? -28.420 -37.467 25.562 1.00 67.88 853 ASN A CA 1
ATOM 6640 C C . ASN A 1 853 ? -29.632 -36.625 25.121 1.00 67.88 853 ASN A C 1
ATOM 6642 O O . ASN A 1 853 ? -30.126 -35.763 25.849 1.00 67.88 853 ASN A O 1
ATOM 6646 N N . HIS A 1 854 ? -30.076 -36.833 23.881 1.00 73.50 854 HIS A N 1
ATOM 6647 C CA . HIS A 1 854 ? -31.149 -36.059 23.261 1.00 73.50 854 HIS A CA 1
ATOM 6648 C C . HIS A 1 854 ? -32.548 -36.645 23.495 1.00 73.50 854 HIS A C 1
ATOM 6650 O O . HIS A 1 854 ? -32.778 -37.857 23.381 1.00 73.50 854 HIS A O 1
ATOM 6656 N N . SER A 1 855 ? -33.524 -35.754 23.714 1.00 75.19 855 SER A N 1
ATOM 6657 C CA . SER A 1 855 ? -34.942 -36.125 23.723 1.00 75.19 855 SER A CA 1
ATOM 6658 C C . SER A 1 855 ? -35.362 -36.740 22.381 1.00 75.19 855 SER A C 1
ATOM 6660 O O . SER A 1 855 ? -34.751 -36.498 21.334 1.00 75.19 855 SER A O 1
ATOM 6662 N N . VAL A 1 856 ? -36.417 -37.558 22.408 1.00 76.25 856 VAL A N 1
ATOM 6663 C CA . VAL A 1 856 ? -36.931 -38.257 21.216 1.00 76.25 856 VAL A CA 1
ATOM 6664 C C . VAL A 1 856 ? -37.266 -37.262 20.095 1.00 76.25 856 VAL A C 1
ATOM 6666 O O . VAL A 1 856 ? -36.878 -37.479 18.949 1.00 76.25 856 VAL A O 1
ATOM 6669 N N . ASP A 1 857 ? -37.868 -36.119 20.432 1.00 75.50 857 ASP A N 1
ATOM 6670 C CA . ASP A 1 857 ? -38.231 -35.074 19.465 1.00 75.50 857 ASP A CA 1
ATOM 6671 C C . ASP A 1 857 ? -37.015 -34.415 18.797 1.00 75.50 857 ASP A C 1
ATOM 6673 O O . ASP A 1 857 ? -37.051 -34.061 17.615 1.00 75.50 857 ASP A O 1
ATOM 6677 N N . VAL A 1 858 ? -35.910 -34.254 19.533 1.00 79.81 858 VAL A N 1
ATOM 6678 C CA . VAL A 1 858 ? -34.660 -33.702 18.987 1.00 79.81 858 VAL A CA 1
ATOM 6679 C C . VAL A 1 858 ? -34.030 -34.687 18.005 1.00 79.81 858 VAL A C 1
ATOM 6681 O O . VAL A 1 858 ? -33.666 -34.279 16.902 1.00 79.81 858 VAL A O 1
ATOM 6684 N N . ARG A 1 859 ? -34.008 -35.985 18.337 1.00 80.50 859 ARG A N 1
ATOM 6685 C CA . ARG A 1 859 ? -33.499 -37.032 17.435 1.00 80.50 859 ARG A CA 1
ATOM 6686 C C . ARG A 1 859 ? -34.322 -37.159 16.156 1.00 80.50 859 ARG A C 1
ATOM 6688 O O . ARG A 1 859 ? -33.742 -37.301 15.084 1.00 80.50 859 ARG A O 1
ATOM 6695 N N . ILE A 1 860 ? -35.650 -37.041 16.233 1.00 83.44 860 ILE A N 1
ATOM 6696 C CA . ILE A 1 860 ? -36.524 -37.051 15.045 1.00 83.44 860 ILE A CA 1
ATOM 6697 C C . ILE A 1 860 ? -36.207 -35.861 14.126 1.00 83.44 860 ILE A C 1
ATOM 6699 O O . ILE A 1 860 ? -36.081 -36.037 12.912 1.00 83.44 860 ILE A O 1
ATOM 6703 N N . ARG A 1 861 ? -36.018 -34.656 14.685 1.00 81.69 861 ARG A N 1
ATOM 6704 C CA . ARG A 1 861 ? -35.644 -33.468 13.896 1.00 81.69 861 ARG A CA 1
ATOM 6705 C C . ARG A 1 861 ? -34.254 -33.591 13.274 1.00 81.69 861 ARG A C 1
ATOM 6707 O O . ARG A 1 861 ? -34.103 -33.307 12.088 1.00 81.69 861 ARG A O 1
ATOM 6714 N N . GLN A 1 862 ? -33.260 -34.041 14.039 1.00 84.56 862 GLN A N 1
ATOM 6715 C CA . GLN A 1 862 ? -31.897 -34.261 13.544 1.00 84.56 862 GLN A CA 1
ATOM 6716 C C . GLN A 1 862 ? -31.857 -35.341 12.451 1.00 84.56 862 GLN A C 1
ATOM 6718 O O . GLN A 1 862 ? -31.158 -35.170 11.455 1.00 84.56 862 GLN A O 1
ATOM 6723 N N . ARG A 1 863 ? -32.659 -36.410 12.580 1.00 88.56 863 ARG A N 1
ATOM 6724 C CA . ARG A 1 863 ? -32.810 -37.455 11.554 1.00 88.56 863 ARG A CA 1
ATOM 6725 C C . ARG A 1 863 ? -33.348 -36.879 10.248 1.00 88.56 863 ARG A C 1
ATOM 6727 O O . ARG A 1 863 ? -32.723 -37.062 9.208 1.00 88.56 863 ARG A O 1
ATOM 6734 N N . GLY A 1 864 ? -34.460 -36.141 10.305 1.00 84.81 864 GLY A N 1
ATOM 6735 C CA . GLY A 1 864 ? -35.051 -35.519 9.115 1.00 84.81 864 GLY A CA 1
ATOM 6736 C C . GLY A 1 864 ? -34.109 -34.516 8.440 1.00 84.81 864 GLY A C 1
ATOM 6737 O O . GLY A 1 864 ? -34.054 -34.437 7.210 1.00 84.81 864 GLY A O 1
ATOM 6738 N N . LEU A 1 865 ? -33.318 -33.789 9.235 1.00 84.19 865 LEU A N 1
ATOM 6739 C CA . LEU A 1 865 ? -32.288 -32.884 8.736 1.00 84.19 865 LEU A CA 1
ATOM 6740 C C . LEU A 1 865 ? -31.164 -33.632 8.009 1.00 84.19 865 LEU A C 1
ATOM 6742 O O . LEU A 1 865 ? -30.805 -33.258 6.894 1.00 84.19 865 LEU A O 1
ATOM 6746 N N . LEU A 1 866 ? -30.633 -34.694 8.619 1.00 88.06 866 LEU A N 1
ATOM 6747 C CA . LEU A 1 866 ? -29.568 -35.510 8.042 1.00 88.06 866 LEU A CA 1
ATOM 6748 C C . LEU A 1 866 ? -30.006 -36.129 6.710 1.00 88.06 866 LEU A C 1
ATOM 6750 O O . LEU A 1 866 ? -29.289 -36.017 5.720 1.00 88.06 866 LEU A O 1
ATOM 6754 N N . GLU A 1 867 ? -31.199 -36.722 6.650 1.00 89.50 867 GLU A N 1
ATOM 6755 C CA . GLU A 1 867 ? -31.729 -37.312 5.413 1.00 89.50 867 GLU A CA 1
ATOM 6756 C C . GLU A 1 867 ? -31.919 -36.264 4.310 1.00 89.50 867 GLU A C 1
ATOM 6758 O O . GLU A 1 867 ? -31.586 -36.504 3.147 1.00 89.50 867 GLU A O 1
ATOM 6763 N N . SER A 1 868 ? -32.384 -35.070 4.686 1.00 85.00 868 SER A N 1
ATOM 6764 C CA . SER A 1 868 ? -32.525 -33.938 3.767 1.00 85.00 868 SER A CA 1
ATOM 6765 C C . SER A 1 868 ? -31.180 -33.457 3.226 1.00 85.00 868 SER A C 1
ATOM 6767 O O . SER A 1 868 ? -31.106 -33.091 2.056 1.00 85.00 868 SER A O 1
ATOM 6769 N N . LEU A 1 869 ? -30.123 -33.463 4.045 1.00 86.06 869 LEU A N 1
ATOM 6770 C CA . LEU A 1 869 ? -28.768 -33.092 3.628 1.00 86.06 869 LEU A CA 1
ATOM 6771 C C . LEU A 1 869 ? -28.174 -34.123 2.669 1.00 86.06 869 LEU A C 1
ATOM 6773 O O . LEU A 1 869 ? -27.639 -33.739 1.631 1.00 86.06 869 LEU A O 1
ATOM 6777 N N . VAL A 1 870 ? -28.321 -35.417 2.972 1.00 86.88 870 VAL A N 1
ATOM 6778 C CA . VAL A 1 870 ? -27.820 -36.506 2.117 1.00 86.88 870 VAL A CA 1
ATOM 6779 C C . VAL A 1 870 ? -28.470 -36.469 0.733 1.00 86.88 870 VAL A C 1
ATOM 6781 O O . VAL A 1 870 ? -27.779 -36.649 -0.267 1.00 86.88 870 VAL A O 1
ATOM 6784 N N . HIS A 1 871 ? -29.761 -36.135 0.648 1.00 83.56 871 HIS A N 1
ATOM 6785 C CA . HIS A 1 871 ? -30.467 -35.992 -0.630 1.00 83.56 871 HIS A CA 1
ATOM 6786 C C . HIS A 1 871 ? -29.928 -34.854 -1.519 1.00 83.56 871 HIS A C 1
ATOM 6788 O O . HIS A 1 871 ? -30.083 -34.885 -2.738 1.00 83.56 871 HIS A O 1
ATOM 6794 N N . VAL A 1 872 ? -29.299 -33.842 -0.919 1.00 79.81 872 VAL A N 1
ATOM 6795 C CA . VAL A 1 872 ? -28.816 -32.636 -1.612 1.00 79.81 872 VAL A CA 1
ATOM 6796 C C . VAL A 1 872 ? -27.338 -32.745 -1.997 1.00 79.81 872 VAL A C 1
ATOM 6798 O O . VAL A 1 872 ? -26.832 -31.907 -2.748 1.00 79.81 872 VAL A O 1
ATOM 6801 N N . LEU A 1 873 ? -26.635 -33.778 -1.522 1.00 80.00 873 LEU A N 1
ATOM 6802 C CA . LEU A 1 873 ? -25.221 -33.969 -1.828 1.00 80.00 873 LEU A CA 1
ATOM 6803 C C . LEU A 1 873 ? -25.000 -34.075 -3.350 1.00 80.00 873 LEU A C 1
ATOM 6805 O O . LEU A 1 873 ? -25.690 -34.858 -4.015 1.00 80.00 873 LEU A O 1
ATOM 6809 N N . PRO A 1 874 ? -24.015 -33.348 -3.918 1.00 72.69 874 PRO A N 1
ATOM 6810 C CA . PRO A 1 874 ? -23.701 -33.424 -5.343 1.00 72.69 874 PRO A CA 1
ATOM 6811 C C . PRO A 1 874 ? -23.436 -34.868 -5.806 1.00 72.69 874 PRO A C 1
ATOM 6813 O O . PRO A 1 874 ? -22.952 -35.677 -5.009 1.00 72.69 874 PRO A O 1
ATOM 6816 N N . PRO A 1 875 ? -23.734 -35.224 -7.068 1.00 66.19 875 PRO A N 1
ATOM 6817 C CA . PRO A 1 875 ? -23.440 -36.554 -7.593 1.00 66.19 875 PRO A CA 1
ATOM 6818 C C . PRO A 1 875 ? -21.930 -36.854 -7.558 1.00 66.19 875 PRO A C 1
ATOM 6820 O O . PRO A 1 875 ? -21.094 -35.969 -7.732 1.00 66.19 875 PRO A O 1
ATOM 6823 N N . HIS A 1 876 ? -21.596 -38.126 -7.323 1.00 60.28 876 HIS A N 1
ATOM 6824 C CA . HIS A 1 876 ? -20.250 -38.598 -6.975 1.00 60.28 876 HIS A CA 1
ATOM 6825 C C . HIS A 1 876 ? -19.097 -38.235 -7.949 1.00 60.28 876 HIS A C 1
ATOM 6827 O O . HIS A 1 876 ? -17.987 -38.046 -7.455 1.00 60.28 876 HIS A O 1
ATOM 6833 N N . PRO A 1 877 ? -19.262 -38.114 -9.285 1.00 55.53 877 PRO A N 1
ATOM 6834 C CA . PRO A 1 877 ? -18.126 -37.756 -10.143 1.00 55.53 877 PRO A CA 1
ATOM 6835 C C . PRO A 1 877 ? -17.767 -36.260 -10.117 1.00 55.53 877 PRO A C 1
ATOM 6837 O O . PRO A 1 877 ? -16.659 -35.907 -10.512 1.00 55.53 877 PRO A O 1
ATOM 6840 N N . ASP A 1 878 ? -18.656 -35.389 -9.629 1.00 51.59 878 ASP A N 1
ATOM 6841 C CA . ASP A 1 878 ? -18.519 -33.942 -9.823 1.00 51.59 878 ASP A CA 1
ATOM 6842 C C . ASP A 1 878 ? -17.858 -33.227 -8.628 1.00 51.59 878 ASP A C 1
ATOM 6844 O O . ASP A 1 878 ? -17.156 -32.235 -8.826 1.00 51.59 878 ASP A O 1
ATOM 6848 N N . ALA A 1 879 ? -18.029 -33.716 -7.388 1.00 58.94 879 ALA A N 1
ATOM 6849 C CA . ALA A 1 879 ? -17.503 -33.070 -6.176 1.00 58.94 879 ALA A CA 1
ATOM 6850 C C . ALA A 1 879 ? -16.823 -34.049 -5.200 1.00 58.94 879 ALA A C 1
ATOM 6852 O O . ALA A 1 879 ? -17.451 -34.969 -4.680 1.00 58.94 879 ALA A O 1
ATOM 6853 N N . LEU A 1 880 ? -15.547 -33.798 -4.884 1.00 65.50 880 LEU A N 1
ATOM 6854 C CA . LEU A 1 880 ? -14.773 -34.565 -3.903 1.00 65.50 880 LEU A CA 1
ATOM 6855 C C . LEU A 1 880 ? -15.100 -34.104 -2.472 1.00 65.50 880 LEU A C 1
ATOM 6857 O O . LEU A 1 880 ? -14.562 -33.101 -2.005 1.00 65.50 880 LEU A O 1
ATOM 6861 N N . LEU A 1 881 ? -15.968 -34.835 -1.772 1.00 78.06 881 LEU A N 1
ATOM 6862 C CA . LEU A 1 881 ? -16.176 -34.673 -0.328 1.00 78.06 881 LEU A CA 1
ATOM 6863 C C . LEU A 1 881 ? -15.084 -35.430 0.455 1.00 78.06 881 LEU A C 1
ATOM 6865 O O . LEU A 1 881 ? -14.718 -36.535 0.047 1.00 78.06 881 LEU A O 1
ATOM 6869 N N . PRO A 1 882 ? -14.577 -34.896 1.583 1.00 83.62 882 PRO A N 1
ATOM 6870 C CA . PRO A 1 882 ? -13.642 -35.629 2.435 1.00 83.62 882 PRO A CA 1
ATOM 6871 C C . PRO A 1 882 ? -14.260 -36.929 2.969 1.00 83.62 882 PRO A C 1
ATOM 6873 O O . PRO A 1 882 ? -15.374 -36.913 3.493 1.00 83.62 882 PRO A O 1
ATOM 6876 N N . VAL A 1 883 ? -13.527 -38.045 2.890 1.00 85.06 883 VAL A N 1
ATOM 6877 C CA . VAL A 1 883 ? -14.032 -39.367 3.313 1.00 85.06 883 VAL A CA 1
ATOM 6878 C C . VAL A 1 883 ? -14.376 -39.389 4.799 1.00 85.06 883 VAL A C 1
ATOM 6880 O O . VAL A 1 883 ? -15.460 -39.840 5.153 1.00 85.06 883 VAL A O 1
ATOM 6883 N N . GLY A 1 884 ? -13.537 -38.797 5.654 1.00 85.88 884 GLY A N 1
ATOM 6884 C CA . GLY A 1 884 ? -13.830 -38.681 7.086 1.00 85.88 884 GLY A CA 1
ATOM 6885 C C . GLY A 1 884 ? -15.135 -37.941 7.389 1.00 85.88 884 GLY A C 1
ATOM 6886 O O . GLY A 1 884 ? -15.875 -38.330 8.286 1.00 85.88 884 GLY A O 1
ATOM 6887 N N . PHE A 1 885 ? -15.506 -36.935 6.585 1.00 88.00 885 PHE A N 1
ATOM 6888 C CA . PHE A 1 885 ? -16.802 -36.262 6.733 1.00 88.00 885 PHE A CA 1
ATOM 6889 C C . PHE A 1 885 ? -17.976 -37.184 6.367 1.00 88.00 885 PHE A C 1
ATOM 6891 O O . PHE A 1 885 ? -18.988 -37.193 7.069 1.00 88.00 885 PHE A O 1
ATOM 6898 N N . ILE A 1 886 ? -17.834 -37.993 5.312 1.00 89.00 886 ILE A N 1
ATOM 6899 C CA . ILE A 1 886 ? -18.833 -39.004 4.931 1.00 89.00 886 ILE A CA 1
ATOM 6900 C C . ILE A 1 886 ? -18.964 -40.062 6.038 1.00 89.00 886 ILE A C 1
ATOM 6902 O O . ILE A 1 886 ? -20.083 -40.410 6.411 1.00 89.00 886 ILE A O 1
ATOM 6906 N N . CYS A 1 887 ? -17.849 -40.521 6.612 1.00 89.50 887 CYS A N 1
ATOM 6907 C CA . CYS A 1 887 ? -17.838 -41.457 7.737 1.00 89.50 887 CYS A CA 1
ATOM 6908 C C . CYS A 1 887 ? -18.517 -40.874 8.987 1.00 89.50 887 CYS A C 1
ATOM 6910 O O . CYS A 1 887 ? -19.333 -41.552 9.608 1.00 89.50 887 CYS A O 1
ATOM 6912 N N . CYS A 1 888 ? -18.274 -39.599 9.315 1.00 88.75 888 CYS A N 1
ATOM 6913 C CA . CYS A 1 888 ? -18.977 -38.910 10.401 1.00 88.75 888 CYS A CA 1
ATOM 6914 C C . CYS A 1 888 ? -20.490 -38.812 10.151 1.00 88.75 888 CYS A C 1
ATOM 6916 O O . CYS A 1 888 ? -21.275 -39.046 11.071 1.00 88.75 888 CYS A O 1
ATOM 6918 N N . LEU A 1 889 ? -20.912 -38.501 8.918 1.00 90.38 889 LEU A N 1
ATOM 6919 C CA . LEU A 1 889 ? -22.331 -38.498 8.547 1.00 90.38 889 LEU A CA 1
ATOM 6920 C C . LEU A 1 889 ? -22.949 -39.895 8.656 1.00 90.38 889 LEU A C 1
ATOM 6922 O O . LEU A 1 889 ? -24.082 -40.016 9.113 1.00 90.38 889 LEU A O 1
ATOM 6926 N N . LEU A 1 890 ? -22.218 -40.944 8.269 1.00 90.88 890 LEU A N 1
ATOM 6927 C CA . LEU A 1 890 ? -22.686 -42.324 8.376 1.00 90.88 890 LEU A CA 1
ATOM 6928 C C . LEU A 1 890 ? -22.824 -42.756 9.841 1.00 90.88 890 LEU A C 1
ATOM 6930 O O . LEU A 1 890 ? -23.863 -43.303 10.202 1.00 90.88 890 LEU A O 1
ATOM 6934 N N . ARG A 1 891 ? -21.858 -42.421 10.707 1.00 89.62 891 ARG A N 1
ATOM 6935 C CA . ARG A 1 891 ? -21.970 -42.630 12.161 1.00 89.62 891 ARG A CA 1
ATOM 6936 C C . ARG A 1 891 ? -23.208 -41.930 12.730 1.00 89.62 891 ARG A C 1
ATOM 6938 O O . ARG A 1 891 ? -23.991 -42.550 13.447 1.00 89.62 891 ARG A O 1
ATOM 6945 N N . ALA A 1 892 ? -23.434 -40.668 12.360 1.00 89.06 892 ALA A N 1
ATOM 6946 C CA . ALA A 1 892 ? -24.623 -39.927 12.780 1.00 89.06 892 ALA A CA 1
ATOM 6947 C C . ALA A 1 892 ? -25.921 -40.563 12.246 1.00 89.06 892 ALA A C 1
ATOM 6949 O O . ALA A 1 892 ? -26.913 -40.644 12.969 1.00 89.06 892 ALA A O 1
ATOM 6950 N N . ALA A 1 893 ? -25.922 -41.063 11.007 1.00 90.75 893 ALA A N 1
ATOM 6951 C CA . ALA A 1 893 ? -27.061 -41.752 10.403 1.00 90.75 893 ALA A CA 1
ATOM 6952 C C . ALA A 1 893 ? -27.384 -43.080 11.106 1.00 90.75 893 ALA A C 1
ATOM 6954 O O . ALA A 1 893 ? -28.558 -43.424 11.251 1.00 90.75 893 ALA A O 1
ATOM 6955 N N . LEU A 1 894 ? -26.361 -43.815 11.550 1.00 88.12 894 LEU A N 1
ATOM 6956 C CA . LEU A 1 894 ? -26.509 -45.038 12.340 1.00 88.12 894 LEU A CA 1
ATOM 6957 C C . LEU A 1 894 ? -27.065 -44.725 13.732 1.00 88.12 894 LEU A C 1
ATOM 6959 O O . LEU A 1 894 ? -28.069 -45.312 14.125 1.00 88.12 894 LEU A O 1
ATOM 6963 N N . PHE A 1 895 ? -26.490 -43.739 14.425 1.00 86.56 895 PHE A N 1
ATOM 6964 C CA . PHE A 1 895 ? -26.937 -43.308 15.753 1.00 86.56 895 PHE A CA 1
ATOM 6965 C C . PHE A 1 895 ? -28.374 -42.775 15.766 1.00 86.56 895 PHE A C 1
ATOM 6967 O O . PHE A 1 895 ? -29.144 -43.047 16.686 1.00 86.56 895 PHE A O 1
ATOM 6974 N N . LEU A 1 896 ? -28.754 -42.021 14.733 1.00 88.25 896 LEU A N 1
ATOM 6975 C CA . LEU A 1 896 ? -30.103 -41.487 14.591 1.00 88.25 896 LEU A CA 1
ATOM 6976 C C . LEU A 1 896 ? -31.092 -42.500 14.011 1.00 88.25 896 LEU A C 1
ATOM 6978 O O . LEU A 1 896 ? -32.259 -42.141 13.899 1.00 88.25 896 LEU A O 1
ATOM 6982 N N . GLU A 1 897 ? -30.683 -43.717 13.640 1.00 88.38 897 GLU A N 1
ATOM 6983 C CA . GLU A 1 897 ? -31.508 -44.712 12.933 1.00 88.38 897 GLU A CA 1
ATOM 6984 C C . GLU A 1 897 ? -32.185 -44.143 11.668 1.00 88.38 897 GLU A C 1
ATOM 6986 O O . GLU A 1 897 ? -33.399 -44.248 11.466 1.00 88.38 897 GLU A O 1
ATOM 6991 N N . ALA A 1 898 ? -31.400 -43.490 10.811 1.00 90.50 898 ALA A N 1
ATOM 6992 C CA . ALA A 1 898 ? -31.873 -42.978 9.529 1.00 90.50 898 ALA A CA 1
ATOM 6993 C C . ALA A 1 898 ? -32.281 -44.112 8.564 1.00 90.50 898 ALA A C 1
ATOM 6995 O O . ALA A 1 898 ? -31.893 -45.283 8.702 1.00 90.50 898 ALA A O 1
ATOM 6996 N N . SER A 1 899 ? -33.059 -43.759 7.540 1.00 92.38 899 SER A N 1
ATOM 6997 C CA . SER A 1 899 ? -33.563 -44.686 6.527 1.00 92.38 899 SER A CA 1
ATOM 6998 C C . SER A 1 899 ? -32.452 -45.512 5.871 1.00 92.38 899 SER A C 1
ATOM 7000 O O . SER A 1 899 ? -31.323 -45.066 5.651 1.00 92.38 899 SER A O 1
ATOM 7002 N N . ALA A 1 900 ? -32.786 -46.749 5.497 1.00 89.75 900 ALA A N 1
ATOM 7003 C CA . ALA A 1 900 ? -31.855 -47.645 4.809 1.00 89.75 900 ALA A CA 1
ATOM 7004 C C . ALA A 1 900 ? -31.406 -47.110 3.434 1.00 89.75 900 ALA A C 1
ATOM 7006 O O . ALA A 1 900 ? -30.381 -47.542 2.914 1.00 89.75 900 ALA A O 1
ATOM 7007 N N . ALA A 1 901 ? -32.165 -46.193 2.823 1.00 89.19 901 ALA A N 1
ATOM 7008 C CA . ALA A 1 901 ? -31.750 -45.498 1.606 1.00 89.19 901 ALA A CA 1
ATOM 7009 C C . ALA A 1 901 ? -30.622 -44.495 1.897 1.00 89.19 901 ALA A C 1
ATOM 7011 O O . ALA A 1 901 ? -29.593 -44.535 1.232 1.00 89.19 901 ALA A O 1
ATOM 7012 N N . CYS A 1 902 ? -30.782 -43.672 2.939 1.00 91.00 902 CYS A N 1
ATOM 7013 C CA . CYS A 1 902 ? -29.781 -42.698 3.375 1.00 91.00 902 CYS A CA 1
ATOM 7014 C C . CYS A 1 902 ? -28.445 -43.366 3.745 1.00 91.00 902 CYS A C 1
ATOM 7016 O O . CYS A 1 902 ? -27.389 -42.958 3.265 1.00 91.00 902 CYS A O 1
ATOM 7018 N N . ARG A 1 903 ? -28.492 -44.449 4.534 1.00 91.56 903 ARG A N 1
ATOM 7019 C CA . ARG A 1 903 ? -27.285 -45.194 4.931 1.00 91.56 903 ARG A CA 1
ATOM 7020 C C . ARG A 1 903 ? -26.554 -45.814 3.737 1.00 91.56 903 ARG A C 1
ATOM 7022 O O . ARG A 1 903 ? -25.345 -45.649 3.627 1.00 91.56 903 ARG A O 1
ATOM 7029 N N . ARG A 1 904 ? -27.283 -46.443 2.806 1.00 90.31 904 ARG A N 1
ATOM 7030 C CA . ARG A 1 904 ? -26.690 -47.044 1.596 1.00 90.31 904 ARG A CA 1
ATOM 7031 C C . ARG A 1 904 ? -26.036 -46.016 0.673 1.00 90.31 904 ARG A C 1
ATOM 7033 O O . ARG A 1 904 ? -24.984 -46.298 0.114 1.00 90.31 904 ARG A O 1
ATOM 7040 N N . GLU A 1 905 ? -26.625 -44.830 0.537 1.00 89.00 905 GLU A N 1
ATOM 7041 C CA . GLU A 1 905 ? -26.038 -43.736 -0.248 1.00 89.00 905 GLU A CA 1
ATOM 7042 C C . GLU A 1 905 ? -24.688 -43.285 0.340 1.00 89.00 905 GLU A C 1
ATOM 7044 O O . GLU A 1 905 ? -23.709 -43.109 -0.386 1.00 89.00 905 GLU A O 1
ATOM 7049 N N . LEU A 1 906 ? -24.608 -43.136 1.668 1.00 90.62 906 LEU A N 1
ATOM 7050 C CA . LEU A 1 906 ? -23.364 -42.781 2.356 1.00 90.62 906 LEU A CA 1
ATOM 7051 C C . LEU A 1 906 ? -22.310 -43.894 2.255 1.00 90.62 906 LEU A C 1
ATOM 7053 O O . LEU A 1 906 ? -21.150 -43.599 1.970 1.00 90.62 906 LEU A O 1
ATOM 7057 N N . GLU A 1 907 ? -22.707 -45.161 2.415 1.00 92.25 907 GLU A N 1
ATOM 7058 C CA . GLU A 1 907 ? -21.832 -46.328 2.218 1.00 92.25 907 GLU A CA 1
ATOM 7059 C C . GLU A 1 907 ? -21.255 -46.371 0.796 1.00 92.25 907 GLU A C 1
ATOM 7061 O O . GLU A 1 907 ? -20.050 -46.555 0.623 1.00 92.25 907 GLU A O 1
ATOM 7066 N N . GLN A 1 908 ? -22.085 -46.145 -0.227 1.00 89.06 908 GLN A N 1
ATOM 7067 C CA . GLN A 1 908 ? -21.653 -46.143 -1.625 1.00 89.06 908 GLN A CA 1
ATOM 7068 C C . GLN A 1 908 ? -20.642 -45.022 -1.907 1.00 89.06 908 GLN A C 1
ATOM 7070 O O . GLN A 1 908 ? -19.654 -45.237 -2.609 1.00 89.06 908 GLN A O 1
ATOM 7075 N N . ARG A 1 909 ? -20.847 -43.833 -1.329 1.00 88.38 909 ARG A N 1
ATOM 7076 C CA . ARG A 1 909 ? -19.924 -42.694 -1.468 1.00 88.38 909 ARG A CA 1
ATOM 7077 C C . ARG A 1 909 ? -18.606 -42.914 -0.729 1.00 88.38 909 ARG A C 1
ATOM 7079 O O . ARG A 1 909 ? -17.551 -42.614 -1.283 1.00 88.38 909 ARG A O 1
ATOM 7086 N N . ALA A 1 910 ? -18.655 -43.459 0.487 1.00 89.31 910 ALA A N 1
ATOM 7087 C CA . ALA A 1 910 ? -17.458 -43.816 1.246 1.00 89.31 910 ALA A CA 1
ATOM 7088 C C . ALA A 1 910 ? -16.646 -44.892 0.509 1.00 89.31 910 ALA A C 1
ATOM 7090 O O . ALA A 1 910 ? -15.441 -44.741 0.322 1.00 89.31 910 ALA A O 1
ATOM 7091 N N . SER A 1 911 ? -17.329 -45.925 0.004 1.00 89.56 911 SER A N 1
ATOM 7092 C CA . SER A 1 911 ? -16.738 -46.984 -0.819 1.00 89.56 911 SER A CA 1
ATOM 7093 C C . SER A 1 911 ? -16.043 -46.413 -2.048 1.00 89.56 911 SER A C 1
ATOM 7095 O O . SER A 1 911 ? -14.927 -46.799 -2.390 1.00 89.56 911 SER A O 1
ATOM 7097 N N . ALA A 1 912 ? -16.664 -45.430 -2.691 1.00 86.31 912 ALA A N 1
ATOM 7098 C CA . ALA A 1 912 ? -16.167 -44.929 -3.949 1.00 86.31 912 ALA A CA 1
ATOM 7099 C C . ALA A 1 912 ? -14.893 -44.065 -3.843 1.00 86.31 912 ALA A C 1
ATOM 7101 O O . ALA A 1 912 ? -14.179 -43.960 -4.845 1.00 86.31 912 ALA A O 1
ATOM 7102 N N . SER A 1 913 ? -14.582 -43.542 -2.653 1.00 86.00 913 SER A N 1
ATOM 7103 C CA . SER A 1 913 ? -13.364 -42.774 -2.337 1.00 86.00 913 SER A CA 1
ATOM 7104 C C . SER A 1 913 ? -12.471 -43.463 -1.285 1.00 86.00 913 SER A C 1
ATOM 7106 O O . SER A 1 913 ? -11.670 -42.806 -0.618 1.00 86.00 913 SER A O 1
ATOM 7108 N N . LEU A 1 914 ? -12.610 -44.783 -1.105 1.00 88.69 914 LEU A N 1
ATOM 7109 C CA . LEU A 1 914 ? -11.935 -45.546 -0.047 1.00 88.69 914 LEU A CA 1
ATOM 7110 C C . LEU A 1 914 ? -10.396 -45.506 -0.144 1.00 88.69 914 LEU A C 1
ATOM 7112 O O . LEU A 1 914 ? -9.709 -45.617 0.867 1.00 88.69 914 LEU A O 1
ATOM 7116 N N . ASP A 1 915 ? -9.839 -45.260 -1.331 1.00 86.50 915 ASP A N 1
ATOM 7117 C CA . ASP A 1 915 ? -8.402 -45.061 -1.579 1.00 86.50 915 ASP A CA 1
ATOM 7118 C C . ASP A 1 915 ? -7.819 -43.826 -0.867 1.00 86.50 915 ASP A C 1
ATOM 7120 O O . ASP A 1 915 ? -6.602 -43.707 -0.684 1.00 86.50 915 ASP A O 1
ATOM 7124 N N . LYS A 1 916 ? -8.679 -42.899 -0.435 1.00 87.75 916 LYS A N 1
ATOM 7125 C CA . LYS A 1 916 ? -8.316 -41.701 0.335 1.00 87.75 916 LYS A CA 1
ATOM 7126 C C . LYS A 1 916 ? -8.608 -41.839 1.831 1.00 87.75 916 LYS A C 1
ATOM 7128 O O . LYS A 1 916 ? -8.272 -40.921 2.572 1.00 87.75 916 LYS A O 1
ATOM 7133 N N . ALA A 1 917 ? -9.206 -42.948 2.265 1.00 89.25 917 ALA A N 1
ATOM 7134 C CA . ALA A 1 917 ? -9.570 -43.182 3.657 1.00 89.25 917 ALA A CA 1
ATOM 7135 C C . ALA A 1 917 ? -8.363 -43.569 4.523 1.00 89.25 917 ALA A C 1
ATOM 7137 O O . ALA A 1 917 ? -7.420 -44.226 4.069 1.00 89.25 917 ALA A O 1
ATOM 7138 N N . THR A 1 918 ? -8.442 -43.207 5.798 1.00 90.88 918 THR A N 1
ATOM 7139 C CA . THR A 1 918 ? -7.534 -43.639 6.862 1.00 90.88 918 THR A CA 1
ATOM 7140 C C . THR A 1 918 ? -8.188 -44.712 7.739 1.00 90.88 918 THR A C 1
ATOM 7142 O O . THR A 1 918 ? -9.399 -44.932 7.683 1.00 90.88 918 THR A O 1
ATOM 7145 N N . VAL A 1 919 ? -7.391 -45.377 8.582 1.00 90.25 919 VAL A N 1
ATOM 7146 C CA . VAL A 1 919 ? -7.900 -46.352 9.566 1.00 90.25 919 VAL A CA 1
ATOM 7147 C C . VAL A 1 919 ? -8.908 -45.694 10.519 1.00 90.25 919 VAL A C 1
ATOM 7149 O O . VAL A 1 919 ? -9.967 -46.260 10.786 1.00 90.25 919 VAL A O 1
ATOM 7152 N N . ALA A 1 920 ? -8.629 -44.460 10.955 1.00 88.25 920 ALA A N 1
ATOM 7153 C CA . ALA A 1 920 ? -9.505 -43.686 11.834 1.00 88.25 920 ALA A CA 1
ATOM 7154 C C . ALA A 1 920 ? -10.885 -43.405 11.210 1.00 88.25 920 ALA A C 1
ATOM 7156 O O . ALA A 1 920 ? -11.897 -43.416 11.913 1.00 88.25 920 ALA A O 1
ATOM 7157 N N . ASP A 1 921 ? -10.956 -43.214 9.888 1.00 90.06 921 ASP A N 1
ATOM 7158 C CA . ASP A 1 921 ? -12.226 -42.985 9.190 1.00 90.06 921 ASP A CA 1
ATOM 7159 C C . ASP A 1 921 ? -13.132 -44.228 9.229 1.00 90.06 921 ASP A C 1
ATOM 7161 O O . ASP A 1 921 ? -14.346 -44.101 9.391 1.00 90.06 921 ASP A O 1
ATOM 7165 N N . LEU A 1 922 ? -12.563 -45.435 9.115 1.00 90.25 922 LEU A N 1
ATOM 7166 C CA . LEU A 1 922 ? -13.312 -46.695 9.229 1.00 90.25 922 LEU A CA 1
ATOM 7167 C C . LEU A 1 922 ? -13.699 -47.009 10.681 1.00 90.25 922 LEU A C 1
ATOM 7169 O O . LEU A 1 922 ? -14.817 -47.470 10.935 1.00 90.25 922 LEU A O 1
ATOM 7173 N N . LEU A 1 923 ? -12.818 -46.701 11.639 1.00 88.94 923 LEU A N 1
ATOM 7174 C CA . LEU A 1 923 ? -13.129 -46.790 13.069 1.00 88.94 923 LEU A CA 1
ATOM 7175 C C . LEU A 1 923 ? -14.271 -45.843 13.452 1.00 88.94 923 LEU A C 1
ATOM 7177 O O . LEU A 1 923 ? -15.153 -46.240 14.204 1.00 88.94 923 LEU A O 1
ATOM 7181 N N . THR A 1 924 ? -14.329 -44.646 12.862 1.00 88.00 924 THR A N 1
ATOM 7182 C CA . THR A 1 924 ? -15.417 -43.680 13.096 1.00 88.00 924 THR A CA 1
ATOM 7183 C C . THR A 1 924 ? -16.790 -44.252 12.740 1.00 88.00 924 THR A C 1
ATOM 7185 O O . THR A 1 924 ? -17.771 -43.927 13.394 1.00 88.00 924 THR A O 1
ATOM 7188 N N . VAL A 1 925 ? -16.892 -45.106 11.720 1.00 87.69 925 VAL A N 1
ATOM 7189 C CA . VAL A 1 925 ? -18.165 -45.764 11.365 1.00 87.69 925 VAL A CA 1
ATOM 7190 C C . VAL A 1 925 ? -18.478 -46.925 12.309 1.00 87.69 925 VAL A C 1
ATOM 7192 O O . VAL A 1 925 ? -19.644 -47.208 12.572 1.00 87.69 925 VAL A O 1
ATOM 7195 N N . SER A 1 926 ? -17.436 -47.597 12.796 1.00 88.50 926 SER A N 1
ATOM 7196 C CA . SER A 1 926 ? -17.553 -48.898 13.453 1.00 88.50 926 SER A CA 1
ATOM 7197 C C . SER A 1 926 ? -17.698 -48.814 14.967 1.00 88.50 926 SER A C 1
ATOM 7199 O O . SER A 1 926 ? -18.304 -49.705 15.561 1.00 88.50 926 SER A O 1
ATOM 7201 N N . LEU A 1 927 ? -17.148 -47.769 15.585 1.00 86.00 927 LEU A N 1
ATOM 7202 C CA . LEU A 1 927 ? -17.159 -47.541 17.028 1.00 86.00 927 LEU A CA 1
ATOM 7203 C C . LEU A 1 927 ? -18.313 -46.629 17.462 1.00 86.00 927 LEU A C 1
ATOM 7205 O O . LEU A 1 927 ? -18.878 -45.870 16.670 1.00 86.00 927 LEU A O 1
ATOM 7209 N N . ASP A 1 928 ? -18.650 -46.681 18.749 1.00 81.94 928 ASP A N 1
ATOM 7210 C CA . ASP A 1 928 ? -19.526 -45.696 19.375 1.00 81.94 928 ASP A CA 1
ATOM 7211 C C . ASP A 1 928 ? -18.883 -44.295 19.437 1.00 81.94 928 ASP A C 1
ATOM 7213 O O . ASP A 1 928 ? -17.727 -44.072 19.077 1.00 81.94 928 ASP A O 1
ATOM 7217 N N . TYR A 1 929 ? -19.651 -43.297 19.883 1.00 78.94 929 TYR A N 1
ATOM 7218 C CA . TYR A 1 929 ? -19.147 -41.923 20.028 1.00 78.94 929 TYR A CA 1
ATOM 7219 C C . TYR A 1 929 ? -18.023 -41.795 21.075 1.00 78.94 929 TYR A C 1
ATOM 7221 O O . TYR A 1 929 ? -17.158 -40.923 20.937 1.00 78.94 929 TYR A O 1
ATOM 7229 N N . ALA A 1 930 ? -18.005 -42.685 22.075 1.00 73.38 930 ALA A N 1
ATOM 7230 C CA . ALA A 1 930 ? -16.942 -42.767 23.072 1.00 73.38 930 ALA A CA 1
ATOM 7231 C C . ALA A 1 930 ? -15.640 -43.351 22.491 1.00 73.38 930 ALA A C 1
ATOM 7233 O O . ALA A 1 930 ? -14.567 -43.058 23.007 1.00 73.38 930 ALA A O 1
ATOM 7234 N N . GLY A 1 931 ? -15.718 -44.097 21.384 1.00 76.62 931 GLY A N 1
ATOM 7235 C CA . GLY A 1 931 ? -14.577 -44.789 20.790 1.00 76.62 931 GLY A CA 1
ATOM 7236 C C . GLY A 1 931 ? -14.168 -46.038 21.571 1.00 76.62 931 GLY A C 1
ATOM 7237 O O . GLY A 1 931 ? -13.052 -46.513 21.397 1.00 76.62 931 GLY A O 1
ATOM 7238 N N . GLU A 1 932 ? -15.042 -46.548 22.440 1.00 75.88 932 GLU A N 1
ATOM 7239 C CA . GLU A 1 932 ? -14.726 -47.633 23.375 1.00 75.88 932 GLU A CA 1
ATOM 7240 C C . GLU A 1 932 ? -15.293 -48.979 22.922 1.00 75.88 932 GLU A C 1
ATOM 7242 O O . GLU A 1 932 ? -14.739 -50.021 23.263 1.00 75.88 932 GLU A O 1
ATOM 7247 N N . ARG A 1 933 ? -16.408 -48.980 22.177 1.00 81.00 933 ARG A N 1
ATOM 7248 C CA . ARG A 1 933 ? -17.121 -50.214 21.812 1.00 81.00 933 ARG A CA 1
ATOM 7249 C C . ARG A 1 933 ? -17.465 -50.260 20.336 1.00 81.00 933 ARG A C 1
ATOM 7251 O O . ARG A 1 933 ? -17.900 -49.264 19.760 1.00 81.00 933 ARG A O 1
ATOM 7258 N N . ILE A 1 934 ? -17.360 -51.445 19.743 1.00 84.88 934 ILE A N 1
ATOM 7259 C CA . ILE A 1 934 ? -17.804 -51.705 18.374 1.00 84.88 934 ILE A CA 1
ATOM 7260 C C . ILE A 1 934 ? -19.343 -51.734 18.313 1.00 84.88 934 ILE A C 1
ATOM 7262 O O . ILE A 1 934 ? -19.988 -52.552 18.970 1.00 84.88 934 ILE A O 1
ATOM 7266 N N . VAL A 1 935 ? -19.938 -50.869 17.486 1.00 83.75 935 VAL A N 1
ATOM 7267 C CA . VAL A 1 935 ? -21.396 -50.747 17.292 1.00 83.75 935 VAL A CA 1
ATOM 7268 C C . VAL A 1 935 ? -21.846 -51.282 15.934 1.00 83.75 935 VAL A C 1
ATOM 7270 O O . VAL A 1 935 ? -22.890 -51.929 15.863 1.00 83.75 935 VAL A O 1
ATOM 7273 N N . ASP A 1 936 ? -21.081 -51.051 14.860 1.00 86.75 936 ASP A N 1
ATOM 7274 C CA . ASP A 1 936 ? -21.496 -51.447 13.508 1.00 86.75 936 ASP A CA 1
ATOM 7275 C C . ASP A 1 936 ? -20.330 -51.813 12.575 1.00 86.75 936 ASP A C 1
ATOM 7277 O O . ASP A 1 936 ? -19.714 -50.971 11.929 1.00 86.75 936 ASP A O 1
ATOM 7281 N N . LEU A 1 937 ? -20.071 -53.114 12.440 1.00 89.19 937 LEU A N 1
ATOM 7282 C CA . LEU A 1 937 ? -19.082 -53.645 11.494 1.00 89.19 937 LEU A CA 1
ATOM 7283 C C . LEU A 1 937 ? -19.665 -53.963 10.114 1.00 89.19 937 LEU A C 1
ATOM 7285 O O . LEU A 1 937 ? -18.913 -54.127 9.150 1.00 89.19 937 LEU A O 1
ATOM 7289 N N . ASP A 1 938 ? -20.990 -54.054 9.994 1.00 90.00 938 ASP A N 1
ATOM 7290 C CA . ASP A 1 938 ? -21.629 -54.459 8.744 1.00 90.00 938 ASP A CA 1
ATOM 7291 C C . ASP A 1 938 ? -21.538 -53.342 7.698 1.00 90.00 938 ASP A C 1
ATOM 7293 O O . ASP A 1 938 ? -21.289 -53.619 6.522 1.00 90.00 938 ASP A O 1
ATOM 7297 N N . SER A 1 939 ? -21.641 -52.074 8.114 1.00 91.12 939 SER A N 1
ATOM 7298 C CA . SER A 1 939 ? -21.419 -50.930 7.219 1.00 91.12 939 SER A CA 1
ATOM 7299 C C . SER A 1 939 ? -19.970 -50.851 6.728 1.00 91.12 939 SER A C 1
ATOM 7301 O O . SER A 1 939 ? -19.748 -50.705 5.526 1.00 91.12 939 SER A O 1
ATOM 7303 N N . ALA A 1 940 ? -18.977 -51.045 7.606 1.00 91.19 940 ALA A N 1
ATOM 7304 C CA . ALA A 1 940 ? -17.566 -51.097 7.210 1.00 91.19 940 ALA A CA 1
ATOM 7305 C C . ALA A 1 940 ? -17.297 -52.239 6.213 1.00 91.19 940 ALA A C 1
ATOM 7307 O O . ALA A 1 940 ? -16.673 -52.030 5.170 1.00 91.19 940 ALA A O 1
ATOM 7308 N N . ARG A 1 941 ? -17.851 -53.432 6.469 1.00 91.56 941 ARG A N 1
ATOM 7309 C CA . ARG A 1 941 ? -17.761 -54.573 5.549 1.00 91.56 941 ARG A CA 1
ATOM 7310 C C . ARG A 1 941 ? -18.383 -54.266 4.185 1.00 91.56 941 ARG A C 1
ATOM 7312 O O . ARG A 1 941 ? -17.776 -54.584 3.165 1.00 91.56 941 ARG A O 1
ATOM 7319 N N . ARG A 1 942 ? -19.569 -53.644 4.147 1.00 92.62 942 ARG A N 1
ATOM 7320 C CA . ARG A 1 942 ? -20.245 -53.254 2.896 1.00 92.62 942 ARG A CA 1
ATOM 7321 C C . ARG A 1 942 ? -19.445 -52.228 2.097 1.00 92.62 942 ARG A C 1
ATOM 7323 O O . ARG A 1 942 ? -19.346 -52.370 0.883 1.00 92.62 942 ARG A O 1
ATOM 7330 N N . ILE A 1 943 ? -18.836 -51.246 2.764 1.00 93.00 943 ILE A N 1
ATOM 7331 C CA . ILE A 1 943 ? -17.974 -50.234 2.132 1.00 93.00 943 ILE A CA 1
ATOM 7332 C C . ILE A 1 943 ? -16.787 -50.900 1.419 1.00 93.00 943 ILE A C 1
ATOM 7334 O O . ILE A 1 943 ? -16.533 -50.612 0.244 1.00 93.00 943 ILE A O 1
ATOM 7338 N N . VAL A 1 944 ? -16.098 -51.817 2.108 1.00 91.94 944 VAL A N 1
ATOM 7339 C CA . VAL A 1 944 ? -14.941 -52.547 1.564 1.00 91.94 944 VAL A CA 1
ATOM 7340 C C . VAL A 1 944 ? -15.359 -53.496 0.437 1.00 91.94 944 VAL A C 1
ATOM 7342 O O . VAL A 1 944 ? -14.730 -53.497 -0.620 1.00 91.94 944 VAL A O 1
ATOM 7345 N N . ALA A 1 945 ? -16.444 -54.257 0.616 1.00 90.44 945 ALA A N 1
ATOM 7346 C CA . ALA A 1 945 ? -16.949 -55.179 -0.403 1.00 90.44 945 ALA A CA 1
ATOM 7347 C C . ALA A 1 945 ? -17.382 -54.445 -1.683 1.00 90.44 945 ALA A C 1
ATOM 7349 O O . ALA A 1 945 ? -16.971 -54.821 -2.777 1.00 90.44 945 ALA A O 1
ATOM 7350 N N . SER A 1 946 ? -18.120 -53.339 -1.551 1.00 89.12 946 SER A N 1
ATOM 7351 C CA . SER A 1 946 ? -18.535 -52.499 -2.684 1.00 89.12 946 SER A CA 1
ATOM 7352 C C . SER A 1 946 ? -17.333 -51.906 -3.437 1.00 89.12 946 SER A C 1
ATOM 7354 O O . SER A 1 946 ? -17.372 -51.760 -4.660 1.00 89.12 946 SER A O 1
ATOM 7356 N N . PHE A 1 947 ? -16.233 -51.598 -2.737 1.00 89.81 947 PHE A N 1
ATOM 7357 C CA . PHE A 1 947 ? -15.009 -51.118 -3.383 1.00 89.81 947 PHE A CA 1
ATOM 7358 C C . PHE A 1 947 ? -14.357 -52.246 -4.189 1.00 89.81 947 PHE A C 1
ATOM 7360 O O . PHE A 1 947 ? -13.999 -52.049 -5.351 1.00 89.81 947 PHE A O 1
ATOM 7367 N N . ALA A 1 948 ? -14.260 -53.439 -3.596 1.00 86.88 948 ALA A N 1
ATOM 7368 C CA . ALA A 1 948 ? -13.695 -54.620 -4.239 1.00 86.88 948 ALA A CA 1
ATOM 7369 C C . ALA A 1 948 ? -14.485 -55.042 -5.491 1.00 86.88 948 ALA A C 1
ATOM 7371 O O . ALA A 1 948 ? -13.885 -55.318 -6.529 1.00 86.88 948 ALA A O 1
ATOM 7372 N N . GLU A 1 949 ? -15.819 -55.046 -5.420 1.00 85.94 949 GLU A N 1
ATOM 7373 C CA . GLU A 1 949 ? -16.705 -55.366 -6.548 1.00 85.94 949 GLU A CA 1
ATOM 7374 C C . GLU A 1 949 ? -16.535 -54.378 -7.709 1.00 85.94 949 GLU A C 1
ATOM 7376 O O . GLU A 1 949 ? -16.482 -54.781 -8.874 1.00 85.94 949 GLU A O 1
ATOM 7381 N N . ARG A 1 950 ? -16.388 -53.083 -7.405 1.00 81.94 950 ARG A N 1
ATOM 7382 C CA . ARG A 1 950 ? -16.173 -52.042 -8.416 1.00 81.94 950 ARG A CA 1
ATOM 7383 C C . ARG A 1 950 ? -14.831 -52.194 -9.131 1.00 81.94 950 ARG A C 1
ATOM 7385 O O . ARG A 1 950 ? -14.785 -52.091 -10.355 1.00 81.94 950 ARG A O 1
ATOM 7392 N N . GLU A 1 951 ? -13.758 -52.452 -8.389 1.00 77.69 951 GLU A N 1
ATOM 7393 C CA . GLU A 1 951 ? -12.429 -52.671 -8.976 1.00 77.69 951 GLU A CA 1
ATOM 7394 C C . GLU A 1 951 ? -12.384 -53.965 -9.805 1.00 77.69 951 GLU A C 1
ATOM 7396 O O . GLU A 1 951 ? -11.742 -54.004 -10.853 1.00 77.69 951 GLU A O 1
ATOM 7401 N N . ALA A 1 952 ? -13.122 -55.003 -9.394 1.00 70.12 952 ALA A N 1
ATOM 7402 C CA . ALA A 1 952 ? -13.261 -56.238 -10.165 1.00 70.12 952 ALA A CA 1
ATOM 7403 C C . ALA A 1 952 ? -14.078 -56.048 -11.460 1.00 70.12 952 ALA A C 1
ATOM 7405 O O . ALA A 1 952 ? -13.762 -56.662 -12.478 1.00 70.12 952 ALA A O 1
ATOM 7406 N N . GLY A 1 953 ? -15.108 -55.193 -11.445 1.00 60.12 953 GLY A N 1
ATOM 7407 C CA . GLY A 1 953 ? -15.960 -54.900 -12.605 1.00 60.12 953 GLY A CA 1
ATOM 7408 C C . GLY A 1 953 ? -15.395 -53.868 -13.593 1.00 60.12 953 GLY A C 1
ATOM 7409 O O . GLY A 1 953 ? -15.825 -53.836 -14.744 1.00 60.12 953 GLY A O 1
ATOM 7410 N N . GLY A 1 954 ? -14.433 -53.035 -13.176 1.00 53.03 954 GLY A N 1
ATOM 7411 C CA . GLY A 1 954 ? -13.809 -51.991 -14.007 1.00 53.03 954 GLY A CA 1
ATOM 7412 C C . GLY A 1 954 ? -12.711 -52.483 -14.962 1.00 53.03 954 GLY A C 1
ATOM 7413 O O . GLY A 1 954 ? -12.293 -51.747 -15.855 1.00 53.03 954 GLY A O 1
ATOM 7414 N N . GLY A 1 955 ? -12.255 -53.730 -14.809 1.00 47.00 955 GLY A N 1
ATOM 7415 C CA . GLY A 1 955 ? -11.262 -54.375 -15.670 1.00 47.00 955 GLY A CA 1
ATOM 7416 C C . GLY A 1 955 ? -11.891 -55.158 -16.824 1.00 47.00 955 GLY A C 1
ATOM 7417 O O . GLY A 1 955 ? -11.798 -56.381 -16.856 1.00 47.00 955 GLY A O 1
ATOM 7418 N N . GLY A 1 956 ? -12.536 -54.479 -17.776 1.00 37.56 956 GLY A N 1
ATOM 7419 C CA . GLY A 1 956 ? -13.161 -55.152 -18.919 1.00 37.56 956 GLY A CA 1
ATOM 7420 C C . GLY A 1 956 ? -13.473 -54.235 -20.097 1.00 37.56 956 GLY A C 1
ATOM 7421 O O . GLY A 1 956 ? -14.610 -53.806 -20.254 1.00 37.56 956 GLY A O 1
ATOM 7422 N N . GLY A 1 957 ? -12.481 -53.978 -20.959 1.00 35.84 957 GLY A N 1
ATOM 7423 C CA . GLY A 1 957 ? -12.720 -53.351 -22.265 1.00 35.84 957 GLY A CA 1
ATOM 7424 C C . GLY A 1 957 ? -11.510 -52.661 -22.896 1.00 35.84 957 GLY A C 1
ATOM 7425 O O . GLY A 1 957 ? -11.510 -51.446 -23.038 1.00 35.84 957 GLY A O 1
ATOM 7426 N N . GLY A 1 958 ? -10.491 -53.419 -23.309 1.00 30.34 958 GLY A N 1
ATOM 7427 C CA . GLY A 1 958 ? -9.384 -52.885 -24.109 1.00 30.34 958 GLY A CA 1
ATOM 7428 C C . GLY A 1 958 ? -8.406 -53.972 -24.543 1.00 30.34 958 GLY A C 1
ATOM 7429 O O . GLY A 1 958 ? -7.553 -54.384 -23.767 1.00 30.34 958 GLY A O 1
ATOM 7430 N N . LEU A 1 959 ? -8.558 -54.454 -25.780 1.00 36.31 959 LEU A N 1
ATO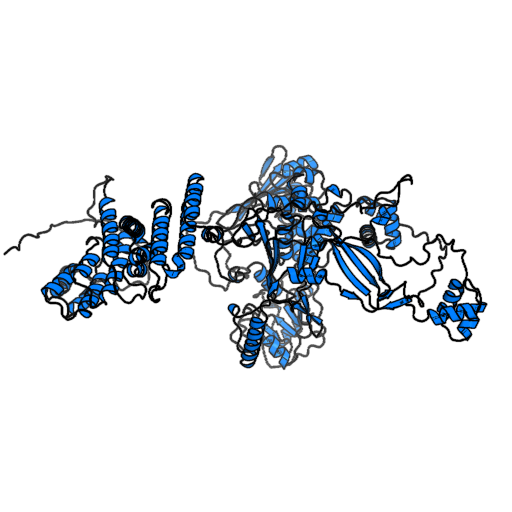M 7431 C CA . LEU A 1 959 ? -7.601 -55.319 -26.472 1.00 36.31 959 LEU A CA 1
ATOM 7432 C C . LEU A 1 959 ? -6.192 -54.706 -26.415 1.00 36.31 959 LEU A C 1
ATOM 7434 O O . LEU A 1 959 ? -6.013 -53.618 -26.939 1.00 36.31 959 LEU A O 1
ATOM 7438 N N . TYR A 1 960 ? -5.215 -55.426 -25.864 1.00 35.38 960 TYR A N 1
ATOM 7439 C CA . TYR A 1 960 ? -3.991 -55.863 -26.552 1.00 35.38 960 TYR A CA 1
ATOM 7440 C C . TYR A 1 960 ? -3.372 -56.990 -25.719 1.00 35.38 960 TYR A C 1
ATOM 7442 O O . TYR A 1 960 ? -3.080 -56.832 -24.536 1.00 35.38 960 TYR A O 1
ATOM 7450 N N . GLY A 1 961 ? -3.262 -58.167 -26.332 1.00 30.33 961 GLY A N 1
ATOM 7451 C CA . GLY A 1 961 ? -2.689 -59.349 -25.706 1.00 30.33 961 GLY A CA 1
ATOM 7452 C C . GLY A 1 961 ? -1.163 -59.339 -25.677 1.00 30.33 961 GLY A C 1
ATOM 7453 O O . GLY A 1 961 ? -0.512 -58.624 -26.435 1.00 30.33 961 GLY A O 1
ATOM 7454 N N . GLY A 1 962 ? -0.625 -60.242 -24.857 1.00 30.44 962 GLY A N 1
ATOM 7455 C CA . GLY A 1 962 ? 0.734 -60.761 -24.988 1.00 30.44 962 GLY A CA 1
ATOM 7456 C C . GLY A 1 962 ? 1.673 -60.363 -23.856 1.00 30.44 962 GLY A C 1
ATOM 7457 O O . GLY A 1 962 ? 2.204 -59.262 -23.841 1.00 30.44 962 GLY A O 1
ATOM 7458 N N . GLY A 1 963 ? 1.953 -61.313 -22.960 1.00 26.55 963 GLY A N 1
ATOM 7459 C CA . GLY A 1 963 ? 3.113 -61.252 -22.069 1.00 26.55 963 GLY A CA 1
ATOM 7460 C C . GLY A 1 963 ? 2.790 -61.645 -20.635 1.00 26.55 963 GLY A C 1
ATOM 7461 O O . GLY A 1 963 ? 2.288 -60.835 -19.868 1.00 26.55 963 GLY A O 1
ATOM 7462 N N . GLY A 1 964 ? 3.112 -62.888 -20.263 1.00 38.25 964 GLY A N 1
ATOM 7463 C CA . GLY A 1 964 ? 3.071 -63.346 -18.877 1.00 38.25 964 GLY A CA 1
ATOM 7464 C C . GLY A 1 964 ? 3.878 -62.422 -17.962 1.00 38.25 964 GLY A C 1
ATOM 7465 O O . GLY A 1 964 ? 5.106 -62.369 -18.046 1.00 38.25 964 GLY A O 1
ATOM 7466 N N . GLY A 1 965 ? 3.153 -61.709 -17.107 1.00 30.50 965 GLY A N 1
ATOM 7467 C CA . GLY A 1 965 ? 3.629 -60.862 -16.028 1.00 30.50 965 GLY A CA 1
ATOM 7468 C C . GLY A 1 965 ? 2.466 -60.700 -15.056 1.00 30.50 965 GLY A C 1
ATOM 7469 O O . GLY A 1 965 ? 1.349 -60.416 -15.478 1.00 30.50 965 GLY A O 1
ATOM 7470 N N . VAL A 1 966 ? 2.715 -60.989 -13.779 1.00 38.41 966 VAL A N 1
ATOM 7471 C CA . VAL A 1 966 ? 1.760 -60.908 -12.664 1.00 38.41 966 VAL A CA 1
ATOM 7472 C C . VAL A 1 966 ? 0.876 -59.669 -12.824 1.00 38.41 966 VAL A C 1
ATOM 7474 O O . VAL A 1 966 ? 1.403 -58.565 -12.923 1.00 38.41 966 VAL A O 1
ATOM 7477 N N . ALA A 1 967 ? -0.448 -59.847 -12.873 1.00 42.16 967 ALA A N 1
ATOM 7478 C CA . ALA A 1 967 ? -1.398 -58.741 -12.912 1.00 42.16 967 ALA A CA 1
ATOM 7479 C C . ALA A 1 967 ? -1.172 -57.849 -11.678 1.00 42.16 967 ALA A C 1
ATOM 7481 O O . ALA A 1 967 ? -1.607 -58.179 -10.574 1.00 42.16 967 ALA A O 1
ATOM 7482 N N . CYS A 1 968 ? -0.416 -56.761 -11.842 1.00 49.06 968 CYS A N 1
ATOM 7483 C CA . CYS A 1 968 ? -0.155 -55.805 -10.775 1.00 49.06 968 CYS A CA 1
ATOM 7484 C C . CYS A 1 968 ? -1.473 -55.118 -10.411 1.00 49.06 968 CYS A C 1
ATOM 7486 O O . CYS A 1 968 ? -2.071 -54.427 -11.233 1.00 49.06 968 CYS A O 1
ATOM 7488 N N . CYS A 1 969 ? -1.923 -55.320 -9.174 1.00 61.53 969 CYS A N 1
ATOM 7489 C CA . CYS A 1 969 ? -3.044 -54.603 -8.580 1.00 61.53 969 CYS A CA 1
ATOM 7490 C C . CYS A 1 969 ? -2.813 -53.083 -8.633 1.00 61.53 969 CYS A C 1
ATOM 7492 O O . CYS A 1 969 ? -1.679 -52.617 -8.490 1.00 61.53 969 CYS A O 1
ATOM 7494 N N . SER A 1 970 ? -3.882 -52.306 -8.853 1.00 76.69 970 SER A N 1
ATOM 7495 C CA . SER A 1 970 ? -3.795 -50.843 -8.909 1.00 76.69 970 SER A CA 1
ATOM 7496 C C . SER A 1 970 ? -3.218 -50.290 -7.597 1.00 76.69 970 SER A C 1
ATOM 7498 O O . SER A 1 970 ? -3.442 -50.844 -6.516 1.00 76.69 970 SER A O 1
ATOM 7500 N N . ALA A 1 971 ? -2.476 -49.179 -7.668 1.00 78.75 971 ALA A N 1
ATOM 7501 C CA . ALA A 1 971 ? -1.919 -48.533 -6.475 1.00 78.75 971 ALA A CA 1
ATOM 7502 C C . ALA A 1 971 ? -3.014 -48.163 -5.450 1.00 78.75 971 ALA A C 1
ATOM 7504 O O . ALA A 1 971 ? -2.776 -48.210 -4.243 1.00 78.75 971 ALA A O 1
ATOM 7505 N N . ALA A 1 972 ? -4.229 -47.866 -5.928 1.00 80.81 972 ALA A N 1
ATOM 7506 C CA . ALA A 1 972 ? -5.402 -47.622 -5.095 1.00 80.81 972 ALA A CA 1
ATOM 7507 C C . ALA A 1 972 ? -5.818 -48.873 -4.302 1.00 80.81 972 ALA A C 1
ATOM 7509 O O . ALA A 1 972 ? -5.988 -48.790 -3.088 1.00 80.81 972 ALA A O 1
ATOM 7510 N N . VAL A 1 973 ? -5.901 -50.042 -4.949 1.00 85.75 973 VAL A N 1
ATOM 7511 C CA . VAL A 1 973 ? -6.240 -51.316 -4.287 1.00 85.75 973 VAL A CA 1
ATOM 7512 C C . VAL A 1 973 ? -5.200 -51.693 -3.229 1.00 85.75 973 VAL A C 1
ATOM 7514 O O . VAL A 1 973 ? -5.574 -52.108 -2.134 1.00 85.75 973 VAL A O 1
ATOM 7517 N N . GLN A 1 974 ? -3.906 -51.498 -3.506 1.00 84.94 974 GLN A N 1
ATOM 7518 C CA . GLN A 1 974 ? -2.846 -51.767 -2.523 1.00 84.94 974 GLN A CA 1
ATOM 7519 C C . GLN A 1 974 ? -2.934 -50.842 -1.305 1.00 84.94 974 GLN A C 1
ATOM 7521 O O . GLN A 1 974 ? -2.715 -51.278 -0.174 1.00 84.94 974 GLN A O 1
ATOM 7526 N N . LYS A 1 975 ? -3.259 -49.563 -1.522 1.00 87.50 975 LYS A N 1
ATOM 7527 C CA . LYS A 1 975 ? -3.436 -48.595 -0.436 1.00 87.50 975 LYS A CA 1
ATOM 7528 C C . LYS A 1 975 ? -4.651 -48.941 0.425 1.00 87.50 975 LYS A C 1
ATOM 7530 O O . LYS A 1 975 ? -4.524 -48.970 1.645 1.00 87.50 975 LYS A O 1
ATOM 7535 N N . VAL A 1 976 ? -5.783 -49.274 -0.199 1.00 90.00 976 VAL A N 1
ATOM 7536 C CA . VAL A 1 976 ? -6.984 -49.736 0.515 1.00 90.00 976 VAL A CA 1
ATOM 7537 C C . VAL A 1 976 ? -6.698 -51.007 1.307 1.00 90.00 976 VAL A C 1
ATOM 7539 O O . VAL A 1 976 ? -7.115 -51.089 2.456 1.00 90.00 976 VAL A O 1
ATOM 7542 N N . ALA A 1 977 ? -5.948 -51.963 0.749 1.00 89.69 977 ALA A N 1
ATOM 7543 C CA . ALA A 1 977 ? -5.575 -53.180 1.467 1.00 89.69 977 ALA A CA 1
ATOM 7544 C C . ALA A 1 977 ? -4.825 -52.877 2.770 1.00 89.69 977 ALA A C 1
ATOM 7546 O O . ALA A 1 977 ? -5.222 -53.374 3.816 1.00 89.69 977 ALA A O 1
ATOM 7547 N N . ARG A 1 978 ? -3.834 -51.975 2.741 1.00 89.75 978 ARG A N 1
ATOM 7548 C CA . ARG A 1 978 ? -3.121 -51.547 3.959 1.00 89.75 978 ARG A CA 1
ATOM 7549 C C . ARG A 1 978 ? -4.039 -50.857 4.969 1.00 89.75 978 ARG A C 1
ATOM 7551 O O . ARG A 1 978 ? -3.932 -51.119 6.162 1.00 89.75 978 ARG A O 1
ATOM 7558 N N . THR A 1 979 ? -4.944 -49.990 4.508 1.00 92.00 979 THR A N 1
ATOM 7559 C CA . THR A 1 979 ? -5.913 -49.319 5.390 1.00 92.00 979 THR A CA 1
ATOM 7560 C C . THR A 1 979 ? -6.870 -50.324 6.037 1.00 92.00 979 THR A C 1
ATOM 7562 O O . THR A 1 979 ? -7.140 -50.228 7.231 1.00 92.00 979 THR A O 1
ATOM 7565 N N . VAL A 1 980 ? -7.363 -51.306 5.278 1.00 93.25 980 VAL A N 1
ATOM 7566 C CA . VAL A 1 980 ? -8.242 -52.364 5.796 1.00 93.25 980 VAL A CA 1
ATOM 7567 C C . VAL A 1 980 ? -7.489 -53.270 6.766 1.00 93.25 980 VAL A C 1
ATOM 7569 O O . VAL A 1 980 ? -8.024 -53.559 7.827 1.00 93.25 980 VAL A O 1
ATOM 7572 N N . ASP A 1 981 ? -6.252 -53.666 6.464 1.00 92.19 981 ASP A N 1
ATOM 7573 C CA . ASP A 1 981 ? -5.452 -54.524 7.348 1.00 92.19 981 ASP A CA 1
ATOM 7574 C C . ASP A 1 981 ? -5.125 -53.813 8.673 1.00 92.19 981 ASP A C 1
ATOM 7576 O O . ASP A 1 981 ? -5.258 -54.406 9.743 1.00 92.19 981 ASP A O 1
ATOM 7580 N N . GLY A 1 982 ? -4.798 -52.515 8.621 1.00 91.88 982 GLY A N 1
ATOM 7581 C CA . GLY A 1 982 ? -4.645 -51.679 9.815 1.00 91.88 982 GLY A CA 1
ATOM 7582 C C . GLY A 1 982 ? -5.937 -51.574 10.633 1.00 91.88 982 GLY A C 1
ATOM 7583 O O . GLY A 1 982 ? -5.912 -51.769 11.842 1.00 91.88 982 GLY A O 1
ATOM 7584 N N . PHE A 1 983 ? -7.079 -51.344 9.979 1.00 93.56 983 PHE A N 1
ATOM 7585 C CA . PHE A 1 983 ? -8.393 -51.315 10.633 1.00 93.56 983 PHE A CA 1
ATOM 7586 C C . PHE A 1 983 ? -8.763 -52.652 11.282 1.00 93.56 983 PHE A C 1
ATOM 7588 O O . PHE A 1 983 ? -9.220 -52.671 12.423 1.00 93.56 983 PHE A O 1
ATOM 7595 N N . VAL A 1 984 ? -8.527 -53.767 10.586 1.00 92.88 984 VAL A N 1
ATOM 7596 C CA . VAL A 1 984 ? -8.747 -55.118 11.114 1.00 92.88 984 VAL A CA 1
ATOM 7597 C C . VAL A 1 984 ? -7.849 -55.374 12.329 1.00 92.88 984 VAL A C 1
ATOM 7599 O O . VAL A 1 984 ? -8.304 -55.992 13.286 1.00 92.88 984 VAL A O 1
ATOM 7602 N N . GLY A 1 985 ? -6.612 -54.866 12.329 1.00 91.25 985 GLY A N 1
ATOM 7603 C CA . GLY A 1 985 ? -5.699 -54.947 13.471 1.00 91.25 985 GLY A CA 1
ATOM 7604 C C . GLY A 1 985 ? -6.188 -54.203 14.716 1.00 91.25 985 GLY A C 1
ATOM 7605 O O . GLY A 1 985 ? -6.028 -54.716 15.819 1.00 91.25 985 GLY A O 1
ATOM 7606 N N . GLU A 1 986 ? -6.825 -53.042 14.553 1.00 91.19 986 GLU A N 1
ATOM 7607 C CA . GLU A 1 986 ? -7.390 -52.275 15.673 1.00 91.19 986 GLU A CA 1
ATOM 7608 C C . GLU A 1 986 ? -8.626 -52.969 16.264 1.00 91.19 986 GLU A C 1
ATOM 7610 O O . GLU A 1 986 ? -8.683 -53.213 17.469 1.00 91.19 986 GLU A O 1
ATOM 7615 N N . ILE A 1 987 ? -9.588 -53.387 15.428 1.00 91.06 987 ILE A N 1
ATOM 7616 C CA . ILE A 1 987 ? -10.793 -54.088 15.919 1.00 91.06 987 ILE A CA 1
ATOM 7617 C C . ILE A 1 987 ? -10.472 -55.473 16.498 1.00 91.06 987 ILE A C 1
ATOM 7619 O O . ILE A 1 987 ? -11.238 -55.986 17.305 1.00 91.06 987 ILE A O 1
ATOM 7623 N N . ALA A 1 988 ? -9.342 -56.078 16.115 1.00 90.75 988 ALA A N 1
ATOM 7624 C CA . ALA A 1 988 ? -8.889 -57.364 16.641 1.00 90.75 988 ALA A CA 1
ATOM 7625 C C . ALA A 1 988 ? -8.579 -57.348 18.145 1.00 90.75 988 ALA A C 1
ATOM 7627 O O . ALA A 1 988 ? -8.452 -58.416 18.743 1.00 90.75 988 ALA A O 1
ATOM 7628 N N . THR A 1 989 ? -8.422 -56.160 18.734 1.00 88.31 989 THR A N 1
ATOM 7629 C CA . THR A 1 989 ? -8.176 -55.981 20.169 1.00 88.31 989 THR A CA 1
ATOM 7630 C C . THR A 1 989 ? -9.431 -56.161 21.030 1.00 88.31 989 THR A C 1
ATOM 7632 O O . THR A 1 989 ? -9.294 -56.376 22.232 1.00 88.31 989 THR A O 1
ATOM 7635 N N . ASP A 1 990 ? -10.629 -56.110 20.436 1.00 86.81 990 ASP A N 1
ATOM 7636 C CA . ASP A 1 990 ? -11.911 -56.270 21.133 1.00 86.81 990 ASP A CA 1
ATOM 7637 C C . ASP A 1 990 ? -12.193 -57.756 21.425 1.00 86.81 990 ASP A C 1
ATOM 7639 O O . ASP A 1 990 ? -12.249 -58.568 20.501 1.00 86.81 990 ASP A O 1
ATOM 7643 N N . GLU A 1 991 ? -12.380 -58.105 22.703 1.00 84.69 991 GLU A N 1
ATOM 7644 C CA . GLU A 1 991 ? -12.615 -59.481 23.181 1.00 84.69 991 GLU A CA 1
ATOM 7645 C C . GLU A 1 991 ? -13.990 -60.057 22.775 1.00 84.69 991 GLU A C 1
ATOM 7647 O O . GLU A 1 991 ? -14.185 -61.273 22.798 1.00 84.69 991 GLU A O 1
ATOM 7652 N N . GLU A 1 992 ? -14.953 -59.211 22.396 1.00 85.19 992 GLU A N 1
ATOM 7653 C CA . GLU A 1 992 ? -16.309 -59.609 21.988 1.00 85.19 992 GLU A CA 1
ATOM 7654 C C . GLU A 1 992 ? -16.426 -59.799 20.459 1.00 85.19 992 GLU A C 1
ATOM 7656 O O . GLU A 1 992 ? -17.502 -60.096 19.914 1.00 85.19 992 GLU A O 1
ATOM 7661 N N . LEU A 1 993 ? -15.327 -59.627 19.714 1.00 88.94 993 LEU A N 1
ATOM 7662 C CA . LEU A 1 993 ? -15.329 -59.726 18.259 1.00 88.94 993 LEU A CA 1
ATOM 7663 C C . LEU A 1 993 ? -15.416 -61.186 17.786 1.00 88.94 993 LEU A C 1
ATOM 7665 O O . LEU A 1 993 ? -14.459 -61.946 17.844 1.00 88.94 993 LEU A O 1
ATOM 7669 N N . SER A 1 994 ? -16.541 -61.574 17.177 1.00 90.62 994 SER A N 1
ATOM 7670 C CA . SER A 1 994 ? -16.707 -62.927 16.611 1.00 90.62 994 SER A CA 1
ATOM 7671 C C . SER A 1 994 ? -15.766 -63.236 15.428 1.00 90.62 994 SER A C 1
ATOM 7673 O O . SER A 1 994 ? -15.591 -62.399 14.532 1.00 90.62 994 SER A O 1
ATOM 7675 N N . VAL A 1 995 ? -15.323 -64.496 15.324 1.00 91.44 995 VAL A N 1
ATOM 7676 C CA . VAL A 1 995 ? -14.476 -65.016 14.227 1.00 91.44 995 VAL A CA 1
ATOM 7677 C C . VAL A 1 995 ? -15.061 -64.721 12.841 1.00 91.44 995 VAL A C 1
ATOM 7679 O O . VAL A 1 995 ? -14.340 -64.370 11.909 1.00 91.44 995 VAL A O 1
ATOM 7682 N N . SER A 1 996 ? -16.385 -64.828 12.676 1.00 89.44 996 SER A N 1
ATOM 7683 C CA . SER A 1 996 ? -17.054 -64.566 11.393 1.00 89.44 996 SER A CA 1
ATOM 7684 C C . SER A 1 996 ? -16.987 -63.105 10.953 1.00 89.44 996 SER A C 1
ATOM 7686 O O . SER A 1 996 ? -16.876 -62.846 9.756 1.00 89.44 996 SER A O 1
ATOM 7688 N N . LYS A 1 997 ? -17.067 -62.155 11.895 1.00 89.69 997 LYS A N 1
ATOM 7689 C CA . LYS A 1 997 ? -16.987 -60.719 11.586 1.00 89.69 997 LYS A CA 1
ATOM 7690 C C . LYS A 1 997 ? -15.551 -60.319 11.263 1.00 89.69 997 LYS A C 1
ATOM 7692 O O . LYS A 1 997 ? -15.339 -59.654 10.254 1.00 89.69 997 LYS A O 1
ATOM 7697 N N . PHE A 1 998 ? -14.588 -60.812 12.045 1.00 92.44 998 PHE A N 1
ATOM 7698 C CA . PHE A 1 998 ? -13.161 -60.636 11.774 1.00 92.44 998 PHE A CA 1
ATOM 7699 C C . PHE A 1 998 ? -12.794 -61.158 10.375 1.00 92.44 998 PHE A C 1
ATOM 7701 O O . PHE A 1 998 ? -12.358 -60.394 9.511 1.00 92.44 998 PHE A O 1
ATOM 7708 N N . ALA A 1 999 ? -13.074 -62.439 10.103 1.00 89.75 999 ALA A N 1
ATOM 7709 C CA . ALA A 1 999 ? -12.734 -63.061 8.826 1.00 89.75 999 ALA A CA 1
ATOM 7710 C C . ALA A 1 999 ? -13.494 -62.437 7.640 1.00 89.75 999 ALA A C 1
ATOM 7712 O O . ALA A 1 999 ? -12.952 -62.313 6.543 1.00 89.75 999 ALA A O 1
ATOM 7713 N N . GLY A 1 1000 ? -14.741 -62.009 7.865 1.00 88.25 1000 GLY A N 1
ATOM 7714 C CA . GLY A 1 1000 ? -15.589 -61.401 6.843 1.00 88.25 1000 GLY A CA 1
ATOM 7715 C C . GLY A 1 1000 ? -15.112 -60.035 6.345 1.00 88.25 1000 GLY A C 1
ATOM 7716 O O . GLY A 1 1000 ? -15.425 -59.690 5.207 1.00 88.25 1000 GLY A O 1
ATOM 7717 N N . ILE A 1 1001 ? -14.375 -59.274 7.161 1.00 90.25 1001 ILE A N 1
ATOM 7718 C CA . ILE A 1 1001 ? -13.775 -57.985 6.771 1.00 90.25 1001 ILE A CA 1
ATOM 7719 C C . ILE A 1 1001 ? -12.364 -58.205 6.221 1.00 90.25 1001 ILE A C 1
ATOM 7721 O O . ILE A 1 1001 ? -12.052 -57.730 5.131 1.00 90.25 1001 ILE A O 1
ATOM 7725 N N . ALA A 1 1002 ? -11.541 -58.986 6.925 1.00 89.25 1002 ALA A N 1
ATOM 7726 C CA . ALA A 1 1002 ? -10.182 -59.338 6.510 1.00 89.25 1002 ALA A CA 1
ATOM 7727 C C . ALA A 1 1002 ? -10.128 -59.957 5.096 1.00 89.25 1002 ALA A C 1
ATOM 7729 O O . ALA A 1 1002 ? -9.256 -59.626 4.284 1.00 89.25 1002 ALA A O 1
ATOM 7730 N N . GLY A 1 1003 ? -11.106 -60.818 4.790 1.00 86.56 1003 GLY A N 1
ATOM 7731 C CA . GLY A 1 1003 ? -11.265 -61.496 3.503 1.00 86.56 1003 GLY A CA 1
ATOM 7732 C C . GLY A 1 1003 ? -12.142 -60.770 2.477 1.00 86.56 1003 GLY A C 1
ATOM 7733 O O . GLY A 1 1003 ? -12.453 -61.363 1.448 1.00 86.56 1003 GLY A O 1
ATOM 7734 N N . ALA A 1 1004 ? -12.575 -59.527 2.725 1.00 88.38 1004 ALA A N 1
ATOM 7735 C CA . ALA A 1 1004 ? -13.439 -58.790 1.793 1.00 88.38 1004 ALA A CA 1
ATOM 7736 C C . ALA A 1 1004 ? -12.707 -58.325 0.516 1.00 88.38 1004 ALA A C 1
ATOM 7738 O O . ALA A 1 1004 ? -13.345 -58.055 -0.500 1.00 88.38 1004 ALA A O 1
ATOM 7739 N N . LEU A 1 1005 ? -11.374 -58.238 0.559 1.00 86.81 1005 LEU A N 1
ATOM 7740 C CA . LEU A 1 1005 ? -10.526 -57.893 -0.585 1.00 86.81 1005 LEU A CA 1
ATOM 7741 C C . LEU A 1 1005 ? -9.999 -59.156 -1.292 1.00 86.81 1005 LEU A C 1
ATOM 7743 O O . LEU A 1 1005 ? -9.723 -60.160 -0.630 1.00 86.81 1005 LEU A O 1
ATOM 7747 N N . PRO A 1 1006 ? -9.795 -59.123 -2.624 1.00 83.19 1006 PRO A N 1
ATOM 7748 C CA . PRO A 1 1006 ? -9.263 -60.268 -3.356 1.00 83.19 1006 PRO A CA 1
ATOM 7749 C C . PRO A 1 1006 ? -7.825 -60.589 -2.923 1.00 83.19 1006 PRO A C 1
ATOM 7751 O O . PRO A 1 1006 ? -7.040 -59.694 -2.618 1.00 83.19 1006 PRO A O 1
ATOM 7754 N N . LYS A 1 1007 ? -7.427 -61.869 -2.991 1.00 77.94 1007 LYS A N 1
ATOM 7755 C CA . LYS A 1 1007 ? -6.065 -62.318 -2.627 1.00 77.94 1007 LYS A CA 1
ATOM 7756 C C . LYS A 1 1007 ? -4.949 -61.632 -3.430 1.00 77.94 1007 LYS A C 1
ATOM 7758 O O . LYS A 1 1007 ? -3.804 -61.616 -2.989 1.00 77.94 1007 LYS A O 1
ATOM 7763 N N . SER A 1 1008 ? -5.250 -61.086 -4.609 1.00 76.69 1008 SER A N 1
ATOM 7764 C CA . SER A 1 1008 ? -4.319 -60.314 -5.448 1.00 76.69 1008 SER A CA 1
ATOM 7765 C C . SER A 1 1008 ? -4.138 -58.857 -5.002 1.00 76.69 1008 SER A C 1
ATOM 7767 O O . SER A 1 1008 ? -3.221 -58.196 -5.484 1.00 76.69 1008 SER A O 1
ATOM 7769 N N . ALA A 1 1009 ? -4.968 -58.345 -4.083 1.00 82.19 1009 ALA A N 1
ATOM 7770 C CA . ALA A 1 1009 ? -4.861 -56.974 -3.580 1.00 82.19 1009 ALA A CA 1
ATOM 7771 C C . ALA A 1 1009 ? -3.561 -56.737 -2.797 1.00 82.19 1009 ALA A C 1
ATOM 7773 O O . ALA A 1 1009 ? -3.025 -55.629 -2.803 1.00 82.19 1009 ALA A O 1
ATOM 7774 N N . ARG A 1 1010 ? -3.042 -57.792 -2.155 1.00 83.50 1010 ARG A N 1
ATOM 7775 C CA . ARG A 1 1010 ? -1.856 -57.755 -1.298 1.00 83.50 1010 ARG A CA 1
ATOM 7776 C C . ARG A 1 1010 ? -0.647 -58.373 -1.995 1.00 83.50 1010 ARG A C 1
ATOM 7778 O O . ARG A 1 1010 ? -0.716 -59.475 -2.555 1.00 83.50 1010 ARG A O 1
ATOM 7785 N N . ARG A 1 1011 ? 0.475 -57.647 -1.939 1.00 79.62 1011 ARG A N 1
ATOM 7786 C CA . ARG A 1 1011 ? 1.795 -58.146 -2.358 1.00 79.62 1011 ARG A CA 1
ATOM 7787 C C . ARG A 1 1011 ? 2.427 -59.015 -1.270 1.00 79.62 1011 ARG A C 1
ATOM 7789 O O . ARG A 1 1011 ? 2.988 -60.052 -1.599 1.00 79.62 1011 ARG A O 1
ATOM 7796 N N . PHE A 1 1012 ? 2.304 -58.582 -0.018 1.00 84.00 1012 PHE A N 1
ATOM 7797 C CA . PHE A 1 1012 ? 2.695 -59.320 1.178 1.00 84.00 1012 PHE A CA 1
ATOM 7798 C C . PHE A 1 1012 ? 1.553 -59.256 2.191 1.00 84.00 1012 PHE A C 1
ATOM 7800 O O . PHE A 1 1012 ? 0.880 -58.226 2.265 1.00 84.00 1012 PHE A O 1
ATOM 7807 N N . ASP A 1 1013 ? 1.360 -60.328 2.957 1.00 88.25 1013 ASP A N 1
ATOM 7808 C CA . ASP A 1 1013 ? 0.278 -60.444 3.948 1.00 88.25 1013 ASP A CA 1
ATOM 7809 C C . ASP A 1 1013 ? 0.747 -60.100 5.378 1.00 88.25 1013 ASP A C 1
ATOM 7811 O O . ASP A 1 1013 ? 0.101 -60.467 6.352 1.00 88.25 1013 ASP A O 1
ATOM 7815 N N . ASP A 1 1014 ? 1.868 -59.390 5.530 1.00 90.25 1014 ASP A N 1
ATOM 7816 C CA . ASP A 1 1014 ? 2.495 -59.105 6.831 1.00 90.25 1014 ASP A CA 1
ATOM 7817 C C . ASP A 1 1014 ? 1.586 -58.306 7.784 1.00 90.25 1014 ASP A C 1
ATOM 7819 O O . ASP A 1 1014 ? 1.455 -58.652 8.960 1.00 90.25 1014 ASP A O 1
ATOM 7823 N N . ASP A 1 1015 ? 0.921 -57.260 7.281 1.00 89.25 1015 ASP A N 1
ATOM 7824 C CA . ASP A 1 1015 ? -0.028 -56.458 8.066 1.00 89.25 1015 ASP A CA 1
ATOM 7825 C C . ASP A 1 1015 ? -1.258 -57.274 8.476 1.00 89.25 1015 ASP A C 1
ATOM 7827 O O . ASP A 1 1015 ? -1.752 -57.152 9.600 1.00 89.25 1015 ASP A O 1
ATOM 7831 N N . LEU A 1 1016 ? -1.711 -58.160 7.589 1.00 90.56 1016 LEU A N 1
ATOM 7832 C CA . LEU A 1 1016 ? -2.817 -59.066 7.854 1.00 90.56 1016 LEU A CA 1
ATOM 7833 C C . LEU A 1 1016 ? -2.431 -60.139 8.882 1.00 90.56 1016 LEU A C 1
ATOM 7835 O O . LEU A 1 1016 ? -3.214 -60.438 9.781 1.00 90.56 1016 LEU A O 1
ATOM 7839 N N . TYR A 1 1017 ? -1.207 -60.668 8.809 1.00 91.81 1017 TYR A N 1
ATOM 7840 C CA . TYR A 1 1017 ? -0.654 -61.570 9.817 1.00 91.81 1017 TYR A CA 1
ATOM 7841 C C . TYR A 1 1017 ? -0.568 -60.896 11.186 1.00 91.81 1017 TYR A C 1
ATOM 7843 O O . TYR A 1 1017 ? -0.959 -61.494 12.187 1.00 91.81 1017 TYR A O 1
ATOM 7851 N N . ARG A 1 1018 ? -0.124 -59.635 11.242 1.00 91.44 1018 ARG A N 1
ATOM 7852 C CA . ARG A 1 1018 ? -0.121 -58.855 12.485 1.00 91.44 1018 ARG A CA 1
ATOM 7853 C C . ARG A 1 1018 ? -1.529 -58.745 13.075 1.00 91.44 1018 ARG A C 1
ATOM 7855 O O . ARG A 1 1018 ? -1.690 -58.964 14.271 1.00 91.44 1018 ARG A O 1
ATOM 7862 N N . ALA A 1 1019 ? -2.541 -58.465 12.256 1.00 92.69 1019 ALA A N 1
ATOM 7863 C CA . ALA A 1 1019 ? -3.928 -58.414 12.715 1.00 92.69 1019 ALA A CA 1
ATOM 7864 C C . ALA A 1 1019 ? -4.435 -59.778 13.225 1.00 92.69 1019 ALA A C 1
ATOM 7866 O O . ALA A 1 1019 ? -5.091 -59.843 14.264 1.00 92.69 1019 ALA A O 1
ATOM 7867 N N . VAL A 1 1020 ? -4.082 -60.876 12.545 1.00 92.19 1020 VAL A N 1
ATOM 7868 C CA . VAL A 1 1020 ? -4.384 -62.250 12.988 1.00 92.19 1020 VAL A CA 1
ATOM 7869 C C . VAL A 1 1020 ? -3.712 -62.569 14.328 1.00 92.19 1020 VAL A C 1
ATOM 7871 O O . VAL A 1 1020 ? -4.369 -63.105 15.217 1.00 92.19 1020 VAL A O 1
ATOM 7874 N N . ASP A 1 1021 ? -2.436 -62.222 14.519 1.00 91.00 1021 ASP A N 1
ATOM 7875 C CA . ASP A 1 1021 ? -1.740 -62.451 15.794 1.00 91.00 1021 ASP A CA 1
ATOM 7876 C C . ASP A 1 1021 ? -2.348 -61.627 16.940 1.00 91.00 1021 ASP A C 1
ATOM 7878 O O . ASP A 1 1021 ? -2.534 -62.156 18.037 1.00 91.00 1021 ASP A O 1
ATOM 7882 N N . ILE A 1 1022 ? -2.726 -60.366 16.688 1.00 92.56 1022 ILE A N 1
ATOM 7883 C CA . ILE A 1 1022 ? -3.451 -59.536 17.665 1.00 92.56 1022 ILE A CA 1
ATOM 7884 C C . ILE A 1 1022 ? -4.774 -60.210 18.053 1.00 92.56 1022 ILE A C 1
ATOM 7886 O O . ILE A 1 1022 ? -5.041 -60.366 19.245 1.00 92.56 1022 ILE A O 1
ATOM 7890 N N . TYR A 1 1023 ? -5.550 -60.690 17.076 1.00 92.50 1023 TYR A N 1
ATOM 7891 C CA . TYR A 1 1023 ? -6.830 -61.356 17.327 1.00 92.50 1023 TYR A CA 1
ATOM 7892 C C . TYR A 1 1023 ? -6.665 -62.630 18.165 1.00 92.50 1023 TYR A C 1
ATOM 7894 O O . TYR A 1 1023 ? -7.342 -62.808 19.176 1.00 92.50 1023 TYR A O 1
ATOM 7902 N N . LEU A 1 1024 ? -5.714 -63.495 17.795 1.00 91.44 1024 LEU A N 1
ATOM 7903 C CA . LEU A 1 1024 ? -5.406 -64.726 18.532 1.00 91.44 1024 LEU A CA 1
ATOM 7904 C C . LEU A 1 1024 ? -4.869 -64.449 19.943 1.00 91.44 1024 LEU A C 1
ATOM 7906 O O . LEU A 1 1024 ? -5.040 -65.268 20.847 1.00 91.44 1024 LEU A O 1
ATOM 7910 N N . LYS A 1 1025 ? -4.195 -63.312 20.144 1.00 91.06 1025 LYS A N 1
ATOM 7911 C CA . LYS A 1 1025 ? -3.723 -62.872 21.459 1.00 91.06 1025 LYS A CA 1
ATOM 7912 C C . LYS A 1 1025 ? -4.873 -62.373 22.340 1.00 91.06 1025 LYS A C 1
ATOM 7914 O O . LYS A 1 1025 ? -4.851 -62.674 23.531 1.00 91.06 1025 LYS A O 1
ATOM 7919 N N . ALA A 1 1026 ? -5.836 -61.644 21.776 1.00 89.81 1026 ALA A N 1
ATOM 7920 C CA . ALA A 1 1026 ? -7.025 -61.167 22.486 1.00 89.81 1026 ALA A CA 1
ATOM 7921 C C . ALA A 1 1026 ? -8.033 -62.298 22.786 1.00 89.81 1026 ALA A C 1
ATOM 7923 O O . ALA A 1 1026 ? -8.724 -62.244 23.796 1.00 89.81 1026 ALA A O 1
ATOM 7924 N N . HIS A 1 1027 ? -8.052 -63.368 21.978 1.00 90.69 1027 HIS A N 1
ATOM 7925 C CA . HIS A 1 1027 ? -8.994 -64.490 22.104 1.00 90.69 1027 HIS A CA 1
ATOM 7926 C C . HIS A 1 1027 ? -8.287 -65.829 22.412 1.00 90.69 1027 HIS A C 1
ATOM 7928 O O . HIS A 1 1027 ? -8.236 -66.729 21.567 1.00 90.69 1027 HIS A O 1
ATOM 7934 N N . PRO A 1 1028 ? -7.755 -66.032 23.633 1.00 86.00 1028 PRO A N 1
ATOM 7935 C CA . PRO A 1 1028 ? -7.041 -67.262 23.990 1.00 86.00 1028 PRO A CA 1
ATOM 7936 C C . PRO A 1 1028 ? -7.945 -68.509 24.057 1.00 86.00 1028 PRO A C 1
ATOM 7938 O O . PRO A 1 1028 ? -7.438 -69.631 24.046 1.00 86.00 1028 PRO A O 1
ATOM 7941 N N . GLY A 1 1029 ? -9.268 -68.323 24.140 1.00 84.38 1029 GLY A N 1
ATOM 7942 C CA . GLY A 1 1029 ? -10.263 -69.392 24.281 1.00 84.38 1029 GLY A CA 1
ATOM 7943 C C . GLY A 1 1029 ? -10.692 -70.087 22.984 1.00 84.38 1029 GLY A C 1
ATOM 7944 O O . GLY A 1 1029 ? -11.478 -71.025 23.067 1.00 84.38 1029 GLY A O 1
ATOM 7945 N N . LEU A 1 1030 ? -10.198 -69.654 21.817 1.00 88.75 1030 LEU A N 1
ATOM 7946 C CA . LEU A 1 1030 ? -10.593 -70.214 20.516 1.00 88.75 1030 LEU A CA 1
ATOM 7947 C C . LEU A 1 1030 ? -10.165 -71.675 20.363 1.00 88.75 1030 LEU A C 1
ATOM 7949 O O . LEU A 1 1030 ? -9.032 -72.028 20.726 1.00 88.75 1030 LEU A O 1
ATOM 7953 N N . ASP A 1 1031 ? -11.032 -72.491 19.764 1.00 87.81 1031 ASP A N 1
ATOM 7954 C CA . ASP A 1 1031 ? -10.709 -73.873 19.401 1.00 87.81 1031 ASP A CA 1
ATOM 7955 C C . ASP A 1 1031 ? -9.826 -73.963 18.136 1.00 87.81 1031 ASP A C 1
ATOM 7957 O O . ASP A 1 1031 ? -9.504 -72.962 17.493 1.00 87.81 1031 ASP A O 1
ATOM 7961 N N . GLU A 1 1032 ? -9.350 -75.164 17.799 1.00 84.81 1032 GLU A N 1
ATOM 7962 C CA . GLU A 1 1032 ? -8.429 -75.357 16.670 1.00 84.81 1032 GLU A CA 1
ATOM 7963 C C . GLU A 1 1032 ? -9.072 -75.006 15.314 1.00 84.81 1032 GLU A C 1
ATOM 7965 O O . GLU A 1 1032 ? -8.425 -74.372 14.480 1.00 84.81 1032 GLU A O 1
ATOM 7970 N N . ILE A 1 1033 ? -10.365 -75.299 15.137 1.00 86.25 1033 ILE A N 1
ATOM 7971 C CA . ILE A 1 1033 ? -11.129 -75.012 13.911 1.00 86.25 1033 ILE A CA 1
ATOM 7972 C C . ILE A 1 1033 ? -11.330 -73.500 13.754 1.00 86.25 1033 ILE A C 1
ATOM 7974 O O . ILE A 1 1033 ? -11.221 -72.941 12.660 1.00 86.25 1033 ILE A O 1
ATOM 7978 N N . GLU A 1 1034 ? -11.608 -72.807 14.853 1.00 88.19 1034 GLU A N 1
ATOM 7979 C CA . GLU A 1 1034 ? -11.742 -71.358 14.891 1.00 88.19 1034 GLU A CA 1
ATOM 7980 C C . GLU A 1 1034 ? -10.414 -70.666 14.581 1.00 88.19 1034 GLU A C 1
ATOM 7982 O O . GLU A 1 1034 ? -10.391 -69.732 13.776 1.00 88.19 1034 GLU A O 1
ATOM 7987 N N . ARG A 1 1035 ? -9.293 -71.152 15.131 1.00 88.75 1035 ARG A N 1
ATOM 7988 C CA . ARG A 1 1035 ? -7.954 -70.625 14.811 1.00 88.75 1035 ARG A CA 1
ATOM 7989 C C . ARG A 1 1035 ? -7.596 -70.833 13.345 1.00 88.75 1035 ARG A C 1
ATOM 7991 O O . ARG A 1 1035 ? -7.062 -69.914 12.724 1.00 88.75 1035 ARG A O 1
ATOM 7998 N N . GLU A 1 1036 ? -7.916 -71.991 12.772 1.00 87.06 1036 GLU A N 1
ATOM 7999 C CA . GLU A 1 1036 ? -7.752 -72.245 11.335 1.00 87.06 1036 GLU A CA 1
ATOM 8000 C C . GLU A 1 1036 ? -8.587 -71.280 10.493 1.00 87.06 1036 GLU A C 1
ATOM 8002 O O . GLU A 1 1036 ? -8.084 -70.682 9.539 1.00 87.06 1036 GLU A O 1
ATOM 8007 N N . LYS A 1 1037 ? -9.845 -71.051 10.880 1.00 88.56 1037 LYS A N 1
ATOM 8008 C CA . LYS A 1 1037 ? -10.740 -70.122 10.187 1.00 88.56 1037 LYS A CA 1
ATOM 8009 C C . LYS A 1 1037 ? -10.230 -68.682 10.230 1.00 88.56 1037 LYS A C 1
ATOM 8011 O O . LYS A 1 1037 ? -10.268 -68.010 9.200 1.00 88.56 1037 LYS A O 1
ATOM 8016 N N . VAL A 1 1038 ? -9.717 -68.217 11.370 1.00 90.00 1038 VAL A N 1
ATOM 8017 C CA . VAL A 1 1038 ? -9.070 -66.898 11.493 1.00 90.00 1038 VAL A CA 1
ATOM 8018 C C . VAL A 1 1038 ? -7.832 -66.824 10.599 1.00 90.00 1038 VAL A C 1
ATOM 8020 O O . VAL A 1 1038 ? -7.674 -65.856 9.863 1.00 90.00 1038 VAL A O 1
ATOM 8023 N N . CYS A 1 1039 ? -6.979 -67.851 10.605 1.00 89.31 1039 CYS A N 1
ATOM 8024 C CA . CYS A 1 1039 ? -5.745 -67.866 9.814 1.00 89.31 1039 CYS A CA 1
ATOM 8025 C C . CYS A 1 1039 ? -5.987 -68.015 8.303 1.00 89.31 1039 CYS A C 1
ATOM 8027 O O . CYS A 1 1039 ? -5.117 -67.657 7.516 1.00 89.31 1039 CYS A O 1
ATOM 8029 N N . SER A 1 1040 ? -7.158 -68.501 7.879 1.00 88.25 1040 SER A N 1
ATOM 8030 C CA . SER A 1 1040 ? -7.489 -68.722 6.461 1.00 88.25 1040 SER A CA 1
ATOM 8031 C C . SER A 1 1040 ? -7.537 -67.448 5.602 1.00 88.25 1040 SER A C 1
ATOM 8033 O O . SER A 1 1040 ? -7.526 -67.532 4.371 1.00 88.25 1040 SER A O 1
ATOM 8035 N N . VAL A 1 1041 ? -7.591 -66.267 6.232 1.00 88.00 1041 VAL A N 1
ATOM 8036 C CA . VAL A 1 1041 ? -7.650 -64.970 5.539 1.00 88.00 1041 VAL A CA 1
ATOM 8037 C C . VAL A 1 1041 ? -6.306 -64.536 4.957 1.00 88.00 1041 VAL A C 1
ATOM 8039 O O . VAL A 1 1041 ? -6.294 -63.734 4.025 1.00 88.00 1041 VAL A O 1
ATOM 8042 N N . MET A 1 1042 ? -5.198 -65.073 5.476 1.00 89.12 1042 MET A N 1
ATOM 8043 C CA . MET A 1 1042 ? -3.840 -64.801 5.004 1.00 89.12 1042 MET A CA 1
ATOM 8044 C C . MET A 1 1042 ? -3.268 -65.994 4.235 1.00 89.12 1042 MET A C 1
ATOM 8046 O O . MET A 1 1042 ? -3.617 -67.146 4.492 1.00 89.12 1042 MET A O 1
ATOM 8050 N N . ASP A 1 1043 ? -2.358 -65.720 3.304 1.00 85.69 1043 ASP A N 1
ATOM 8051 C CA . ASP A 1 1043 ? -1.545 -66.726 2.630 1.00 85.69 1043 ASP A CA 1
ATOM 8052 C C . ASP A 1 1043 ? -0.141 -66.776 3.267 1.00 85.69 1043 ASP A C 1
ATOM 8054 O O . ASP A 1 1043 ? 0.659 -65.855 3.066 1.00 85.69 1043 ASP A O 1
ATOM 8058 N N . PRO A 1 1044 ? 0.214 -67.847 4.009 1.00 80.56 1044 PRO A N 1
ATOM 8059 C CA . PRO A 1 1044 ? 1.517 -67.960 4.668 1.00 80.56 1044 PRO A CA 1
ATOM 8060 C C . PRO A 1 1044 ? 2.714 -67.897 3.706 1.00 80.56 1044 PRO A C 1
ATOM 8062 O O . PRO A 1 1044 ? 3.824 -67.574 4.131 1.00 80.56 1044 PRO A O 1
ATOM 8065 N N . LEU A 1 1045 ? 2.508 -68.185 2.414 1.00 81.12 1045 LEU A N 1
ATOM 8066 C CA . LEU A 1 1045 ? 3.549 -68.113 1.383 1.00 81.12 1045 LEU A CA 1
ATOM 8067 C C . LEU A 1 1045 ? 3.824 -66.672 0.923 1.00 81.12 1045 LEU A C 1
ATOM 8069 O O . LEU A 1 1045 ? 4.875 -66.406 0.340 1.00 81.12 1045 LEU A O 1
ATOM 8073 N N . LYS A 1 1046 ? 2.905 -65.736 1.193 1.00 83.00 1046 LYS A N 1
ATOM 8074 C CA . LYS A 1 1046 ? 3.047 -64.301 0.897 1.00 83.00 1046 LYS A CA 1
ATOM 8075 C C . LYS A 1 1046 ? 3.631 -63.493 2.055 1.00 83.00 1046 LYS A C 1
ATOM 8077 O O . LYS A 1 1046 ? 3.676 -62.269 1.975 1.00 83.00 1046 LYS A O 1
ATOM 8082 N N . LEU A 1 1047 ? 4.072 -64.142 3.124 1.00 83.62 1047 LEU A N 1
ATOM 8083 C CA . LEU A 1 1047 ? 4.704 -63.468 4.254 1.00 83.62 1047 LEU A CA 1
ATOM 8084 C C . LEU A 1 1047 ? 6.186 -63.172 3.966 1.00 83.62 1047 LEU A C 1
ATOM 8086 O O . LEU A 1 1047 ? 6.904 -63.990 3.375 1.00 83.62 1047 LEU A O 1
ATOM 8090 N N . SER A 1 1048 ? 6.672 -62.011 4.404 1.00 84.75 1048 SER A N 1
ATOM 8091 C CA . SER A 1 1048 ? 8.097 -61.666 4.330 1.00 84.75 1048 SER A CA 1
ATOM 8092 C C . SER A 1 1048 ? 8.960 -62.609 5.178 1.00 84.75 1048 SER A C 1
ATOM 8094 O O . SER A 1 1048 ? 8.466 -63.374 6.004 1.00 84.75 1048 SER A O 1
ATOM 8096 N N . SER A 1 1049 ? 10.282 -62.594 4.972 1.00 80.00 1049 SER A N 1
ATOM 8097 C CA . SER A 1 1049 ? 11.211 -63.407 5.775 1.00 80.00 1049 SER A CA 1
ATOM 8098 C C . SER A 1 1049 ? 11.105 -63.114 7.273 1.00 80.00 1049 SER A C 1
ATOM 8100 O O . SER A 1 1049 ? 11.132 -64.039 8.080 1.00 80.00 1049 SER A O 1
ATOM 8102 N N . GLU A 1 1050 ? 10.932 -61.845 7.644 1.00 82.69 1050 GLU A N 1
ATOM 8103 C CA . GLU A 1 1050 ? 10.784 -61.425 9.040 1.00 82.69 1050 GLU A CA 1
ATOM 8104 C C . GLU A 1 1050 ? 9.445 -61.891 9.627 1.00 82.69 1050 GLU A C 1
ATOM 8106 O O . GLU A 1 1050 ? 9.411 -62.488 10.706 1.00 82.69 1050 GLU A O 1
ATOM 8111 N N . ALA A 1 1051 ? 8.345 -61.707 8.886 1.00 85.06 1051 ALA A N 1
ATOM 8112 C CA . ALA A 1 1051 ? 7.021 -62.151 9.314 1.00 85.06 1051 ALA A CA 1
ATOM 8113 C C . ALA A 1 1051 ? 6.936 -63.682 9.445 1.00 85.06 1051 ALA A C 1
ATOM 8115 O O . ALA A 1 1051 ? 6.345 -64.182 10.404 1.00 85.06 1051 ALA A O 1
ATOM 8116 N N . ARG A 1 1052 ? 7.576 -64.441 8.543 1.00 83.00 1052 ARG A N 1
ATOM 8117 C CA . ARG A 1 1052 ? 7.635 -65.914 8.615 1.00 83.00 1052 ARG A CA 1
ATOM 8118 C C . ARG A 1 1052 ? 8.462 -66.409 9.789 1.00 83.00 1052 ARG A C 1
ATOM 8120 O O . ARG A 1 1052 ? 8.045 -67.364 10.442 1.00 83.00 1052 ARG A O 1
ATOM 8127 N N . LEU A 1 1053 ? 9.573 -65.744 10.114 1.00 81.81 1053 LEU A N 1
ATOM 8128 C CA . LEU A 1 1053 ? 10.337 -66.057 11.321 1.00 81.81 1053 LEU A CA 1
ATOM 8129 C C . LEU A 1 1053 ? 9.465 -65.874 12.569 1.00 81.81 1053 LEU A C 1
ATOM 8131 O O . LEU A 1 1053 ? 9.388 -66.787 13.392 1.00 81.81 1053 LEU A O 1
ATOM 8135 N N . HIS A 1 1054 ? 8.743 -64.753 12.669 1.00 86.19 1054 HIS A N 1
ATOM 8136 C CA . HIS A 1 1054 ? 7.814 -64.518 13.775 1.00 86.19 1054 HIS A CA 1
ATOM 8137 C C . HIS A 1 1054 ? 6.688 -65.567 13.810 1.00 86.19 1054 HIS A C 1
ATOM 8139 O O . HIS A 1 1054 ? 6.410 -66.131 14.865 1.00 86.19 1054 HIS A O 1
ATOM 8145 N N . ALA A 1 1055 ? 6.083 -65.892 12.662 1.00 85.88 1055 ALA A N 1
ATOM 8146 C CA . ALA A 1 1055 ? 5.049 -66.925 12.547 1.00 85.88 1055 ALA A CA 1
ATOM 8147 C C . ALA A 1 1055 ? 5.549 -68.315 12.959 1.00 85.88 1055 ALA A C 1
ATOM 8149 O O . ALA A 1 1055 ? 4.845 -69.033 13.665 1.00 85.88 1055 ALA A O 1
ATOM 8150 N N . SER A 1 1056 ? 6.786 -68.679 12.609 1.00 81.69 1056 SER A N 1
ATOM 8151 C CA . SER A 1 1056 ? 7.370 -69.977 12.969 1.00 81.69 1056 SER A CA 1
ATOM 8152 C C . SER A 1 1056 ? 7.559 -70.171 14.478 1.00 81.69 1056 SER A C 1
ATOM 8154 O O . SER A 1 1056 ? 7.536 -71.295 14.978 1.00 81.69 1056 SER A O 1
ATOM 8156 N N . GLN A 1 1057 ? 7.730 -69.068 15.209 1.00 82.69 1057 GLN A N 1
ATOM 8157 C CA . GLN A 1 1057 ? 7.916 -69.053 16.660 1.00 82.69 1057 GLN A CA 1
ATOM 8158 C C . GLN A 1 1057 ? 6.595 -68.834 17.415 1.00 82.69 1057 GLN A C 1
ATOM 8160 O O . GLN A 1 1057 ? 6.548 -68.969 18.644 1.00 82.69 1057 GLN A O 1
ATOM 8165 N N . ASN A 1 1058 ? 5.512 -68.513 16.702 1.00 85.62 1058 ASN A N 1
ATOM 8166 C CA . ASN A 1 1058 ? 4.232 -68.170 17.294 1.00 85.62 1058 ASN A CA 1
ATOM 8167 C C . ASN A 1 1058 ? 3.426 -69.423 17.661 1.00 85.62 1058 ASN A C 1
ATOM 8169 O O . ASN A 1 1058 ? 2.789 -70.058 16.823 1.00 85.62 1058 ASN A O 1
ATOM 8173 N N . LYS A 1 1059 ? 3.394 -69.742 18.959 1.00 83.12 1059 LYS A N 1
ATOM 8174 C CA . LYS A 1 1059 ? 2.662 -70.897 19.510 1.00 83.12 1059 LYS A CA 1
ATOM 8175 C C . LYS A 1 1059 ? 1.134 -70.787 19.407 1.00 83.12 1059 LYS A C 1
ATOM 8177 O O . LYS A 1 1059 ? 0.452 -71.751 19.743 1.00 83.12 1059 LYS A O 1
ATOM 8182 N N . ARG A 1 1060 ? 0.590 -69.624 19.023 1.00 86.88 1060 ARG A N 1
ATOM 8183 C CA . ARG A 1 1060 ? -0.862 -69.404 18.887 1.00 86.88 1060 ARG A CA 1
ATOM 8184 C C . ARG A 1 1060 ? -1.407 -69.856 17.530 1.00 86.88 1060 ARG A C 1
ATOM 8186 O O . ARG A 1 1060 ? -2.613 -70.054 17.413 1.00 86.88 1060 ARG A O 1
ATOM 8193 N N . LEU A 1 1061 ? -0.544 -70.014 16.524 1.00 86.62 1061 LEU A N 1
ATOM 8194 C CA . LEU A 1 1061 ? -0.942 -70.423 15.177 1.00 86.62 1061 LEU A CA 1
ATOM 8195 C C . LEU A 1 1061 ? -1.169 -71.944 15.083 1.00 86.62 1061 LEU A C 1
ATOM 8197 O O . LEU A 1 1061 ? -0.457 -72.706 15.743 1.00 86.62 1061 LEU A O 1
ATOM 8201 N N . PRO A 1 1062 ? -2.095 -72.407 14.223 1.00 86.06 1062 PRO A N 1
ATOM 8202 C CA . PRO A 1 1062 ? -2.225 -73.823 13.884 1.00 86.06 1062 PRO A CA 1
ATOM 8203 C C . PRO A 1 1062 ? -0.933 -74.396 13.280 1.00 86.06 1062 PRO A C 1
ATOM 8205 O O . PRO A 1 1062 ? -0.244 -73.726 12.503 1.00 86.06 1062 PRO A O 1
ATOM 8208 N N . LEU A 1 1063 ? -0.631 -75.666 13.576 1.00 80.50 1063 LEU A N 1
ATOM 8209 C CA . LEU A 1 1063 ? 0.599 -76.342 13.128 1.00 80.50 1063 LEU A CA 1
ATOM 8210 C C . LEU A 1 1063 ? 0.775 -76.322 11.603 1.00 80.50 1063 LEU A C 1
ATOM 8212 O O . LEU A 1 1063 ? 1.893 -76.168 11.112 1.00 80.50 1063 LEU A O 1
ATOM 8216 N N . GLN A 1 1064 ? -0.321 -76.428 10.849 1.00 80.00 1064 GLN A N 1
ATOM 8217 C CA . GLN A 1 1064 ? -0.299 -76.404 9.386 1.00 80.00 1064 GLN A CA 1
ATOM 8218 C C . GLN A 1 1064 ? 0.214 -75.063 8.825 1.00 80.00 1064 GLN A C 1
ATOM 8220 O O . GLN A 1 1064 ? 0.981 -75.043 7.864 1.00 80.00 1064 GLN A O 1
ATOM 8225 N N . ILE A 1 1065 ? -0.146 -73.943 9.458 1.00 82.19 1065 ILE A N 1
ATOM 8226 C CA . ILE A 1 1065 ? 0.287 -72.595 9.058 1.00 82.19 1065 ILE A CA 1
ATOM 8227 C C . ILE A 1 1065 ? 1.774 -72.389 9.365 1.00 82.19 1065 ILE A C 1
ATOM 8229 O O . ILE A 1 1065 ? 2.521 -71.882 8.525 1.00 82.19 1065 ILE A O 1
ATOM 8233 N N . VAL A 1 1066 ? 2.218 -72.847 10.540 1.00 80.75 1066 VAL A N 1
ATOM 8234 C CA . VAL A 1 1066 ? 3.632 -72.830 10.953 1.00 80.75 1066 VAL A CA 1
ATOM 8235 C C . VAL A 1 1066 ? 4.491 -73.651 9.985 1.00 80.75 1066 VAL A C 1
ATOM 8237 O O . VAL A 1 1066 ? 5.559 -73.201 9.566 1.00 80.75 1066 VAL A O 1
ATOM 8240 N N . LEU A 1 1067 ? 4.007 -74.825 9.566 1.00 80.06 1067 LEU A N 1
ATOM 8241 C CA . LEU A 1 1067 ? 4.697 -75.679 8.601 1.00 80.06 1067 LEU A CA 1
ATOM 8242 C C . LEU A 1 1067 ? 4.812 -75.010 7.224 1.00 80.06 1067 LEU A C 1
ATOM 8244 O O . LEU A 1 1067 ? 5.886 -75.038 6.627 1.00 80.06 1067 LEU A O 1
ATOM 8248 N N . HIS A 1 1068 ? 3.745 -74.372 6.732 1.00 77.31 1068 HIS A N 1
ATOM 8249 C CA . HIS A 1 1068 ? 3.776 -73.645 5.458 1.00 77.31 1068 HIS A CA 1
ATOM 8250 C C . HIS A 1 1068 ? 4.768 -72.468 5.477 1.00 77.31 1068 HIS A C 1
ATOM 8252 O O . HIS A 1 1068 ? 5.500 -72.279 4.503 1.00 77.31 1068 HIS A O 1
ATOM 8258 N N . ALA A 1 1069 ? 4.856 -71.724 6.587 1.00 73.62 1069 ALA A N 1
ATOM 8259 C CA . ALA A 1 1069 ? 5.824 -70.634 6.741 1.00 73.62 1069 ALA A CA 1
ATOM 8260 C C . ALA A 1 1069 ? 7.286 -71.132 6.687 1.00 73.62 1069 ALA A C 1
ATOM 8262 O O . ALA A 1 1069 ? 8.124 -70.503 6.033 1.00 73.62 1069 ALA A O 1
ATOM 8263 N N . LEU A 1 1070 ? 7.569 -72.284 7.314 1.00 70.50 1070 LEU A N 1
ATOM 8264 C CA . LEU A 1 1070 ? 8.888 -72.937 7.328 1.00 70.50 1070 LEU A CA 1
ATOM 8265 C C . LEU A 1 1070 ? 9.253 -73.598 5.986 1.00 70.50 1070 LEU A C 1
ATOM 8267 O O . LEU A 1 1070 ? 10.414 -73.585 5.575 1.00 70.50 1070 LEU A O 1
ATOM 8271 N N . TYR A 1 1071 ? 8.273 -74.173 5.284 1.00 67.88 1071 TYR A N 1
ATOM 8272 C CA . TYR A 1 1071 ? 8.490 -74.883 4.020 1.00 67.88 1071 TYR A CA 1
ATOM 8273 C C . TYR A 1 1071 ? 8.918 -73.942 2.880 1.00 67.88 1071 TYR A C 1
ATOM 8275 O O . TYR A 1 1071 ? 9.727 -74.324 2.033 1.00 67.88 1071 TYR A O 1
ATOM 8283 N N . TYR A 1 1072 ? 8.460 -72.684 2.884 1.00 63.34 1072 TYR A N 1
ATOM 8284 C CA . TYR A 1 1072 ? 8.887 -71.685 1.895 1.00 63.34 1072 TYR A CA 1
ATOM 8285 C C . TYR A 1 1072 ? 10.387 -71.346 1.994 1.00 63.34 1072 TYR A C 1
ATOM 8287 O O . TYR A 1 1072 ? 11.045 -71.199 0.963 1.00 63.34 1072 TYR A O 1
ATOM 8295 N N . ASP A 1 1073 ? 10.969 -71.281 3.201 1.00 57.81 1073 ASP A N 1
ATOM 8296 C CA . ASP A 1 1073 ? 12.419 -71.061 3.353 1.00 57.81 1073 ASP A CA 1
ATOM 8297 C C . ASP A 1 1073 ? 13.232 -72.254 2.835 1.00 57.81 1073 ASP A C 1
ATOM 8299 O O . ASP A 1 1073 ? 14.274 -72.063 2.207 1.00 57.81 1073 ASP A O 1
ATOM 8303 N N . GLN A 1 1074 ? 12.721 -73.481 2.986 1.00 61.88 1074 GLN A N 1
ATOM 8304 C CA . GLN A 1 1074 ? 13.343 -74.669 2.391 1.00 61.88 1074 GLN A CA 1
ATOM 8305 C C . GLN A 1 1074 ? 13.266 -74.677 0.855 1.00 61.88 1074 GLN A C 1
ATOM 8307 O O . GLN A 1 1074 ? 14.216 -75.106 0.196 1.00 61.88 1074 GLN A O 1
ATOM 8312 N N . LEU A 1 1075 ? 12.169 -74.176 0.272 1.00 57.00 1075 LEU A N 1
ATOM 8313 C CA . LEU A 1 1075 ? 12.026 -74.000 -1.179 1.00 57.00 1075 LEU A CA 1
ATOM 8314 C C . LEU A 1 1075 ? 12.992 -72.937 -1.726 1.00 57.00 1075 LEU A C 1
ATOM 8316 O O . LEU A 1 1075 ? 13.624 -73.174 -2.757 1.00 57.00 1075 LEU A O 1
ATOM 8320 N N . LYS A 1 1076 ? 13.178 -71.811 -1.020 1.00 53.16 1076 LYS A N 1
ATOM 8321 C CA . LYS A 1 1076 ? 14.156 -70.774 -1.395 1.00 53.16 1076 LYS A CA 1
ATOM 8322 C C . LYS A 1 1076 ? 15.599 -71.282 -1.318 1.00 53.16 1076 LYS A C 1
ATOM 8324 O O . LYS A 1 1076 ? 16.335 -71.122 -2.292 1.00 53.16 1076 LYS A O 1
ATOM 8329 N N . LEU A 1 1077 ? 15.961 -71.986 -0.239 1.00 53.31 1077 LEU A N 1
ATOM 8330 C CA . LEU A 1 1077 ? 17.276 -72.625 -0.063 1.00 53.31 1077 LEU A CA 1
ATOM 8331 C C . LEU A 1 1077 ? 17.588 -73.668 -1.152 1.00 53.31 1077 LEU A C 1
ATOM 8333 O O . LEU A 1 1077 ? 18.739 -73.809 -1.557 1.00 53.31 1077 LEU A O 1
ATOM 8337 N N . ARG A 1 1078 ? 16.576 -74.376 -1.678 1.00 50.19 1078 ARG A N 1
ATOM 8338 C CA . ARG A 1 1078 ? 16.739 -75.284 -2.832 1.00 50.19 1078 ARG A CA 1
ATOM 8339 C C . ARG A 1 1078 ? 16.863 -74.567 -4.179 1.00 50.19 1078 ARG A C 1
ATOM 8341 O O . ARG A 1 1078 ? 17.423 -75.150 -5.102 1.00 50.19 1078 ARG A O 1
ATOM 8348 N N . SER A 1 1079 ? 16.343 -73.345 -4.302 1.00 47.69 1079 SER A N 1
ATOM 8349 C CA . SER A 1 1079 ? 16.370 -72.555 -5.544 1.00 47.69 1079 SER A CA 1
ATOM 8350 C C . SER A 1 1079 ? 17.642 -71.719 -5.757 1.00 47.69 1079 SER A C 1
ATOM 8352 O O . SER A 1 1079 ? 17.802 -71.155 -6.833 1.00 47.69 1079 SER A O 1
ATOM 8354 N N . GLY A 1 1080 ? 18.568 -71.676 -4.787 1.00 44.12 1080 GLY A N 1
ATOM 8355 C CA . GLY A 1 1080 ? 19.934 -71.170 -4.987 1.00 44.12 1080 GLY A CA 1
ATOM 8356 C C . GLY A 1 1080 ? 20.051 -69.697 -5.402 1.00 44.12 1080 GLY A C 1
ATOM 8357 O O . GLY A 1 1080 ? 20.914 -69.370 -6.212 1.00 44.12 1080 GLY A O 1
ATOM 8358 N N . ILE A 1 1081 ? 19.206 -68.812 -4.867 1.00 47.12 1081 ILE A N 1
ATOM 8359 C CA . ILE A 1 1081 ? 19.339 -67.357 -5.045 1.00 47.12 1081 ILE A CA 1
ATOM 8360 C C . ILE A 1 1081 ? 19.570 -66.733 -3.669 1.00 47.12 1081 ILE A C 1
ATOM 8362 O O . ILE A 1 1081 ? 18.614 -66.370 -2.987 1.00 47.12 1081 ILE A O 1
ATOM 8366 N N . ASP A 1 1082 ? 20.835 -66.608 -3.273 1.00 34.97 1082 ASP A N 1
ATOM 8367 C CA . ASP A 1 1082 ? 21.239 -65.789 -2.131 1.00 34.97 1082 ASP A CA 1
ATOM 8368 C C . ASP A 1 1082 ? 22.065 -64.594 -2.617 1.00 34.97 1082 ASP A C 1
ATOM 8370 O O . ASP A 1 1082 ? 23.096 -64.764 -3.268 1.00 34.97 1082 ASP A O 1
ATOM 8374 N N . GLY A 1 1083 ? 21.624 -63.392 -2.227 1.00 32.12 1083 GLY A N 1
ATOM 8375 C CA . GLY A 1 1083 ? 22.549 -62.320 -1.858 1.00 32.12 1083 GLY A CA 1
ATOM 8376 C C . GLY A 1 1083 ? 22.585 -61.037 -2.692 1.00 32.12 1083 GLY A C 1
ATOM 8377 O O . GLY A 1 1083 ? 23.663 -60.667 -3.127 1.00 32.12 1083 GLY A O 1
ATOM 8378 N N . GLU A 1 1084 ? 21.488 -60.278 -2.802 1.00 34.50 1084 GLU A N 1
ATOM 8379 C CA . GLU A 1 1084 ? 21.572 -58.812 -2.990 1.00 34.50 1084 GLU A CA 1
ATOM 8380 C C . GLU A 1 1084 ? 20.483 -58.099 -2.171 1.00 34.50 1084 GLU A C 1
ATOM 8382 O O . GLU A 1 1084 ? 19.407 -57.759 -2.656 1.00 34.50 1084 GLU A O 1
ATOM 8387 N N . ALA A 1 1085 ? 20.756 -57.908 -0.879 1.00 34.41 1085 ALA A N 1
ATOM 8388 C CA . ALA A 1 1085 ? 20.066 -56.927 -0.038 1.00 34.41 1085 ALA A CA 1
ATOM 8389 C C . ALA A 1 1085 ? 20.964 -56.493 1.136 1.00 34.41 1085 ALA A C 1
ATOM 8391 O O . ALA A 1 1085 ? 20.544 -56.513 2.286 1.00 34.41 1085 ALA A O 1
ATOM 8392 N N . ALA A 1 1086 ? 22.229 -56.160 0.855 1.00 34.53 1086 ALA A N 1
ATOM 8393 C CA . ALA A 1 1086 ? 23.117 -55.480 1.802 1.00 34.53 1086 ALA A CA 1
ATOM 8394 C C . ALA A 1 1086 ? 24.332 -54.866 1.079 1.00 34.53 1086 ALA A C 1
ATOM 8396 O O . ALA A 1 1086 ? 25.452 -55.318 1.277 1.00 34.53 1086 ALA A O 1
ATOM 8397 N N . ALA A 1 1087 ? 24.123 -53.869 0.215 1.00 28.73 1087 ALA A N 1
ATOM 8398 C CA . ALA A 1 1087 ? 25.149 -52.885 -0.158 1.00 28.73 1087 ALA A CA 1
ATOM 8399 C C . ALA A 1 1087 ? 24.515 -51.793 -1.026 1.00 28.73 1087 ALA A C 1
ATOM 8401 O O . ALA A 1 1087 ? 24.167 -52.020 -2.179 1.00 28.73 1087 ALA A O 1
ATOM 8402 N N . GLY A 1 1088 ? 24.360 -50.605 -0.457 1.00 26.97 1088 GLY A N 1
ATOM 8403 C CA . GLY A 1 1088 ? 23.991 -49.400 -1.181 1.00 26.97 1088 GLY A CA 1
ATOM 8404 C C . GLY A 1 1088 ? 24.888 -48.258 -0.740 1.00 26.97 1088 GLY A C 1
ATOM 8405 O O . GLY A 1 1088 ? 24.405 -47.344 -0.091 1.00 26.97 1088 GLY A O 1
ATOM 8406 N N . GLU A 1 1089 ? 26.176 -48.328 -1.074 1.00 30.39 1089 GLU A N 1
ATOM 8407 C CA . GLU A 1 1089 ? 27.038 -47.154 -1.226 1.00 30.39 1089 GLU A CA 1
ATOM 8408 C C . GLU A 1 1089 ? 28.042 -47.400 -2.361 1.00 30.39 1089 GLU A C 1
ATOM 8410 O O . GLU A 1 1089 ? 28.669 -48.455 -2.431 1.00 30.39 1089 GLU A O 1
ATOM 8415 N N . LEU A 1 1090 ? 28.186 -46.365 -3.197 1.00 27.95 1090 LEU A N 1
ATOM 8416 C CA . LEU A 1 1090 ? 29.127 -46.164 -4.308 1.00 27.95 1090 LEU A CA 1
ATOM 8417 C C . LEU A 1 1090 ? 28.751 -46.801 -5.655 1.00 27.95 1090 LEU A C 1
ATOM 8419 O O . LEU A 1 1090 ? 28.695 -48.012 -5.837 1.00 27.95 1090 LEU A O 1
ATOM 8423 N N . GLY A 1 1091 ? 28.477 -45.912 -6.613 1.00 29.20 1091 GLY A N 1
ATOM 8424 C CA . GLY A 1 1091 ? 28.024 -46.249 -7.955 1.00 29.20 1091 GLY A CA 1
ATOM 8425 C C . GLY A 1 1091 ? 29.118 -46.727 -8.902 1.00 29.20 1091 GLY A C 1
ATOM 8426 O O . GLY A 1 1091 ? 30.301 -46.678 -8.589 1.00 29.20 1091 GLY A O 1
ATOM 8427 N N . VAL A 1 1092 ? 28.673 -47.153 -10.083 1.00 27.69 1092 VAL A N 1
ATOM 8428 C CA . VAL A 1 1092 ? 29.202 -46.866 -11.427 1.00 27.69 1092 VAL A CA 1
ATOM 8429 C C . VAL A 1 1092 ? 28.345 -47.666 -12.421 1.00 27.69 1092 VAL A C 1
ATOM 8431 O O . VAL A 1 1092 ? 27.819 -48.733 -12.123 1.00 27.69 1092 VAL A O 1
ATOM 8434 N N . THR A 1 1093 ? 28.138 -47.060 -13.581 1.00 32.19 1093 THR A N 1
ATOM 8435 C CA . THR A 1 1093 ? 27.389 -47.511 -14.757 1.00 32.19 1093 THR A CA 1
ATOM 8436 C C . THR A 1 1093 ? 27.831 -48.877 -15.305 1.00 32.19 1093 THR A C 1
ATOM 8438 O O . THR A 1 1093 ? 29.016 -49.188 -15.253 1.00 32.19 1093 THR A O 1
ATOM 8441 N N . LEU A 1 1094 ? 26.901 -49.639 -15.919 1.00 26.67 1094 LEU A N 1
ATOM 8442 C CA . LEU A 1 1094 ? 26.985 -50.168 -17.305 1.00 26.67 1094 LEU A CA 1
ATOM 8443 C C . LEU A 1 1094 ? 25.933 -51.268 -17.614 1.00 26.67 1094 LEU A C 1
ATOM 8445 O O . LEU A 1 1094 ? 25.857 -52.274 -16.923 1.00 26.67 1094 LEU A O 1
ATOM 8449 N N . GLY A 1 1095 ? 25.195 -51.071 -18.719 1.00 26.88 1095 GLY A N 1
ATOM 8450 C CA . GLY A 1 1095 ? 24.839 -52.086 -19.732 1.00 26.88 1095 GLY A CA 1
ATOM 8451 C C . GLY A 1 1095 ? 23.868 -53.228 -19.388 1.00 26.88 1095 GLY A C 1
ATOM 8452 O O . GLY A 1 1095 ? 24.237 -54.192 -18.732 1.00 26.88 1095 GLY A O 1
ATOM 8453 N N . ARG A 1 1096 ? 22.664 -53.193 -19.977 1.00 23.47 1096 ARG A N 1
ATOM 8454 C CA . ARG A 1 1096 ? 21.722 -54.324 -20.068 1.00 23.47 1096 ARG A CA 1
ATOM 8455 C C . ARG A 1 1096 ? 21.694 -54.839 -21.513 1.00 23.47 1096 ARG A C 1
ATOM 8457 O O . ARG A 1 1096 ? 21.337 -54.068 -22.395 1.00 23.47 1096 ARG A O 1
ATOM 8464 N N . GLU A 1 1097 ? 21.982 -56.122 -21.727 1.00 25.59 1097 GLU A N 1
ATOM 8465 C CA . GLU A 1 1097 ? 21.586 -56.884 -22.927 1.00 25.59 1097 GLU A CA 1
ATOM 8466 C C . GLU A 1 1097 ? 20.941 -58.231 -22.541 1.00 25.59 1097 GLU A C 1
ATOM 8468 O O . GLU A 1 1097 ? 20.998 -58.667 -21.393 1.00 25.59 1097 GLU A O 1
ATOM 8473 N N . GLU A 1 1098 ? 20.208 -58.801 -23.495 1.00 26.80 1098 GLU A N 1
ATOM 8474 C CA . GLU A 1 1098 ? 18.968 -59.572 -23.353 1.00 26.80 1098 GLU A CA 1
ATOM 8475 C C . GLU A 1 1098 ? 19.087 -61.112 -23.219 1.00 26.80 1098 GLU A C 1
ATOM 8477 O O . GLU A 1 1098 ? 19.908 -61.738 -23.878 1.00 26.80 1098 GLU A O 1
ATOM 8482 N N . GLY A 1 1099 ? 18.114 -61.710 -22.500 1.00 24.72 1099 GLY A N 1
ATOM 8483 C CA . GLY A 1 1099 ? 17.458 -63.016 -22.779 1.00 24.72 1099 GLY A CA 1
ATOM 8484 C C . GLY A 1 1099 ? 18.228 -64.333 -22.522 1.00 24.72 1099 GLY A C 1
ATOM 8485 O O . GLY A 1 1099 ? 19.433 -64.297 -22.306 1.00 24.72 1099 GLY A O 1
ATOM 8486 N N . PRO A 1 1100 ? 17.578 -65.530 -22.572 1.00 28.95 1100 PRO A N 1
ATOM 8487 C CA . PRO A 1 1100 ? 16.152 -65.840 -22.764 1.00 28.95 1100 PRO A CA 1
ATOM 8488 C C . PRO A 1 1100 ? 15.500 -66.702 -21.642 1.00 28.95 1100 PRO A C 1
ATOM 8490 O O . PRO A 1 1100 ? 16.157 -67.279 -20.779 1.00 28.95 1100 PRO A O 1
ATOM 8493 N N . LYS A 1 1101 ? 14.162 -66.792 -21.697 1.00 31.47 1101 LYS A N 1
ATOM 8494 C CA . LYS A 1 1101 ? 13.277 -67.657 -20.891 1.00 31.47 1101 LYS A CA 1
ATOM 8495 C C . LYS A 1 1101 ? 13.406 -69.142 -21.262 1.00 31.47 1101 LYS A C 1
ATOM 8497 O O . LYS A 1 1101 ? 13.491 -69.468 -22.444 1.00 31.47 1101 LYS A O 1
ATOM 8502 N N . ALA A 1 1102 ? 13.233 -70.017 -20.270 1.00 25.30 1102 ALA A N 1
ATOM 8503 C CA . ALA A 1 1102 ? 12.702 -71.367 -20.457 1.00 25.30 1102 ALA A CA 1
ATOM 8504 C C . ALA A 1 1102 ? 11.679 -71.677 -19.349 1.00 25.30 1102 ALA A C 1
ATOM 8506 O O . ALA A 1 1102 ? 12.014 -71.712 -18.166 1.00 25.30 1102 ALA A O 1
ATOM 8507 N N . ASP A 1 1103 ? 10.427 -71.846 -19.773 1.00 28.44 1103 ASP A N 1
ATOM 8508 C CA . ASP A 1 1103 ? 9.287 -72.331 -18.995 1.00 28.44 1103 ASP A CA 1
ATOM 8509 C C . ASP A 1 1103 ? 9.447 -73.817 -18.651 1.00 28.44 1103 ASP A C 1
ATOM 8511 O O . ASP A 1 1103 ? 9.971 -74.563 -19.473 1.00 28.44 1103 ASP A O 1
ATOM 8515 N N . LEU A 1 1104 ? 8.900 -74.262 -17.511 1.00 25.30 1104 LEU A N 1
ATOM 8516 C CA . LEU A 1 1104 ? 8.305 -75.599 -17.363 1.00 25.30 1104 LEU A CA 1
ATOM 8517 C C . LEU A 1 1104 ? 7.345 -75.647 -16.155 1.00 25.30 1104 LEU A C 1
ATOM 8519 O O . LEU A 1 1104 ? 7.741 -75.813 -15.008 1.00 25.30 1104 LEU A O 1
ATOM 8523 N N . LEU A 1 1105 ? 6.074 -75.421 -16.491 1.00 25.52 1105 LEU A N 1
ATOM 8524 C CA . LEU A 1 1105 ? 4.838 -76.105 -16.083 1.00 25.52 1105 LEU A CA 1
ATOM 8525 C C . LEU A 1 1105 ? 4.661 -76.657 -14.653 1.00 25.52 1105 LEU A C 1
ATOM 8527 O O . LEU A 1 1105 ? 5.384 -77.513 -14.155 1.00 25.52 1105 LEU A O 1
ATOM 8531 N N . SER A 1 1106 ? 3.526 -76.230 -14.098 1.00 35.94 1106 SER A N 1
ATOM 8532 C CA . SER A 1 1106 ? 2.784 -76.749 -12.953 1.00 35.94 1106 SER A CA 1
ATOM 8533 C C . SER A 1 1106 ? 2.487 -78.249 -13.008 1.00 35.94 1106 SER A C 1
ATOM 8535 O O . SER A 1 1106 ? 2.075 -78.750 -14.052 1.00 35.94 1106 SER A O 1
ATOM 8537 N N . PHE A 1 1107 ? 2.497 -78.891 -11.839 1.00 25.27 1107 PHE A N 1
ATOM 8538 C CA . PHE A 1 1107 ? 1.611 -80.014 -11.527 1.00 25.27 1107 PHE A CA 1
ATOM 8539 C C . PHE A 1 1107 ? 1.103 -79.874 -10.086 1.00 25.27 1107 PHE A C 1
ATOM 8541 O O . PHE A 1 1107 ? 1.778 -80.243 -9.128 1.00 25.27 1107 PHE A O 1
ATOM 8548 N N . SER A 1 1108 ? -0.093 -79.297 -9.955 1.00 28.14 1108 SER A N 1
ATOM 8549 C CA . SER A 1 1108 ? -1.038 -79.653 -8.902 1.00 28.14 1108 SER A CA 1
ATOM 8550 C C . SER A 1 1108 ? -1.956 -80.712 -9.498 1.00 28.14 1108 SER A C 1
ATOM 8552 O O . SER A 1 1108 ? -2.784 -80.375 -10.334 1.00 28.14 1108 SER A O 1
ATOM 8554 N N . ASP A 1 1109 ? -1.782 -81.970 -9.120 1.00 31.17 1109 ASP A N 1
ATOM 8555 C CA . ASP A 1 1109 ? -2.838 -82.978 -9.190 1.00 31.17 1109 ASP A CA 1
ATOM 8556 C C . ASP A 1 1109 ? -2.491 -84.086 -8.190 1.00 31.17 1109 ASP A C 1
ATOM 8558 O O . ASP A 1 1109 ? -1.339 -84.520 -8.131 1.00 31.17 1109 ASP A O 1
ATOM 8562 N N . ALA A 1 1110 ? -3.501 -84.516 -7.425 1.00 28.97 1110 ALA A N 1
ATOM 8563 C CA . ALA A 1 1110 ? -3.460 -85.213 -6.131 1.00 28.97 1110 ALA A CA 1
ATOM 8564 C C . ALA A 1 1110 ? -3.262 -84.211 -4.975 1.00 28.97 1110 ALA A C 1
ATOM 8566 O O . ALA A 1 1110 ? -2.245 -83.534 -4.900 1.00 28.97 1110 ALA A O 1
ATOM 8567 N N . TRP A 1 1111 ? -4.210 -84.020 -4.062 1.00 26.78 1111 TRP A N 1
ATOM 8568 C CA . TRP A 1 1111 ? -4.630 -85.034 -3.097 1.00 26.78 1111 TRP A CA 1
ATOM 8569 C C . TRP A 1 1111 ? -6.091 -84.800 -2.642 1.00 26.78 1111 TRP A C 1
ATOM 8571 O O . TRP A 1 1111 ? -6.356 -83.951 -1.797 1.00 26.78 1111 TRP A O 1
ATOM 8581 N N . GLU A 1 1112 ? -7.023 -85.594 -3.176 1.00 31.27 1112 GLU A N 1
ATOM 8582 C CA . GLU A 1 1112 ? -8.142 -86.163 -2.410 1.00 31.27 1112 GLU A CA 1
ATOM 8583 C C . GLU A 1 1112 ? -7.854 -87.669 -2.292 1.00 31.27 1112 GLU A C 1
ATOM 8585 O O . GLU A 1 1112 ? -8.049 -88.411 -3.257 1.00 31.27 1112 GLU A O 1
ATOM 8590 N N . ALA A 1 1113 ? -7.301 -88.083 -1.146 1.00 27.89 1113 ALA A N 1
ATOM 8591 C CA . ALA A 1 1113 ? -7.329 -89.428 -0.552 1.00 27.89 1113 ALA A CA 1
ATOM 8592 C C . ALA A 1 1113 ? -6.714 -89.370 0.854 1.00 27.89 1113 ALA A C 1
ATOM 8594 O O . ALA A 1 1113 ? -5.575 -88.860 0.964 1.00 27.89 1113 ALA A O 1
#

Radius of gyration: 42.16 Å; chains: 1; bounding box: 87×155×80 Å

InterPro domains:
  IPR001394 Peptidase C19, ubiquitin carboxyl-terminal hydrolase [PF00443] (307-784)
  IPR001607 Zinc finger, UBP-type [PF02148] (169-253)
  IPR001607 Zinc finger, UBP-type [PS50271] (145-265)
  IPR001607 Zinc finger, UBP-type [SM00290] (168-223)
  IPR009060 UBA-like superfamily [SSF46934] (634-706)
  IPR013083 Zinc finger, RING/FYVE/PHD-type [G3DSA:3.30.40.10] (1-98)
  IPR013083 Zinc finger, RING/FYVE/PHD-type [G3DSA:3.30.40.10] (133-252)
  IPR015940 Ubiquitin-associated domain [PF00627] (665-701)
  IPR015940 Ubiquitin-associated domain [PS50030] (664-704)
  IPR015940 Ubiquitin-associated domain [SM00165] (604-642)
  IPR015940 Ubiquitin-associated domain [SM00165] (666-703)
  IPR018200 Ubiquitin specific protease, conserved site [PS00972] (308-323)
  IPR027356 NPH3 domain [PF03000] (796-1051)
  IPR027356 NPH3 domain [PS51649] (796-1076)
  IPR028889 Ubiquitin specific protease UPS, catalytic domain [PS50235] (307-837)
  IPR038765 Papain-like cysteine peptidase superfamily [SSF54001] (303-784)
  IPR041432 Ubiquitinyl hydrolase, variant UBP zinc finger [PF17807] (1-63)
  IPR043454 NPH3/RPT2-like family [PTHR32370] (782-1086)

pLDDT: mean 73.93, std 19.74, range [22.39, 96.12]

Foldseek 3Di:
DADDLPAAAAQAAALQARAGLADDQAWWQQLVRNHIHGPVCVVLCCVQPVRFKTKGKHKDFDDDDPPDDDDDDDDPFPDDPVGDDDPPRDIDIFIWMATPDVRDTHGPPDPPDDPVVVNRVVSSVPRDHNLVVLLVCLALVDPFAADPQQVVAAADPLVAADDQAQDAQPVDGDRPFWKAQLRDRHIHWPDQDPVRDGGDCGVVVVCVVPVRFKIWTRLQQAQDPDPPCRQVCRQRRTFMATSVVRDTHGRSCVCVSCVSNVDDSHPHDRRDDDPLRVLQVCVQPVPVCVPDPVSDAFAQDAFFQRFFEHQPALCQLVRQLLSLLLVDPLLCCQQPNVDDSSRVVSVDDPRSLQDLSSLSNNVSCQRGGRPQGDDDPQFGPGGYSSSNLCNLCPPPPPSSHSANDHNVVSNVSVLVVQCLQCVQPLVSRSSLLQKFKKWKWKADPVLAIDIDIDIDRADEWEFPLVQFPCVVLVVVLVVVVVVVVVVVDDDDPVSDDATEHEVVVRVCVQQDWDWDFQDQDPVVNGGDIMTMGMATQFDHNDYHYHYPQWDQDPPRDIFGRPHHYHYDQKFFRVVRHDPPDDPPHHHPPPPDPPPPPCPPQFQDVVLLVVVVVVPDDSQLSRVLSVVQSVPDNVSSVVVCVVNVPPPCSPPHDDDPDPPPPPLPQPVVLLVVVVVSVADSVLSSVLCVVQVNDSVSSVVVCVVCVPVRVPDDDDDDDDDDDDDPPDRDRDQADFDFDFDDDDPDTDGDGDGHMDGDAKDWDWADGDPRDTRIKMWGQDPNFIAINHRNRGDGPPLCPVLLVLLVDDLVVLLVVLVVCVVVPNQLASSLSSLLSNCCSVVVLQQDLDQADARDPDDPVVLVVVLVSLLSSLVSRDDQVRYDDQLLRLLSSLLSCVVSVHDPVSNVSSLLNSLVVLLRDALSSLLSNQAHSRSPDGDDLPSSLSSLLSNQVVQVVVPDDDDDDDDDDQPQDDPSLLSSLLRLLVNLLVCLLDLPDDLCSSLSSLQSHDPNSDQACLSNLNSLLSNLVSHVPDDLVSLCSSPVSHDLLRHDPVSLVVLLPDPSHHPVSNVNSVVNVVVVVVVPDDDDDPDPDDDDDDDDDDDDDDDDDDDDDDDDD

Organism: NCBI:txid320322

Sequence (1113 aa):
RIPEPTNRIYKSECCISFDTPRSEGGLYVDLSSFLTFGKECVGWNYEKTGNPVYLRIQQRPKPVPEDRPLKKPTLLAIGVDGGFDYQETDYEETHNIVILPDYASLPFPSVELPEKVRLAVDAILIAEGAERKEQLAAWTAEKKKVSAYVMNLQQINSGVVVPPSGWKCCKCDKTDNLWLNLTDGMILCSRRNWDGSGGNNHAIEHYNETKYPLAVKLGTIAADLEGAAIFYSLMLCSDVFSYPEDDTVEDPLLAQHLAFFGIDFSSLQKTEMTTAERELDQNTNFDWNRIQESGQEVEPLFGPGYTGLVNLGNSCYMASTIQVVFTTRAFISRYYERQSLKMAFAMATSDPTLDLNMQLMKLAHGLLSGKYSVPVQEKQEGVPPRMFKTVIAASHPEFSSMRQQDALEFFLHFLDQVERVNSGKPELDPSMSFKFIIEERLQCPSGKVAYNKRSDYILSLSIPLHEATNKEQLEAFHKMKAERKLEAKDIDRDEIVRPRVPLEACLASFSAPEEVHDFYSTSLNAKTTAIKTATFATFPDYLVLHMRKFVMEEGWVPKKLDVYIDVPDVIDITHMRGKGLQPGEVLPETGPDGDVEHTHLVASEDIVSKLAAMGFHYLHCQKAAINTANAGVEEAMTRILSHMNDPDIDDPISHRSDAMELQFVDETSVETLISFGFQEDVARKALKASGGDIEKATDWIFSQPEASASADTDATSSGMQAGDPGVPDGIGRKILCLRVYGALEFLNFVDLGYKLMALVSRIGTSTHCGHYVAHVHKDGRWACNEANVPTRSPPDWWAGELAALAAASLQKIISAMKSRGAAPKSLAAAVVVYAKKSLAELLPLSSGSPAPNHSVDVRIRQRGLLESLVHVLPPHPDALLPVGFICCLLRAALFLEASAACRRELEQRASASLDKATVADLLTVSLDYAGERIVDLDSARRIVASFAEREAGGGGGGLYGGGGGVACCSAAVQKVARTVDGFVGEIATDEELSVSKFAGIAGALPKSARRFDDDLYRAVDIYLKAHPGLDEIEREKVCSVMDPLKLSSEARLHASQNKRLPLQIVLHALYYDQLKLRSGIDGEAAAGELGVTLGREEGPKADLLSFSDAWEA

Secondary structure (DSSP, 8-state):
-PPPTT-----SS-SSSS--TTSTT-EEEETTT--EEETTHHHHHHHHH---EEEEEEEEEPPPPTT---PPP-SS-SSSTTPPP---PPEEEEEEEEETTTTEEEEES-TTS-HHHHHHHHHHHHSPPHHHHHHHHHHTT--PPBPTTSTT------S----SS----SSSS--SSEEEETTT--EEE-PBPTTS-B--SHHHHHHHHH---EEEETT------STT-HHHHHHHHS-EEETTTTEEEB-TTHHHHHHTTT--GGG----S--HHHHHHHHHHS--GGGT-TT--------STT-PPBPP-SSTHHHHHHHHHHTTSHHHHIIIIISS-HHHHHHHS-S-TTS-HHHHHHHHHHHHHSSTT---BTTB---B--HHHHHHHTTT-TTTTSSS---HHHHHHHHHHHHHHHHTT-GGG-GGGGT-EEEEEEEE-TTSBEEEEEEEES-EEE---GGG-TTHHHHHHHHHHHHHHHHTTPPPPGGG----EEEHHHHHHHHHS-EEEEEEEETTTTEEEEEEEEEEESS--SSPPEEE--EEE-TTS-EEE---EEE--SEE--GGGB---S-TT-B----S--S----------HHHHHHHHHTT--HHHHHHHHHHTTT--HHHHHHHHHHHTT-TTTTSPP-------------HHHHHHHHHTT--HHHHHHHHHHTTT-HHHHHHHHHH-TTTTS-S-------------SSS-------EEEEEEETTEEEEEEESS-EE--EEEEEESS-SS--EEEEEEEETTEEEE-STT----S-TTHHHHHHTTS-HHHHHHHHHHHHHTT--HHHHHHHHHHHHHHHTTTT--SSS-SPPP---HHHHHHHHHHHHHHHHHSPPTTT----HHHHHHHHHHHHHTT--HHHHHHHHHHHHHTGGG--HHHHHHHHB-TTSSSB--HHHHHHHHHHHHHHHHHS-------------PPPHHHHHHHHHHHHHHHHHTT-TT--HHHHHHHHTSS-TTS-S--HHHHHHHHHHHHH-TT--HHHHHHHHTTS-GGGS-HHHHHHHHH-TTS-HHHHHHHHHHHHHHHHHT----SS--S------------------------